Protein AF-0000000070956670 (afdb_homodimer)

Sequence (1284 aa):
MATAFGNGSVWAVKMFDSSTKIPDGLLYGNLVHMGNFDECLSVRKGDSGGPEDFDGQHCLVALEIPSRVELAPDPSDELSSAAHAVEGSRIFVGKGRQAASAFSGLSLQVAWCTPSTCSAEEVGKIANAAASLVGLKASVAPSECHARKQLRALDVFAICLLVFFIACAAASTAYDVLTQHRVQRRMIFLAFSVYSNWPKLISITSGRDQLASLNGIRTISMGWVVLGHVYLLNVISPTLNIAGYAPDFMKSFERLYITNATVSVDSFFMMSGVLLSFLFLKEVERTNHFNVVKFYVHRYVRLTPALAIVLLLTVSLLNFMGTGPLWNTVYDYQREACEQNWWTNLLYVNNFVHTDKMCLGHTWYLAVDMQLFWLSPLVLLPLWKLPRCIALSWSSLLLLVGWAVPFTIVYVKELTPLFAAGGLQTLFDTMKYYYWPVYTRYVPWLLGVLLGYILREARKEKPELSRWQILLGWTLSTVLMLAALYGAYPFQQPTYVYNGVEIAFWLSLFRVMWSLGLGWIIFACDQGYGGIVNTILSWSFFQPLSRLCYGVYLLHFPILEIYSGVIQSPIYLADINVIPQFFGMLLMSGLWTIPMVLLFESPIIFIEKSLIGAVSGRQREPEVEYRNLENHEVEDQDSAHGMATAFGNGSVWAVKMFDSSTKIPDGLLYGNLVHMGNFDECLSVRKGDSGGPEDFDGQHCLVALEIPSRVELAPDPSDELSSAAHAVEGSRIFVGKGRQAASAFSGLSLQVAWCTPSTCSAEEVGKIANAAASLVGLKASVAPSECHARKQLRALDVFAICLLVFFIACAAASTAYDVLTQHRVQRRMIFLAFSVYSNWPKLISITSGRDQLASLNGIRTISMGWVVLGHVYLLNVISPTLNIAGYAPDFMKSFERLYITNATVSVDSFFMMSGVLLSFLFLKEVERTNHFNVVKFYVHRYVRLTPALAIVLLLTVSLLNFMGTGPLWNTVYDYQREACEQNWWTNLLYVNNFVHTDKMCLGHTWYLAVDMQLFWLSPLVLLPLWKLPRCIALSWSSLLLLVGWAVPFTIVYVKELTPLFAAGGLQTLFDTMKYYYWPVYTRYVPWLLGVLLGYILREARKEKPELSRWQILLGWTLSTVLMLAALYGAYPFQQPTYVYNGVEIAFWLSLFRVMWSLGLGWIIFACDQGYGGIVNTILSWSFFQPLSRLCYGVYLLHFPILEIYSGVIQSPIYLADINVIPQFFGMLLMSGLWTIPMVLLFESPIIFIEKSLIGAVSGRQREPEVEYRNLENHEVEDQDSAHG

Solvent-accessible surface area (backbone atoms only — not comparable to full-atom values): 65916 Å² total; per-residue (Å²): 99,69,67,42,36,74,72,62,35,65,52,38,44,42,25,57,33,13,13,46,69,55,84,41,16,58,84,26,39,27,37,54,42,59,35,26,54,67,50,10,54,67,30,62,37,66,91,76,80,48,94,82,38,38,39,35,20,40,27,43,36,35,32,45,59,76,60,77,65,63,63,61,77,40,75,83,36,41,52,50,34,23,54,50,50,28,38,46,38,33,39,72,56,20,47,14,64,65,66,28,48,74,53,67,53,71,48,38,31,37,16,42,38,40,53,53,83,55,48,42,64,56,50,18,53,52,44,23,58,59,30,44,75,76,76,32,47,35,42,35,54,68,55,29,35,63,70,87,86,75,88,48,70,64,35,51,49,51,50,51,53,50,51,48,52,51,49,46,24,52,52,13,27,50,51,48,66,72,40,66,86,48,87,86,69,68,68,78,55,42,33,34,11,54,76,68,47,47,58,64,53,65,39,53,79,74,51,91,86,50,70,48,44,53,26,24,53,50,41,53,31,51,51,50,49,52,42,41,50,48,55,40,50,55,56,58,38,53,25,47,38,38,14,66,41,41,58,56,50,54,58,34,74,84,42,25,73,52,69,46,38,66,58,39,58,42,53,51,37,17,48,50,18,22,42,48,35,36,50,49,50,55,46,31,70,72,64,73,59,86,60,66,66,62,53,54,49,49,54,48,63,64,52,45,54,51,52,50,50,53,54,50,35,51,59,29,59,58,66,72,73,60,60,46,73,38,21,46,56,54,50,45,52,50,25,52,20,28,68,74,34,45,66,33,59,78,68,40,42,32,38,76,47,59,53,58,46,29,41,60,35,78,50,27,58,57,16,33,53,51,50,49,57,71,50,38,60,76,56,50,46,36,63,72,74,40,57,68,69,57,28,52,49,52,51,49,50,53,47,50,48,36,34,47,46,36,24,49,51,28,44,75,67,59,44,49,64,76,85,26,77,66,58,68,66,41,51,48,49,28,40,60,71,42,64,36,30,52,73,48,51,46,46,30,20,50,53,12,27,52,46,13,47,49,51,55,50,37,71,72,68,58,78,82,77,50,72,64,54,50,52,48,48,54,52,50,21,52,51,29,34,49,44,38,39,54,61,52,53,63,56,30,31,90,83,50,72,92,44,53,68,60,46,13,50,46,74,34,39,34,58,50,31,33,40,51,17,50,48,45,54,54,49,29,39,73,73,69,67,26,63,70,58,30,56,59,23,38,34,48,78,27,44,30,50,34,66,39,43,52,43,25,64,68,41,35,56,61,52,52,48,51,56,61,13,42,41,64,51,46,39,70,86,44,69,87,54,50,53,38,46,35,48,6,48,52,50,51,22,48,59,60,22,52,62,47,41,52,66,44,40,49,20,51,55,44,49,51,49,52,55,50,46,62,66,63,52,72,77,75,72,87,73,75,76,65,62,78,58,50,66,50,57,58,52,51,61,56,62,59,77,94,101,68,66,41,35,75,72,61,35,65,52,38,44,40,26,58,32,13,13,47,70,57,85,41,16,58,85,26,38,28,37,54,42,58,35,24,55,68,50,10,55,67,31,61,38,67,90,76,79,48,93,81,40,38,39,34,19,40,28,43,36,34,33,46,59,76,60,77,64,61,63,61,76,39,76,83,37,41,53,50,34,23,53,50,50,28,38,46,38,34,38,72,55,21,48,15,64,65,65,31,51,75,51,67,54,73,46,38,30,36,17,44,38,40,54,54,83,56,49,40,64,55,49,18,52,53,43,22,57,59,30,46,76,76,75,33,46,36,44,35,53,69,54,29,35,63,70,88,84,75,89,47,71,64,33,52,48,51,50,51,51,52,50,49,52,52,49,46,24,53,51,11,26,51,50,49,69,73,39,67,85,49,86,87,69,67,68,78,54,42,32,34,12,53,76,69,46,46,58,63,52,65,39,55,78,74,52,93,85,52,68,48,44,52,27,25,53,48,41,54,30,50,51,49,48,51,43,42,50,47,56,40,51,54,54,58,37,54,25,46,38,38,14,66,43,42,58,54,52,54,58,34,75,85,41,24,70,53,69,45,38,66,58,38,57,42,52,51,37,18,49,50,17,21,41,50,35,34,51,49,50,56,47,31,71,72,64,72,59,86,59,64,65,62,53,54,50,51,54,49,62,65,52,43,54,52,51,50,52,53,53,50,35,52,59,30,58,57,66,72,73,61,60,47,73,40,21,46,56,54,49,46,51,51,25,52,21,28,69,73,33,46,65,33,58,79,67,40,41,32,38,77,45,59,53,59,45,28,42,63,36,77,50,26,60,55,16,33,53,52,50,48,56,73,49,36,61,76,56,49,47,36,63,70,75,39,59,67,71,57,28,51,50,53,52,48,50,51,48,50,47,33,35,46,46,35,24,50,52,28,44,75,67,61,44,51,64,77,83,26,77,67,57,67,64,40,50,48,48,29,39,61,70,42,63,38,30,51,74,48,53,45,48,29,21,51,52,13,28,52,46,13,48,50,52,55,50,37,69,71,68,58,77,83,78,52,72,66,54,50,51,49,48,54,50,53,22,50,50,30,35,50,42,39,39,55,62,53,53,63,55,31,32,90,84,51,71,94,45,54,66,60,48,14,51,45,76,34,40,34,58,50,31,33,40,53,18,50,48,46,53,56,51,28,37,73,73,69,68,26,64,70,60,30,56,60,22,39,34,47,78,27,44,31,50,33,67,40,43,51,43,23,64,67,41,35,58,62,52,52,50,51,56,63,13,42,43,65,53,45,39,67,84,45,67,86,55,49,53,37,47,36,46,5,50,52,52,51,22,49,59,62,21,51,60,47,39,50,66,44,40,50,20,51,56,44,50,51,49,53,55,50,47,60,65,62,49,74,75,68,74,86,73,76,78,66,61,78,62,51,65,50,58,58,51,52,61,57,63,56,76,93

Secondary structure (DSSP, 8-state):
-HHHHHTT-HHHHHHHHHS--S---GGGT--EE---HHHHHH-EE-SS-STT-EEEEEEEEEEE--TTS-----TTSHHHHHHHHHHHHHHHTT-HHHHHHTTSS-EEEEEEEEETTS-HHHHHHHHHHHHHTTT-EEE--GGGB-------HHHHHHHHHHHHHHHHHHHHHHHHHHTTT-S---GGGGTT-HHHHHHHHH--PPPTTS-THHHHHHHHHHHHHHHHHHHHHHHHS-BSSHHHHHHHHHH-STTHHHHTTTHHHHHHHHHHHHHHHHHHHHHHHHH----HHHHHHHHHHHHHHHHHHHHHHHHTGGGGS---TTHHHHHHHHHHHHHHHHHHHHTT-TTTSSGGG-SSGGGHHHHHHHHHHHHTHHHHHHHHHS-HHHHHHHHHHHHHHHHHHHHHHHHHHT---TTSS--HHHHHHHIIIIISSGGGTHHHHHHHHHHHHHHHHHHHH-----HHHHHHHHHHHHHHHHHHHHTTGGGGSTTPPP-HHHHHHHHHHHHHHHHHHHHHHHHHHHHT--HHHHHHHT-TTHHHHHHHHHHHHHHHHHHHHHHHHS--S-B---HHHHHHHHHHHHHHHHHHHHHHIIIIIHHHHHHHHHHHHHHHTTSS---SSTTTTHHHHHHHHHSS--/-HHHHHTT-HHHHHHHHHS--S---GGGT--EE---HHHHHH-EE-SS-STT-EEEEEEEEEEE--TTS-----TTSHHHHHHHHHHHHHHHTT-HHHHHHTTSS-EEEEEEEEETTS-HHHHHHHHHHHHHTTT-EEE--GGGB-------HHHHHHHHHHHHHHHHHHHHHHHHHHTTT-S---GGGGTT-HHHHHHHHH--PPPTTS-THHHHHHHHHHHHHHHHHHHHHHHHS-BSSHHHHHHHHHH-STTHHHHTTTHHHHHHHHHHHHHHHHHHHHHHHHH----HHHHHHHHHHHHHHHHHHHHHHHHTGGGGS---TTHHHHHHHHHHHHHHHHHHHHTT-TTTSSGGG-SSGGGHHHHHHHHHHHHTHHHHHHHHHS-HHHHHHHHHHHHHHHHHHHHHHHHHHT---TTSS--HHHHHHHIIIIISSGGGTHHHHHHHHHHHHHHHHHHHH-----HHHHHHHHHHHHHHHHHHHHTTGGGGSTTPPP-HHHHHHHHHHHHHHHHHHHHHHHHHHHHT--HHHHHHHT-TTHHHHHHHHHHHHHHHHHHHHHHHHS--S-B---HHHHHHHHHHHHHHHHHHHHHHIIIIIHHHHHHHHHHHHHHHTTSS---SSTTTTHHHHHHHHHSS--

Structure (mmCIF, N/CA/C/O backbone):
data_AF-0000000070956670-model_v1
#
loop_
_entity.id
_entity.type
_entity.pdbx_description
1 polymer 'Nose resistant-to-fluoxetine protein N-terminal domain-containing protein'
#
loop_
_atom_site.group_PDB
_atom_site.id
_atom_site.type_symbol
_atom_site.label_atom_id
_atom_site.label_alt_id
_atom_site.label_comp_id
_atom_site.label_asym_id
_atom_site.label_entity_id
_atom_site.label_seq_id
_atom_site.pdbx_PDB_ins_code
_atom_site.Cartn_x
_atom_site.Cartn_y
_atom_site.Cartn_z
_atom_site.occupancy
_atom_site.B_iso_or_equiv
_atom_site.auth_seq_id
_atom_site.auth_comp_id
_atom_site.auth_asym_id
_atom_site.auth_atom_id
_atom_site.pdbx_PDB_model_num
ATOM 1 N N . MET A 1 1 ? 6.973 28.562 34.344 1 80.81 1 MET A N 1
ATOM 2 C CA . MET A 1 1 ? 7.426 28.094 33.031 1 80.81 1 MET A CA 1
ATOM 3 C C . MET A 1 1 ? 8.18 29.188 32.281 1 80.81 1 MET A C 1
ATOM 5 O O . MET A 1 1 ? 9.234 28.938 31.703 1 80.81 1 MET A O 1
ATOM 9 N N . ALA A 1 2 ? 7.66 30.344 32.344 1 80.62 2 ALA A N 1
ATOM 10 C CA . ALA A 1 2 ? 8.312 31.469 31.672 1 80.62 2 ALA A CA 1
ATOM 11 C C . ALA A 1 2 ? 9.68 31.75 32.281 1 80.62 2 ALA A C 1
ATOM 13 O O . ALA A 1 2 ? 10.656 32 31.562 1 80.62 2 ALA A O 1
ATOM 14 N N . THR A 1 3 ? 9.703 31.703 33.594 1 83.12 3 THR A N 1
ATOM 15 C CA . THR A 1 3 ? 10.961 31.938 34.312 1 83.12 3 THR A CA 1
ATOM 16 C C . THR A 1 3 ? 11.969 30.828 33.969 1 83.12 3 THR A C 1
ATOM 18 O O . THR A 1 3 ? 13.148 31.109 33.75 1 83.12 3 THR A O 1
ATOM 21 N N . ALA A 1 4 ? 11.5 29.656 33.938 1 84.25 4 ALA A N 1
ATOM 22 C CA . ALA A 1 4 ? 12.367 28.516 33.625 1 84.25 4 ALA A CA 1
ATOM 23 C C . ALA A 1 4 ? 12.883 28.594 32.188 1 84.25 4 ALA A C 1
ATOM 25 O O . ALA A 1 4 ? 14.023 28.234 31.922 1 84.25 4 ALA A O 1
ATOM 26 N N . PHE A 1 5 ? 12.055 29.062 31.328 1 84.5 5 PHE A N 1
ATOM 27 C CA . PHE A 1 5 ? 12.453 29.234 29.938 1 84.5 5 PHE A CA 1
ATOM 28 C C . PHE A 1 5 ? 13.539 30.297 29.812 1 84.5 5 PHE A C 1
ATOM 30 O O . PHE A 1 5 ? 14.531 30.109 29.109 1 84.5 5 PHE A O 1
ATOM 37 N N . GLY A 1 6 ? 13.375 31.359 30.484 1 81 6 GLY A N 1
ATOM 38 C CA . GLY A 1 6 ? 14.359 32.438 30.484 1 81 6 GLY A CA 1
ATOM 39 C C . GLY A 1 6 ? 15.711 32 31.031 1 81 6 GLY A C 1
ATOM 40 O O . GLY A 1 6 ? 16.75 32.5 30.578 1 81 6 GLY A O 1
ATOM 41 N N . ASN A 1 7 ? 15.648 31.031 31.984 1 82.12 7 ASN A N 1
ATOM 42 C CA . ASN A 1 7 ? 16.875 30.531 32.625 1 82.12 7 ASN A CA 1
ATOM 43 C C . ASN A 1 7 ? 17.516 29.422 31.797 1 82.12 7 ASN A C 1
ATOM 45 O O . ASN A 1 7 ? 18.594 28.922 32.156 1 82.12 7 ASN A O 1
ATOM 49 N N . GLY A 1 8 ? 16.812 29.016 30.75 1 81.56 8 GLY A N 1
ATOM 50 C CA . GLY A 1 8 ? 17.391 28.031 29.844 1 81.56 8 GLY A CA 1
ATOM 51 C C . GLY A 1 8 ? 17.203 26.609 30.312 1 81.56 8 GLY A C 1
ATOM 52 O O . GLY A 1 8 ? 18 25.719 29.969 1 81.56 8 GLY A O 1
ATOM 53 N N . SER A 1 9 ? 16.266 26.453 31.172 1 83.44 9 SER A N 1
ATOM 54 C CA . SER A 1 9 ? 15.984 25.078 31.594 1 83.44 9 SER A CA 1
ATOM 55 C C . SER A 1 9 ? 15.562 24.203 30.406 1 83.44 9 SER A C 1
ATOM 57 O O . SER A 1 9 ? 14.711 24.594 29.609 1 83.44 9 SER A O 1
ATOM 59 N N . VAL A 1 10 ? 16.094 23.031 30.344 1 84.31 10 VAL A N 1
ATOM 60 C CA . VAL A 1 10 ? 15.938 22.172 29.188 1 84.31 10 VAL A CA 1
ATOM 61 C C . VAL A 1 10 ? 14.469 21.781 29.016 1 84.31 10 VAL A C 1
ATOM 63 O O . VAL A 1 10 ? 13.945 21.797 27.891 1 84.31 10 VAL A O 1
ATOM 66 N N . TRP A 1 11 ? 13.812 21.422 30.141 1 87.75 11 TRP A N 1
ATOM 67 C CA . TRP A 1 11 ? 12.414 21 30.031 1 87.75 11 TRP A CA 1
ATOM 68 C C . TRP A 1 11 ? 11.547 22.141 29.531 1 87.75 11 TRP A C 1
ATOM 70 O O . TRP A 1 11 ? 10.625 21.922 28.734 1 87.75 11 TRP A O 1
ATOM 80 N N . ALA A 1 12 ? 11.773 23.422 29.969 1 89.19 12 ALA A N 1
ATOM 81 C CA . ALA A 1 12 ? 10.984 24.562 29.531 1 89.19 12 ALA A CA 1
ATOM 82 C C . ALA A 1 12 ? 11.25 24.891 28.062 1 89.19 12 ALA A C 1
ATOM 84 O O . ALA A 1 12 ? 10.336 25.266 27.328 1 89.19 12 ALA A O 1
ATOM 85 N N . VAL A 1 13 ? 12.484 24.734 27.641 1 89.81 13 VAL A N 1
ATOM 86 C CA . VAL A 1 13 ? 12.852 25 26.266 1 89.81 13 VAL A CA 1
ATOM 87 C C . VAL A 1 13 ? 12.188 23.969 25.344 1 89.81 13 VAL A C 1
ATOM 89 O O . VAL A 1 13 ? 11.68 24.312 24.281 1 89.81 13 VAL A O 1
ATOM 92 N N . LYS A 1 14 ? 12.188 22.75 25.766 1 90.75 14 LYS A N 1
ATOM 93 C CA . LYS A 1 14 ? 11.555 21.688 24.984 1 90.75 14 LYS A CA 1
ATOM 94 C C . LYS A 1 14 ? 10.047 21.906 24.891 1 90.75 14 LYS A C 1
ATOM 96 O O . LYS A 1 14 ? 9.453 21.641 23.844 1 90.75 14 LYS A O 1
ATOM 101 N N . MET A 1 15 ? 9.453 22.328 25.984 1 93.25 15 MET A N 1
ATOM 102 C CA . MET A 1 15 ? 8.023 22.594 25.953 1 93.25 15 MET A CA 1
ATOM 103 C C . MET A 1 15 ? 7.695 23.719 24.969 1 93.25 15 MET A C 1
ATOM 105 O O . MET A 1 15 ? 6.727 23.625 24.219 1 93.25 15 MET A O 1
ATOM 109 N N . PHE A 1 16 ? 8.531 24.734 25 1 91.69 16 PHE A N 1
ATOM 110 C CA . PHE A 1 16 ? 8.344 25.828 24.062 1 91.69 16 PHE A CA 1
ATOM 111 C C . PHE A 1 16 ? 8.609 25.375 22.625 1 91.69 16 PHE A C 1
ATOM 113 O O . PHE A 1 16 ? 7.852 25.703 21.719 1 91.69 16 PHE A O 1
ATOM 120 N N . ASP A 1 17 ? 9.656 24.594 22.453 1 92.5 17 ASP A N 1
ATOM 121 C CA . ASP A 1 17 ? 10.055 24.109 21.141 1 92.5 17 ASP A CA 1
ATOM 122 C C . ASP A 1 17 ? 8.992 23.203 20.531 1 92.5 17 ASP A C 1
ATOM 124 O O . ASP A 1 17 ? 8.781 23.203 19.328 1 92.5 17 ASP A O 1
ATOM 128 N N . SER A 1 18 ? 8.344 22.438 21.344 1 95.38 18 SER A N 1
ATOM 129 C CA . SER A 1 18 ? 7.371 21.469 20.859 1 95.38 18 SER A CA 1
ATOM 130 C C . SER A 1 18 ? 6.035 22.141 20.547 1 95.38 18 SER A C 1
ATOM 132 O O . SER A 1 18 ? 5.191 21.562 19.859 1 95.38 18 SER A O 1
ATOM 134 N N . SER A 1 19 ? 5.801 23.344 21.125 1 95.56 19 SER A N 1
ATOM 135 C CA . SER A 1 19 ? 4.539 24.047 20.922 1 95.56 19 SER A CA 1
ATOM 136 C C . SER A 1 19 ? 4.531 24.812 19.609 1 95.56 19 SER A C 1
ATOM 138 O O . SER A 1 19 ? 5.59 25.188 19.094 1 95.56 19 SER A O 1
ATOM 140 N N . THR A 1 20 ? 3.32 24.984 19.094 1 94.88 20 THR A N 1
ATOM 141 C CA . THR A 1 20 ? 3.158 25.766 17.875 1 94.88 20 THR A CA 1
ATOM 142 C C . THR A 1 20 ? 3.449 27.25 18.141 1 94.88 20 THR A C 1
ATOM 144 O O . THR A 1 20 ? 3.053 27.797 19.172 1 94.88 20 THR A O 1
ATOM 147 N N . LYS A 1 21 ? 4.145 27.875 17.266 1 92.75 21 LYS A N 1
ATOM 148 C CA . LYS A 1 21 ? 4.398 29.312 17.328 1 92.75 21 LYS A CA 1
ATOM 149 C C . LYS A 1 21 ? 3.512 30.078 16.344 1 92.75 21 LYS A C 1
ATOM 151 O O . LYS A 1 21 ? 2.287 29.953 16.391 1 92.75 21 LYS A O 1
ATOM 156 N N . ILE A 1 22 ? 4.047 30.594 15.234 1 88.81 22 ILE A N 1
ATOM 157 C CA . ILE A 1 22 ? 3.236 31.281 14.234 1 88.81 22 ILE A CA 1
ATOM 158 C C . ILE A 1 22 ? 2.949 30.344 13.062 1 88.81 22 ILE A C 1
ATOM 160 O O . ILE A 1 22 ? 3.865 29.953 12.344 1 88.81 22 ILE A O 1
ATOM 164 N N . PRO A 1 23 ? 1.718 30.062 12.883 1 89.44 23 PRO A N 1
ATOM 165 C CA . PRO A 1 23 ? 1.348 29.109 11.836 1 89.44 23 PRO A CA 1
ATOM 166 C C . PRO A 1 23 ? 1.571 29.656 10.43 1 89.44 23 PRO A C 1
ATOM 168 O O . PRO A 1 23 ? 1.624 30.859 10.234 1 89.44 23 PRO A O 1
ATOM 171 N N . ASP A 1 24 ? 1.77 28.781 9.461 1 91.75 24 ASP A N 1
ATOM 172 C CA . ASP A 1 24 ? 1.876 29.141 8.055 1 91.75 24 ASP A CA 1
ATOM 173 C C . ASP A 1 24 ? 0.778 28.469 7.23 1 91.75 24 ASP A C 1
ATOM 175 O O . ASP A 1 24 ? 0.232 27.438 7.633 1 91.75 24 ASP A O 1
ATOM 179 N N . GLY A 1 25 ? 0.425 29.047 6.133 1 90.5 25 GLY A N 1
ATOM 180 C CA . GLY A 1 25 ? -0.479 28.469 5.148 1 90.5 25 GLY A CA 1
ATOM 181 C C . GLY A 1 25 ? -1.934 28.516 5.578 1 90.5 25 GLY A C 1
ATOM 182 O O . GLY A 1 25 ? -2.725 27.656 5.199 1 90.5 25 GLY A O 1
ATOM 183 N N . LEU A 1 26 ? -2.25 29.469 6.43 1 86.31 26 LEU A N 1
ATOM 184 C CA . LEU A 1 26 ? -3.605 29.562 6.957 1 86.31 26 LEU A CA 1
ATOM 185 C C . LEU A 1 26 ? -4.609 29.844 5.84 1 86.31 26 LEU A C 1
ATOM 187 O O . LEU A 1 26 ? -5.688 29.25 5.812 1 86.31 26 LEU A O 1
ATOM 191 N N . LEU A 1 27 ? -4.23 30.578 4.879 1 84.75 27 LEU A N 1
ATOM 192 C CA . LEU A 1 27 ? -5.125 31 3.805 1 84.75 27 LEU A CA 1
ATOM 193 C C . LEU A 1 27 ? -5.328 29.859 2.803 1 84.75 27 LEU A C 1
ATOM 195 O O . LEU A 1 27 ? -6.234 29.922 1.966 1 84.75 27 LEU A O 1
ATOM 199 N N . TYR A 1 28 ? -4.523 28.906 2.99 1 88.31 28 TYR A N 1
ATOM 200 C CA . TYR A 1 28 ? -4.617 27.812 2.039 1 88.31 28 TYR A CA 1
ATOM 201 C C . TYR A 1 28 ? -5.133 26.547 2.719 1 88.31 28 TYR A C 1
ATOM 203 O O . TYR A 1 28 ? -4.98 25.438 2.186 1 88.31 28 TYR A O 1
ATOM 211 N N . GLY A 1 29 ? -5.594 26.656 3.92 1 85.56 29 GLY A N 1
ATOM 212 C CA . GLY A 1 29 ? -6.348 25.578 4.551 1 85.56 29 GLY A CA 1
ATOM 213 C C . GLY A 1 29 ? -5.551 24.828 5.602 1 85.56 29 GLY A C 1
ATOM 214 O O . GLY A 1 29 ? -6.008 23.812 6.125 1 85.56 29 GLY A O 1
ATOM 215 N N . ASN A 1 30 ? -4.312 25.234 5.863 1 90 30 ASN A N 1
ATOM 216 C CA . ASN A 1 30 ? -3.539 24.641 6.949 1 90 30 ASN A CA 1
ATOM 217 C C . ASN A 1 30 ? -3.98 25.172 8.312 1 90 30 ASN A C 1
ATOM 219 O O . ASN A 1 30 ? -3.365 26.109 8.852 1 90 30 ASN A O 1
ATOM 223 N N . LEU A 1 31 ? -4.926 24.516 8.891 1 88.56 31 LEU A N 1
ATOM 224 C CA . LEU A 1 31 ? -5.598 25.109 10.047 1 88.56 31 LEU A CA 1
ATOM 225 C C . LEU A 1 31 ? -5.316 24.297 11.312 1 88.56 31 LEU A C 1
ATOM 227 O O . LEU A 1 31 ? -5.762 24.672 12.398 1 88.56 31 LEU A O 1
ATOM 231 N N . VAL A 1 32 ? -4.676 23.25 11.203 1 90.69 32 VAL A N 1
ATOM 232 C CA . VAL A 1 32 ? -4.344 22.438 12.367 1 90.69 32 VAL A CA 1
ATOM 233 C C . VAL A 1 32 ? -2.83 22.281 12.477 1 90.69 32 VAL A C 1
ATOM 235 O O . VAL A 1 32 ? -2.211 21.594 11.656 1 90.69 32 VAL A O 1
ATOM 238 N N . HIS A 1 33 ? -2.258 22.906 13.383 1 93.69 33 HIS A N 1
ATOM 239 C CA . HIS A 1 33 ? -0.827 22.844 13.656 1 93.69 33 HIS A CA 1
ATOM 240 C C . HIS A 1 33 ? -0.545 22.016 14.906 1 93.69 33 HIS A C 1
ATOM 242 O O . HIS A 1 33 ? -0.797 22.469 16.016 1 93.69 33 HIS A O 1
ATOM 248 N N . MET A 1 34 ? 0.031 20.906 14.773 1 95.06 34 MET A N 1
ATOM 249 C CA . MET A 1 34 ? 0.102 19.906 15.828 1 95.06 34 MET A CA 1
ATOM 250 C C . MET A 1 34 ? 1.425 19.984 16.578 1 95.06 34 MET A C 1
ATOM 252 O O . MET A 1 34 ? 1.693 19.188 17.469 1 95.06 34 MET A O 1
ATOM 256 N N . GLY A 1 35 ? 2.266 21 16.25 1 95.44 35 GLY A N 1
ATOM 257 C CA . GLY A 1 35 ? 3.553 21.047 16.922 1 95.44 35 GLY A CA 1
ATOM 258 C C . GLY A 1 35 ? 4.312 19.734 16.859 1 95.44 35 GLY A C 1
ATOM 259 O O . GLY A 1 35 ? 4.219 19.016 15.867 1 95.44 35 GLY A O 1
ATOM 260 N N . ASN A 1 36 ? 5.172 19.547 17.812 1 96.12 36 ASN A N 1
ATOM 261 C CA . ASN A 1 36 ? 5.883 18.266 17.906 1 96.12 36 ASN A CA 1
ATOM 262 C C . ASN A 1 36 ? 5.395 17.438 19.078 1 96.12 36 ASN A C 1
ATOM 264 O O . ASN A 1 36 ? 5.875 17.594 20.203 1 96.12 36 ASN A O 1
ATOM 268 N N . PHE A 1 37 ? 4.559 16.516 18.859 1 95.62 37 PHE A N 1
ATOM 269 C CA . PHE A 1 37 ? 3.859 15.711 19.844 1 95.62 37 PHE A CA 1
ATOM 270 C C . PHE A 1 37 ? 4.848 14.867 20.656 1 95.62 37 PHE A C 1
ATOM 272 O O . PHE A 1 37 ? 4.789 14.844 21.875 1 95.62 37 PHE A O 1
ATOM 279 N N . ASP A 1 38 ? 5.766 14.211 20.031 1 93.19 38 ASP A N 1
ATOM 280 C CA . ASP A 1 38 ? 6.715 13.312 20.672 1 93.19 38 ASP A CA 1
ATOM 281 C C . ASP A 1 38 ? 7.672 14.078 21.578 1 93.19 38 ASP A C 1
ATOM 283 O O . ASP A 1 38 ? 8.008 13.609 22.672 1 93.19 38 ASP A O 1
ATOM 287 N N . GLU A 1 39 ? 8.117 15.242 21.109 1 93.44 39 GLU A N 1
ATOM 288 C CA . GLU A 1 39 ? 8.992 16.078 21.922 1 93.44 39 GLU A CA 1
ATOM 289 C C . GLU A 1 39 ? 8.297 16.5 23.219 1 93.44 39 GLU A C 1
ATOM 291 O O . GLU A 1 39 ? 8.891 16.469 24.297 1 93.44 39 GLU A O 1
ATOM 296 N N . CYS A 1 40 ? 7.078 16.875 23.078 1 95.19 40 CYS A N 1
ATOM 297 C CA . CYS A 1 40 ? 6.305 17.281 24.234 1 95.19 40 CYS A CA 1
ATOM 298 C C . CYS A 1 40 ? 6.191 16.125 25.234 1 95.19 40 CYS A C 1
ATOM 300 O O . CYS A 1 40 ? 6.395 16.328 26.438 1 95.19 40 CYS A O 1
ATOM 302 N N . LEU A 1 41 ? 5.902 14.969 24.766 1 93.5 41 LEU A N 1
ATOM 303 C CA . LEU A 1 41 ? 5.695 13.828 25.641 1 93.5 41 LEU A CA 1
ATOM 304 C C . LEU A 1 41 ? 7.016 13.375 26.266 1 93.5 41 LEU A C 1
ATOM 306 O O . LEU A 1 41 ? 7.02 12.688 27.281 1 93.5 41 LEU A O 1
ATOM 310 N N . SER A 1 42 ? 8.133 13.688 25.688 1 90.25 42 SER A N 1
ATOM 311 C CA . SER A 1 42 ? 9.445 13.281 26.188 1 90.25 42 SER A CA 1
ATOM 312 C C . SER A 1 42 ? 9.898 14.172 27.328 1 90.25 42 SER A C 1
ATOM 314 O O . SER A 1 42 ? 10.867 13.852 28.031 1 90.25 42 SER A O 1
ATOM 316 N N . VAL A 1 43 ? 9.227 15.312 27.578 1 91.31 43 VAL A N 1
ATOM 317 C CA . VAL A 1 43 ? 9.594 16.266 28.625 1 91.31 43 VAL A CA 1
ATOM 318 C C . VAL A 1 43 ? 9.32 15.656 30 1 91.31 43 VAL A C 1
ATOM 320 O O . VAL A 1 43 ? 8.242 15.117 30.25 1 91.31 43 VAL A O 1
ATOM 323 N N . ARG A 1 44 ? 10.32 15.641 30.812 1 89.75 44 ARG A N 1
ATOM 324 C CA . ARG A 1 44 ? 10.227 15.195 32.219 1 89.75 44 ARG A CA 1
ATOM 325 C C . ARG A 1 44 ? 10.938 16.156 33.156 1 89.75 44 ARG A C 1
ATOM 327 O O . ARG A 1 44 ? 12.078 16.562 32.875 1 89.75 44 ARG A O 1
ATOM 334 N N . LYS A 1 45 ? 10.117 16.641 34 1 85.56 45 LYS A N 1
ATOM 335 C CA . LYS A 1 45 ? 10.734 17.453 35.062 1 85.56 45 LYS A CA 1
ATOM 336 C C . LYS A 1 45 ? 10.75 16.703 36.406 1 85.56 45 LYS A C 1
ATOM 338 O O . LYS A 1 45 ? 9.695 16.312 36.906 1 85.56 45 LYS A O 1
ATOM 343 N N . GLY A 1 46 ? 11.859 16.656 36.969 1 75.56 46 GLY A N 1
ATOM 344 C CA . GLY A 1 46 ? 12.016 16.062 38.281 1 75.56 46 GLY A CA 1
ATOM 345 C C . GLY A 1 46 ? 11.945 14.555 38.281 1 75.56 46 GLY A C 1
ATOM 346 O O . GLY A 1 46 ? 11.273 13.961 37.438 1 75.56 46 GLY A O 1
ATOM 347 N N . ASP A 1 47 ? 13.016 13.781 38.562 1 63.62 47 ASP A N 1
ATOM 348 C CA . ASP A 1 47 ? 13 12.328 38.688 1 63.62 47 ASP A CA 1
ATOM 349 C C . ASP A 1 47 ? 12.719 11.914 40.125 1 63.62 47 ASP A C 1
ATOM 351 O O . ASP A 1 47 ? 12.953 10.766 40.5 1 63.62 47 ASP A O 1
ATOM 355 N N . SER A 1 48 ? 12.43 12.859 41.031 1 60.12 48 SER A N 1
ATOM 356 C CA . SER A 1 48 ? 12.43 12.523 42.438 1 60.12 48 SER A CA 1
ATOM 357 C C . SER A 1 48 ? 11.047 12.07 42.906 1 60.12 48 SER A C 1
ATOM 359 O O . SER A 1 48 ? 10.898 11.555 44 1 60.12 48 SER A O 1
ATOM 361 N N . GLY A 1 49 ? 10.117 11.945 42.094 1 60.72 49 GLY A N 1
ATOM 362 C CA . GLY A 1 49 ? 8.789 11.523 42.531 1 60.72 49 GLY A CA 1
ATOM 363 C C . GLY A 1 49 ? 8.078 12.562 43.375 1 60.72 49 GLY A C 1
ATOM 364 O O . GLY A 1 49 ? 7.094 12.258 44.062 1 60.72 49 GLY A O 1
ATOM 365 N N . GLY A 1 50 ? 8.602 13.734 43.469 1 62.59 50 GLY A N 1
ATOM 366 C CA . GLY A 1 50 ? 8.023 14.75 44.344 1 62.59 50 GLY A CA 1
ATOM 367 C C . GLY A 1 50 ? 6.898 15.523 43.688 1 62.59 50 GLY A C 1
ATOM 368 O O . GLY A 1 50 ? 6.582 15.289 42.5 1 62.59 50 GLY A O 1
ATOM 369 N N . PRO A 1 51 ? 6.133 16.281 44.469 1 65.56 51 PRO A N 1
ATOM 370 C CA . PRO A 1 51 ? 4.961 17.016 44 1 65.56 51 PRO A CA 1
ATOM 371 C C . PRO A 1 51 ? 5.297 18 42.875 1 65.56 51 PRO A C 1
ATOM 373 O O . PRO A 1 51 ? 4.41 18.406 42.094 1 65.56 51 PRO A O 1
ATOM 376 N N . GLU A 1 52 ? 6.562 18.281 42.656 1 72.69 52 GLU A N 1
ATOM 377 C CA . GLU A 1 52 ? 6.957 19.234 41.625 1 72.69 52 GLU A CA 1
ATOM 378 C C . GLU A 1 52 ? 7.324 18.531 40.312 1 72.69 52 GLU A C 1
ATOM 380 O O . GLU A 1 52 ? 7.598 19.188 39.312 1 72.69 52 GLU A O 1
ATOM 385 N N . ASP A 1 53 ? 7.102 17.188 40.344 1 85.88 53 ASP A N 1
ATOM 386 C CA . ASP A 1 53 ? 7.441 16.422 39.125 1 85.88 53 ASP A CA 1
ATOM 387 C C . ASP A 1 53 ? 6.273 16.391 38.156 1 85.88 53 ASP A C 1
ATOM 389 O O . ASP A 1 53 ? 5.113 16.297 38.562 1 85.88 53 ASP A O 1
ATOM 393 N N . PHE A 1 54 ? 6.512 16.75 36.938 1 87.94 54 PHE A N 1
ATOM 394 C CA . PHE A 1 54 ? 5.449 16.609 35.938 1 87.94 54 PHE A CA 1
ATOM 395 C C . PHE A 1 54 ? 6.012 16.125 34.594 1 87.94 54 PHE A C 1
ATOM 397 O O . PHE A 1 54 ? 7.227 16.156 34.406 1 87.94 54 PHE A O 1
ATOM 404 N N . ASP A 1 55 ? 5.137 15.57 33.812 1 91.56 55 ASP A N 1
ATOM 405 C CA . ASP A 1 55 ? 5.434 15.195 32.438 1 91.56 55 ASP A CA 1
ATOM 406 C C . ASP A 1 55 ? 4.824 16.188 31.469 1 91.56 55 ASP A C 1
ATOM 408 O O . ASP A 1 55 ? 3.979 17.016 31.844 1 91.56 55 ASP A O 1
ATOM 412 N N . GLY A 1 56 ? 5.363 16.219 30.281 1 93.06 56 GLY A N 1
ATOM 413 C CA . GLY A 1 56 ? 4.766 17.031 29.234 1 93.06 56 GLY A CA 1
ATOM 414 C C . GLY A 1 56 ? 3.42 16.516 28.766 1 93.06 56 GLY A C 1
ATOM 415 O O . GLY A 1 56 ? 3.227 15.297 28.641 1 93.06 56 GLY A O 1
ATOM 416 N N . GLN A 1 57 ? 2.504 17.438 28.594 1 94.06 57 GLN A N 1
ATOM 417 C CA . GLN A 1 57 ? 1.166 17.141 28.094 1 94.06 57 GLN A CA 1
ATOM 418 C C . GLN A 1 57 ? 0.868 17.938 26.828 1 94.06 57 GLN A C 1
ATOM 420 O O . GLN A 1 57 ? 0.941 19.172 26.828 1 94.06 57 GLN A O 1
ATOM 425 N N . HIS A 1 58 ? 0.583 17.188 25.828 1 95.88 58 HIS A N 1
ATOM 426 C CA . HIS A 1 58 ? 0.271 17.828 24.562 1 95.88 58 HIS A CA 1
ATOM 427 C C . HIS A 1 58 ? -1.211 18.172 24.469 1 95.88 58 HIS A C 1
ATOM 429 O O . HIS A 1 58 ? -2.07 17.312 24.641 1 95.88 58 HIS A O 1
ATOM 435 N N . CYS A 1 59 ? -1.56 19.422 24.188 1 95.38 59 CYS A N 1
ATOM 436 C CA . CYS A 1 59 ? -2.938 19.875 24.031 1 95.38 59 CYS A CA 1
ATOM 437 C C . CYS A 1 59 ? -3.113 20.641 22.719 1 95.38 59 CYS A C 1
ATOM 439 O O . CYS A 1 59 ? -2.215 21.359 22.297 1 95.38 59 CYS A O 1
ATOM 441 N N . LEU A 1 60 ? -4.195 20.453 22.094 1 93.31 60 LEU A N 1
ATOM 442 C CA . LEU A 1 60 ? -4.578 21.25 20.938 1 93.31 60 LEU A CA 1
ATOM 443 C C . LEU A 1 60 ? -5.59 22.312 21.328 1 93.31 60 LEU A C 1
ATOM 445 O O . LEU A 1 60 ? -6.715 22 21.734 1 93.31 60 LEU A O 1
ATOM 449 N N . VAL A 1 61 ? -5.18 23.547 21.156 1 92.88 61 VAL A N 1
ATOM 450 C CA . VAL A 1 61 ? -6 24.688 21.516 1 92.88 61 VAL A CA 1
ATOM 451 C C . VAL A 1 61 ? -6.727 25.219 20.281 1 92.88 61 VAL A C 1
ATOM 453 O O . VAL A 1 61 ? -6.102 25.5 19.266 1 92.88 61 VAL A O 1
ATOM 456 N N . ALA A 1 62 ? -7.98 25.359 20.406 1 89.81 62 ALA A N 1
ATOM 457 C CA . ALA A 1 62 ? -8.781 25.906 19.312 1 89.81 62 ALA A CA 1
ATOM 458 C C . ALA A 1 62 ? -8.914 27.422 19.422 1 89.81 62 ALA A C 1
ATOM 460 O O . ALA A 1 62 ? -9.359 27.938 20.453 1 89.81 62 ALA A O 1
ATOM 461 N N . LEU A 1 63 ? -8.445 28.109 18.438 1 88.5 63 LEU A N 1
ATOM 462 C CA . LEU A 1 63 ? -8.586 29.562 18.344 1 88.5 63 LEU A CA 1
ATOM 463 C C . LEU A 1 63 ? -9.719 29.938 17.406 1 88.5 63 LEU A C 1
ATOM 465 O O . LEU A 1 63 ? -9.719 29.547 16.234 1 88.5 63 LEU A O 1
ATOM 469 N N . GLU A 1 64 ? -10.664 30.609 17.906 1 81.06 64 GLU A N 1
ATOM 470 C CA . GLU A 1 64 ? -11.789 31.031 17.078 1 81.06 64 GLU A CA 1
ATOM 471 C C . GLU A 1 64 ? -11.453 32.312 16.328 1 81.06 64 GLU A C 1
ATOM 473 O O . GLU A 1 64 ? -11.055 33.312 16.922 1 81.06 64 GLU A O 1
ATOM 478 N N . ILE A 1 65 ? -11.383 32.219 15.055 1 68.19 65 ILE A N 1
ATOM 479 C CA . ILE A 1 65 ? -11.148 33.406 14.227 1 68.19 65 ILE A CA 1
ATOM 480 C C . ILE A 1 65 ? -12.469 34.156 13.992 1 68.19 65 ILE A C 1
ATOM 482 O O . ILE A 1 65 ? -13.453 33.531 13.555 1 68.19 65 ILE A O 1
ATOM 486 N N . PRO A 1 66 ? -12.625 35.406 14.648 1 57.78 66 PRO A N 1
ATOM 487 C CA . PRO A 1 66 ? -13.875 36.156 14.5 1 57.78 66 PRO A CA 1
ATOM 488 C C . PRO A 1 66 ? -14.375 36.188 13.055 1 57.78 66 PRO A C 1
ATOM 490 O O . PRO A 1 66 ? -13.562 36.188 12.117 1 57.78 66 PRO A O 1
ATOM 493 N N . SER A 1 67 ? -15.477 35.625 12.789 1 50.19 67 SER A N 1
ATOM 494 C CA . SER A 1 67 ? -16.172 35.562 11.5 1 50.19 67 SER A CA 1
ATOM 495 C C . SER A 1 67 ? -16.172 36.938 10.828 1 50.19 67 SER A C 1
ATOM 497 O O . SER A 1 67 ? -16.797 37.125 9.773 1 50.19 67 SER A O 1
ATOM 499 N N . ARG A 1 68 ? -15.891 38.031 11.523 1 44.84 68 ARG A N 1
ATOM 500 C CA . ARG A 1 68 ? -16.156 39.25 10.758 1 44.84 68 ARG A CA 1
ATOM 501 C C . ARG A 1 68 ? -15.547 39.188 9.359 1 44.84 68 ARG A C 1
ATOM 503 O O . ARG A 1 68 ? -15.75 40.062 8.539 1 44.84 68 ARG A O 1
ATOM 510 N N . VAL A 1 69 ? -14.594 38.625 9.32 1 37.91 69 VAL A N 1
ATOM 511 C CA . VAL A 1 69 ? -14.32 38.5 7.891 1 37.91 69 VAL A CA 1
ATOM 512 C C . VAL A 1 69 ? -15.461 37.75 7.207 1 37.91 69 VAL A C 1
ATOM 514 O O . VAL A 1 69 ? -15.617 36.531 7.391 1 37.91 69 VAL A O 1
ATOM 517 N N . GLU A 1 70 ? -16.531 38.25 7.438 1 36.38 70 GLU A N 1
ATOM 518 C CA . GLU A 1 70 ? -17.641 37.781 6.605 1 36.38 70 GLU A CA 1
ATOM 519 C C . GLU A 1 70 ? -17.141 37.156 5.309 1 36.38 70 GLU A C 1
ATOM 521 O O . GLU A 1 70 ? -16.938 37.875 4.316 1 36.38 70 GLU A O 1
ATOM 526 N N . LEU A 1 71 ? -16.234 36.375 5.441 1 35.16 71 LEU A N 1
ATOM 527 C CA . LEU A 1 71 ? -16.031 35.719 4.156 1 35.16 71 LEU A CA 1
ATOM 528 C C . LEU A 1 71 ? -17.359 35.281 3.539 1 35.16 71 LEU A C 1
ATOM 530 O O . LEU A 1 71 ? -18.078 34.469 4.105 1 35.16 71 LEU A O 1
ATOM 534 N N . ALA A 1 72 ? -18.141 36.156 3.256 1 33.22 72 ALA A N 1
ATOM 535 C CA . ALA A 1 72 ? -19.344 35.75 2.514 1 33.22 72 ALA A CA 1
ATOM 536 C C . ALA A 1 72 ? -19.156 34.375 1.861 1 33.22 72 ALA A C 1
ATOM 538 O O . ALA A 1 72 ? -18.141 34.125 1.21 1 33.22 72 ALA A O 1
ATOM 539 N N . PRO A 1 73 ? -19.797 33.344 2.428 1 41.81 73 PRO A N 1
ATOM 540 C CA . PRO A 1 73 ? -19.734 32.062 1.713 1 41.81 73 PRO A CA 1
ATOM 541 C C . PRO A 1 73 ? -19.719 32.219 0.196 1 41.81 73 PRO A C 1
ATOM 543 O O . PRO A 1 73 ? -20.781 32.281 -0.437 1 41.81 73 PRO A O 1
ATOM 546 N N . ASP A 1 74 ? -19.203 33.156 -0.268 1 42.59 74 ASP A N 1
ATOM 547 C CA . ASP A 1 74 ? -19.094 33 -1.716 1 42.59 74 ASP A CA 1
ATOM 548 C C . ASP A 1 74 ? -18.422 31.688 -2.088 1 42.59 74 ASP A C 1
ATOM 550 O O . ASP A 1 74 ? -17.25 31.469 -1.751 1 42.59 74 ASP A O 1
ATOM 554 N N . PRO A 1 75 ? -19.328 30.703 -2.23 1 46 75 PRO A N 1
ATOM 555 C CA . PRO A 1 75 ? -18.812 29.406 -2.713 1 46 75 PRO A CA 1
ATOM 556 C C . PRO A 1 75 ? -17.578 29.562 -3.586 1 46 75 PRO A C 1
ATOM 558 O O . PRO A 1 75 ? -16.875 28.578 -3.832 1 46 75 PRO A O 1
ATOM 561 N N . SER A 1 76 ? -17.375 30.797 -4.043 1 49.31 76 SER A N 1
ATOM 562 C CA . SER A 1 76 ? -16.219 31 -4.906 1 49.31 76 SER A CA 1
ATOM 563 C C . SER A 1 76 ? -14.93 31.156 -4.086 1 49.31 76 SER A C 1
ATOM 565 O O . SER A 1 76 ? -13.828 31.078 -4.633 1 49.31 76 SER A O 1
ATOM 567 N N . ASP A 1 77 ? -15.148 31.266 -2.668 1 62.09 77 ASP A N 1
ATOM 568 C CA . ASP A 1 77 ? -13.977 31.422 -1.804 1 62.09 77 ASP A CA 1
ATOM 569 C C . ASP A 1 77 ? -13.336 30.062 -1.507 1 62.09 77 ASP A C 1
ATOM 571 O O . ASP A 1 77 ? -14.031 29.109 -1.148 1 62.09 77 ASP A O 1
ATOM 575 N N . GLU A 1 78 ? -12.125 29.938 -1.681 1 70.94 78 GLU A N 1
ATOM 576 C CA . GLU A 1 78 ? -11.352 28.703 -1.575 1 70.94 78 GLU A CA 1
ATOM 577 C C . GLU A 1 78 ? -11.469 28.109 -0.179 1 70.94 78 GLU A C 1
ATOM 579 O O . GLU A 1 78 ? -11.641 26.891 -0.035 1 70.94 78 GLU A O 1
ATOM 584 N N . LEU A 1 79 ? -11.531 28.938 0.833 1 70.5 79 LEU A N 1
ATOM 585 C CA . LEU A 1 79 ? -11.578 28.422 2.199 1 70.5 79 LEU A CA 1
ATOM 586 C C . LEU A 1 79 ? -12.969 27.922 2.549 1 70.5 79 LEU A C 1
ATOM 588 O O . LEU A 1 79 ? -13.117 26.906 3.24 1 70.5 79 LEU A O 1
ATOM 592 N N . SER A 1 80 ? -14.016 28.625 2.111 1 70.12 80 SER A N 1
ATOM 593 C CA . SER A 1 80 ? -15.383 28.172 2.334 1 70.12 80 SER A CA 1
ATOM 594 C C . SER A 1 80 ? -15.641 26.828 1.652 1 70.12 80 SER A C 1
ATOM 596 O O . SER A 1 80 ? -16.266 25.938 2.236 1 70.12 80 SER A O 1
ATOM 598 N N . SER A 1 81 ? -15.102 26.734 0.485 1 70.69 81 SER A N 1
ATOM 599 C CA . SER A 1 81 ? -15.227 25.469 -0.236 1 70.69 81 SER A CA 1
ATOM 600 C C . SER A 1 81 ? -14.531 24.344 0.512 1 70.69 81 SER A C 1
ATOM 602 O O . SER A 1 81 ? -15.039 23.219 0.567 1 70.69 81 SER A O 1
ATOM 604 N N . ALA A 1 82 ? -13.445 24.703 1.07 1 72.81 82 ALA A N 1
ATOM 605 C CA . ALA A 1 82 ? -12.695 23.719 1.849 1 72.81 82 ALA A CA 1
ATOM 606 C C . ALA A 1 82 ? -13.492 23.266 3.068 1 72.81 82 ALA A C 1
ATOM 608 O O . ALA A 1 82 ? -13.586 22.062 3.336 1 72.81 82 ALA A O 1
ATOM 609 N N . ALA A 1 83 ? -14.039 24.219 3.791 1 71.19 83 ALA A N 1
ATOM 610 C CA . ALA A 1 83 ? -14.828 23.906 4.98 1 71.19 83 ALA A CA 1
ATOM 611 C C . ALA A 1 83 ? -16.031 23.031 4.629 1 71.19 83 ALA A C 1
ATOM 613 O O . ALA A 1 83 ? -16.344 22.078 5.344 1 71.19 83 ALA A O 1
ATOM 614 N N . HIS A 1 84 ? -16.625 23.328 3.543 1 71.56 84 HIS A N 1
ATOM 615 C CA . HIS A 1 84 ? -17.75 22.531 3.066 1 71.56 84 HIS A CA 1
ATOM 616 C C . HIS A 1 84 ? -17.328 21.109 2.717 1 71.56 84 HIS A C 1
ATOM 618 O O . HIS A 1 84 ? -18.047 20.156 3.023 1 71.56 84 HIS A O 1
ATOM 624 N N . ALA A 1 85 ? -16.219 21 2.152 1 72.06 85 ALA A N 1
ATOM 625 C CA . ALA A 1 85 ? -15.711 19.688 1.768 1 72.06 85 ALA A CA 1
ATOM 626 C C . ALA A 1 85 ? -15.414 18.828 2.996 1 72.06 85 ALA A C 1
ATOM 628 O O . ALA A 1 85 ? -15.758 17.641 3.029 1 72.06 85 ALA A O 1
ATOM 629 N N . VAL A 1 86 ? -14.82 19.375 3.953 1 73.81 86 VAL A N 1
ATOM 630 C CA . VAL A 1 86 ? -14.461 18.672 5.176 1 73.81 86 VAL A CA 1
ATOM 631 C C . VAL A 1 86 ? -15.727 18.234 5.91 1 73.81 86 VAL A C 1
ATOM 633 O O . VAL A 1 86 ? -15.898 17.062 6.238 1 73.81 86 VAL A O 1
ATOM 636 N N . GLU A 1 87 ? -16.609 19.172 6.129 1 74.12 87 GLU A N 1
ATOM 637 C CA . GLU A 1 87 ? -17.844 18.891 6.855 1 74.12 87 GLU A CA 1
ATOM 638 C C . GLU A 1 87 ? -18.719 17.891 6.086 1 74.12 87 GLU A C 1
ATOM 640 O O . GLU A 1 87 ? -19.297 16.984 6.676 1 74.12 87 GLU A O 1
ATOM 645 N N . GLY A 1 88 ? -18.781 18.109 4.773 1 67.94 88 GLY A N 1
ATOM 646 C CA . GLY A 1 88 ? -19.516 17.156 3.941 1 67.94 88 GLY A CA 1
ATOM 647 C C . GLY A 1 88 ? -18.969 15.742 4.043 1 67.94 88 GLY A C 1
ATOM 648 O O . GLY A 1 88 ? -19.734 14.781 4.121 1 67.94 88 GLY A O 1
ATOM 649 N N . SER A 1 89 ? -17.703 15.602 4.082 1 72.25 89 SER A N 1
ATOM 650 C CA . SER A 1 89 ? -17.078 14.289 4.184 1 72.25 89 SER A CA 1
ATOM 651 C C . SER A 1 89 ? -17.359 13.641 5.535 1 72.25 89 SER A C 1
ATOM 653 O O . SER A 1 89 ? -17.562 12.43 5.621 1 72.25 89 SER A O 1
ATOM 655 N N . ARG A 1 90 ? -17.406 14.414 6.551 1 72.75 90 ARG A N 1
ATOM 656 C CA . ARG A 1 90 ? -17.734 13.906 7.883 1 72.75 90 ARG A CA 1
ATOM 657 C C . ARG A 1 90 ? -19.141 13.336 7.926 1 72.75 90 ARG A C 1
ATOM 659 O O . ARG A 1 90 ? -19.359 12.258 8.492 1 72.75 90 ARG A O 1
ATOM 666 N N . ILE A 1 91 ? -20.031 14.031 7.34 1 69.06 91 ILE A N 1
ATOM 667 C CA . ILE A 1 91 ? -21.422 13.586 7.266 1 69.06 91 ILE A CA 1
ATOM 668 C C . ILE A 1 91 ? -21.5 12.281 6.469 1 69.06 91 ILE A C 1
ATOM 670 O O . ILE A 1 91 ? -22.188 11.344 6.867 1 69.06 91 ILE A O 1
ATOM 674 N N . PHE A 1 92 ? -20.75 12.266 5.484 1 68 92 PHE A N 1
ATOM 675 C CA . PHE A 1 92 ? -20.797 11.117 4.582 1 68 92 PHE A CA 1
ATOM 676 C C . PHE A 1 92 ? -20.328 9.852 5.293 1 68 92 PHE A C 1
ATOM 678 O O . PHE A 1 92 ? -20.875 8.766 5.059 1 68 92 PHE A O 1
ATOM 685 N N . VAL A 1 93 ? -19.359 10.047 6.168 1 67.44 93 VAL A N 1
ATOM 686 C CA . VAL A 1 93 ? -18.844 8.852 6.832 1 67.44 93 VAL A CA 1
ATOM 687 C C . VAL A 1 93 ? -19.625 8.602 8.125 1 67.44 93 VAL A C 1
ATOM 689 O O . VAL A 1 93 ? -19.188 7.82 8.977 1 67.44 93 VAL A O 1
ATOM 692 N N . GLY A 1 94 ? -20.672 9.312 8.336 1 59.59 94 GLY A N 1
ATOM 693 C CA . GLY A 1 94 ? -21.594 9.023 9.43 1 59.59 94 GLY A CA 1
ATOM 694 C C . GLY A 1 94 ? -21.234 9.75 10.711 1 59.59 94 GLY A C 1
ATOM 695 O O . GLY A 1 94 ? -21.672 9.367 11.797 1 59.59 94 GLY A O 1
ATOM 696 N N . LYS A 1 95 ? -20.328 10.68 10.703 1 61.59 95 LYS A N 1
ATOM 697 C CA . LYS A 1 95 ? -19.922 11.367 11.93 1 61.59 95 LYS A CA 1
ATOM 698 C C . LYS A 1 95 ? -20.828 12.562 12.211 1 61.59 95 LYS A C 1
ATOM 700 O O . LYS A 1 95 ? -20.562 13.352 13.117 1 61.59 95 LYS A O 1
ATOM 705 N N . GLY A 1 96 ? -22.016 12.5 11.719 1 58.12 96 GLY A N 1
ATOM 706 C CA . GLY A 1 96 ? -23.125 13.383 12.008 1 58.12 96 GLY A CA 1
ATOM 707 C C . GLY A 1 96 ? -22.75 14.852 11.922 1 58.12 96 GLY A C 1
ATOM 708 O O . GLY A 1 96 ? -21.609 15.195 11.586 1 58.12 96 GLY A O 1
ATOM 709 N N . ARG A 1 97 ? -23.734 15.766 12.039 1 49.03 97 ARG A N 1
ATOM 710 C CA . ARG A 1 97 ? -23.672 17.219 11.969 1 49.03 97 ARG A CA 1
ATOM 711 C C . ARG A 1 97 ? -22.906 17.797 13.148 1 49.03 97 ARG A C 1
ATOM 713 O O . ARG A 1 97 ? -22.156 18.766 13 1 49.03 97 ARG A O 1
ATOM 720 N N . GLN A 1 98 ? -23.125 17.172 14.266 1 47.72 98 GLN A N 1
ATOM 721 C CA . GLN A 1 98 ? -22.547 17.719 15.484 1 47.72 98 GLN A CA 1
ATOM 722 C C . GLN A 1 98 ? -21.031 17.625 15.453 1 47.72 98 GLN A C 1
ATOM 724 O O . GLN A 1 98 ? -20.344 18.562 15.859 1 47.72 98 GLN A O 1
ATOM 729 N N . ALA A 1 99 ? -20.656 16.484 15.086 1 46.62 99 ALA A N 1
ATOM 730 C CA . ALA A 1 99 ? -19.203 16.375 14.961 1 46.62 99 ALA A CA 1
ATOM 731 C C . ALA A 1 99 ? -18.672 17.375 13.945 1 46.62 99 ALA A C 1
ATOM 733 O O . ALA A 1 99 ? -17.578 17.922 14.109 1 46.62 99 ALA A O 1
ATOM 734 N N . ALA A 1 100 ? -19.5 17.703 12.914 1 44.03 100 ALA A N 1
ATOM 735 C CA . ALA A 1 100 ? -19.219 18.641 11.82 1 44.03 100 ALA A CA 1
ATOM 736 C C . ALA A 1 100 ? -19.219 20.078 12.328 1 44.03 100 ALA A C 1
ATOM 738 O O . ALA A 1 100 ? -18.438 20.906 11.852 1 44.03 100 ALA A O 1
ATOM 739 N N . SER A 1 101 ? -20.219 20.406 13.172 1 40.38 101 SER A N 1
ATOM 740 C CA . SER A 1 101 ? -20.344 21.766 13.703 1 40.38 101 SER A CA 1
ATOM 741 C C . SER A 1 101 ? -19.141 22.125 14.562 1 40.38 101 SER A C 1
ATOM 743 O O . SER A 1 101 ? -18.812 23.312 14.727 1 40.38 101 SER A O 1
ATOM 745 N N . ALA A 1 102 ? -18.688 21.219 15.188 1 36.97 102 ALA A N 1
ATOM 746 C CA . ALA A 1 102 ? -17.516 21.609 15.953 1 36.97 102 ALA A CA 1
ATOM 747 C C . ALA A 1 102 ? -16.484 22.297 15.062 1 36.97 102 ALA A C 1
ATOM 749 O O . ALA A 1 102 ? -15.578 22.984 15.562 1 36.97 102 ALA A O 1
ATOM 750 N N . PHE A 1 103 ? -16.609 21.969 13.742 1 37.34 103 PHE A N 1
ATOM 751 C CA . PHE A 1 103 ? -15.727 22.656 12.805 1 37.34 103 PHE A CA 1
ATOM 752 C C . PHE A 1 103 ? -16.453 23.828 12.133 1 37.34 103 PHE A C 1
ATOM 754 O O . PHE A 1 103 ? -16.016 24.312 11.086 1 37.34 103 PHE A O 1
ATOM 761 N N . SER A 1 104 ? -17.719 24.141 12.352 1 41.5 104 SER A N 1
ATOM 762 C CA . SER A 1 104 ? -18.438 25.188 11.641 1 41.5 104 SER A CA 1
ATOM 763 C C . SER A 1 104 ? -17.594 26.453 11.508 1 41.5 104 SER A C 1
ATOM 765 O O . SER A 1 104 ? -17.734 27.203 10.539 1 41.5 104 SER A O 1
ATOM 767 N N . GLY A 1 105 ? -16.938 26.922 12.617 1 48.06 105 GLY A N 1
ATOM 768 C CA . GLY A 1 105 ? -16.047 28.047 12.398 1 48.06 105 GLY A CA 1
ATOM 769 C C . GLY A 1 105 ? -14.609 27.625 12.141 1 48.06 105 GLY A C 1
ATOM 770 O O . GLY A 1 105 ? -14.211 26.5 12.484 1 48.06 105 GLY A O 1
ATOM 771 N N . LEU A 1 106 ? -14.125 28.172 10.938 1 58.5 106 LEU A N 1
ATOM 772 C CA . LEU A 1 106 ? -12.703 27.922 10.719 1 58.5 106 LEU A CA 1
ATOM 773 C C . LEU A 1 106 ? -11.914 28.078 12.016 1 58.5 106 LEU A C 1
ATOM 775 O O . LEU A 1 106 ? -11.969 29.125 12.656 1 58.5 106 LEU A O 1
ATOM 779 N N . SER A 1 107 ? -11.883 27.047 12.734 1 75.56 107 SER A N 1
ATOM 780 C CA . SER A 1 107 ? -11.047 27.141 13.922 1 75.56 107 SER A CA 1
ATOM 781 C C . SER A 1 107 ? -9.617 26.688 13.633 1 75.56 107 SER A C 1
ATOM 783 O O . SER A 1 107 ? -9.398 25.719 12.906 1 75.56 107 SER A O 1
ATOM 785 N N . LEU A 1 108 ? -8.805 27.656 13.984 1 87.38 108 LEU A N 1
ATOM 786 C CA . LEU A 1 108 ? -7.379 27.344 13.945 1 87.38 108 LEU A CA 1
ATOM 787 C C . LEU A 1 108 ? -6.953 26.578 15.195 1 87.38 108 LEU A C 1
ATOM 789 O O . LEU A 1 108 ? -7.289 26.969 16.312 1 87.38 108 LEU A O 1
ATOM 793 N N . GLN A 1 109 ? -6.449 25.453 15 1 91.25 109 GLN A N 1
ATOM 794 C CA . GLN A 1 109 ? -5.949 24.688 16.141 1 91.25 109 GLN A CA 1
ATOM 795 C C . GLN A 1 109 ? -4.426 24.766 16.219 1 91.25 109 GLN A C 1
ATOM 797 O O . GLN A 1 109 ? -3.734 24.594 15.211 1 91.25 109 GLN A O 1
ATOM 802 N N . VAL A 1 110 ? -3.938 25.062 17.391 1 93.56 110 VAL A N 1
ATOM 803 C CA . VAL A 1 110 ? -2.5 25.141 17.625 1 93.56 110 VAL A CA 1
ATOM 804 C C . VAL A 1 110 ? -2.109 24.25 18.797 1 93.56 110 VAL A C 1
ATOM 806 O O . VAL A 1 110 ? -2.904 24.047 19.719 1 93.56 110 VAL A O 1
ATOM 809 N N . ALA A 1 111 ? -0.944 23.703 18.781 1 96.19 111 ALA A N 1
ATOM 810 C CA . ALA A 1 111 ? -0.478 22.781 19.812 1 96.19 111 ALA A CA 1
ATOM 811 C C . ALA A 1 111 ? 0.236 23.531 20.938 1 96.19 111 ALA A C 1
ATOM 813 O O . ALA A 1 111 ? 1.018 24.438 20.688 1 96.19 111 ALA A O 1
ATOM 814 N N . TRP A 1 112 ? -0.061 23.188 22.172 1 95.88 112 TRP A N 1
ATOM 815 C CA . TRP A 1 112 ? 0.608 23.688 23.359 1 95.88 112 TRP A CA 1
ATOM 816 C C . TRP A 1 112 ? 1.066 22.547 24.266 1 95.88 112 TRP A C 1
ATOM 818 O O . TRP A 1 112 ? 0.271 21.672 24.625 1 95.88 112 TRP A O 1
ATOM 828 N N . CYS A 1 113 ? 2.322 22.531 24.5 1 96.06 113 CYS A N 1
ATOM 829 C CA . CYS A 1 113 ? 2.852 21.578 25.469 1 96.06 113 CYS A CA 1
ATOM 830 C C . CYS A 1 113 ? 2.787 22.125 26.891 1 96.06 113 CYS A C 1
ATOM 832 O O . CYS A 1 113 ? 3.438 23.125 27.188 1 96.06 113 CYS A O 1
ATOM 834 N N . THR A 1 114 ? 1.997 21.516 27.766 1 94.44 114 THR A N 1
ATOM 835 C CA . THR A 1 114 ? 1.773 21.969 29.141 1 94.44 114 THR A CA 1
ATOM 836 C C . THR A 1 114 ? 2.127 20.875 30.141 1 94.44 114 THR A C 1
ATOM 838 O O . THR A 1 114 ? 2.295 19.719 29.75 1 94.44 114 THR A O 1
ATOM 841 N N . PRO A 1 115 ? 2.332 21.281 31.344 1 91.75 115 PRO A N 1
ATOM 842 C CA . PRO A 1 115 ? 2.578 20.25 32.344 1 91.75 115 PRO A CA 1
ATOM 843 C C . PRO A 1 115 ? 1.376 19.344 32.562 1 91.75 115 PRO A C 1
ATOM 845 O O . PRO A 1 115 ? 0.232 19.797 32.531 1 91.75 115 PRO A O 1
ATOM 848 N N . SER A 1 116 ? 1.656 18.141 32.812 1 91.38 116 SER A N 1
ATOM 849 C CA . SER A 1 116 ? 0.615 17.141 33 1 91.38 116 SER A CA 1
ATOM 850 C C . SER A 1 116 ? -0.246 17.438 34.219 1 91.38 116 SER A C 1
ATOM 852 O O . SER A 1 116 ? -1.342 16.891 34.344 1 91.38 116 SER A O 1
ATOM 854 N N . THR A 1 117 ? 0.183 18.297 35.062 1 88.94 117 THR A N 1
ATOM 855 C CA . THR A 1 117 ? -0.548 18.656 36.281 1 88.94 117 THR A CA 1
ATOM 856 C C . THR A 1 117 ? -1.698 19.609 35.938 1 88.94 117 THR A C 1
ATOM 858 O O . THR A 1 117 ? -2.602 19.797 36.75 1 88.94 117 THR A O 1
ATOM 861 N N . CYS A 1 118 ? -1.606 20.219 34.781 1 90.38 118 CYS A N 1
ATOM 862 C CA . CYS A 1 118 ? -2.67 21.125 34.375 1 90.38 118 CYS A CA 1
ATOM 863 C C . CYS A 1 118 ? -3.822 20.359 33.719 1 90.38 118 CYS A C 1
ATOM 865 O O . CYS A 1 118 ? -3.605 19.516 32.844 1 90.38 118 CYS A O 1
ATOM 867 N N . SER A 1 119 ? -4.98 20.641 34.156 1 91.62 119 SER A N 1
ATOM 868 C CA . SER A 1 119 ? -6.152 20.062 33.5 1 91.62 119 SER A CA 1
ATOM 869 C C . SER A 1 119 ? -6.461 20.781 32.188 1 91.62 119 SER A C 1
ATOM 871 O O . SER A 1 119 ? -6.004 21.891 31.969 1 91.62 119 SER A O 1
ATOM 873 N N . ALA A 1 120 ? -7.227 20.141 31.375 1 92.25 120 ALA A N 1
ATOM 874 C CA . ALA A 1 120 ? -7.605 20.719 30.094 1 92.25 120 ALA A CA 1
ATOM 875 C C . ALA A 1 120 ? -8.352 22.031 30.297 1 92.25 120 ALA A C 1
ATOM 877 O O . ALA A 1 120 ? -8.188 22.969 29.5 1 92.25 120 ALA A O 1
ATOM 878 N N . GLU A 1 121 ? -9.156 22.094 31.297 1 93.06 121 GLU A N 1
ATOM 879 C CA . GLU A 1 121 ? -9.914 23.312 31.578 1 93.06 121 GLU A CA 1
ATOM 880 C C . GLU A 1 121 ? -8.984 24.469 31.969 1 93.06 121 GLU A C 1
ATOM 882 O O . GLU A 1 121 ? -9.188 25.609 31.547 1 93.06 121 GLU A O 1
ATOM 887 N N . GLU A 1 122 ? -8.023 24.141 32.688 1 94.06 122 GLU A N 1
ATOM 888 C CA . GLU A 1 122 ? -7.051 25.156 33.125 1 94.06 122 GLU A CA 1
ATOM 889 C C . GLU A 1 122 ? -6.254 25.672 31.922 1 94.06 122 GLU A C 1
ATOM 891 O O . GLU A 1 122 ? -6.016 26.875 31.797 1 94.06 122 GLU A O 1
ATOM 896 N N . VAL A 1 123 ? -5.883 24.734 31.141 1 94.5 123 VAL A N 1
ATOM 897 C CA . VAL A 1 123 ? -5.152 25.125 29.938 1 94.5 123 VAL A CA 1
ATOM 898 C C . VAL A 1 123 ? -6.023 26.016 29.078 1 94.5 123 VAL A C 1
ATOM 900 O O . VAL A 1 123 ? -5.539 27 28.516 1 94.5 123 VAL A O 1
ATOM 903 N N . GLY A 1 124 ? -7.27 25.672 28.938 1 94.06 124 GLY A N 1
ATOM 904 C CA . GLY A 1 124 ? -8.203 26.484 28.172 1 94.06 124 GLY A CA 1
ATOM 905 C C . GLY A 1 124 ? -8.336 27.906 28.719 1 94.06 124 GLY A C 1
ATOM 906 O O . GLY A 1 124 ? -8.398 28.859 27.953 1 94.06 124 GLY A O 1
ATOM 907 N N . LYS A 1 125 ? -8.352 28.047 29.984 1 93.88 125 LYS A N 1
ATOM 908 C CA . LYS A 1 125 ? -8.469 29.344 30.625 1 93.88 125 LYS A CA 1
ATOM 909 C C . LYS A 1 125 ? -7.227 30.203 30.359 1 93.88 125 LYS A C 1
ATOM 911 O O . LYS A 1 125 ? -7.34 31.391 30.047 1 93.88 125 LYS A O 1
ATOM 916 N N . ILE A 1 126 ? -6.145 29.547 30.469 1 93.75 126 ILE A N 1
ATOM 917 C CA . ILE A 1 126 ? -4.891 30.25 30.234 1 93.75 126 ILE A CA 1
ATOM 918 C C . ILE A 1 126 ? -4.793 30.656 28.766 1 93.75 126 ILE A C 1
ATOM 920 O O . ILE A 1 126 ? -4.398 31.781 28.453 1 93.75 126 ILE A O 1
ATOM 924 N N . ALA A 1 127 ? -5.145 29.75 27.969 1 93.56 127 ALA A N 1
ATOM 925 C CA . ALA A 1 127 ? -5.102 30.016 26.531 1 93.56 127 ALA A CA 1
ATOM 926 C C . ALA A 1 127 ? -6.066 31.141 26.156 1 93.56 127 ALA A C 1
ATOM 928 O O . ALA A 1 127 ? -5.746 31.984 25.328 1 93.56 127 ALA A O 1
ATOM 929 N N . ASN A 1 128 ? -7.184 31.109 26.688 1 93.12 128 ASN A N 1
ATOM 930 C CA . ASN A 1 128 ? -8.164 32.156 26.406 1 93.12 128 ASN A CA 1
ATOM 931 C C . ASN A 1 128 ? -7.691 33.5 26.906 1 93.12 128 ASN A C 1
ATOM 933 O O . ASN A 1 128 ? -7.953 34.531 26.266 1 93.12 128 ASN A O 1
ATOM 937 N N . ALA A 1 129 ? -7.07 33.531 28.016 1 92.75 129 ALA A N 1
ATOM 938 C CA . ALA A 1 129 ? -6.512 34.781 28.547 1 92.75 129 ALA A CA 1
ATOM 939 C C . ALA A 1 129 ? -5.453 35.344 27.609 1 92.75 129 ALA A C 1
ATOM 941 O O . ALA A 1 129 ? -5.414 36.562 27.359 1 92.75 129 ALA A O 1
ATOM 942 N N . ALA A 1 130 ? -4.648 34.469 27.141 1 90 130 ALA A N 1
ATOM 943 C CA . ALA A 1 130 ? -3.607 34.906 26.203 1 90 130 ALA A CA 1
ATOM 944 C C . ALA A 1 130 ? -4.211 35.344 24.875 1 90 130 ALA A C 1
ATOM 946 O O . ALA A 1 130 ? -3.785 36.344 24.297 1 90 130 ALA A O 1
ATOM 947 N N . ALA A 1 131 ? -5.16 34.625 24.391 1 89.81 131 ALA A N 1
ATOM 948 C CA . ALA A 1 131 ? -5.797 34.906 23.109 1 89.81 131 ALA A CA 1
ATOM 949 C C . ALA A 1 131 ? -6.586 36.219 23.188 1 89.81 131 ALA A C 1
ATOM 951 O O . ALA A 1 131 ? -6.66 36.969 22.219 1 89.81 131 ALA A O 1
ATOM 952 N N . SER A 1 132 ? -7.145 36.5 24.266 1 87.75 132 SER A N 1
ATOM 953 C CA . SER A 1 132 ? -7.949 37.688 24.453 1 87.75 132 SER A CA 1
ATOM 954 C C . SER A 1 132 ? -7.105 38.969 24.328 1 87.75 132 SER A C 1
ATOM 956 O O . SER A 1 132 ? -7.613 40.031 23.969 1 87.75 132 SER A O 1
ATOM 958 N N . LEU A 1 133 ? -5.844 38.812 24.531 1 86.25 133 LEU A N 1
ATOM 959 C CA . LEU A 1 133 ? -4.93 39.938 24.406 1 86.25 133 LEU A CA 1
ATOM 960 C C . LEU A 1 133 ? -4.855 40.406 22.953 1 86.25 133 LEU A C 1
ATOM 962 O O . LEU A 1 133 ? -4.551 41.562 22.688 1 86.25 133 LEU A O 1
ATOM 966 N N . VAL A 1 134 ? -5.176 39.531 22.078 1 81 134 VAL A N 1
ATOM 967 C CA . VAL A 1 134 ? -5.113 39.875 20.656 1 81 134 VAL A CA 1
ATOM 968 C C . VAL A 1 134 ? -6.516 39.844 20.062 1 81 134 VAL A C 1
ATOM 970 O O . VAL A 1 134 ? -6.672 39.75 18.844 1 81 134 VAL A O 1
ATOM 973 N N . GLY A 1 135 ? -7.566 39.719 20.859 1 79.69 135 GLY A N 1
ATOM 974 C CA . GLY A 1 135 ? -8.945 39.812 20.406 1 79.69 135 GLY A CA 1
ATOM 975 C C . GLY A 1 135 ? -9.492 38.469 19.906 1 79.69 135 GLY A C 1
ATOM 976 O O . GLY A 1 135 ? -10.422 38.438 19.094 1 79.69 135 GLY A O 1
ATOM 977 N N . LEU A 1 136 ? -8.852 37.406 20.297 1 85.62 136 LEU A N 1
ATOM 978 C CA . LEU A 1 136 ? -9.312 36.094 19.891 1 85.62 136 LEU A CA 1
ATOM 979 C C . LEU A 1 136 ? -9.867 35.312 21.078 1 85.62 136 LEU A C 1
ATOM 981 O O . LEU A 1 136 ? -9.727 35.75 22.234 1 85.62 136 LEU A O 1
ATOM 985 N N . LYS A 1 137 ? -10.633 34.312 20.781 1 87.25 137 LYS A N 1
ATOM 986 C CA . LYS A 1 137 ? -11.117 33.375 21.797 1 87.25 137 LYS A CA 1
ATOM 987 C C . LYS A 1 137 ? -10.484 32 21.609 1 87.25 137 LYS A C 1
ATOM 989 O O . LYS A 1 137 ? -10.242 31.562 20.484 1 87.25 137 LYS A O 1
ATOM 994 N N . ALA A 1 138 ? -10.156 31.438 22.734 1 91.12 138 ALA A N 1
ATOM 995 C CA . ALA A 1 138 ? -9.531 30.109 22.703 1 91.12 138 ALA A CA 1
ATOM 996 C C . ALA A 1 138 ? -10.273 29.125 23.594 1 91.12 138 ALA A C 1
ATOM 998 O O . ALA A 1 138 ? -10.867 29.516 24.609 1 91.12 138 ALA A O 1
ATOM 999 N N . SER A 1 139 ? -10.328 27.906 23.203 1 89.31 139 SER A N 1
ATOM 1000 C CA . SER A 1 139 ? -10.922 26.828 24 1 89.31 139 SER A CA 1
ATOM 1001 C C . SER A 1 139 ? -10.164 25.516 23.812 1 89.31 139 SER A C 1
ATOM 1003 O O . SER A 1 139 ? -9.453 25.344 22.828 1 89.31 139 SER A O 1
ATOM 1005 N N . VAL A 1 140 ? -10.211 24.703 24.844 1 91.19 140 VAL A N 1
ATOM 1006 C CA . VAL A 1 140 ? -9.594 23.375 24.781 1 91.19 140 VAL A CA 1
ATOM 1007 C C . VAL A 1 140 ? -10.586 22.328 25.281 1 91.19 140 VAL A C 1
ATOM 1009 O O . VAL A 1 140 ? -11.062 22.391 26.406 1 91.19 140 VAL A O 1
ATOM 1012 N N . ALA A 1 141 ? -10.93 21.422 24.406 1 85.88 141 ALA A N 1
ATOM 1013 C CA . ALA A 1 141 ? -11.766 20.297 24.828 1 85.88 141 ALA A CA 1
ATOM 1014 C C . ALA A 1 141 ? -10.953 19.266 25.594 1 85.88 141 ALA A C 1
ATOM 1016 O O . ALA A 1 141 ? -9.75 19.109 25.359 1 85.88 141 ALA A O 1
ATOM 1017 N N . PRO A 1 142 ? -11.57 18.594 26.516 1 84.44 142 PRO A N 1
ATOM 1018 C CA . PRO A 1 142 ? -10.844 17.594 27.297 1 84.44 142 PRO A CA 1
ATOM 1019 C C . PRO A 1 142 ? -10.164 16.531 26.438 1 84.44 142 PRO A C 1
ATOM 1021 O O . PRO A 1 142 ? -9.078 16.062 26.781 1 84.44 142 PRO A O 1
ATOM 1024 N N . SER A 1 143 ? -10.68 16.219 25.281 1 83.81 143 SER A N 1
ATOM 1025 C CA . SER A 1 143 ? -10.125 15.188 24.406 1 83.81 143 SER A CA 1
ATOM 1026 C C . SER A 1 143 ? -8.922 15.703 23.625 1 83.81 143 SER A C 1
ATOM 1028 O O . SER A 1 143 ? -8.172 14.914 23.047 1 83.81 143 SER A O 1
ATOM 1030 N N . GLU A 1 144 ? -8.742 16.984 23.734 1 89 144 GLU A N 1
ATOM 1031 C CA . GLU A 1 144 ? -7.68 17.578 22.922 1 89 144 GLU A CA 1
ATOM 1032 C C . GLU A 1 144 ? -6.363 17.609 23.688 1 89 144 GLU A C 1
ATOM 1034 O O . GLU A 1 144 ? -5.324 17.984 23.141 1 89 144 GLU A O 1
ATOM 1039 N N . CYS A 1 145 ? -6.387 17.25 24.938 1 91.38 145 CYS A N 1
ATOM 1040 C CA . CYS A 1 145 ? -5.152 17.062 25.688 1 91.38 145 CYS A CA 1
ATOM 1041 C C . CYS A 1 145 ? -4.832 15.586 25.875 1 91.38 145 CYS A C 1
ATOM 1043 O O . CYS A 1 145 ? -5.691 14.812 26.297 1 91.38 145 CYS A O 1
ATOM 1045 N N . HIS A 1 146 ? -3.664 15.25 25.531 1 88.81 146 HIS A N 1
ATOM 1046 C CA . HIS A 1 146 ? -3.248 13.852 25.547 1 88.81 146 HIS A CA 1
ATOM 1047 C C . HIS A 1 146 ? -3.178 13.312 26.969 1 88.81 146 HIS A C 1
ATOM 1049 O O . HIS A 1 146 ? -2.637 13.961 27.859 1 88.81 146 HIS A O 1
ATOM 1055 N N . ALA A 1 147 ? -3.791 12.227 27.203 1 79.12 147 ALA A N 1
ATOM 1056 C CA . ALA A 1 147 ? -3.744 11.539 28.484 1 79.12 147 ALA A CA 1
ATOM 1057 C C . ALA A 1 147 ? -3.369 10.07 28.312 1 79.12 147 ALA A C 1
ATOM 1059 O O . ALA A 1 147 ? -3.643 9.477 27.266 1 79.12 147 ALA A O 1
ATOM 1060 N N . ARG A 1 148 ? -2.688 9.562 29.25 1 79.88 148 ARG A N 1
ATOM 1061 C CA . ARG A 1 148 ? -2.312 8.156 29.219 1 79.88 148 ARG A CA 1
ATOM 1062 C C . ARG A 1 148 ? -3.541 7.258 29.297 1 79.88 148 ARG A C 1
ATOM 1064 O O . ARG A 1 148 ? -4.48 7.543 30.031 1 79.88 148 ARG A O 1
ATOM 1071 N N . LYS A 1 149 ? -3.508 6.195 28.547 1 83.5 149 LYS A N 1
ATOM 1072 C CA . LYS A 1 149 ? -4.629 5.258 28.484 1 83.5 149 LYS A CA 1
ATOM 1073 C C . LYS A 1 149 ? -4.484 4.16 29.531 1 83.5 149 LYS A C 1
ATOM 1075 O O . LYS A 1 149 ? -3.377 3.686 29.797 1 83.5 149 LYS A O 1
ATOM 1080 N N . GLN A 1 150 ? -5.633 3.91 30.141 1 86.5 150 GLN A N 1
ATOM 1081 C CA . GLN A 1 150 ? -5.656 2.803 31.078 1 86.5 150 GLN A CA 1
ATOM 1082 C C . GLN A 1 150 ? -6.535 1.662 30.578 1 86.5 150 GLN A C 1
ATOM 1084 O O . GLN A 1 150 ? -7.5 1.893 29.844 1 86.5 150 GLN A O 1
ATOM 1089 N N . LEU A 1 151 ? -6.164 0.537 30.906 1 92.06 151 LEU A N 1
ATOM 1090 C CA . LEU A 1 151 ? -6.938 -0.639 30.516 1 92.06 151 LEU A CA 1
ATOM 1091 C C . LEU A 1 151 ? -8.242 -0.718 31.312 1 92.06 151 LEU A C 1
ATOM 1093 O O . LEU A 1 151 ? -8.234 -0.622 32.531 1 92.06 151 LEU A O 1
ATOM 1097 N N . ARG A 1 152 ? -9.359 -0.911 30.719 1 93.06 152 ARG A N 1
ATOM 1098 C CA . ARG A 1 152 ? -10.68 -1.085 31.328 1 93.06 152 ARG A CA 1
ATOM 1099 C C . ARG A 1 152 ? -11.062 -2.559 31.391 1 93.06 152 ARG A C 1
ATOM 1101 O O . ARG A 1 152 ? -10.391 -3.406 30.797 1 93.06 152 ARG A O 1
ATOM 1108 N N . ALA A 1 153 ? -12.102 -2.756 32.031 1 94.81 153 ALA A N 1
ATOM 1109 C CA . ALA A 1 153 ? -12.602 -4.121 32.156 1 94.81 153 ALA A CA 1
ATOM 1110 C C . ALA A 1 153 ? -12.984 -4.688 30.781 1 94.81 153 ALA A C 1
ATOM 1112 O O . ALA A 1 153 ? -12.719 -5.855 30.484 1 94.81 153 ALA A O 1
ATOM 1113 N N . LEU A 1 154 ? -13.547 -3.877 30 1 94.81 154 LEU A N 1
ATOM 1114 C CA . LEU A 1 154 ? -13.961 -4.309 28.672 1 94.81 154 LEU A CA 1
ATOM 1115 C C . LEU A 1 154 ? -12.75 -4.672 27.812 1 94.81 154 LEU A C 1
ATOM 1117 O O . LEU A 1 154 ? -12.82 -5.574 26.984 1 94.81 154 LEU A O 1
ATOM 1121 N N . ASP A 1 155 ? -11.664 -3.951 27.984 1 95.81 155 ASP A N 1
ATOM 1122 C CA . ASP A 1 155 ? -10.438 -4.227 27.234 1 95.81 155 ASP A CA 1
ATOM 1123 C C . ASP A 1 155 ? -9.844 -5.574 27.641 1 95.81 155 ASP A C 1
ATOM 1125 O O . ASP A 1 155 ? -9.414 -6.348 26.781 1 95.81 155 ASP A O 1
ATOM 1129 N N . VAL A 1 156 ? -9.883 -5.875 28.922 1 96.44 156 VAL A N 1
ATOM 1130 C CA . VAL A 1 156 ? -9.383 -7.156 29.406 1 96.44 156 VAL A CA 1
ATOM 1131 C C . VAL A 1 156 ? -10.266 -8.289 28.891 1 96.44 156 VAL A C 1
ATOM 1133 O O . VAL A 1 156 ? -9.758 -9.344 28.5 1 96.44 156 VAL A O 1
ATOM 1136 N N . PHE A 1 157 ? -11.547 -8.008 28.938 1 96.69 157 PHE A N 1
ATOM 1137 C CA . PHE A 1 157 ? -12.477 -8.992 28.406 1 96.69 157 PHE A CA 1
ATOM 1138 C C . PHE A 1 157 ? -12.172 -9.289 26.938 1 96.69 157 PHE A C 1
ATOM 1140 O O . PHE A 1 157 ? -12.141 -10.445 26.531 1 96.69 157 PHE A O 1
ATOM 1147 N N . ALA A 1 158 ? -12 -8.234 26.188 1 96.69 158 ALA A N 1
ATOM 1148 C CA . ALA A 1 158 ? -11.703 -8.398 24.766 1 96.69 158 ALA A CA 1
ATOM 1149 C C . ALA A 1 158 ? -10.414 -9.203 24.562 1 96.69 158 ALA A C 1
ATOM 1151 O O . ALA A 1 158 ? -10.344 -10.062 23.688 1 96.69 158 ALA A O 1
ATOM 1152 N N . ILE A 1 159 ? -9.383 -8.953 25.359 1 96.75 159 ILE A N 1
ATOM 1153 C CA . ILE A 1 159 ? -8.117 -9.672 25.281 1 96.75 159 ILE A CA 1
ATOM 1154 C C . ILE A 1 159 ? -8.336 -11.148 25.594 1 96.75 159 ILE A C 1
ATOM 1156 O O . ILE A 1 159 ? -7.883 -12.031 24.859 1 96.75 159 ILE A O 1
ATOM 1160 N N . CYS A 1 160 ? -9.07 -11.398 26.641 1 97 160 CYS A N 1
ATOM 1161 C CA . CYS A 1 160 ? -9.352 -12.773 27.062 1 97 160 CYS A CA 1
ATOM 1162 C C . CYS A 1 160 ? -10.133 -13.516 25.984 1 97 160 CYS A C 1
ATOM 1164 O O . CYS A 1 160 ? -9.859 -14.688 25.703 1 97 160 CYS A O 1
ATOM 1166 N N . LEU A 1 161 ? -11.078 -12.828 25.469 1 96.44 161 LEU A N 1
ATOM 1167 C CA . LEU A 1 161 ? -11.891 -13.438 24.422 1 96.44 161 LEU A CA 1
ATOM 1168 C C . LEU A 1 161 ? -11.039 -13.789 23.203 1 96.44 161 LEU A C 1
ATOM 1170 O O . LEU A 1 161 ? -11.18 -14.875 22.625 1 96.44 161 LEU A O 1
ATOM 1174 N N . LEU A 1 162 ? -10.172 -12.906 22.781 1 96.06 162 LEU A N 1
ATOM 1175 C CA . LEU A 1 162 ? -9.305 -13.156 21.641 1 96.06 162 LEU A CA 1
ATOM 1176 C C . LEU A 1 162 ? -8.344 -14.297 21.938 1 96.06 162 LEU A C 1
ATOM 1178 O O . LEU A 1 162 ? -8.109 -15.156 21.078 1 96.06 162 LEU A O 1
ATOM 1182 N N . VAL A 1 163 ? -7.797 -14.305 23.109 1 96.62 163 VAL A N 1
ATOM 1183 C CA . VAL A 1 163 ? -6.875 -15.367 23.5 1 96.62 163 VAL A CA 1
ATOM 1184 C C . VAL A 1 163 ? -7.605 -16.703 23.5 1 96.62 163 VAL A C 1
ATOM 1186 O O . VAL A 1 163 ? -7.043 -17.734 23.109 1 96.62 163 VAL A O 1
ATOM 1189 N N . PHE A 1 164 ? -8.836 -16.625 23.938 1 96.06 164 PHE A N 1
ATOM 1190 C CA . PHE A 1 164 ? -9.656 -17.828 23.953 1 96.06 164 PHE A CA 1
ATOM 1191 C C . PHE A 1 164 ? -9.828 -18.391 22.547 1 96.06 164 PHE A C 1
ATOM 1193 O O . PHE A 1 164 ? -9.609 -19.594 22.328 1 96.06 164 PHE A O 1
ATOM 1200 N N . PHE A 1 165 ? -10.172 -17.578 21.609 1 95.62 165 PHE A N 1
ATOM 1201 C CA . PHE A 1 165 ? -10.406 -18.047 20.234 1 95.62 165 PHE A CA 1
ATOM 1202 C C . PHE A 1 165 ? -9.094 -18.484 19.594 1 95.62 165 PHE A C 1
ATOM 1204 O O . PHE A 1 165 ? -9.078 -19.422 18.797 1 95.62 165 PHE A O 1
ATOM 1211 N N . ILE A 1 166 ? -7.969 -17.812 19.906 1 96.19 166 ILE A N 1
ATOM 1212 C CA . ILE A 1 166 ? -6.664 -18.203 19.391 1 96.19 166 ILE A CA 1
ATOM 1213 C C . ILE A 1 166 ? -6.27 -19.578 19.953 1 96.19 166 ILE A C 1
ATOM 1215 O O . ILE A 1 166 ? -5.75 -20.422 19.234 1 96.19 166 ILE A O 1
ATOM 1219 N N . ALA A 1 167 ? -6.559 -19.766 21.25 1 96.44 167 ALA A N 1
ATOM 1220 C CA . ALA A 1 167 ? -6.293 -21.047 21.875 1 96.44 167 ALA A CA 1
ATOM 1221 C C . ALA A 1 167 ? -7.148 -22.156 21.266 1 96.44 167 ALA A C 1
ATOM 1223 O O . ALA A 1 167 ? -6.676 -23.281 21.062 1 96.44 167 ALA A O 1
ATOM 1224 N N . CYS A 1 168 ? -8.422 -21.828 20.984 1 95.06 168 CYS A N 1
ATOM 1225 C CA . CYS A 1 168 ? -9.297 -22.781 20.312 1 95.06 168 CYS A CA 1
ATOM 1226 C C . CYS A 1 168 ? -8.742 -23.172 18.938 1 95.06 168 CYS A C 1
ATOM 1228 O O . CYS A 1 168 ? -8.75 -24.344 18.578 1 95.06 168 CYS A O 1
ATOM 1230 N N . ALA A 1 169 ? -8.297 -22.203 18.219 1 95.69 169 ALA A N 1
ATOM 1231 C CA . ALA A 1 169 ? -7.734 -22.469 16.906 1 95.69 169 ALA A CA 1
ATOM 1232 C C . ALA A 1 169 ? -6.48 -23.328 17 1 95.69 169 ALA A C 1
ATOM 1234 O O . ALA A 1 169 ? -6.289 -24.25 16.203 1 95.69 169 ALA A O 1
ATOM 1235 N N . ALA A 1 170 ? -5.602 -23.047 18 1 95.69 170 ALA A N 1
ATOM 1236 C CA . ALA A 1 170 ? -4.379 -23.828 18.203 1 95.69 170 ALA A CA 1
ATOM 1237 C C . ALA A 1 170 ? -4.699 -25.266 18.594 1 95.69 170 ALA A C 1
ATOM 1239 O O . ALA A 1 170 ? -4.105 -26.203 18.062 1 95.69 170 ALA A O 1
ATOM 1240 N N . ALA A 1 171 ? -5.672 -25.422 19.5 1 95.69 171 ALA A N 1
ATOM 1241 C CA . ALA A 1 171 ? -6.07 -26.75 19.969 1 95.69 171 ALA A CA 1
ATOM 1242 C C . ALA A 1 171 ? -6.715 -27.562 18.828 1 95.69 171 ALA A C 1
ATOM 1244 O O . ALA A 1 171 ? -6.422 -28.75 18.656 1 95.69 171 ALA A O 1
ATOM 1245 N N . SER A 1 172 ? -7.617 -26.859 18.141 1 94.81 172 SER A N 1
ATOM 1246 C CA . SER A 1 172 ? -8.281 -27.5 17.016 1 94.81 172 SER A CA 1
ATOM 1247 C C . SER A 1 172 ? -7.281 -27.906 15.938 1 94.81 172 SER A C 1
ATOM 1249 O O . SER A 1 172 ? -7.41 -28.969 15.32 1 94.81 172 SER A O 1
ATOM 1251 N N . THR A 1 173 ? -6.309 -27.094 15.68 1 93.75 173 THR A N 1
ATOM 1252 C CA . THR A 1 173 ? -5.281 -27.375 14.68 1 93.75 173 THR A CA 1
ATOM 1253 C C . THR A 1 173 ? -4.418 -28.547 15.125 1 93.75 173 THR A C 1
ATOM 1255 O O . THR A 1 173 ? -4.098 -29.438 14.32 1 93.75 173 THR A O 1
ATOM 1258 N N . ALA A 1 174 ? -4.043 -28.578 16.422 1 93.31 174 ALA A N 1
ATOM 1259 C CA . ALA A 1 174 ? -3.277 -29.703 16.969 1 93.31 174 ALA A CA 1
ATOM 1260 C C . ALA A 1 174 ? -4.059 -31 16.859 1 93.31 174 ALA A C 1
ATOM 1262 O O . ALA A 1 174 ? -3.506 -32.031 16.453 1 93.31 174 ALA A O 1
ATOM 1263 N N . TYR A 1 175 ? -5.32 -30.938 17.203 1 92.75 175 TYR A N 1
ATOM 1264 C CA . TYR A 1 175 ? -6.188 -32.125 17.094 1 92.75 175 TYR A CA 1
ATOM 1265 C C . TYR A 1 175 ? -6.262 -32.594 15.648 1 92.75 175 TYR A C 1
ATOM 1267 O O . TYR A 1 175 ? -6.199 -33.812 15.391 1 92.75 175 TYR A O 1
ATOM 1275 N N . ASP A 1 176 ? -6.445 -31.641 14.711 1 91.19 176 ASP A N 1
ATOM 1276 C CA . ASP A 1 176 ? -6.543 -31.938 13.289 1 91.19 176 ASP A CA 1
ATOM 1277 C C . ASP A 1 176 ? -5.281 -32.656 12.789 1 91.19 176 ASP A C 1
ATOM 1279 O O . ASP A 1 176 ? -5.367 -33.688 12.133 1 91.19 176 ASP A O 1
ATOM 1283 N N . VAL A 1 177 ? -4.09 -32.188 13.156 1 87.56 177 VAL A N 1
ATOM 1284 C CA . VAL A 1 177 ? -2.814 -32.719 12.68 1 87.56 177 VAL A CA 1
ATOM 1285 C C . VAL A 1 177 ? -2.525 -34.062 13.336 1 87.56 177 VAL A C 1
ATOM 1287 O O . VAL A 1 177 ? -2.023 -34.969 12.688 1 87.56 177 VAL A O 1
ATOM 1290 N N . LEU A 1 178 ? -2.893 -34.219 14.586 1 88.44 178 LEU A N 1
ATOM 1291 C CA . LEU A 1 178 ? -2.58 -35.438 15.352 1 88.44 178 LEU A CA 1
ATOM 1292 C C . LEU A 1 178 ? -3.537 -36.562 14.992 1 88.44 178 LEU A C 1
ATOM 1294 O O . LEU A 1 178 ? -3.18 -37.719 15.094 1 88.44 178 LEU A O 1
ATOM 1298 N N . THR A 1 179 ? -4.738 -36.219 14.516 1 87.44 179 THR A N 1
ATOM 1299 C CA . THR A 1 179 ? -5.738 -37.25 14.289 1 87.44 179 THR A CA 1
ATOM 1300 C C . THR A 1 179 ? -5.934 -37.5 12.797 1 87.44 179 THR A C 1
ATOM 1302 O O . THR A 1 179 ? -6.922 -38.125 12.391 1 87.44 179 THR A O 1
ATOM 1305 N N . GLN A 1 180 ? -5.051 -37 11.992 1 82 180 GLN A N 1
ATOM 1306 C CA . GLN A 1 180 ? -5.191 -37.156 10.547 1 82 180 GLN A CA 1
ATOM 1307 C C . GLN A 1 180 ? -5.297 -38.625 10.164 1 82 180 GLN A C 1
ATOM 1309 O O . GLN A 1 180 ? -6 -38.969 9.211 1 82 180 GLN A O 1
ATOM 1314 N N . HIS A 1 181 ? -4.586 -39.531 10.938 1 79.75 181 HIS A N 1
ATOM 1315 C CA . HIS A 1 181 ? -4.52 -40.938 10.609 1 79.75 181 HIS A CA 1
ATOM 1316 C C . HIS A 1 181 ? -5.586 -41.719 11.352 1 79.75 181 HIS A C 1
ATOM 1318 O O . HIS A 1 181 ? -5.773 -42.906 11.102 1 79.75 181 HIS A O 1
ATOM 1324 N N . ARG A 1 182 ? -6.332 -41.031 12.234 1 74.94 182 ARG A N 1
ATOM 1325 C CA . ARG A 1 182 ? -7.332 -41.75 13.023 1 74.94 182 ARG A CA 1
ATOM 1326 C C . ARG A 1 182 ? -8.656 -41.844 12.266 1 74.94 182 ARG A C 1
ATOM 1328 O O . ARG A 1 182 ? -9.016 -40.938 11.516 1 74.94 182 ARG A O 1
ATOM 1335 N N . VAL A 1 183 ? -9.336 -42.906 12.359 1 69.31 183 VAL A N 1
ATOM 1336 C CA . VAL A 1 183 ? -10.578 -43.188 11.656 1 69.31 183 VAL A CA 1
ATOM 1337 C C . VAL A 1 183 ? -11.727 -42.406 12.266 1 69.31 183 VAL A C 1
ATOM 1339 O O . VAL A 1 183 ? -12.555 -41.844 11.531 1 69.31 183 VAL A O 1
ATOM 1342 N N . GLN A 1 184 ? -11.766 -42.344 13.672 1 77.06 184 GLN A N 1
ATOM 1343 C CA . GLN A 1 184 ? -12.906 -41.688 14.289 1 77.06 184 GLN A CA 1
ATOM 1344 C C . GLN A 1 184 ? -12.547 -40.25 14.719 1 77.06 184 GLN A C 1
ATOM 1346 O O . GLN A 1 184 ? -11.836 -40.062 15.711 1 77.06 184 GLN A O 1
ATOM 1351 N N . ARG A 1 185 ? -12.805 -39.219 13.938 1 83.69 185 ARG A N 1
ATOM 1352 C CA . ARG A 1 185 ? -12.547 -37.844 14.289 1 83.69 185 ARG A CA 1
ATOM 1353 C C . ARG A 1 185 ? -13.844 -37.094 14.602 1 83.69 185 ARG A C 1
ATOM 1355 O O . ARG A 1 185 ? -14.859 -37.281 13.922 1 83.69 185 ARG A O 1
ATOM 1362 N N . ARG A 1 186 ? -13.891 -36.469 15.758 1 83.06 186 ARG A N 1
ATOM 1363 C CA . ARG A 1 186 ? -15.023 -35.594 16.062 1 83.06 186 ARG A CA 1
ATOM 1364 C C . ARG A 1 186 ? -14.953 -34.312 15.242 1 83.06 186 ARG A C 1
ATOM 1366 O O . ARG A 1 186 ? -14.07 -33.469 15.469 1 83.06 186 ARG A O 1
ATOM 1373 N N . MET A 1 187 ? -15.93 -34.156 14.398 1 82.06 187 MET A N 1
ATOM 1374 C CA . MET A 1 187 ? -15.906 -33.094 13.391 1 82.06 187 MET A CA 1
ATOM 1375 C C . MET A 1 187 ? -15.992 -31.703 14.039 1 82.06 187 MET A C 1
ATOM 1377 O O . MET A 1 187 ? -15.414 -30.75 13.539 1 82.06 187 MET A O 1
ATOM 1381 N N . ILE A 1 188 ? -16.609 -31.641 15.219 1 85.44 188 ILE A N 1
ATOM 1382 C CA . ILE A 1 188 ? -16.828 -30.344 15.867 1 85.44 188 ILE A CA 1
ATOM 1383 C C . ILE A 1 188 ? -15.5 -29.766 16.328 1 85.44 188 ILE A C 1
ATOM 1385 O O . ILE A 1 188 ? -15.328 -28.547 16.375 1 85.44 188 ILE A O 1
ATOM 1389 N N . PHE A 1 189 ? -14.531 -30.641 16.609 1 88 189 PHE A N 1
ATOM 1390 C CA . PHE A 1 189 ? -13.242 -30.188 17.109 1 88 189 PHE A CA 1
ATOM 1391 C C . PHE A 1 189 ? -12.359 -29.688 15.969 1 88 189 PHE A C 1
ATOM 1393 O O . PHE A 1 189 ? -11.289 -29.125 16.203 1 88 189 PHE A O 1
ATOM 1400 N N . LEU A 1 190 ? -12.891 -29.781 14.734 1 90 190 LEU A N 1
ATOM 1401 C CA . LEU A 1 190 ? -12.109 -29.375 13.57 1 90 190 LEU A CA 1
ATOM 1402 C C . LEU A 1 190 ? -12.547 -28 13.086 1 90 190 LEU A C 1
ATOM 1404 O O . LEU A 1 190 ? -11.922 -27.422 12.195 1 90 190 LEU A O 1
ATOM 1408 N N . ALA A 1 191 ? -13.539 -27.484 13.734 1 90.75 191 ALA A N 1
ATOM 1409 C CA . ALA A 1 191 ? -14.18 -26.266 13.234 1 90.75 191 ALA A CA 1
ATOM 1410 C C . ALA A 1 191 ? -13.195 -25.109 13.195 1 90.75 191 ALA A C 1
ATOM 1412 O O . ALA A 1 191 ? -13.188 -24.328 12.242 1 90.75 191 ALA A O 1
ATOM 1413 N N . PHE A 1 192 ? -12.234 -25.031 14.195 1 94 192 PHE A N 1
ATOM 1414 C CA . PHE A 1 192 ? -11.336 -23.906 14.32 1 94 192 PHE A CA 1
ATOM 1415 C C . PHE A 1 192 ? -9.961 -24.234 13.758 1 94 192 PHE A C 1
ATOM 1417 O O . PHE A 1 192 ? -9.008 -23.484 13.938 1 94 192 PHE A O 1
ATOM 1424 N N . SER A 1 193 ? -9.852 -25.375 13.039 1 93.62 193 SER A N 1
ATOM 1425 C CA . SER A 1 193 ? -8.539 -25.812 12.57 1 93.62 193 SER A CA 1
ATOM 1426 C C . SER A 1 193 ? -8.055 -24.953 11.406 1 93.62 193 SER A C 1
ATOM 1428 O O . SER A 1 193 ? -8.703 -24.906 10.359 1 93.62 193 SER A O 1
ATOM 1430 N N . VAL A 1 194 ? -6.91 -24.328 11.609 1 91.69 194 VAL A N 1
ATOM 1431 C CA . VAL A 1 194 ? -6.316 -23.5 10.57 1 91.69 194 VAL A CA 1
ATOM 1432 C C . VAL A 1 194 ? -5.785 -24.375 9.445 1 91.69 194 VAL A C 1
ATOM 1434 O O . VAL A 1 194 ? -5.801 -23.984 8.273 1 91.69 194 VAL A O 1
ATOM 1437 N N . TYR A 1 195 ? -5.434 -25.547 9.75 1 88.31 195 TYR A N 1
ATOM 1438 C CA . TYR A 1 195 ? -4.902 -26.5 8.781 1 88.31 195 TYR A CA 1
ATOM 1439 C C . TYR A 1 195 ? -5.953 -26.859 7.738 1 88.31 195 TYR A C 1
ATOM 1441 O O . TYR A 1 195 ? -5.648 -26.953 6.547 1 88.31 195 TYR A O 1
ATOM 1449 N N . SER A 1 196 ? -7.133 -26.984 8.141 1 87.94 196 SER A N 1
ATOM 1450 C CA . SER A 1 196 ? -8.203 -27.391 7.238 1 87.94 196 SER A CA 1
ATOM 1451 C C . SER A 1 196 ? -8.867 -26.172 6.594 1 87.94 196 SER A C 1
ATOM 1453 O O . SER A 1 196 ? -9.328 -26.25 5.453 1 87.94 196 SER A O 1
ATOM 1455 N N . ASN A 1 197 ? -8.883 -25.062 7.348 1 91.06 197 ASN A N 1
ATOM 1456 C CA . ASN A 1 197 ? -9.625 -23.906 6.875 1 91.06 197 ASN A CA 1
ATOM 1457 C C . ASN A 1 197 ? -8.781 -23.031 5.941 1 91.06 197 ASN A C 1
ATOM 1459 O O . ASN A 1 197 ? -9.32 -22.359 5.066 1 91.06 197 ASN A O 1
ATOM 1463 N N . TRP A 1 198 ? -7.512 -23.031 6.062 1 88.56 198 TRP A N 1
ATOM 1464 C CA . TRP A 1 198 ? -6.625 -22.172 5.277 1 88.56 198 TRP A CA 1
ATOM 1465 C C . TRP A 1 198 ? -6.699 -22.531 3.797 1 88.56 198 TRP A C 1
ATOM 1467 O O . TRP A 1 198 ? -6.895 -21.656 2.949 1 88.56 198 TRP A O 1
ATOM 1477 N N . PRO A 1 199 ? -6.59 -23.859 3.434 1 84.31 199 PRO A N 1
ATOM 1478 C CA . PRO A 1 199 ? -6.664 -24.203 2.014 1 84.31 199 PRO A CA 1
ATOM 1479 C C . PRO A 1 199 ? -8.008 -23.859 1.386 1 84.31 199 PRO A C 1
ATOM 1481 O O . PRO A 1 199 ? -8.07 -23.531 0.197 1 84.31 199 PRO A O 1
ATOM 1484 N N . LYS A 1 200 ? -9 -23.891 2.191 1 86.88 200 LYS A N 1
ATOM 1485 C CA . LYS A 1 200 ? -10.312 -23.516 1.686 1 86.88 200 LYS A CA 1
ATOM 1486 C C . LYS A 1 200 ? -10.383 -22.016 1.379 1 86.88 200 LYS A C 1
ATOM 1488 O O . LYS A 1 200 ? -10.992 -21.609 0.39 1 86.88 200 LYS A O 1
ATOM 1493 N N . LEU A 1 201 ? -9.789 -21.297 2.211 1 89.25 201 LEU A N 1
ATOM 1494 C CA . LEU A 1 201 ? -9.797 -19.844 2.066 1 89.25 201 LEU A CA 1
ATOM 1495 C C . LEU A 1 201 ? -9 -19.422 0.836 1 89.25 201 LEU A C 1
ATOM 1497 O O . LEU A 1 201 ? -9.422 -18.516 0.108 1 89.25 201 LEU A O 1
ATOM 1501 N N . ILE A 1 202 ? -7.887 -20.141 0.526 1 86.25 202 ILE A N 1
ATOM 1502 C CA . ILE A 1 202 ? -6.988 -19.672 -0.53 1 86.25 202 ILE A CA 1
ATOM 1503 C C . ILE A 1 202 ? -7.234 -20.484 -1.803 1 86.25 202 ILE A C 1
ATOM 1505 O O . ILE A 1 202 ? -6.539 -20.297 -2.805 1 86.25 202 ILE A O 1
ATOM 1509 N N . SER A 1 203 ? -8.242 -21.328 -1.842 1 83.94 203 SER A N 1
ATOM 1510 C CA . SER A 1 203 ? -8.523 -22.188 -2.984 1 83.94 203 SER A CA 1
ATOM 1511 C C . SER A 1 203 ? -8.93 -21.375 -4.207 1 83.94 203 SER A C 1
ATOM 1513 O O . SER A 1 203 ? -9.672 -20.406 -4.09 1 83.94 203 SER A O 1
ATOM 1515 N N . ILE A 1 204 ? -8.422 -21.734 -5.359 1 80 204 ILE A N 1
ATOM 1516 C CA . ILE A 1 204 ? -8.727 -21.031 -6.602 1 80 204 ILE A CA 1
ATOM 1517 C C . ILE A 1 204 ? -9.617 -21.906 -7.484 1 80 204 ILE A C 1
ATOM 1519 O O . ILE A 1 204 ? -9.898 -21.547 -8.633 1 80 204 ILE A O 1
ATOM 1523 N N . THR A 1 205 ? -10.07 -22.969 -6.996 1 76.56 205 THR A N 1
ATOM 1524 C CA . THR A 1 205 ? -10.914 -23.859 -7.773 1 76.56 205 THR A CA 1
ATOM 1525 C C . THR A 1 205 ? -12.383 -23.453 -7.648 1 76.56 205 THR A C 1
ATOM 1527 O O . THR A 1 205 ? -12.828 -23.031 -6.578 1 76.56 205 THR A O 1
ATOM 1530 N N . SER A 1 206 ? -12.938 -23.156 -8.82 1 71.19 206 SER A N 1
ATOM 1531 C CA . SER A 1 206 ? -14.344 -22.766 -8.836 1 71.19 206 SER A CA 1
ATOM 1532 C C . SER A 1 206 ? -15.234 -23.938 -9.219 1 71.19 206 SER A C 1
ATOM 1534 O O . SER A 1 206 ? -14.828 -24.812 -10 1 71.19 206 SER A O 1
ATOM 1536 N N . GLY A 1 207 ? -16.281 -24.047 -8.445 1 67.06 207 GLY A N 1
ATOM 1537 C CA . GLY A 1 207 ? -17.25 -25.047 -8.859 1 67.06 207 GLY A CA 1
ATOM 1538 C C . GLY A 1 207 ? -17.938 -24.719 -10.172 1 67.06 207 GLY A C 1
ATOM 1539 O O . GLY A 1 207 ? -17.953 -23.547 -10.586 1 67.06 207 GLY A O 1
ATOM 1540 N N . ARG A 1 208 ? -18.391 -25.672 -11.016 1 61.75 208 ARG A N 1
ATOM 1541 C CA . ARG A 1 208 ? -19.031 -25.531 -12.32 1 61.75 208 ARG A CA 1
ATOM 1542 C C . ARG A 1 208 ? -20.25 -24.625 -12.242 1 61.75 208 ARG A C 1
ATOM 1544 O O . ARG A 1 208 ? -20.578 -23.922 -13.203 1 61.75 208 ARG A O 1
ATOM 1551 N N . ASP A 1 209 ? -20.875 -24.5 -11.141 1 73.06 209 ASP A N 1
ATOM 1552 C CA . ASP A 1 209 ? -22.141 -23.781 -11.055 1 73.06 209 ASP A CA 1
ATOM 1553 C C . ASP A 1 209 ? -21.953 -22.391 -10.445 1 73.06 209 ASP A C 1
ATOM 1555 O O . ASP A 1 209 ? -22.922 -21.688 -10.172 1 73.06 209 ASP A O 1
ATOM 1559 N N . GLN A 1 210 ? -20.797 -21.953 -10.414 1 82.19 210 GLN A N 1
ATOM 1560 C CA . GLN A 1 210 ? -20.578 -20.672 -9.773 1 82.19 210 GLN A CA 1
ATOM 1561 C C . GLN A 1 210 ? -20.469 -19.547 -10.812 1 82.19 210 GLN A C 1
ATOM 1563 O O . GLN A 1 210 ? -20.047 -19.781 -11.945 1 82.19 210 GLN A O 1
ATOM 1568 N N . LEU A 1 211 ? -21.156 -18.516 -10.5 1 92.06 211 LEU A N 1
ATOM 1569 C CA . LEU A 1 211 ? -21 -17.297 -11.289 1 92.06 211 LEU A CA 1
ATOM 1570 C C . LEU A 1 211 ? -19.641 -16.656 -11.055 1 92.06 211 LEU A C 1
ATOM 1572 O O . LEU A 1 211 ? -19.531 -15.695 -10.289 1 92.06 211 LEU A O 1
ATOM 1576 N N . ALA A 1 212 ? -18.719 -17.125 -11.758 1 91.56 212 ALA A N 1
ATOM 1577 C CA . ALA A 1 212 ? -17.312 -16.797 -11.516 1 91.56 212 ALA A CA 1
ATOM 1578 C C . ALA A 1 212 ? -17.062 -15.305 -11.742 1 91.56 212 ALA A C 1
ATOM 1580 O O . ALA A 1 212 ? -16.188 -14.711 -11.086 1 91.56 212 ALA A O 1
ATOM 1581 N N . SER A 1 213 ? -17.828 -14.703 -12.664 1 95.38 213 SER A N 1
ATOM 1582 C CA . SER A 1 213 ? -17.625 -13.297 -12.984 1 95.38 213 SER A CA 1
ATOM 1583 C C . SER A 1 213 ? -17.938 -12.406 -11.781 1 95.38 213 SER A C 1
ATOM 1585 O O . SER A 1 213 ? -17.422 -11.297 -11.672 1 95.38 213 SER A O 1
ATOM 1587 N N . LEU A 1 214 ? -18.734 -12.875 -10.891 1 96.81 214 LEU A N 1
ATOM 1588 C CA . LEU A 1 214 ? -19.125 -12.102 -9.719 1 96.81 214 LEU A CA 1
ATOM 1589 C C . LEU A 1 214 ? -17.922 -11.891 -8.789 1 96.81 214 LEU A C 1
ATOM 1591 O O . LEU A 1 214 ? -17.859 -10.898 -8.07 1 96.81 214 LEU A O 1
ATOM 1595 N N . ASN A 1 215 ? -16.984 -12.852 -8.828 1 95.75 215 ASN A N 1
ATOM 1596 C CA . ASN A 1 215 ? -15.805 -12.711 -7.984 1 95.75 215 ASN A CA 1
ATOM 1597 C C . ASN A 1 215 ? -14.977 -11.492 -8.383 1 95.75 215 ASN A C 1
ATOM 1599 O O . ASN A 1 215 ? -14.516 -10.742 -7.52 1 95.75 215 ASN A O 1
ATOM 1603 N N . GLY A 1 216 ? -14.852 -11.336 -9.633 1 96.5 216 GLY A N 1
ATOM 1604 C CA . GLY A 1 216 ? -14.133 -10.164 -10.109 1 96.5 216 GLY A CA 1
ATOM 1605 C C . GLY A 1 216 ? -14.852 -8.867 -9.812 1 96.5 216 GLY A C 1
ATOM 1606 O O . GLY A 1 216 ? -14.227 -7.898 -9.367 1 96.5 216 GLY A O 1
ATOM 1607 N N . ILE A 1 217 ? -16.141 -8.828 -10.023 1 97.88 217 ILE A N 1
ATOM 1608 C CA . ILE A 1 217 ? -16.938 -7.625 -9.789 1 97.88 217 ILE A CA 1
ATOM 1609 C C . ILE A 1 217 ? -16.875 -7.246 -8.312 1 97.88 217 ILE A C 1
ATOM 1611 O O . ILE A 1 217 ? -16.703 -6.074 -7.973 1 97.88 217 ILE A O 1
ATOM 1615 N N . ARG A 1 218 ? -16.969 -8.234 -7.492 1 97.56 218 ARG A N 1
ATOM 1616 C CA . ARG A 1 218 ? -16.953 -8.016 -6.051 1 97.56 218 ARG A CA 1
ATOM 1617 C C . ARG A 1 218 ? -15.625 -7.41 -5.602 1 97.56 218 ARG A C 1
ATOM 1619 O O . ARG A 1 218 ? -15.602 -6.445 -4.836 1 97.56 218 ARG A O 1
ATOM 1626 N N . THR A 1 219 ? -14.562 -7.996 -6.062 1 97.44 219 THR A N 1
ATOM 1627 C CA . THR A 1 219 ? -13.227 -7.57 -5.648 1 97.44 219 THR A CA 1
ATOM 1628 C C . THR A 1 219 ? -12.93 -6.156 -6.137 1 97.44 219 THR A C 1
ATOM 1630 O O . THR A 1 219 ? -12.438 -5.324 -5.375 1 97.44 219 THR A O 1
ATOM 1633 N N . ILE A 1 220 ? -13.289 -5.844 -7.336 1 97.31 220 ILE A N 1
ATOM 1634 C CA . ILE A 1 220 ? -13.031 -4.531 -7.922 1 97.31 220 ILE A CA 1
ATOM 1635 C C . ILE A 1 220 ? -13.906 -3.484 -7.238 1 97.31 220 ILE A C 1
ATOM 1637 O O . ILE A 1 220 ? -13.438 -2.385 -6.926 1 97.31 220 ILE A O 1
ATOM 1641 N N . SER A 1 221 ? -15.141 -3.828 -6.977 1 98.12 221 SER A N 1
ATOM 1642 C CA . SER A 1 221 ? -16.047 -2.912 -6.293 1 98.12 221 SER A CA 1
ATOM 1643 C C . SER A 1 221 ? -15.578 -2.637 -4.867 1 98.12 221 SER A C 1
ATOM 1645 O O . SER A 1 221 ? -15.68 -1.508 -4.383 1 98.12 221 SER A O 1
ATOM 1647 N N . MET A 1 222 ? -15.062 -3.668 -4.219 1 98.06 222 MET A N 1
ATOM 1648 C CA . MET A 1 222 ? -14.547 -3.473 -2.869 1 98.06 222 MET A CA 1
ATOM 1649 C C . MET A 1 222 ? -13.344 -2.529 -2.877 1 98.06 222 MET A C 1
ATOM 1651 O O . MET A 1 222 ? -13.242 -1.642 -2.027 1 98.06 222 MET A O 1
ATOM 1655 N N . GLY A 1 223 ? -12.469 -2.738 -3.824 1 97.88 223 GLY A N 1
ATOM 1656 C CA . GLY A 1 223 ? -11.359 -1.811 -3.986 1 97.88 223 GLY A CA 1
ATOM 1657 C C . GLY A 1 223 ? -11.805 -0.377 -4.207 1 97.88 223 GLY A C 1
ATOM 1658 O O . GLY A 1 223 ? -11.211 0.554 -3.658 1 97.88 223 GLY A O 1
ATOM 1659 N N . TRP A 1 224 ? -12.844 -0.247 -4.965 1 98 224 TRP A N 1
ATOM 1660 C CA . TRP A 1 224 ? -13.391 1.069 -5.273 1 98 224 TRP A CA 1
ATOM 1661 C C . TRP A 1 224 ? -13.961 1.729 -4.023 1 98 224 TRP A C 1
ATOM 1663 O O . TRP A 1 224 ? -13.75 2.922 -3.789 1 98 224 TRP A O 1
ATOM 1673 N N . VAL A 1 225 ? -14.617 0.977 -3.205 1 97.56 225 VAL A N 1
ATOM 1674 C CA . VAL A 1 225 ? -15.172 1.477 -1.949 1 97.56 225 VAL A CA 1
ATOM 1675 C C . VAL A 1 225 ? -14.039 1.929 -1.031 1 97.56 225 VAL A C 1
ATOM 1677 O O . VAL A 1 225 ? -14.078 3.029 -0.476 1 97.56 225 VAL A O 1
ATOM 1680 N N . VAL A 1 226 ? -13.023 1.136 -0.892 1 97.81 226 VAL A N 1
ATOM 1681 C CA . VAL A 1 226 ? -11.898 1.473 -0.033 1 97.81 226 VAL A CA 1
ATOM 1682 C C . VAL A 1 226 ? -11.203 2.725 -0.562 1 97.81 226 VAL A C 1
ATOM 1684 O O . VAL A 1 226 ? -10.836 3.613 0.212 1 97.81 226 VAL A O 1
ATOM 1687 N N . LEU A 1 227 ? -11.086 2.809 -1.891 1 97.44 227 LEU A N 1
ATOM 1688 C CA . LEU A 1 227 ? -10.477 3.977 -2.514 1 97.44 227 LEU A CA 1
ATOM 1689 C C . LEU A 1 227 ? -11.242 5.246 -2.158 1 97.44 227 LEU A C 1
ATOM 1691 O O . LEU A 1 227 ? -10.641 6.254 -1.775 1 97.44 227 LEU A O 1
ATOM 1695 N N . GLY A 1 228 ? -12.531 5.176 -2.301 1 95.69 228 GLY A N 1
ATOM 1696 C CA . GLY A 1 228 ? -13.359 6.316 -1.939 1 95.69 228 GLY A CA 1
ATOM 1697 C C . GLY A 1 228 ? -13.203 6.734 -0.49 1 95.69 228 GLY A C 1
ATOM 1698 O O . GLY A 1 228 ? -13.109 7.926 -0.189 1 95.69 228 GLY A O 1
ATOM 1699 N N . HIS A 1 229 ? -13.094 5.793 0.393 1 96.31 229 HIS A N 1
ATOM 1700 C CA . HIS A 1 229 ? -12.992 6.098 1.815 1 96.31 229 HIS A CA 1
ATOM 1701 C C . HIS A 1 229 ? -11.609 6.629 2.17 1 96.31 229 HIS A C 1
ATOM 1703 O O . HIS A 1 229 ? -11.461 7.426 3.098 1 96.31 229 HIS A O 1
ATOM 1709 N N . VAL A 1 230 ? -10.586 6.223 1.455 1 96.5 230 VAL A N 1
ATOM 1710 C CA . VAL A 1 230 ? -9.258 6.785 1.673 1 96.5 230 VAL A CA 1
ATOM 1711 C C . VAL A 1 230 ? -9.258 8.266 1.311 1 96.5 230 VAL A C 1
ATOM 1713 O O . VAL A 1 230 ? -8.734 9.102 2.059 1 96.5 230 VAL A O 1
ATOM 1716 N N . TYR A 1 231 ? -9.875 8.594 0.182 1 94.25 231 TYR A N 1
ATOM 1717 C CA . TYR A 1 231 ? -9.992 10 -0.203 1 94.25 231 TYR A CA 1
ATOM 1718 C C . TYR A 1 231 ? -10.789 10.781 0.836 1 94.25 231 TYR A C 1
ATOM 1720 O O . TYR A 1 231 ? -10.375 11.875 1.241 1 94.25 231 TYR A O 1
ATOM 1728 N N . LEU A 1 232 ? -11.859 10.234 1.308 1 91.75 232 LEU A N 1
ATOM 1729 C CA . LEU A 1 232 ? -12.734 10.914 2.256 1 91.75 232 LEU A CA 1
ATOM 1730 C C . LEU A 1 232 ? -12.016 11.172 3.574 1 91.75 232 LEU A C 1
ATOM 1732 O O . LEU A 1 232 ? -12.094 12.273 4.125 1 91.75 232 LEU A O 1
ATOM 1736 N N . LEU A 1 233 ? -11.336 10.211 4.031 1 92.25 233 LEU A N 1
ATOM 1737 C CA . LEU A 1 233 ? -10.672 10.359 5.32 1 92.25 233 LEU A CA 1
ATOM 1738 C C . LEU A 1 233 ? -9.484 11.312 5.219 1 92.25 233 LEU A C 1
ATOM 1740 O O . LEU A 1 233 ? -9.172 12.023 6.172 1 92.25 233 LEU A O 1
ATOM 1744 N N . ASN A 1 234 ? -8.844 11.336 4.094 1 92.94 234 ASN A N 1
ATOM 1745 C CA . ASN A 1 234 ? -7.773 12.305 3.895 1 92.94 234 ASN A CA 1
ATOM 1746 C C . ASN A 1 234 ? -8.305 13.734 3.885 1 92.94 234 ASN A C 1
ATOM 1748 O O . ASN A 1 234 ? -7.645 14.648 4.375 1 92.94 234 ASN A O 1
ATOM 1752 N N . VAL A 1 235 ? -9.469 13.938 3.406 1 89 235 VAL A N 1
ATOM 1753 C CA . VAL A 1 235 ? -10.086 15.266 3.344 1 89 235 VAL A CA 1
ATOM 1754 C C . VAL A 1 235 ? -10.492 15.711 4.746 1 89 235 VAL A C 1
ATOM 1756 O O . VAL A 1 235 ? -10.398 16.891 5.078 1 89 235 VAL A O 1
ATOM 1759 N N . ILE A 1 236 ? -10.898 14.719 5.566 1 86.81 236 ILE A N 1
ATOM 1760 C CA . ILE A 1 236 ? -11.367 15.031 6.91 1 86.81 236 ILE A CA 1
ATOM 1761 C C . ILE A 1 236 ? -10.172 15.258 7.836 1 86.81 236 ILE A C 1
ATOM 1763 O O . ILE A 1 236 ? -10.289 15.93 8.859 1 86.81 236 ILE A O 1
ATOM 1767 N N . SER A 1 237 ? -9.031 14.773 7.461 1 90.31 237 SER A N 1
ATOM 1768 C CA . SER A 1 237 ? -7.812 14.938 8.25 1 90.31 237 SER A CA 1
ATOM 1769 C C . SER A 1 237 ? -7.188 16.312 8.023 1 90.31 237 SER A C 1
ATOM 1771 O O . SER A 1 237 ? -7.551 17.016 7.078 1 90.31 237 SER A O 1
ATOM 1773 N N . PRO A 1 238 ? -6.348 16.781 8.969 1 91 238 PRO A N 1
ATOM 1774 C CA . PRO A 1 238 ? -5.641 18.031 8.727 1 91 238 PRO A CA 1
ATOM 1775 C C . PRO A 1 238 ? -4.844 18.031 7.426 1 91 238 PRO A C 1
ATOM 1777 O O . PRO A 1 238 ? -4.078 17.094 7.172 1 91 238 PRO A O 1
ATOM 1780 N N . THR A 1 239 ? -5.086 19.078 6.629 1 92.44 239 THR A N 1
ATOM 1781 C CA . THR A 1 239 ? -4.461 19.125 5.309 1 92.44 239 THR A CA 1
ATOM 1782 C C . THR A 1 239 ? -3.715 20.438 5.113 1 92.44 239 THR A C 1
ATOM 1784 O O . THR A 1 239 ? -3.992 21.422 5.797 1 92.44 239 THR A O 1
ATOM 1787 N N . LEU A 1 240 ? -2.809 20.453 4.148 1 93.38 240 LEU A N 1
ATOM 1788 C CA . LEU A 1 240 ? -2.01 21.625 3.816 1 93.38 240 LEU A CA 1
ATOM 1789 C C . LEU A 1 240 ? -2.705 22.484 2.756 1 93.38 240 LEU A C 1
ATOM 1791 O O . LEU A 1 240 ? -2.504 23.688 2.695 1 93.38 240 LEU A O 1
ATOM 1795 N N . ASN A 1 241 ? -3.543 21.844 1.934 1 92.44 241 ASN A N 1
ATOM 1796 C CA . ASN A 1 241 ? -3.902 22.531 0.691 1 92.44 241 ASN A CA 1
ATOM 1797 C C . ASN A 1 241 ? -5.371 22.312 0.344 1 92.44 241 ASN A C 1
ATOM 1799 O O . ASN A 1 241 ? -5.746 22.328 -0.831 1 92.44 241 ASN A O 1
ATOM 1803 N N . ILE A 1 242 ? -6.172 22.094 1.303 1 88.5 242 ILE A N 1
ATOM 1804 C CA . ILE A 1 242 ? -7.566 21.766 1.038 1 88.5 242 ILE A CA 1
ATOM 1805 C C . ILE A 1 242 ? -8.25 22.922 0.313 1 88.5 242 ILE A C 1
ATOM 1807 O O . ILE A 1 242 ? -9.133 22.703 -0.522 1 88.5 242 ILE A O 1
ATOM 1811 N N . ALA A 1 243 ? -7.832 24.172 0.602 1 86.19 243 ALA A N 1
ATOM 1812 C CA . ALA A 1 243 ? -8.461 25.344 0.007 1 86.19 243 ALA A CA 1
ATOM 1813 C C . ALA A 1 243 ? -8.258 25.375 -1.506 1 86.19 243 ALA A C 1
ATOM 1815 O O . ALA A 1 243 ? -9.148 25.797 -2.25 1 86.19 243 ALA A O 1
ATOM 1816 N N . GLY A 1 244 ? -7.105 24.938 -1.987 1 85.94 244 GLY A N 1
ATOM 1817 C CA . GLY A 1 244 ? -6.844 24.875 -3.416 1 85.94 244 GLY A CA 1
ATOM 1818 C C . GLY A 1 244 ? -7.27 23.562 -4.043 1 85.94 244 GLY A C 1
ATOM 1819 O O . GLY A 1 244 ? -7.66 23.516 -5.211 1 85.94 244 GLY A O 1
ATOM 1820 N N . TYR A 1 245 ? -7.309 22.531 -3.271 1 88.06 245 TYR A N 1
ATOM 1821 C CA . TYR A 1 245 ? -7.539 21.172 -3.766 1 88.06 245 TYR A CA 1
ATOM 1822 C C . TYR A 1 245 ? -9.031 20.906 -3.914 1 88.06 245 TYR A C 1
ATOM 1824 O O . TYR A 1 245 ? -9.469 20.359 -4.934 1 88.06 245 TYR A O 1
ATOM 1832 N N . ALA A 1 246 ? -9.859 21.281 -2.949 1 84.44 246 ALA A N 1
ATOM 1833 C CA . ALA A 1 246 ? -11.266 20.891 -2.85 1 84.44 246 ALA A CA 1
ATOM 1834 C C . ALA A 1 246 ? -12.07 21.438 -4.027 1 84.44 246 ALA A C 1
ATOM 1836 O O . ALA A 1 246 ? -12.781 20.688 -4.699 1 84.44 246 ALA A O 1
ATOM 1837 N N . PRO A 1 247 ? -11.906 22.75 -4.363 1 82.75 247 PRO A N 1
ATOM 1838 C CA . PRO A 1 247 ? -12.695 23.25 -5.484 1 82.75 247 PRO A CA 1
ATOM 1839 C C . PRO A 1 247 ? -12.344 22.594 -6.809 1 82.75 247 PRO A C 1
ATOM 1841 O O . PRO A 1 247 ? -13.234 22.266 -7.602 1 82.75 247 PRO A O 1
ATOM 1844 N N . ASP A 1 248 ? -11.102 22.344 -7.031 1 85.88 248 ASP A N 1
ATOM 1845 C CA . ASP A 1 248 ? -10.656 21.703 -8.273 1 85.88 248 ASP A CA 1
ATOM 1846 C C . ASP A 1 248 ? -11.086 20.25 -8.32 1 85.88 248 ASP A C 1
ATOM 1848 O O . ASP A 1 248 ? -11.453 19.734 -9.383 1 85.88 248 ASP A O 1
ATOM 1852 N N . PHE A 1 249 ? -11.039 19.672 -7.215 1 86.81 249 PHE A N 1
ATOM 1853 C CA . PHE A 1 249 ? -11.391 18.266 -7.129 1 86.81 249 PHE A CA 1
ATOM 1854 C C . PHE A 1 249 ? -12.875 18.047 -7.414 1 86.81 249 PHE A C 1
ATOM 1856 O O . PHE A 1 249 ? -13.25 17.141 -8.141 1 86.81 249 PHE A O 1
ATOM 1863 N N . MET A 1 250 ? -13.703 18.891 -6.945 1 83.75 250 MET A N 1
ATOM 1864 C CA . MET A 1 250 ? -15.156 18.734 -7.039 1 83.75 250 MET A CA 1
ATOM 1865 C C . MET A 1 250 ? -15.648 19.047 -8.445 1 83.75 250 MET A C 1
ATOM 1867 O O . MET A 1 250 ? -16.609 18.453 -8.922 1 83.75 250 MET A O 1
ATOM 1871 N N . LYS A 1 251 ? -14.969 19.938 -9.172 1 86.38 251 LYS A N 1
ATOM 1872 C CA . LYS A 1 251 ? -15.438 20.359 -10.484 1 86.38 251 LYS A CA 1
ATOM 1873 C C . LYS A 1 251 ? -14.836 19.5 -11.594 1 86.38 251 LYS A C 1
ATOM 1875 O O . LYS A 1 251 ? -15.188 19.656 -12.766 1 86.38 251 LYS A O 1
ATOM 1880 N N . SER A 1 252 ? -14.016 18.625 -11.219 1 90.38 252 SER A N 1
ATOM 1881 C CA . SER A 1 252 ? -13.25 17.891 -12.219 1 90.38 252 SER A CA 1
ATOM 1882 C C . SER A 1 252 ? -14.062 16.75 -12.812 1 90.38 252 SER A C 1
ATOM 1884 O O . SER A 1 252 ? -14.664 15.953 -12.086 1 90.38 252 SER A O 1
ATOM 1886 N N . PHE A 1 253 ? -14.039 16.594 -14.102 1 92.44 253 PHE A N 1
ATOM 1887 C CA . PHE A 1 253 ? -14.719 15.523 -14.828 1 92.44 253 PHE A CA 1
ATOM 1888 C C . PHE A 1 253 ? -14.047 14.18 -14.562 1 92.44 253 PHE A C 1
ATOM 1890 O O . PHE A 1 253 ? -14.734 13.164 -14.383 1 92.44 253 PHE A O 1
ATOM 1897 N N . GLU A 1 254 ? -12.766 14.219 -14.469 1 90.88 254 GLU A N 1
ATOM 1898 C CA . GLU A 1 254 ? -11.984 13 -14.328 1 90.88 254 GLU A CA 1
ATOM 1899 C C . GLU A 1 254 ? -12.141 12.398 -12.938 1 90.88 254 GLU A C 1
ATOM 1901 O O . GLU A 1 254 ? -11.938 11.195 -12.75 1 90.88 254 GLU A O 1
ATOM 1906 N N . ARG A 1 255 ? -12.562 13.172 -11.969 1 91.25 255 ARG A N 1
ATOM 1907 C CA . ARG A 1 255 ? -12.57 12.695 -10.586 1 91.25 255 ARG A CA 1
ATOM 1908 C C . ARG A 1 255 ? -13.969 12.25 -10.172 1 91.25 255 ARG A C 1
ATOM 1910 O O . ARG A 1 255 ? -14.203 11.938 -9 1 91.25 255 ARG A O 1
ATOM 1917 N N . LEU A 1 256 ? -14.828 12.156 -11.141 1 92.75 256 LEU A N 1
ATOM 1918 C CA . LEU A 1 256 ? -16.188 11.695 -10.859 1 92.75 256 LEU A CA 1
ATOM 1919 C C . LEU A 1 256 ? -16.188 10.242 -10.398 1 92.75 256 LEU A C 1
ATOM 1921 O O . LEU A 1 256 ? -17.125 9.797 -9.734 1 92.75 256 LEU A O 1
ATOM 1925 N N . TYR A 1 257 ? -15.141 9.539 -10.703 1 92.88 257 TYR A N 1
ATOM 1926 C CA . TYR A 1 257 ? -15.031 8.164 -10.234 1 92.88 257 TYR A CA 1
ATOM 1927 C C . TYR A 1 257 ? -14.844 8.117 -8.727 1 92.88 257 TYR A C 1
ATOM 1929 O O . TYR A 1 257 ? -15.055 7.074 -8.102 1 92.88 257 TYR A O 1
ATOM 1937 N N . ILE A 1 258 ? -14.586 9.266 -8.125 1 93.31 258 ILE A N 1
ATOM 1938 C CA . ILE A 1 258 ? -14.469 9.328 -6.668 1 93.31 258 ILE A CA 1
ATOM 1939 C C . ILE A 1 258 ? -15.688 10.039 -6.086 1 93.31 258 ILE A C 1
ATOM 1941 O O . ILE A 1 258 ? -16.312 9.555 -5.141 1 93.31 258 ILE A O 1
ATOM 1945 N N . THR A 1 259 ? -16.047 11.203 -6.66 1 90.88 259 THR A N 1
ATOM 1946 C CA . THR A 1 259 ? -17.109 12.008 -6.094 1 90.88 259 THR A CA 1
ATOM 1947 C C . THR A 1 259 ? -18.469 11.367 -6.355 1 90.88 259 THR A C 1
ATOM 1949 O O . THR A 1 259 ? -19.453 11.688 -5.688 1 90.88 259 THR A O 1
ATOM 1952 N N . ASN A 1 260 ? -18.578 10.484 -7.309 1 92.88 260 ASN A N 1
ATOM 1953 C CA . ASN A 1 260 ? -19.797 9.734 -7.578 1 92.88 260 ASN A CA 1
ATOM 1954 C C . ASN A 1 260 ? -19.562 8.227 -7.48 1 92.88 260 ASN A C 1
ATOM 1956 O O . ASN A 1 260 ? -20.109 7.453 -8.266 1 92.88 260 ASN A O 1
ATOM 1960 N N . ALA A 1 261 ? -18.781 7.871 -6.578 1 92.62 261 ALA A N 1
ATOM 1961 C CA . ALA A 1 261 ? -18.375 6.48 -6.426 1 92.62 261 ALA A CA 1
ATOM 1962 C C . ALA A 1 261 ? -19.438 5.668 -5.688 1 92.62 261 ALA A C 1
ATOM 1964 O O . ALA A 1 261 ? -19.25 4.473 -5.445 1 92.62 261 ALA A O 1
ATOM 1965 N N . THR A 1 262 ? -20.547 6.191 -5.328 1 93.25 262 THR A N 1
ATOM 1966 C CA . THR A 1 262 ? -21.578 5.508 -4.539 1 93.25 262 THR A CA 1
ATOM 1967 C C . THR A 1 262 ? -22.172 4.336 -5.312 1 93.25 262 THR A C 1
ATOM 1969 O O . THR A 1 262 ? -22.719 3.412 -4.719 1 93.25 262 THR A O 1
ATOM 1972 N N . VAL A 1 263 ? -22 4.359 -6.609 1 96.31 263 VAL A N 1
ATOM 1973 C CA . VAL A 1 263 ? -22.531 3.283 -7.438 1 96.31 263 VAL A CA 1
ATOM 1974 C C . VAL A 1 263 ? -21.766 1.988 -7.152 1 96.31 263 VAL A C 1
ATOM 1976 O O . VAL A 1 263 ? -22.25 0.899 -7.48 1 96.31 263 VAL A O 1
ATOM 1979 N N . SER A 1 264 ? -20.562 2.107 -6.555 1 96.62 264 SER A N 1
ATOM 1980 C CA . SER A 1 264 ? -19.828 0.91 -6.164 1 96.62 264 SER A CA 1
ATOM 1981 C C . SER A 1 264 ? -20.609 0.08 -5.156 1 96.62 264 SER A C 1
ATOM 1983 O O . SER A 1 264 ? -20.562 -1.151 -5.188 1 96.62 264 SER A O 1
ATOM 1985 N N . VAL A 1 265 ? -21.359 0.746 -4.312 1 96.81 265 VAL A N 1
ATOM 1986 C CA . VAL A 1 265 ? -22.172 0.065 -3.311 1 96.81 265 VAL A CA 1
ATOM 1987 C C . VAL A 1 265 ? -23.391 -0.59 -3.98 1 96.81 265 VAL A C 1
ATOM 1989 O O . VAL A 1 265 ? -23.812 -1.676 -3.58 1 96.81 265 VAL A O 1
ATOM 1992 N N . ASP A 1 266 ? -23.891 0.048 -5.004 1 98 266 ASP A N 1
ATOM 1993 C CA . ASP A 1 266 ? -25.031 -0.504 -5.738 1 98 266 ASP A CA 1
ATOM 1994 C C . ASP A 1 266 ? -24.641 -1.808 -6.434 1 98 266 ASP A C 1
ATOM 1996 O O . ASP A 1 266 ? -25.484 -2.688 -6.617 1 98 266 ASP A O 1
ATOM 2000 N N . SER A 1 267 ? -23.375 -1.914 -6.805 1 98.31 267 SER A N 1
ATOM 2001 C CA . SER A 1 267 ? -22.891 -3.18 -7.352 1 98.31 267 SER A CA 1
ATOM 2002 C C . SER A 1 267 ? -23.078 -4.32 -6.355 1 98.31 267 SER A C 1
ATOM 2004 O O . SER A 1 267 ? -23.438 -5.434 -6.742 1 98.31 267 SER A O 1
ATOM 2006 N N . PHE A 1 268 ? -22.891 -4.016 -5.121 1 98 268 PHE A N 1
ATOM 2007 C CA . PHE A 1 268 ? -23.016 -5.039 -4.09 1 98 268 PHE A CA 1
ATOM 2008 C C . PHE A 1 268 ? -24.484 -5.402 -3.873 1 98 268 PHE A C 1
ATOM 2010 O O . PHE A 1 268 ? -24.812 -6.574 -3.682 1 98 268 PHE A O 1
ATOM 2017 N N . PHE A 1 269 ? -25.344 -4.398 -3.877 1 98.31 269 PHE A N 1
ATOM 2018 C CA . PHE A 1 269 ? -26.766 -4.684 -3.75 1 98.31 269 PHE A CA 1
ATOM 2019 C C . PHE A 1 269 ? -27.25 -5.578 -4.887 1 98.31 269 PHE A C 1
ATOM 2021 O O . PHE A 1 269 ? -27.984 -6.543 -4.66 1 98.31 269 PHE A O 1
ATOM 2028 N N . MET A 1 270 ? -26.797 -5.227 -6.02 1 97.94 270 MET A N 1
ATOM 2029 C CA . MET A 1 270 ? -27.203 -6.008 -7.184 1 97.94 270 MET A CA 1
ATOM 2030 C C . MET A 1 270 ? -26.703 -7.445 -7.078 1 97.94 270 MET A C 1
ATOM 2032 O O . MET A 1 270 ? -27.469 -8.391 -7.312 1 97.94 270 MET A O 1
ATOM 2036 N N . MET A 1 271 ? -25.484 -7.609 -6.746 1 97.44 271 MET A N 1
ATOM 2037 C CA . MET A 1 271 ? -24.906 -8.945 -6.629 1 97.44 271 MET A CA 1
ATOM 2038 C C . MET A 1 271 ? -25.609 -9.75 -5.539 1 97.44 271 MET A C 1
ATOM 2040 O O . MET A 1 271 ? -25.828 -10.953 -5.691 1 97.44 271 MET A O 1
ATOM 2044 N N . SER A 1 272 ? -25.922 -9.078 -4.469 1 97.44 272 SER A N 1
ATOM 2045 C CA . SER A 1 272 ? -26.672 -9.734 -3.395 1 97.44 272 SER A CA 1
ATOM 2046 C C . SER A 1 272 ? -28 -10.266 -3.893 1 97.44 272 SER A C 1
ATOM 2048 O O . SER A 1 272 ? -28.391 -11.391 -3.566 1 97.44 272 SER A O 1
ATOM 2050 N N . GLY A 1 273 ? -28.688 -9.477 -4.695 1 98.12 273 GLY A N 1
ATOM 2051 C CA . GLY A 1 273 ? -29.953 -9.914 -5.277 1 98.12 273 GLY A CA 1
ATOM 2052 C C . GLY A 1 273 ? -29.797 -11.078 -6.238 1 98.12 273 GLY A C 1
ATOM 2053 O O . GLY A 1 273 ? -30.562 -12.039 -6.188 1 98.12 273 GLY A O 1
ATOM 2054 N N . VAL A 1 274 ? -28.797 -11.023 -7.066 1 97.88 274 VAL A N 1
ATOM 2055 C CA . VAL A 1 274 ? -28.547 -12.055 -8.07 1 97.88 274 VAL A CA 1
ATOM 2056 C C . VAL A 1 274 ? -28.297 -13.391 -7.379 1 97.88 274 VAL A C 1
ATOM 2058 O O . VAL A 1 274 ? -28.922 -14.398 -7.711 1 97.88 274 VAL A O 1
ATOM 2061 N N . LEU A 1 275 ? -27.422 -13.352 -6.434 1 95.69 275 LEU A N 1
ATOM 2062 C CA . LEU A 1 275 ? -27.016 -14.586 -5.77 1 95.69 275 LEU A CA 1
ATOM 2063 C C . LEU A 1 275 ? -28.172 -15.164 -4.945 1 95.69 275 LEU A C 1
ATOM 2065 O O . LEU A 1 275 ? -28.391 -16.375 -4.938 1 95.69 275 LEU A O 1
ATOM 2069 N N . LEU A 1 276 ? -28.844 -14.281 -4.312 1 96.69 276 LEU A N 1
ATOM 2070 C CA . LEU A 1 276 ? -29.969 -14.711 -3.488 1 96.69 276 LEU A CA 1
ATOM 2071 C C . LEU A 1 276 ? -31.016 -15.43 -4.328 1 96.69 276 LEU A C 1
ATOM 2073 O O . LEU A 1 276 ? -31.422 -16.547 -4 1 96.69 276 LEU A O 1
ATOM 2077 N N . SER A 1 277 ? -31.422 -14.781 -5.383 1 96.88 277 SER A N 1
ATOM 2078 C CA . SER A 1 277 ? -32.438 -15.352 -6.238 1 96.88 277 SER A CA 1
ATOM 2079 C C . SER A 1 277 ? -31.938 -16.594 -6.965 1 96.88 277 SER A C 1
ATOM 2081 O O . SER A 1 277 ? -32.625 -17.609 -7.031 1 96.88 277 SER A O 1
ATOM 2083 N N . PHE A 1 278 ? -30.797 -16.578 -7.477 1 94.94 278 PHE A N 1
ATOM 2084 C CA . PHE A 1 278 ? -30.203 -17.672 -8.227 1 94.94 278 PHE A CA 1
ATOM 2085 C C . PHE A 1 278 ? -30.094 -18.922 -7.367 1 94.94 278 PHE A C 1
ATOM 2087 O O . PHE A 1 278 ? -30.516 -20.016 -7.773 1 94.94 278 PHE A O 1
ATOM 2094 N N . LEU A 1 279 ? -29.625 -18.781 -6.152 1 91.31 279 LEU A N 1
ATOM 2095 C CA . LEU A 1 279 ? -29.406 -19.922 -5.254 1 91.31 279 LEU A CA 1
ATOM 2096 C C . LEU A 1 279 ? -30.719 -20.406 -4.652 1 91.31 279 LEU A C 1
ATOM 2098 O O . LEU A 1 279 ? -30.906 -21.594 -4.445 1 91.31 279 LEU A O 1
ATOM 2102 N N . PHE A 1 280 ? -31.547 -19.484 -4.336 1 94.44 280 PHE A N 1
ATOM 2103 C CA . PHE A 1 280 ? -32.875 -19.828 -3.793 1 94.44 280 PHE A CA 1
ATOM 2104 C C . PHE A 1 280 ? -33.625 -20.703 -4.773 1 94.44 280 PHE A C 1
ATOM 2106 O O . PHE A 1 280 ? -34.156 -21.75 -4.398 1 94.44 280 PHE A O 1
ATOM 2113 N N . LEU A 1 281 ? -33.656 -20.297 -6.004 1 94.12 281 LEU A N 1
ATOM 2114 C CA . LEU A 1 281 ? -34.406 -21.031 -7.016 1 94.12 281 LEU A CA 1
ATOM 2115 C C . LEU A 1 281 ? -33.781 -22.391 -7.293 1 94.12 281 LEU A C 1
ATOM 2117 O O . LEU A 1 281 ? -34.469 -23.375 -7.527 1 94.12 281 LEU A O 1
ATOM 2121 N N . LYS A 1 282 ? -32.5 -22.391 -7.289 1 91.12 282 LYS A N 1
ATOM 2122 C CA . LYS A 1 282 ? -31.812 -23.656 -7.449 1 91.12 282 LYS A CA 1
ATOM 2123 C C . LYS A 1 282 ? -32.188 -24.641 -6.348 1 91.12 282 LYS A C 1
ATOM 2125 O O . LYS A 1 282 ? -32.438 -25.828 -6.617 1 91.12 282 LYS A O 1
ATOM 2130 N N . GLU A 1 283 ? -32.281 -24.141 -5.16 1 90.94 283 GLU A N 1
ATOM 2131 C CA . GLU A 1 283 ? -32.594 -24.969 -4 1 90.94 283 GLU A CA 1
ATOM 2132 C C . GLU A 1 283 ? -34.031 -25.422 -3.988 1 90.94 283 GLU A C 1
ATOM 2134 O O . GLU A 1 283 ? -34.344 -26.594 -3.754 1 90.94 283 GLU A O 1
ATOM 2139 N N . VAL A 1 284 ? -34.938 -24.562 -4.219 1 92.88 284 VAL A N 1
ATOM 2140 C CA . VAL A 1 284 ? -36.344 -24.891 -4.113 1 92.88 284 VAL A CA 1
ATOM 2141 C C . VAL A 1 284 ? -36.75 -25.781 -5.281 1 92.88 284 VAL A C 1
ATOM 2143 O O . VAL A 1 284 ? -37.656 -26.609 -5.148 1 92.88 284 VAL A O 1
ATOM 2146 N N . GLU A 1 285 ? -36.125 -25.594 -6.371 1 90.62 285 GLU A N 1
ATOM 2147 C CA . GLU A 1 285 ? -36.406 -26.484 -7.5 1 90.62 285 GLU A CA 1
ATOM 2148 C C . GLU A 1 285 ? -35.969 -27.906 -7.195 1 90.62 285 GLU A C 1
ATOM 2150 O O . GLU A 1 285 ? -36.594 -28.875 -7.656 1 90.62 285 GLU A O 1
ATOM 2155 N N . ARG A 1 286 ? -34.938 -27.984 -6.504 1 89.5 286 ARG A N 1
ATOM 2156 C CA . ARG A 1 286 ? -34.406 -29.297 -6.152 1 89.5 286 ARG A CA 1
ATOM 2157 C C . ARG A 1 286 ? -35.188 -29.922 -5.008 1 89.5 286 ARG A C 1
ATOM 2159 O O . ARG A 1 286 ? -35.531 -31.109 -5.055 1 89.5 286 ARG A O 1
ATOM 2166 N N . THR A 1 287 ? -35.594 -29.172 -3.957 1 90.94 287 THR A N 1
ATOM 2167 C CA . THR A 1 287 ? -36.188 -29.719 -2.732 1 90.94 287 THR A CA 1
ATOM 2168 C C . THR A 1 287 ? -37.688 -29.453 -2.689 1 90.94 287 THR A C 1
ATOM 2170 O O . THR A 1 287 ? -38.406 -30.094 -1.917 1 90.94 287 THR A O 1
ATOM 2173 N N . ASN A 1 288 ? -38.125 -28.547 -3.354 1 91.69 288 ASN A N 1
ATOM 2174 C CA . ASN A 1 288 ? -39.5 -28.094 -3.346 1 91.69 288 ASN A CA 1
ATOM 2175 C C . ASN A 1 288 ? -39.969 -27.703 -1.942 1 91.69 288 ASN A C 1
ATOM 2177 O O . ASN A 1 288 ? -41.125 -27.969 -1.562 1 91.69 288 ASN A O 1
ATOM 2181 N N . HIS A 1 289 ? -39.031 -27.25 -1.12 1 92.06 289 HIS A N 1
ATOM 2182 C CA . HIS A 1 289 ? -39.312 -26.844 0.252 1 92.06 289 HIS A CA 1
ATOM 2183 C C . HIS A 1 289 ? -38.562 -25.547 0.594 1 92.06 289 HIS A C 1
ATOM 2185 O O . HIS A 1 289 ? -37.469 -25.312 0.116 1 92.06 289 HIS A O 1
ATOM 2191 N N . PHE A 1 290 ? -39.312 -24.672 1.343 1 93.12 290 PHE A N 1
ATOM 2192 C CA . PHE A 1 290 ? -38.719 -23.422 1.799 1 93.12 290 PHE A CA 1
ATOM 2193 C C . PHE A 1 290 ? -39.031 -23.172 3.271 1 93.12 290 PHE A C 1
ATOM 2195 O O . PHE A 1 290 ? -40.188 -23.031 3.652 1 93.12 290 PHE A O 1
ATOM 2202 N N . ASN A 1 291 ? -37.969 -23.234 4.176 1 92.56 291 ASN A N 1
ATOM 2203 C CA . ASN A 1 291 ? -38.062 -22.906 5.594 1 92.56 291 ASN A CA 1
ATOM 2204 C C . ASN A 1 291 ? -37.594 -21.484 5.879 1 92.56 291 ASN A C 1
ATOM 2206 O O . ASN A 1 291 ? -36.375 -21.219 5.934 1 92.56 291 ASN A O 1
ATOM 2210 N N . VAL A 1 292 ? -38.469 -20.625 6.184 1 92.94 292 VAL A N 1
ATOM 2211 C CA . VAL A 1 292 ? -38.188 -19.203 6.324 1 92.94 292 VAL A CA 1
ATOM 2212 C C . VAL A 1 292 ? -37.344 -18.969 7.574 1 92.94 292 VAL A C 1
ATOM 2214 O O . VAL A 1 292 ? -36.469 -18.094 7.578 1 92.94 292 VAL A O 1
ATOM 2217 N N . VAL A 1 293 ? -37.594 -19.672 8.625 1 92.94 293 VAL A N 1
ATOM 2218 C CA . VAL A 1 293 ? -36.844 -19.484 9.875 1 92.94 293 VAL A CA 1
ATOM 2219 C C . VAL A 1 293 ? -35.406 -19.859 9.688 1 92.94 293 VAL A C 1
ATOM 2221 O O . VAL A 1 293 ? -34.5 -19.109 10.078 1 92.94 293 VAL A O 1
ATOM 2224 N N . LYS A 1 294 ? -35.188 -20.984 9.07 1 89.62 294 LYS A N 1
ATOM 2225 C CA . LYS A 1 294 ? -33.812 -21.406 8.781 1 89.62 294 LYS A CA 1
ATOM 2226 C C . LYS A 1 294 ? -33.125 -20.422 7.852 1 89.62 294 LYS A C 1
ATOM 2228 O O . LYS A 1 294 ? -31.922 -20.172 8 1 89.62 294 LYS A O 1
ATOM 2233 N N . PHE A 1 295 ? -34 -19.953 7.035 1 91.94 295 PHE A N 1
ATOM 2234 C CA . PHE A 1 295 ? -33.5 -19 6.059 1 91.94 295 PHE A CA 1
ATOM 2235 C C . PHE A 1 295 ? -32.969 -17.734 6.746 1 91.94 295 PHE A C 1
ATOM 2237 O O . PHE A 1 295 ? -31.859 -17.297 6.484 1 91.94 295 PHE A O 1
ATOM 2244 N N . TYR A 1 296 ? -33.688 -17.172 7.684 1 94.94 296 TYR A N 1
ATOM 2245 C CA . TYR A 1 296 ? -33.312 -15.945 8.391 1 94.94 296 TYR A CA 1
ATOM 2246 C C . TYR A 1 296 ? -32.188 -16.188 9.375 1 94.94 296 TYR A C 1
ATOM 2248 O O . TYR A 1 296 ? -31.266 -15.383 9.484 1 94.94 296 TYR A O 1
ATOM 2256 N N . VAL A 1 297 ? -32.156 -17.297 10.023 1 92.19 297 VAL A N 1
ATOM 2257 C CA . VAL A 1 297 ? -31.141 -17.609 11.031 1 92.19 297 VAL A CA 1
ATOM 2258 C C . VAL A 1 297 ? -29.797 -17.844 10.359 1 92.19 297 VAL A C 1
ATOM 2260 O O . VAL A 1 297 ? -28.766 -17.391 10.875 1 92.19 297 VAL A O 1
ATOM 2263 N N . HIS A 1 298 ? -29.844 -18.453 9.25 1 90.62 298 HIS A N 1
ATOM 2264 C CA . HIS A 1 298 ? -28.609 -18.734 8.508 1 90.62 298 HIS A CA 1
ATOM 2265 C C . HIS A 1 298 ? -27.891 -17.438 8.164 1 90.62 298 HIS A C 1
ATOM 2267 O O . HIS A 1 298 ? -26.688 -17.312 8.422 1 90.62 298 HIS A O 1
ATOM 2273 N N . ARG A 1 299 ? -28.562 -16.547 7.648 1 92.62 299 ARG A N 1
ATOM 2274 C CA . ARG A 1 299 ? -27.953 -15.281 7.238 1 92.62 299 ARG A CA 1
ATOM 2275 C C . ARG A 1 299 ? -27.438 -14.5 8.445 1 92.62 299 ARG A C 1
ATOM 2277 O O . ARG A 1 299 ? -26.344 -13.93 8.398 1 92.62 299 ARG A O 1
ATOM 2284 N N . TYR A 1 300 ? -28.234 -14.461 9.492 1 95 300 TYR A N 1
ATOM 2285 C CA . TYR A 1 300 ? -27.844 -13.727 10.695 1 95 300 TYR A CA 1
ATOM 2286 C C . TYR A 1 300 ? -26.578 -14.297 11.312 1 95 300 TYR A C 1
ATOM 2288 O O . TYR A 1 300 ? -25.672 -13.555 11.68 1 95 300 TYR A O 1
ATOM 2296 N N . VAL A 1 301 ? -26.5 -15.609 11.375 1 93.12 301 VAL A N 1
ATOM 2297 C CA . VAL A 1 301 ? -25.375 -16.281 12.016 1 93.12 301 VAL A CA 1
ATOM 2298 C C . VAL A 1 301 ? -24.125 -16.172 11.133 1 93.12 301 VAL A C 1
ATOM 2300 O O . VAL A 1 301 ? -23 -16.109 11.633 1 93.12 301 VAL A O 1
ATOM 2303 N N . ARG A 1 302 ? -24.344 -16.031 9.898 1 91.44 302 ARG A N 1
ATOM 2304 C CA . ARG A 1 302 ? -23.234 -15.945 8.945 1 91.44 302 ARG A CA 1
ATOM 2305 C C . ARG A 1 302 ? -22.562 -14.586 9 1 91.44 302 ARG A C 1
ATOM 2307 O O . ARG A 1 302 ? -21.344 -14.484 8.883 1 91.44 302 ARG A O 1
ATOM 2314 N N . LEU A 1 303 ? -23.281 -13.555 9.289 1 94.69 303 LEU A N 1
ATOM 2315 C CA . LEU A 1 303 ? -22.75 -12.203 9.148 1 94.69 303 LEU A CA 1
ATOM 2316 C C . LEU A 1 303 ? -22.422 -11.609 10.516 1 94.69 303 LEU A C 1
ATOM 2318 O O . LEU A 1 303 ? -21.438 -10.883 10.664 1 94.69 303 LEU A O 1
ATOM 2322 N N . THR A 1 304 ? -23.094 -11.938 11.539 1 96.56 304 THR A N 1
ATOM 2323 C CA . THR A 1 304 ? -23.156 -11.172 12.773 1 96.56 304 THR A CA 1
ATOM 2324 C C . THR A 1 304 ? -21.906 -11.422 13.625 1 96.56 304 THR A C 1
ATOM 2326 O O . THR A 1 304 ? -21.391 -10.5 14.258 1 96.56 304 THR A O 1
ATOM 2329 N N . PRO A 1 305 ? -21.375 -12.648 13.695 1 95.12 305 PRO A N 1
ATOM 2330 C CA . PRO A 1 305 ? -20.219 -12.867 14.555 1 95.12 305 PRO A CA 1
ATOM 2331 C C . PRO A 1 305 ? -19.016 -12 14.164 1 95.12 305 PRO A C 1
ATOM 2333 O O . PRO A 1 305 ? -18.391 -11.383 15.031 1 95.12 305 PRO A O 1
ATOM 2336 N N . ALA A 1 306 ? -18.719 -11.938 12.914 1 96 306 ALA A N 1
ATOM 2337 C CA . ALA A 1 306 ? -17.625 -11.094 12.453 1 96 306 ALA A CA 1
ATOM 2338 C C . ALA A 1 306 ? -17.891 -9.625 12.758 1 96 306 ALA A C 1
ATOM 2340 O O . ALA A 1 306 ? -17 -8.898 13.188 1 96 306 ALA A O 1
ATOM 2341 N N . LEU A 1 307 ? -19.109 -9.195 12.586 1 97.5 307 LEU A N 1
ATOM 2342 C CA . LEU A 1 307 ? -19.5 -7.828 12.891 1 97.5 307 LEU A CA 1
ATOM 2343 C C . LEU A 1 307 ? -19.359 -7.543 14.383 1 97.5 307 LEU A C 1
ATOM 2345 O O . LEU A 1 307 ? -18.844 -6.492 14.773 1 97.5 307 LEU A O 1
ATOM 2349 N N . ALA A 1 308 ? -19.734 -8.484 15.164 1 97.06 308 ALA A N 1
ATOM 2350 C CA . ALA A 1 308 ? -19.703 -8.32 16.609 1 97.06 308 ALA A CA 1
ATOM 2351 C C . ALA A 1 308 ? -18.266 -8.156 17.109 1 97.06 308 ALA A C 1
ATOM 2353 O O . ALA A 1 308 ? -17.984 -7.336 17.984 1 97.06 308 ALA A O 1
ATOM 2354 N N . ILE A 1 309 ? -17.391 -8.898 16.578 1 96.38 309 ILE A N 1
ATOM 2355 C CA . ILE A 1 309 ? -16 -8.828 17 1 96.38 309 ILE A CA 1
ATOM 2356 C C . ILE A 1 309 ? -15.406 -7.477 16.609 1 96.38 309 ILE A C 1
ATOM 2358 O O . ILE A 1 309 ? -14.625 -6.887 17.359 1 96.38 309 ILE A O 1
ATOM 2362 N N . VAL A 1 310 ? -15.719 -6.996 15.406 1 96.62 310 VAL A N 1
ATOM 2363 C CA . VAL A 1 310 ? -15.203 -5.703 14.961 1 96.62 310 VAL A CA 1
ATOM 2364 C C . VAL A 1 310 ? -15.758 -4.594 15.852 1 96.62 310 VAL A C 1
ATOM 2366 O O . VAL A 1 310 ? -15.039 -3.654 16.203 1 96.62 310 VAL A O 1
ATOM 2369 N N . LEU A 1 311 ? -17.031 -4.723 16.25 1 96.94 311 LEU A N 1
ATOM 2370 C CA . LEU A 1 311 ? -17.641 -3.76 17.172 1 96.94 311 LEU A CA 1
ATOM 2371 C C . LEU A 1 311 ? -16.922 -3.773 18.516 1 96.94 311 LEU A C 1
ATOM 2373 O O . LEU A 1 311 ? -16.594 -2.717 19.062 1 96.94 311 LEU A O 1
ATOM 2377 N N . LEU A 1 312 ? -16.609 -4.957 18.984 1 96.38 312 LEU A N 1
ATOM 2378 C CA . LEU A 1 312 ? -15.906 -5.105 20.25 1 96.38 312 LEU A CA 1
ATOM 2379 C C . LEU A 1 312 ? -14.508 -4.512 20.172 1 96.38 312 LEU A C 1
ATOM 2381 O O . LEU A 1 312 ? -14.086 -3.777 21.078 1 96.38 312 LEU A O 1
ATOM 2385 N N . LEU A 1 313 ? -13.805 -4.816 19.109 1 95.19 313 LEU A N 1
ATOM 2386 C CA . LEU A 1 313 ? -12.453 -4.309 18.953 1 95.19 313 LEU A CA 1
ATOM 2387 C C . LEU A 1 313 ? -12.453 -2.787 18.828 1 95.19 313 LEU A C 1
ATOM 2389 O O . LEU A 1 313 ? -11.531 -2.123 19.312 1 95.19 313 LEU A O 1
ATOM 2393 N N . THR A 1 314 ? -13.484 -2.236 18.25 1 94 314 THR A N 1
ATOM 2394 C CA . THR A 1 314 ? -13.586 -0.793 18.078 1 94 314 THR A CA 1
ATOM 2395 C C . THR A 1 314 ? -13.773 -0.086 19.406 1 94 314 THR A C 1
ATOM 2397 O O . THR A 1 314 ? -13.18 0.969 19.656 1 94 314 THR A O 1
ATOM 2400 N N . VAL A 1 315 ? -14.469 -0.65 20.297 1 94.12 315 VAL A N 1
ATOM 2401 C CA . VAL A 1 315 ? -14.758 -0.019 21.578 1 94.12 315 VAL A CA 1
ATOM 2402 C C . VAL A 1 315 ? -13.641 -0.323 22.562 1 94.12 315 VAL A C 1
ATOM 2404 O O . VAL A 1 315 ? -13.469 0.389 23.562 1 94.12 315 VAL A O 1
ATOM 2407 N N . SER A 1 316 ? -12.758 -1.305 22.234 1 94.5 316 SER A N 1
ATOM 2408 C CA . SER A 1 316 ? -11.797 -1.755 23.234 1 94.5 316 SER A CA 1
ATOM 2409 C C . SER A 1 316 ? -10.367 -1.655 22.719 1 94.5 316 SER A C 1
ATOM 2411 O O . SER A 1 316 ? -9.766 -0.58 22.75 1 94.5 316 SER A O 1
ATOM 2413 N N . LEU A 1 317 ? -9.875 -2.613 21.969 1 93.38 317 LEU A N 1
ATOM 2414 C CA . LEU A 1 317 ? -8.453 -2.846 21.75 1 93.38 317 LEU A CA 1
ATOM 2415 C C . LEU A 1 317 ? -7.898 -1.881 20.703 1 93.38 317 LEU A C 1
ATOM 2417 O O . LEU A 1 317 ? -6.715 -1.534 20.734 1 93.38 317 LEU A O 1
ATOM 2421 N N . LEU A 1 318 ? -8.703 -1.479 19.812 1 91.5 318 LEU A N 1
ATOM 2422 C CA . LEU A 1 318 ? -8.203 -0.603 18.766 1 91.5 318 LEU A CA 1
ATOM 2423 C C . LEU A 1 318 ? -7.781 0.746 19.328 1 91.5 318 LEU A C 1
ATOM 2425 O O . LEU A 1 318 ? -7 1.469 18.703 1 91.5 318 LEU A O 1
ATOM 2429 N N . ASN A 1 319 ? -8.25 1.101 20.516 1 89.31 319 ASN A N 1
ATOM 2430 C CA . ASN A 1 319 ? -7.863 2.336 21.188 1 89.31 319 ASN A CA 1
ATOM 2431 C C . ASN A 1 319 ? -6.383 2.334 21.562 1 89.31 319 ASN A C 1
ATOM 2433 O O . ASN A 1 319 ? -5.789 3.395 21.75 1 89.31 319 ASN A O 1
ATOM 2437 N N . PHE A 1 320 ? -5.781 1.163 21.609 1 91.06 320 PHE A N 1
ATOM 2438 C CA . PHE A 1 320 ? -4.398 1.047 22.062 1 91.06 320 PHE A CA 1
ATOM 2439 C C . PHE A 1 320 ? -3.459 0.861 20.875 1 91.06 320 PHE A C 1
ATOM 2441 O O . PHE A 1 320 ? -2.258 0.653 21.047 1 91.06 320 PHE A O 1
ATOM 2448 N N . MET A 1 321 ? -3.926 0.93 19.703 1 89.38 321 MET A N 1
ATOM 2449 C CA . MET A 1 321 ? -3.127 0.607 18.531 1 89.38 321 MET A CA 1
ATOM 2450 C C . MET A 1 321 ? -2.352 1.828 18.047 1 89.38 321 MET A C 1
ATOM 2452 O O . MET A 1 321 ? -1.474 1.713 17.188 1 89.38 321 MET A O 1
ATOM 2456 N N . GLY A 1 322 ? -2.635 2.939 18.609 1 88.19 322 GLY A N 1
ATOM 2457 C CA . GLY A 1 322 ? -1.938 4.129 18.156 1 88.19 322 GLY A CA 1
ATOM 2458 C C . GLY A 1 322 ? -1.912 5.242 19.188 1 88.19 322 GLY A C 1
ATOM 2459 O O . GLY A 1 322 ? -2.414 5.078 20.297 1 88.19 322 GLY A O 1
ATOM 2460 N N . THR A 1 323 ? -1.158 6.266 18.859 1 90.31 323 THR A N 1
ATOM 2461 C CA . THR A 1 323 ? -1.055 7.508 19.625 1 90.31 323 THR A CA 1
ATOM 2462 C C . THR A 1 323 ? -0.786 8.688 18.688 1 90.31 323 THR A C 1
ATOM 2464 O O . THR A 1 323 ? -0.41 8.5 17.531 1 90.31 323 THR A O 1
ATOM 2467 N N . GLY A 1 324 ? -1.154 9.836 19.172 1 91.88 324 GLY A N 1
ATOM 2468 C CA . GLY A 1 324 ? -0.964 11.039 18.391 1 91.88 324 GLY A CA 1
ATOM 2469 C C . GLY A 1 324 ? -1.793 12.211 18.875 1 91.88 324 GLY A C 1
ATOM 2470 O O . GLY A 1 324 ? -2.637 12.055 19.766 1 91.88 324 GLY A O 1
ATOM 2471 N N . PRO A 1 325 ? -1.496 13.352 18.312 1 92.5 325 PRO A N 1
ATOM 2472 C CA . PRO A 1 325 ? -2.199 14.562 18.75 1 92.5 325 PRO A CA 1
ATOM 2473 C C . PRO A 1 325 ? -3.705 14.484 18.5 1 92.5 325 PRO A C 1
ATOM 2475 O O . PRO A 1 325 ? -4.484 15.062 19.266 1 92.5 325 PRO A O 1
ATOM 2478 N N . LEU A 1 326 ? -4.113 13.75 17.438 1 90.19 326 LEU A N 1
ATOM 2479 C CA . LEU A 1 326 ? -5.523 13.711 17.078 1 90.19 326 LEU A CA 1
ATOM 2480 C C . LEU A 1 326 ? -6.152 12.375 17.469 1 90.19 326 LEU A C 1
ATOM 2482 O O . LEU A 1 326 ? -7.309 12.109 17.125 1 90.19 326 LEU A O 1
ATOM 2486 N N . TRP A 1 327 ? -5.434 11.547 18.109 1 88.88 327 TRP A N 1
ATOM 2487 C CA . TRP A 1 327 ? -5.895 10.195 18.375 1 88.88 327 TRP A CA 1
ATOM 2488 C C . TRP A 1 327 ? -7.199 10.211 19.172 1 88.88 327 TRP A C 1
ATOM 2490 O O . TRP A 1 327 ? -8.18 9.578 18.766 1 88.88 327 TRP A O 1
ATOM 2500 N N . ASN A 1 328 ? -7.199 11 20.234 1 83.5 328 ASN A N 1
ATOM 2501 C CA . ASN A 1 328 ? -8.375 11.023 21.094 1 83.5 328 ASN A CA 1
ATOM 2502 C C . ASN A 1 328 ? -9.578 11.641 20.391 1 83.5 328 ASN A C 1
ATOM 2504 O O . ASN A 1 328 ? -10.703 11.141 20.516 1 83.5 328 ASN A O 1
ATOM 2508 N N . THR A 1 329 ? -9.297 12.609 19.625 1 79.25 329 THR A N 1
ATOM 2509 C CA . THR A 1 329 ? -10.383 13.273 18.922 1 79.25 329 THR A CA 1
ATOM 2510 C C . THR A 1 329 ? -10.984 12.344 17.859 1 79.25 329 THR A C 1
ATOM 2512 O O . THR A 1 329 ? -12.203 12.281 17.703 1 79.25 329 THR A O 1
ATOM 2515 N N . VAL A 1 330 ? -10.156 11.664 17.156 1 79.56 330 VAL A N 1
ATOM 2516 C CA . VAL A 1 330 ? -10.609 10.82 16.062 1 79.56 330 VAL A CA 1
ATOM 2517 C C . VAL A 1 330 ? -11.203 9.523 16.625 1 79.56 330 VAL A C 1
ATOM 2519 O O . VAL A 1 330 ? -12.32 9.148 16.266 1 79.56 330 VAL A O 1
ATOM 2522 N N . TYR A 1 331 ? -10.5 8.938 17.484 1 78.81 331 TYR A N 1
ATOM 2523 C CA . TYR A 1 331 ? -10.891 7.598 17.922 1 78.81 331 TYR A CA 1
ATOM 2524 C C . TYR A 1 331 ? -11.938 7.672 19.016 1 78.81 331 TYR A C 1
ATOM 2526 O O . TYR A 1 331 ? -12.789 6.785 19.141 1 78.81 331 TYR A O 1
ATOM 2534 N N . ASP A 1 332 ? -11.945 8.734 19.859 1 77.31 332 ASP A N 1
ATOM 2535 C CA . ASP A 1 332 ? -12.922 8.836 20.938 1 77.31 332 ASP A CA 1
ATOM 2536 C C . ASP A 1 332 ? -14.328 9.055 20.391 1 77.31 332 ASP A C 1
ATOM 2538 O O . ASP A 1 332 ? -15.305 8.547 20.953 1 77.31 332 ASP A O 1
ATOM 2542 N N . TYR A 1 333 ? -14.344 9.742 19.328 1 77.38 333 TYR A N 1
ATOM 2543 C CA . TYR A 1 333 ? -15.648 9.953 18.703 1 77.38 333 TYR A CA 1
ATOM 2544 C C . TYR A 1 333 ? -16.281 8.633 18.281 1 77.38 333 TYR A C 1
ATOM 2546 O O . TYR A 1 333 ? -17.438 8.359 18.594 1 77.38 333 TYR A O 1
ATOM 2554 N N . GLN A 1 334 ? -15.578 7.871 17.641 1 83.81 334 GLN A N 1
ATOM 2555 C CA . GLN A 1 334 ? -16.062 6.578 17.172 1 83.81 334 GLN A CA 1
ATOM 2556 C C . GLN A 1 334 ? -16.312 5.629 18.344 1 83.81 334 GLN A C 1
ATOM 2558 O O . GLN A 1 334 ? -17.297 4.898 18.359 1 83.81 334 GLN A O 1
ATOM 2563 N N . ARG A 1 335 ? -15.422 5.656 19.25 1 86.69 335 ARG A N 1
ATOM 2564 C CA . ARG A 1 335 ? -15.562 4.789 20.422 1 86.69 335 ARG A CA 1
ATOM 2565 C C . ARG A 1 335 ? -16.828 5.125 21.203 1 86.69 335 ARG A C 1
ATOM 2567 O O . ARG A 1 335 ? -17.578 4.23 21.594 1 86.69 335 ARG A O 1
ATOM 2574 N N . GLU A 1 336 ? -17.078 6.398 21.406 1 87.31 336 GLU A N 1
ATOM 2575 C CA . GLU A 1 336 ? -18.25 6.828 22.141 1 87.31 336 GLU A CA 1
ATOM 2576 C C . GLU A 1 336 ? -19.531 6.465 21.406 1 87.31 336 GLU A C 1
ATOM 2578 O O . GLU A 1 336 ? -20.5 6.016 22.016 1 87.31 336 GLU A O 1
ATOM 2583 N N . ALA A 1 337 ? -19.516 6.672 20.109 1 89.88 337 ALA A N 1
ATOM 2584 C CA . ALA A 1 337 ? -20.672 6.301 19.297 1 89.88 337 ALA A CA 1
ATOM 2585 C C . ALA A 1 337 ? -20.953 4.805 19.391 1 89.88 337 ALA A C 1
ATOM 2587 O O . ALA A 1 337 ? -22.109 4.395 19.531 1 89.88 337 ALA A O 1
ATOM 2588 N N . CYS A 1 338 ? -19.953 4.031 19.391 1 93.06 338 CYS A N 1
ATOM 2589 C CA . CYS A 1 338 ? -20.109 2.582 19.406 1 93.06 338 CYS A CA 1
ATOM 2590 C C . CYS A 1 338 ? -20.453 2.088 20.797 1 93.06 338 CYS A C 1
ATOM 2592 O O . CYS A 1 338 ? -21.172 1.102 20.953 1 93.06 338 CYS A O 1
ATOM 2594 N N . GLU A 1 339 ? -19.969 2.773 21.812 1 93.44 339 GLU A N 1
ATOM 2595 C CA . GLU A 1 339 ? -20.312 2.395 23.172 1 93.44 339 GLU A CA 1
ATOM 2596 C C . GLU A 1 339 ? -21.797 2.625 23.453 1 93.44 339 GLU A C 1
ATOM 2598 O O . GLU A 1 339 ? -22.438 1.822 24.125 1 93.44 339 GLU A O 1
ATOM 2603 N N . GLN A 1 340 ? -22.297 3.605 22.844 1 93.5 340 GLN A N 1
ATOM 2604 C CA . GLN A 1 340 ? -23.672 3.979 23.094 1 93.5 340 GLN A CA 1
ATOM 2605 C C . GLN A 1 340 ? -24.625 3.217 22.172 1 93.5 340 GLN A C 1
ATOM 2607 O O . GLN A 1 340 ? -25.75 2.873 22.578 1 93.5 340 GLN A O 1
ATOM 2612 N N . ASN A 1 341 ? -24.172 2.93 20.922 1 95 341 ASN A N 1
ATOM 2613 C CA . ASN A 1 341 ? -25.156 2.51 19.922 1 95 341 ASN A CA 1
ATOM 2614 C C . ASN A 1 341 ? -24.75 1.2 19.25 1 95 341 ASN A C 1
ATOM 2616 O O . ASN A 1 341 ? -25.25 0.861 18.188 1 95 341 ASN A O 1
ATOM 2620 N N . TRP A 1 342 ? -23.859 0.398 19.844 1 94.94 342 TRP A N 1
ATOM 2621 C CA . TRP A 1 342 ? -23.406 -0.853 19.25 1 94.94 342 TRP A CA 1
ATOM 2622 C C . TRP A 1 342 ? -24.578 -1.792 18.984 1 94.94 342 TRP A C 1
ATOM 2624 O O . TRP A 1 342 ? -24.531 -2.592 18.047 1 94.94 342 TRP A O 1
ATOM 2634 N N . TRP A 1 343 ? -25.625 -1.754 19.75 1 96.38 343 TRP A N 1
ATOM 2635 C CA . TRP A 1 343 ? -26.766 -2.666 19.656 1 96.38 343 TRP A CA 1
ATOM 2636 C C . TRP A 1 343 ? -27.547 -2.438 18.375 1 96.38 343 TRP A C 1
ATOM 2638 O O . TRP A 1 343 ? -28.188 -3.359 17.859 1 96.38 343 TRP A O 1
ATOM 2648 N N . THR A 1 344 ? -27.547 -1.236 17.859 1 97.44 344 THR A N 1
ATOM 2649 C CA . THR A 1 344 ? -28.25 -0.951 16.609 1 97.44 344 THR A CA 1
ATOM 2650 C C . THR A 1 344 ? -27.625 -1.709 15.445 1 97.44 344 THR A C 1
ATOM 2652 O O . THR A 1 344 ? -28.312 -2.09 14.492 1 97.44 344 THR A O 1
ATOM 2655 N N . ASN A 1 345 ? -26.297 -1.903 15.523 1 97.44 345 ASN A N 1
ATOM 2656 C CA . ASN A 1 345 ? -25.609 -2.65 14.484 1 97.44 345 ASN A CA 1
ATOM 2657 C C . ASN A 1 345 ? -25.953 -4.137 14.531 1 97.44 345 ASN A C 1
ATOM 2659 O O . ASN A 1 345 ? -26.125 -4.77 13.492 1 97.44 345 ASN A O 1
ATOM 2663 N N . LEU A 1 346 ? -26.062 -4.676 15.719 1 97.38 346 LEU A N 1
ATOM 2664 C CA . LEU A 1 346 ? -26.344 -6.102 15.867 1 97.38 346 LEU A CA 1
ATOM 2665 C C . LEU A 1 346 ? -27.781 -6.414 15.469 1 97.38 346 LEU A C 1
ATOM 2667 O O . LEU A 1 346 ? -28.078 -7.527 15.023 1 97.38 346 LEU A O 1
ATOM 2671 N N . LEU A 1 347 ? -28.609 -5.41 15.562 1 97.62 347 LEU A N 1
ATOM 2672 C CA . LEU A 1 347 ? -30 -5.578 15.164 1 97.62 347 LEU A CA 1
ATOM 2673 C C . LEU A 1 347 ? -30.219 -5.133 13.719 1 97.62 347 LEU A C 1
ATOM 2675 O O . LEU A 1 347 ? -31.312 -5.273 13.18 1 97.62 347 LEU A O 1
ATOM 2679 N N . TYR A 1 348 ? -29.234 -4.637 13.109 1 97.88 348 TYR A N 1
ATOM 2680 C CA . TYR A 1 348 ? -29.25 -4.188 11.719 1 97.88 348 TYR A CA 1
ATOM 2681 C C . TYR A 1 348 ? -30.297 -3.105 11.516 1 97.88 348 TYR A C 1
ATOM 2683 O O . TYR A 1 348 ? -31.078 -3.168 10.555 1 97.88 348 TYR A O 1
ATOM 2691 N N . VAL A 1 349 ? -30.328 -2.055 12.453 1 97.75 349 VAL A N 1
ATOM 2692 C CA . VAL A 1 349 ? -31.281 -0.948 12.336 1 97.75 349 VAL A CA 1
ATOM 2693 C C . VAL A 1 349 ? -30.531 0.38 12.445 1 97.75 349 VAL A C 1
ATOM 2695 O O . VAL A 1 349 ? -31.156 1.433 12.625 1 97.75 349 VAL A O 1
ATOM 2698 N N . ASN A 1 350 ? -29.188 0.364 12.367 1 95.44 350 ASN A N 1
ATOM 2699 C CA . ASN A 1 350 ? -28.375 1.556 12.555 1 95.44 350 ASN A CA 1
ATOM 2700 C C . ASN A 1 350 ? -28.594 2.57 11.438 1 95.44 350 ASN A C 1
ATOM 2702 O O . ASN A 1 350 ? -28.25 3.742 11.578 1 95.44 350 ASN A O 1
ATOM 2706 N N . ASN A 1 351 ? -29.219 2.178 10.281 1 95.38 351 ASN A N 1
ATOM 2707 C CA . ASN A 1 351 ? -29.5 3.107 9.195 1 95.38 351 ASN A CA 1
ATOM 2708 C C . ASN A 1 351 ? -30.75 3.939 9.469 1 95.38 351 ASN A C 1
ATOM 2710 O O . ASN A 1 351 ? -31 4.926 8.781 1 95.38 351 ASN A O 1
ATOM 2714 N N . PHE A 1 352 ? -31.5 3.561 10.555 1 95.25 352 PHE A N 1
ATOM 2715 C CA . PHE A 1 352 ? -32.719 4.273 10.906 1 95.25 352 PHE A CA 1
ATOM 2716 C C . PHE A 1 352 ? -32.625 4.871 12.305 1 95.25 352 PHE A C 1
ATOM 2718 O O . PHE A 1 352 ? -33.25 5.898 12.594 1 95.25 352 PHE A O 1
ATOM 2725 N N . VAL A 1 353 ? -31.828 4.203 13.125 1 94.94 353 VAL A N 1
ATOM 2726 C CA . VAL A 1 353 ? -31.797 4.562 14.539 1 94.94 353 VAL A CA 1
ATOM 2727 C C . VAL A 1 353 ? -30.469 5.246 14.867 1 94.94 353 VAL A C 1
ATOM 2729 O O . VAL A 1 353 ? -29.406 4.684 14.633 1 94.94 353 VAL A O 1
ATOM 2732 N N . HIS A 1 354 ? -30.547 6.426 15.492 1 91.25 354 HIS A N 1
ATOM 2733 C CA . HIS A 1 354 ? -29.391 7.203 15.914 1 91.25 354 HIS A CA 1
ATOM 2734 C C . HIS A 1 354 ? -28.406 7.422 14.766 1 91.25 354 HIS A C 1
ATOM 2736 O O . HIS A 1 354 ? -27.219 7.145 14.898 1 91.25 354 HIS A O 1
ATOM 2742 N N . THR A 1 355 ? -28.922 7.941 13.703 1 90 355 THR A N 1
ATOM 2743 C CA . THR A 1 355 ? -28.125 8.102 12.484 1 90 355 THR A CA 1
ATOM 2744 C C . THR A 1 355 ? -27.141 9.258 12.641 1 90 355 THR A C 1
ATOM 2746 O O . THR A 1 355 ? -26.188 9.375 11.859 1 90 355 THR A O 1
ATOM 2749 N N . ASP A 1 356 ? -27.312 10.062 13.672 1 84.38 356 ASP A N 1
ATOM 2750 C CA . ASP A 1 356 ? -26.406 11.18 13.945 1 84.38 356 ASP A CA 1
ATOM 2751 C C . ASP A 1 356 ? -25.141 10.695 14.664 1 84.38 356 ASP A C 1
ATOM 2753 O O . ASP A 1 356 ? -24.125 11.383 14.656 1 84.38 356 ASP A O 1
ATOM 2757 N N . LYS A 1 357 ? -25.281 9.516 15.312 1 87.62 357 LYS A N 1
ATOM 2758 C CA . LYS A 1 357 ? -24.156 8.922 16.031 1 87.62 357 LYS A CA 1
ATOM 2759 C C . LYS A 1 357 ? -24.047 7.426 15.734 1 87.62 357 LYS A C 1
ATOM 2761 O O . LYS A 1 357 ? -24.016 6.613 16.656 1 87.62 357 LYS A O 1
ATOM 2766 N N . MET A 1 358 ? -23.859 7.156 14.484 1 90.38 358 MET A N 1
ATOM 2767 C CA . MET A 1 358 ? -23.797 5.758 14.07 1 90.38 358 MET A CA 1
ATOM 2768 C C . MET A 1 358 ? -22.484 5.125 14.492 1 90.38 358 MET A C 1
ATOM 2770 O O . MET A 1 358 ? -21.422 5.738 14.352 1 90.38 358 MET A O 1
ATOM 2774 N N . CYS A 1 359 ? -22.625 3.951 15.055 1 91.94 359 CYS A N 1
ATOM 2775 C CA . CYS A 1 359 ? -21.422 3.156 15.266 1 91.94 359 CYS A CA 1
ATOM 2776 C C . CYS A 1 359 ? -20.922 2.578 13.953 1 91.94 359 CYS A C 1
ATOM 2778 O O . CYS A 1 359 ? -21.594 1.778 13.312 1 91.94 359 CYS A O 1
ATOM 2780 N N . LEU A 1 360 ? -19.688 2.943 13.578 1 92.5 360 LEU A N 1
ATOM 2781 C CA . LEU A 1 360 ? -19.141 2.492 12.305 1 92.5 360 LEU A CA 1
ATOM 2782 C C . LEU A 1 360 ? -20.078 2.859 11.156 1 92.5 360 LEU A C 1
ATOM 2784 O O . LEU A 1 360 ? -20.75 1.992 10.594 1 92.5 360 LEU A O 1
ATOM 2788 N N . GLY A 1 361 ? -20.047 4.098 10.766 1 91.31 361 GLY A N 1
ATOM 2789 C CA . GLY A 1 361 ? -20.969 4.691 9.82 1 91.31 361 GLY A CA 1
ATOM 2790 C C . GLY A 1 361 ? -21.078 3.914 8.523 1 91.31 361 GLY A C 1
ATOM 2791 O O . GLY A 1 361 ? -22.141 3.881 7.898 1 91.31 361 GLY A O 1
ATOM 2792 N N . HIS A 1 362 ? -20.062 3.154 8.109 1 93.06 362 HIS A N 1
ATOM 2793 C CA . HIS A 1 362 ? -20.078 2.463 6.828 1 93.06 362 HIS A CA 1
ATOM 2794 C C . HIS A 1 362 ? -20.953 1.215 6.883 1 93.06 362 HIS A C 1
ATOM 2796 O O . HIS A 1 362 ? -21.297 0.654 5.844 1 93.06 362 HIS A O 1
ATOM 2802 N N . THR A 1 363 ? -21.375 0.815 8.07 1 95.94 363 THR A N 1
ATOM 2803 C CA . THR A 1 363 ? -22.125 -0.421 8.211 1 95.94 363 THR A CA 1
ATOM 2804 C C . THR A 1 363 ? -23.609 -0.181 7.914 1 95.94 363 THR A C 1
ATOM 2806 O O . THR A 1 363 ? -24.438 -1.093 8.039 1 95.94 363 THR A O 1
ATOM 2809 N N . TRP A 1 364 ? -24.016 1.051 7.535 1 95.88 364 TRP A N 1
ATOM 2810 C CA . TRP A 1 364 ? -25.375 1.277 7.07 1 95.88 364 TRP A CA 1
ATOM 2811 C C . TRP A 1 364 ? -25.75 0.301 5.957 1 95.88 364 TRP A C 1
ATOM 2813 O O . TRP A 1 364 ? -26.891 -0.169 5.887 1 95.88 364 TRP A O 1
ATOM 2823 N N . TYR A 1 365 ? -24.828 0.057 5.074 1 96.81 365 TYR A N 1
ATOM 2824 C CA . TYR A 1 365 ? -25.031 -0.863 3.963 1 96.81 365 TYR A CA 1
ATOM 2825 C C . TYR A 1 365 ? -25.469 -2.234 4.465 1 96.81 365 TYR A C 1
ATOM 2827 O O . TYR A 1 365 ? -26.375 -2.857 3.891 1 96.81 365 TYR A O 1
ATOM 2835 N N . LEU A 1 366 ? -24.781 -2.742 5.496 1 97.06 366 LEU A N 1
ATOM 2836 C CA . LEU A 1 366 ? -25.109 -4.059 6.043 1 97.06 366 LEU A CA 1
ATOM 2837 C C . LEU A 1 366 ? -26.531 -4.094 6.586 1 97.06 366 LEU A C 1
ATOM 2839 O O . LEU A 1 366 ? -27.203 -5.117 6.488 1 97.06 366 LEU A O 1
ATOM 2843 N N . ALA A 1 367 ? -26.922 -3.004 7.207 1 97.88 367 ALA A N 1
ATOM 2844 C CA . ALA A 1 367 ? -28.297 -2.91 7.691 1 97.88 367 ALA A CA 1
ATOM 2845 C C . ALA A 1 367 ? -29.297 -3.018 6.543 1 97.88 367 ALA A C 1
ATOM 2847 O O . ALA A 1 367 ? -30.25 -3.787 6.613 1 97.88 367 ALA A O 1
ATOM 2848 N N . VAL A 1 368 ? -29.031 -2.371 5.484 1 98.12 368 VAL A N 1
ATOM 2849 C CA . VAL A 1 368 ? -29.922 -2.389 4.32 1 98.12 368 VAL A CA 1
ATOM 2850 C C . VAL A 1 368 ? -29.922 -3.783 3.695 1 98.12 368 VAL A C 1
ATOM 2852 O O . VAL A 1 368 ? -30.984 -4.312 3.352 1 98.12 368 VAL A O 1
ATOM 2855 N N . ASP A 1 369 ? -28.766 -4.332 3.557 1 97.69 369 ASP A N 1
ATOM 2856 C CA . ASP A 1 369 ? -28.641 -5.656 2.955 1 97.69 369 ASP A CA 1
ATOM 2857 C C . ASP A 1 369 ? -29.406 -6.699 3.756 1 97.69 369 ASP A C 1
ATOM 2859 O O . ASP A 1 369 ? -30.109 -7.535 3.18 1 97.69 369 ASP A O 1
ATOM 2863 N N . MET A 1 370 ? -29.281 -6.645 5.074 1 97.88 370 MET A N 1
ATOM 2864 C CA . MET A 1 370 ? -30 -7.57 5.941 1 97.88 370 MET A CA 1
ATOM 2865 C C . MET A 1 370 ? -31.5 -7.332 5.852 1 97.88 370 MET A C 1
ATOM 2867 O O . MET A 1 370 ? -32.281 -8.289 5.793 1 97.88 370 MET A O 1
ATOM 2871 N N . GLN A 1 371 ? -31.906 -6.141 5.828 1 98.12 371 GLN A N 1
ATOM 2872 C CA . GLN A 1 371 ? -33.312 -5.805 5.73 1 98.12 371 GLN A CA 1
ATOM 2873 C C . GLN A 1 371 ? -33.906 -6.281 4.406 1 98.12 371 GLN A C 1
ATOM 2875 O O . GLN A 1 371 ? -35.031 -6.82 4.367 1 98.12 371 GLN A O 1
ATOM 2880 N N . LEU A 1 372 ? -33.156 -6.098 3.361 1 98.12 372 LEU A N 1
ATOM 2881 C CA . LEU A 1 372 ? -33.625 -6.59 2.062 1 98.12 372 LEU A CA 1
ATOM 2882 C C . LEU A 1 372 ? -33.688 -8.109 2.051 1 98.12 372 LEU A C 1
ATOM 2884 O O . LEU A 1 372 ? -34.594 -8.695 1.437 1 98.12 372 LEU A O 1
ATOM 2888 N N . PHE A 1 373 ? -32.781 -8.711 2.719 1 97.38 373 PHE A N 1
ATOM 2889 C CA . PHE A 1 373 ? -32.812 -10.164 2.848 1 97.38 373 PHE A CA 1
ATOM 2890 C C . PHE A 1 373 ? -34.062 -10.625 3.59 1 97.38 373 PHE A C 1
ATOM 2892 O O . PHE A 1 373 ? -34.719 -11.578 3.17 1 97.38 373 PHE A O 1
ATOM 2899 N N . TRP A 1 374 ? -34.375 -9.922 4.641 1 97.12 374 TRP A N 1
ATOM 2900 C CA . TRP A 1 374 ? -35.562 -10.25 5.422 1 97.12 374 TRP A CA 1
ATOM 2901 C C . TRP A 1 374 ? -36.844 -10.055 4.598 1 97.12 374 TRP A C 1
ATOM 2903 O O . TRP A 1 374 ? -37.812 -10.797 4.758 1 97.12 374 TRP A O 1
ATOM 2913 N N . LEU A 1 375 ? -36.781 -9.18 3.701 1 97.19 375 LEU A N 1
ATOM 2914 C CA . LEU A 1 375 ? -37.938 -8.867 2.885 1 97.19 375 LEU A CA 1
ATOM 2915 C C . LEU A 1 375 ? -37.938 -9.695 1.604 1 97.19 375 LEU A C 1
ATOM 2917 O O . LEU A 1 375 ? -38.938 -9.68 0.857 1 97.19 375 LEU A O 1
ATOM 2921 N N . SER A 1 376 ? -37 -10.445 1.371 1 97.62 376 SER A N 1
ATOM 2922 C CA . SER A 1 376 ? -36.781 -11.094 0.086 1 97.62 376 SER A CA 1
ATOM 2923 C C . SER A 1 376 ? -37.875 -12.102 -0.229 1 97.62 376 SER A C 1
ATOM 2925 O O . SER A 1 376 ? -38.188 -12.328 -1.396 1 97.62 376 SER A O 1
ATOM 2927 N N . PRO A 1 377 ? -38.531 -12.797 0.824 1 96.56 377 PRO A N 1
ATOM 2928 C CA . PRO A 1 377 ? -39.594 -13.734 0.495 1 96.56 377 PRO A CA 1
ATOM 2929 C C . PRO A 1 377 ? -40.75 -13.07 -0.229 1 96.56 377 PRO A C 1
ATOM 2931 O O . PRO A 1 377 ? -41.469 -13.727 -0.986 1 96.56 377 PRO A O 1
ATOM 2934 N N . LEU A 1 378 ? -40.844 -11.797 -0.077 1 96.44 378 LEU A N 1
ATOM 2935 C CA . LEU A 1 378 ? -41.906 -11.047 -0.745 1 96.44 378 LEU A CA 1
ATOM 2936 C C . LEU A 1 378 ? -41.75 -11.078 -2.258 1 96.44 378 LEU A C 1
ATOM 2938 O O . LEU A 1 378 ? -42.719 -10.945 -3.008 1 96.44 378 LEU A O 1
ATOM 2942 N N . VAL A 1 379 ? -40.562 -11.258 -2.73 1 97.62 379 VAL A N 1
ATOM 2943 C CA . VAL A 1 379 ? -40.281 -11.266 -4.16 1 97.62 379 VAL A CA 1
ATOM 2944 C C . VAL A 1 379 ? -39.938 -12.695 -4.609 1 97.62 379 VAL A C 1
ATOM 2946 O O . VAL A 1 379 ? -40.375 -13.125 -5.684 1 97.62 379 VAL A O 1
ATOM 2949 N N . LEU A 1 380 ? -39.281 -13.5 -3.799 1 97.38 380 LEU A N 1
ATOM 2950 C CA . LEU A 1 380 ? -38.812 -14.828 -4.152 1 97.38 380 LEU A CA 1
ATOM 2951 C C . LEU A 1 380 ? -39.969 -15.82 -4.254 1 97.38 380 LEU A C 1
ATOM 2953 O O . LEU A 1 380 ? -40 -16.641 -5.164 1 97.38 380 LEU A O 1
ATOM 2957 N N . LEU A 1 381 ? -40.906 -15.719 -3.303 1 96.19 381 LEU A N 1
ATOM 2958 C CA . LEU A 1 381 ? -42.031 -16.672 -3.275 1 96.19 381 LEU A CA 1
ATOM 2959 C C . LEU A 1 381 ? -42.906 -16.531 -4.512 1 96.19 381 LEU A C 1
ATOM 2961 O O . LEU A 1 381 ? -43.25 -17.516 -5.145 1 96.19 381 LEU A O 1
ATOM 2965 N N . PRO A 1 382 ? -43.219 -15.297 -4.855 1 96.25 382 PRO A N 1
ATOM 2966 C CA . PRO A 1 382 ? -43.969 -15.141 -6.102 1 96.25 382 PRO A CA 1
ATOM 2967 C C . PRO A 1 382 ? -43.219 -15.672 -7.316 1 96.25 382 PRO A C 1
ATOM 2969 O O . PRO A 1 382 ? -43.812 -16.281 -8.211 1 96.25 382 PRO A O 1
ATOM 2972 N N . LEU A 1 383 ? -41.969 -15.492 -7.434 1 95.81 383 LEU A N 1
ATOM 2973 C CA . LEU A 1 383 ? -41.156 -15.969 -8.555 1 95.81 383 LEU A CA 1
ATOM 2974 C C . LEU A 1 383 ? -41.125 -17.484 -8.602 1 95.81 383 LEU A C 1
ATOM 2976 O O . LEU A 1 383 ? -40.969 -18.078 -9.672 1 95.81 383 LEU A O 1
ATOM 2980 N N . TRP A 1 384 ? -41.219 -18.094 -7.414 1 94.62 384 TRP A N 1
ATOM 2981 C CA . TRP A 1 384 ? -41.188 -19.531 -7.285 1 94.62 384 TRP A CA 1
ATOM 2982 C C . TRP A 1 384 ? -42.562 -20.156 -7.504 1 94.62 384 TRP A C 1
ATOM 2984 O O . TRP A 1 384 ? -42.688 -21.109 -8.281 1 94.62 384 TRP A O 1
ATOM 2994 N N . LYS A 1 385 ? -43.688 -19.562 -6.934 1 94.31 385 LYS A N 1
ATOM 2995 C CA . LYS A 1 385 ? -44.969 -20.266 -6.824 1 94.31 385 LYS A CA 1
ATOM 2996 C C . LYS A 1 385 ? -46 -19.703 -7.82 1 94.31 385 LYS A C 1
ATOM 2998 O O . LYS A 1 385 ? -46.938 -20.391 -8.203 1 94.31 385 LYS A O 1
ATOM 3003 N N . LEU A 1 386 ? -45.812 -18.5 -8.148 1 94.69 386 LEU A N 1
ATOM 3004 C CA . LEU A 1 386 ? -46.844 -17.875 -9 1 94.69 386 LEU A CA 1
ATOM 3005 C C . LEU A 1 386 ? -46.438 -17.969 -10.469 1 94.69 386 LEU A C 1
ATOM 3007 O O . LEU A 1 386 ? -45.281 -18.172 -10.789 1 94.69 386 LEU A O 1
ATOM 3011 N N . PRO A 1 387 ? -47.5 -17.844 -11.312 1 94.81 387 PRO A N 1
ATOM 3012 C CA . PRO A 1 387 ? -47.188 -17.797 -12.734 1 94.81 387 PRO A CA 1
ATOM 3013 C C . PRO A 1 387 ? -46.281 -16.641 -13.102 1 94.81 387 PRO A C 1
ATOM 3015 O O . PRO A 1 387 ? -46.344 -15.57 -12.492 1 94.81 387 PRO A O 1
ATOM 3018 N N . ARG A 1 388 ? -45.5 -16.859 -14.086 1 93.75 388 ARG A N 1
ATOM 3019 C CA . ARG A 1 388 ? -44.469 -15.906 -14.523 1 93.75 388 ARG A CA 1
ATOM 3020 C C . ARG A 1 388 ? -45.062 -14.523 -14.75 1 93.75 388 ARG A C 1
ATOM 3022 O O . ARG A 1 388 ? -44.469 -13.516 -14.352 1 93.75 388 ARG A O 1
ATOM 3029 N N . CYS A 1 389 ? -46.188 -14.406 -15.312 1 95 389 CYS A N 1
ATOM 3030 C CA . CYS A 1 389 ? -46.812 -13.125 -15.648 1 95 389 CYS A CA 1
ATOM 3031 C C . CYS A 1 389 ? -47.156 -12.336 -14.391 1 95 389 CYS A C 1
ATOM 3033 O O . CYS A 1 389 ? -46.969 -11.125 -14.344 1 95 389 CYS A O 1
ATOM 3035 N N . ILE A 1 390 ? -47.625 -13 -13.398 1 95.94 390 ILE A N 1
ATOM 3036 C CA . ILE A 1 390 ? -48.031 -12.352 -12.148 1 95.94 390 ILE A CA 1
ATOM 3037 C C . ILE A 1 390 ? -46.781 -11.953 -11.375 1 95.94 390 ILE A C 1
ATOM 3039 O O . ILE A 1 390 ? -46.688 -10.844 -10.828 1 95.94 390 ILE A O 1
ATOM 3043 N N . ALA A 1 391 ? -45.844 -12.859 -11.336 1 96.12 391 ALA A N 1
ATOM 3044 C CA . ALA A 1 391 ? -44.594 -12.602 -10.609 1 96.12 391 ALA A CA 1
ATOM 3045 C C . ALA A 1 391 ? -43.844 -11.414 -11.211 1 96.12 391 ALA A C 1
ATOM 3047 O O . ALA A 1 391 ? -43.344 -10.555 -10.484 1 96.12 391 ALA A O 1
ATOM 3048 N N . LEU A 1 392 ? -43.781 -11.328 -12.484 1 95.44 392 LEU A N 1
ATOM 3049 C CA . LEU A 1 392 ? -43.062 -10.25 -13.156 1 95.44 392 LEU A CA 1
ATOM 3050 C C . LEU A 1 392 ? -43.844 -8.938 -13.047 1 95.44 392 LEU A C 1
ATOM 3052 O O . LEU A 1 392 ? -43.25 -7.863 -12.961 1 95.44 392 LEU A O 1
ATOM 3056 N N . SER A 1 393 ? -45.188 -9 -13.078 1 96.81 393 SER A N 1
ATOM 3057 C CA . SER A 1 393 ? -46 -7.805 -12.867 1 96.81 393 SER A CA 1
ATOM 3058 C C . SER A 1 393 ? -45.812 -7.246 -11.461 1 96.81 393 SER A C 1
ATOM 3060 O O . SER A 1 393 ? -45.688 -6.031 -11.281 1 96.81 393 SER A O 1
ATOM 3062 N N . TRP A 1 394 ? -45.75 -8.156 -10.531 1 97 394 TRP A N 1
ATOM 3063 C CA . TRP A 1 394 ? -45.5 -7.758 -9.148 1 97 394 TRP A CA 1
ATOM 3064 C C . TRP A 1 394 ? -44.125 -7.094 -9.008 1 97 394 TRP A C 1
ATOM 3066 O O . TRP A 1 394 ? -44.031 -6.043 -8.375 1 97 394 TRP A O 1
ATOM 3076 N N . SER A 1 395 ? -43.156 -7.711 -9.57 1 97.31 395 SER A N 1
ATOM 3077 C CA . SER A 1 395 ? -41.812 -7.16 -9.523 1 97.31 395 SER A CA 1
ATOM 3078 C C . SER A 1 395 ? -41.719 -5.812 -10.234 1 97.31 395 SER A C 1
ATOM 3080 O O . SER A 1 395 ? -41.031 -4.91 -9.789 1 97.31 395 SER A O 1
ATOM 3082 N N . SER A 1 396 ? -42.406 -5.668 -11.336 1 96.75 396 SER A N 1
ATOM 3083 C CA . SER A 1 396 ? -42.438 -4.406 -12.07 1 96.75 396 SER A CA 1
ATOM 3084 C C . SER A 1 396 ? -43.094 -3.305 -11.234 1 96.75 396 SER A C 1
ATOM 3086 O O . SER A 1 396 ? -42.656 -2.15 -11.281 1 96.75 396 SER A O 1
ATOM 3088 N N . LEU A 1 397 ? -44.125 -3.656 -10.555 1 97.38 397 LEU A N 1
ATOM 3089 C CA . LEU A 1 397 ? -44.781 -2.701 -9.656 1 97.38 397 LEU A CA 1
ATOM 3090 C C . LEU A 1 397 ? -43.812 -2.24 -8.57 1 97.38 397 LEU A C 1
ATOM 3092 O O . LEU A 1 397 ? -43.75 -1.049 -8.25 1 97.38 397 LEU A O 1
ATOM 3096 N N . LEU A 1 398 ? -43.125 -3.174 -8.023 1 97.62 398 LEU A N 1
ATOM 3097 C CA . LEU A 1 398 ? -42.156 -2.834 -6.992 1 97.62 398 LEU A CA 1
ATOM 3098 C C . LEU A 1 398 ? -41.031 -1.948 -7.555 1 97.62 398 LEU A C 1
ATOM 3100 O O . LEU A 1 398 ? -40.531 -1.073 -6.855 1 97.62 398 LEU A O 1
ATOM 3104 N N . LEU A 1 399 ? -40.625 -2.189 -8.805 1 97.44 399 LEU A N 1
ATOM 3105 C CA . LEU A 1 399 ? -39.625 -1.347 -9.461 1 97.44 399 LEU A CA 1
ATOM 3106 C C . LEU A 1 399 ? -40.156 0.075 -9.641 1 97.44 399 LEU A C 1
ATOM 3108 O O . LEU A 1 399 ? -39.406 1.042 -9.43 1 97.44 399 LEU A O 1
ATOM 3112 N N . LEU A 1 400 ? -41.375 0.164 -10.031 1 96.88 400 LEU A N 1
ATOM 3113 C CA . LEU A 1 400 ? -42 1.474 -10.211 1 96.88 400 LEU A CA 1
ATOM 3114 C C . LEU A 1 400 ? -42.094 2.221 -8.883 1 96.88 400 LEU A C 1
ATOM 3116 O O . LEU A 1 400 ? -41.844 3.43 -8.836 1 96.88 400 LEU A O 1
ATOM 3120 N N . VAL A 1 401 ? -42.406 1.499 -7.863 1 97.12 401 VAL A N 1
ATOM 3121 C CA . VAL A 1 401 ? -42.438 2.094 -6.531 1 97.12 401 VAL A CA 1
ATOM 3122 C C . VAL A 1 401 ? -41.031 2.512 -6.117 1 97.12 401 VAL A C 1
ATOM 3124 O O . VAL A 1 401 ? -40.844 3.561 -5.496 1 97.12 401 VAL A O 1
ATOM 3127 N N . GLY A 1 402 ? -40.125 1.696 -6.445 1 96.38 402 GLY A N 1
ATOM 3128 C CA . GLY A 1 402 ? -38.719 1.984 -6.141 1 96.38 402 GLY A CA 1
ATOM 3129 C C . GLY A 1 402 ? -38.219 3.227 -6.844 1 96.38 402 GLY A C 1
ATOM 3130 O O . GLY A 1 402 ? -37.25 3.861 -6.371 1 96.38 402 GLY A O 1
ATOM 3131 N N . TRP A 1 403 ? -38.781 3.516 -7.945 1 95.38 403 TRP A N 1
ATOM 3132 C CA . TRP A 1 403 ? -38.438 4.73 -8.672 1 95.38 403 TRP A CA 1
ATOM 3133 C C . TRP A 1 403 ? -39.219 5.93 -8.141 1 95.38 403 TRP A C 1
ATOM 3135 O O . TRP A 1 403 ? -38.656 7.023 -7.988 1 95.38 403 TRP A O 1
ATOM 3145 N N . ALA A 1 404 ? -40.438 5.73 -7.785 1 96.75 404 ALA A N 1
ATOM 3146 C CA . ALA A 1 404 ? -41.312 6.805 -7.383 1 96.75 404 ALA A CA 1
ATOM 3147 C C . ALA A 1 404 ? -40.969 7.328 -5.992 1 96.75 404 ALA A C 1
ATOM 3149 O O . ALA A 1 404 ? -41.062 8.531 -5.727 1 96.75 404 ALA A O 1
ATOM 3150 N N . VAL A 1 405 ? -40.594 6.5 -5.141 1 96.81 405 VAL A N 1
ATOM 3151 C CA . VAL A 1 405 ? -40.344 6.879 -3.756 1 96.81 405 VAL A CA 1
ATOM 3152 C C . VAL A 1 405 ? -39.156 7.82 -3.689 1 96.81 405 VAL A C 1
ATOM 3154 O O . VAL A 1 405 ? -39.25 8.938 -3.184 1 96.81 405 VAL A O 1
ATOM 3157 N N . PRO A 1 406 ? -38.031 7.441 -4.215 1 96.88 406 PRO A N 1
ATOM 3158 C CA . PRO A 1 406 ? -36.906 8.383 -4.172 1 96.88 406 PRO A CA 1
ATOM 3159 C C . PRO A 1 406 ? -37.188 9.672 -4.949 1 96.88 406 PRO A C 1
ATOM 3161 O O . PRO A 1 406 ? -36.75 10.75 -4.539 1 96.88 406 PRO A O 1
ATOM 3164 N N . PHE A 1 407 ? -37.906 9.539 -6.082 1 97.19 407 PHE A N 1
ATOM 3165 C CA . PHE A 1 407 ? -38.25 10.734 -6.84 1 97.19 407 PHE A CA 1
ATOM 3166 C C . PHE A 1 407 ? -39.062 11.711 -5.969 1 97.19 407 PHE A C 1
ATOM 3168 O O . PHE A 1 407 ? -38.719 12.898 -5.918 1 97.19 407 PHE A O 1
ATOM 3175 N N . THR A 1 408 ? -40.031 11.195 -5.27 1 97.62 408 THR A N 1
ATOM 3176 C CA . THR A 1 408 ? -40.906 12.023 -4.453 1 97.62 408 THR A CA 1
ATOM 3177 C C . THR A 1 408 ? -40.156 12.609 -3.266 1 97.62 408 THR A C 1
ATOM 3179 O O . THR A 1 408 ? -40.312 13.797 -2.957 1 97.62 408 THR A O 1
ATOM 3182 N N . ILE A 1 409 ? -39.344 11.859 -2.582 1 97.31 409 ILE A N 1
ATOM 3183 C CA . ILE A 1 409 ? -38.594 12.312 -1.414 1 97.31 409 ILE A CA 1
ATOM 3184 C C . ILE A 1 409 ? -37.594 13.406 -1.821 1 97.31 409 ILE A C 1
ATOM 3186 O O . ILE A 1 409 ? -37.531 14.445 -1.162 1 97.31 409 ILE A O 1
ATOM 3190 N N . VAL A 1 410 ? -36.938 13.219 -2.945 1 95.94 410 VAL A N 1
ATOM 3191 C CA . VAL A 1 410 ? -35.938 14.18 -3.41 1 95.94 410 VAL A CA 1
ATOM 3192 C C . VAL A 1 410 ? -36.625 15.477 -3.814 1 95.94 410 VAL A C 1
ATOM 3194 O O . VAL A 1 410 ? -36.156 16.562 -3.498 1 95.94 410 VAL A O 1
ATOM 3197 N N . TYR A 1 411 ? -37.781 15.328 -4.461 1 96.19 411 TYR A N 1
ATOM 3198 C CA . TYR A 1 411 ? -38.5 16.5 -4.93 1 96.19 411 TYR A CA 1
ATOM 3199 C C . TYR A 1 411 ? -39.094 17.281 -3.764 1 96.19 411 TYR A C 1
ATOM 3201 O O . TYR A 1 411 ? -38.969 18.5 -3.699 1 96.19 411 TYR A O 1
ATOM 3209 N N . VAL A 1 412 ? -39.625 16.609 -2.816 1 96.56 412 VAL A N 1
ATOM 3210 C CA . VAL A 1 412 ? -40.375 17.25 -1.721 1 96.56 412 VAL A CA 1
ATOM 3211 C C . VAL A 1 412 ? -39.375 17.844 -0.719 1 96.56 412 VAL A C 1
ATOM 3213 O O . VAL A 1 412 ? -39.562 18.953 -0.214 1 96.56 412 VAL A O 1
ATOM 3216 N N . LYS A 1 413 ? -38.281 17.172 -0.474 1 94.62 413 LYS A N 1
ATOM 3217 C CA . LYS A 1 413 ? -37.312 17.625 0.526 1 94.62 413 LYS A CA 1
ATOM 3218 C C . LYS A 1 413 ? -36.219 18.484 -0.109 1 94.62 413 LYS A C 1
ATOM 3220 O O . LYS A 1 413 ? -35.312 18.953 0.582 1 94.62 413 LYS A O 1
ATOM 3225 N N . GLU A 1 414 ? -36.281 18.672 -1.412 1 92.62 414 GLU A N 1
ATOM 3226 C CA . GLU A 1 414 ? -35.344 19.5 -2.148 1 92.62 414 GLU A CA 1
ATOM 3227 C C . GLU A 1 414 ? -33.906 19.062 -1.89 1 92.62 414 GLU A C 1
ATOM 3229 O O . GLU A 1 414 ? -33.062 19.875 -1.536 1 92.62 414 GLU A O 1
ATOM 3234 N N . LEU A 1 415 ? -33.719 17.781 -2.051 1 92.81 415 LEU A N 1
ATOM 3235 C CA . LEU A 1 415 ? -32.406 17.219 -1.802 1 92.81 415 LEU A CA 1
ATOM 3236 C C . LEU A 1 415 ? -31.484 17.453 -2.99 1 92.81 415 LEU A C 1
ATOM 3238 O O . LEU A 1 415 ? -31.938 17.75 -4.094 1 92.81 415 LEU A O 1
ATOM 3242 N N . THR A 1 416 ? -30.219 17.453 -2.74 1 87.81 416 THR A N 1
ATOM 3243 C CA . THR A 1 416 ? -29.188 17.609 -3.76 1 87.81 416 THR A CA 1
ATOM 3244 C C . THR A 1 416 ? -28.266 16.391 -3.803 1 87.81 416 THR A C 1
ATOM 3246 O O . THR A 1 416 ? -28.203 15.625 -2.842 1 87.81 416 THR A O 1
ATOM 3249 N N . PRO A 1 417 ? -27.656 16.188 -5.008 1 85.62 417 PRO A N 1
ATOM 3250 C CA . PRO A 1 417 ? -26.672 15.102 -5.055 1 85.62 417 PRO A CA 1
ATOM 3251 C C . PRO A 1 417 ? -25.531 15.289 -4.059 1 85.62 417 PRO A C 1
ATOM 3253 O O . PRO A 1 417 ? -25.234 16.422 -3.666 1 85.62 417 PRO A O 1
ATOM 3256 N N . LEU A 1 418 ? -24.969 14.109 -3.824 1 76.94 418 LEU A N 1
ATOM 3257 C CA . LEU A 1 418 ? -23.859 14.133 -2.863 1 76.94 418 LEU A CA 1
ATOM 3258 C C . LEU A 1 418 ? -22.703 14.977 -3.389 1 76.94 418 LEU A C 1
ATOM 3260 O O . LEU A 1 418 ? -22.328 14.867 -4.559 1 76.94 418 LEU A O 1
ATOM 3264 N N . PHE A 1 419 ? -22.078 15.859 -2.758 1 69.06 419 PHE A N 1
ATOM 3265 C CA . PHE A 1 419 ? -20.922 16.688 -3.037 1 69.06 419 PHE A CA 1
ATOM 3266 C C . PHE A 1 419 ? -21.266 17.781 -4.043 1 69.06 419 PHE A C 1
ATOM 3268 O O . PHE A 1 419 ? -20.391 18.312 -4.727 1 69.06 419 PHE A O 1
ATOM 3275 N N . ALA A 1 420 ? -22.625 17.953 -4.348 1 66.38 420 ALA A N 1
ATOM 3276 C CA . ALA A 1 420 ? -23.078 19.062 -5.18 1 66.38 420 ALA A CA 1
ATOM 3277 C C . ALA A 1 420 ? -23.297 20.312 -4.348 1 66.38 420 ALA A C 1
ATOM 3279 O O . ALA A 1 420 ? -23.078 20.312 -3.133 1 66.38 420 ALA A O 1
ATOM 3280 N N . ALA A 1 421 ? -23.656 21.328 -5.207 1 60 421 ALA A N 1
ATOM 3281 C CA . ALA A 1 421 ? -23.891 22.641 -4.641 1 60 421 ALA A CA 1
ATOM 3282 C C . ALA A 1 421 ? -25.078 22.625 -3.688 1 60 421 ALA A C 1
ATOM 3284 O O . ALA A 1 421 ? -26.078 21.953 -3.945 1 60 421 ALA A O 1
ATOM 3285 N N . GLY A 1 422 ? -24.812 22.531 -2.297 1 61.72 422 GLY A N 1
ATOM 3286 C CA . GLY A 1 422 ? -25.797 22.594 -1.232 1 61.72 422 GLY A CA 1
ATOM 3287 C C . GLY A 1 422 ? -25.188 22.781 0.141 1 61.72 422 GLY A C 1
ATOM 3288 O O . GLY A 1 422 ? -23.969 22.719 0.294 1 61.72 422 GLY A O 1
ATOM 3289 N N . GLY A 1 423 ? -25.922 23.297 1.07 1 67.94 423 GLY A N 1
ATOM 3290 C CA . GLY A 1 423 ? -25.469 23.484 2.439 1 67.94 423 GLY A CA 1
ATOM 3291 C C . GLY A 1 423 ? -25.297 22.188 3.203 1 67.94 423 GLY A C 1
ATOM 3292 O O . GLY A 1 423 ? -25.625 21.109 2.689 1 67.94 423 GLY A O 1
ATOM 3293 N N . LEU A 1 424 ? -24.578 22.094 4.191 1 74.12 424 LEU A N 1
ATOM 3294 C CA . LEU A 1 424 ? -24.281 20.938 5.047 1 74.12 424 LEU A CA 1
ATOM 3295 C C . LEU A 1 424 ? -25.578 20.281 5.516 1 74.12 424 LEU A C 1
ATOM 3297 O O . LEU A 1 424 ? -25.656 19.047 5.605 1 74.12 424 LEU A O 1
ATOM 3301 N N . GLN A 1 425 ? -26.547 21.094 5.73 1 78.25 425 GLN A N 1
ATOM 3302 C CA . GLN A 1 425 ? -27.828 20.547 6.164 1 78.25 425 GLN A CA 1
ATOM 3303 C C . GLN A 1 425 ? -28.469 19.703 5.062 1 78.25 425 GLN A C 1
ATOM 3305 O O . GLN A 1 425 ? -29.016 18.625 5.328 1 78.25 425 GLN A O 1
ATOM 3310 N N . THR A 1 426 ? -28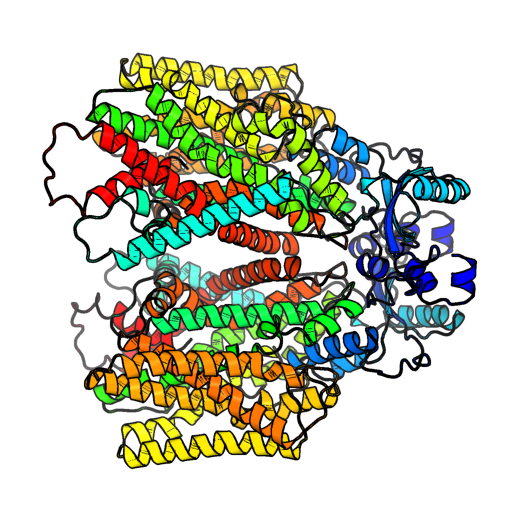.406 20.172 3.898 1 82 426 THR A N 1
ATOM 3311 C CA . THR A 1 426 ? -28.969 19.438 2.768 1 82 426 THR A CA 1
ATOM 3312 C C . THR A 1 426 ? -28.234 18.125 2.559 1 82 426 THR A C 1
ATOM 3314 O O . THR A 1 426 ? -28.844 17.109 2.209 1 82 426 THR A O 1
ATOM 3317 N N . LEU A 1 427 ? -27.016 18.141 2.779 1 82.44 427 LEU A N 1
ATOM 3318 C CA . LEU A 1 427 ? -26.234 16.922 2.656 1 82.44 427 LEU A CA 1
ATOM 3319 C C . LEU A 1 427 ? -26.672 15.891 3.697 1 82.44 427 LEU A C 1
ATOM 3321 O O . LEU A 1 427 ? -26.844 14.719 3.377 1 82.44 427 LEU A O 1
ATOM 3325 N N . PHE A 1 428 ? -26.797 16.344 4.895 1 84.44 428 PHE A N 1
ATOM 3326 C CA . PHE A 1 428 ? -27.234 15.445 5.949 1 84.44 428 PHE A CA 1
ATOM 3327 C C . PHE A 1 428 ? -28.609 14.867 5.629 1 84.44 428 PHE A C 1
ATOM 3329 O O . PHE A 1 428 ? -28.844 13.68 5.824 1 84.44 428 PHE A O 1
ATOM 3336 N N . ASP A 1 429 ? -29.453 15.703 5.184 1 88.81 429 ASP A N 1
ATOM 3337 C CA . ASP A 1 429 ? -30.797 15.266 4.824 1 88.81 429 ASP A CA 1
ATOM 3338 C C . ASP A 1 429 ? -30.75 14.25 3.684 1 88.81 429 ASP A C 1
ATOM 3340 O O . ASP A 1 429 ? -31.516 13.281 3.68 1 88.81 429 ASP A O 1
ATOM 3344 N N . THR A 1 430 ? -29.938 14.531 2.783 1 91.31 430 THR A N 1
ATOM 3345 C CA . THR A 1 430 ? -29.797 13.609 1.666 1 91.31 430 THR A CA 1
ATOM 3346 C C . THR A 1 430 ? -29.312 12.242 2.156 1 91.31 430 THR A C 1
ATOM 3348 O O . THR A 1 430 ? -29.812 11.203 1.694 1 91.31 430 THR A O 1
ATOM 3351 N N . MET A 1 431 ? -28.469 12.258 3.127 1 91.81 431 MET A N 1
ATOM 3352 C CA . MET A 1 431 ? -27.984 10.992 3.676 1 91.81 431 MET A CA 1
ATOM 3353 C C . MET A 1 431 ? -29.078 10.281 4.457 1 91.81 431 MET A C 1
ATOM 3355 O O . MET A 1 431 ? -29.359 9.102 4.211 1 91.81 431 MET A O 1
ATOM 3359 N N . LYS A 1 432 ? -29.75 10.969 5.23 1 91.88 432 LYS A N 1
ATOM 3360 C CA . LYS A 1 432 ? -30.719 10.43 6.184 1 91.88 432 LYS A CA 1
ATOM 3361 C C . LYS A 1 432 ? -31.969 9.93 5.469 1 91.88 432 LYS A C 1
ATOM 3363 O O . LYS A 1 432 ? -32.5 8.875 5.812 1 91.88 432 LYS A O 1
ATOM 3368 N N . TYR A 1 433 ? -32.375 10.625 4.398 1 94.38 433 TYR A N 1
ATOM 3369 C CA . TYR A 1 433 ? -33.688 10.336 3.828 1 94.38 433 TYR A CA 1
ATOM 3370 C C . TYR A 1 433 ? -33.562 9.617 2.488 1 94.38 433 TYR A C 1
ATOM 3372 O O . TYR A 1 433 ? -34.5 9.023 1.998 1 94.38 433 TYR A O 1
ATOM 3380 N N . TYR A 1 434 ? -32.406 9.672 1.967 1 94.88 434 TYR A N 1
ATOM 3381 C CA . TYR A 1 434 ? -32.281 9.125 0.62 1 94.88 434 TYR A CA 1
ATOM 3382 C C . TYR A 1 434 ? -31.203 8.047 0.573 1 94.88 434 TYR A C 1
ATOM 3384 O O . TYR A 1 434 ? -31.453 6.949 0.062 1 94.88 434 TYR A O 1
ATOM 3392 N N . TYR A 1 435 ? -30.094 8.273 1.148 1 94.12 435 TYR A N 1
ATOM 3393 C CA . TYR A 1 435 ? -28.953 7.414 0.914 1 94.12 435 TYR A CA 1
ATOM 3394 C C . TYR A 1 435 ? -28.969 6.207 1.847 1 94.12 435 TYR A C 1
ATOM 3396 O O . TYR A 1 435 ? -28.703 5.082 1.423 1 94.12 435 TYR A O 1
ATOM 3404 N N . TRP A 1 436 ? -29.344 6.324 3.119 1 95.25 436 TRP A N 1
ATOM 3405 C CA . TRP A 1 436 ? -29.188 5.266 4.109 1 95.25 436 TRP A CA 1
ATOM 3406 C C . TRP A 1 436 ? -30.422 4.359 4.133 1 95.25 436 TRP A C 1
ATOM 3408 O O . TRP A 1 436 ? -30.297 3.145 4.316 1 95.25 436 TRP A O 1
ATOM 3418 N N . PRO A 1 437 ? -31.578 4.855 3.83 1 96.56 437 PRO A N 1
ATOM 3419 C CA . PRO A 1 437 ? -32.75 4.02 4.039 1 96.56 437 PRO A CA 1
ATOM 3420 C C . PRO A 1 437 ? -32.938 2.953 2.959 1 96.56 437 PRO A C 1
ATOM 3422 O O . PRO A 1 437 ? -32.562 3.178 1.804 1 96.56 437 PRO A O 1
ATOM 3425 N N . VAL A 1 438 ? -33.594 1.873 3.334 1 97.38 438 VAL A N 1
ATOM 3426 C CA . VAL A 1 438 ? -33.781 0.705 2.482 1 97.38 438 VAL A CA 1
ATOM 3427 C C . VAL A 1 438 ? -34.781 1.033 1.389 1 97.38 438 VAL A C 1
ATOM 3429 O O . VAL A 1 438 ? -34.688 0.525 0.269 1 97.38 438 VAL A O 1
ATOM 3432 N N . TYR A 1 439 ? -35.75 1.936 1.641 1 96.5 439 TYR A N 1
ATOM 3433 C CA . TYR A 1 439 ? -36.844 2.193 0.715 1 96.5 439 TYR A CA 1
ATOM 3434 C C . TYR A 1 439 ? -36.375 2.988 -0.493 1 96.5 439 TYR A C 1
ATOM 3436 O O . TYR A 1 439 ? -37.062 3.049 -1.517 1 96.5 439 TYR A O 1
ATOM 3444 N N . THR A 1 440 ? -35.188 3.551 -0.455 1 95.81 440 THR A N 1
ATOM 3445 C CA . THR A 1 440 ? -34.656 4.273 -1.603 1 95.81 440 THR A CA 1
ATOM 3446 C C . THR A 1 440 ? -33.531 3.486 -2.256 1 95.81 440 THR A C 1
ATOM 3448 O O . THR A 1 440 ? -33 3.875 -3.311 1 95.81 440 THR A O 1
ATOM 3451 N N . ARG A 1 441 ? -33.125 2.359 -1.655 1 95.62 441 ARG A N 1
ATOM 3452 C CA . ARG A 1 441 ? -31.922 1.698 -2.111 1 95.62 441 ARG A CA 1
ATOM 3453 C C . ARG A 1 441 ? -32.219 0.311 -2.666 1 95.62 441 ARG A C 1
ATOM 3455 O O . ARG A 1 441 ? -31.328 -0.363 -3.191 1 95.62 441 ARG A O 1
ATOM 3462 N N . TYR A 1 442 ? -33.438 -0.157 -2.641 1 97.69 442 TYR A N 1
ATOM 3463 C CA . TYR A 1 442 ? -33.688 -1.571 -2.883 1 97.69 442 TYR A CA 1
ATOM 3464 C C . TYR A 1 442 ? -33.75 -1.867 -4.375 1 97.69 442 TYR A C 1
ATOM 3466 O O . TYR A 1 442 ? -33.719 -3.029 -4.789 1 97.69 442 TYR A O 1
ATOM 3474 N N . VAL A 1 443 ? -33.812 -0.865 -5.262 1 97.75 443 VAL A N 1
ATOM 3475 C CA . VAL A 1 443 ? -34.031 -1.082 -6.688 1 97.75 443 VAL A CA 1
ATOM 3476 C C . VAL A 1 443 ? -32.844 -1.862 -7.277 1 97.75 443 VAL A C 1
ATOM 3478 O O . VAL A 1 443 ? -33.062 -2.85 -7.992 1 97.75 443 VAL A O 1
ATOM 3481 N N . PRO A 1 444 ? -31.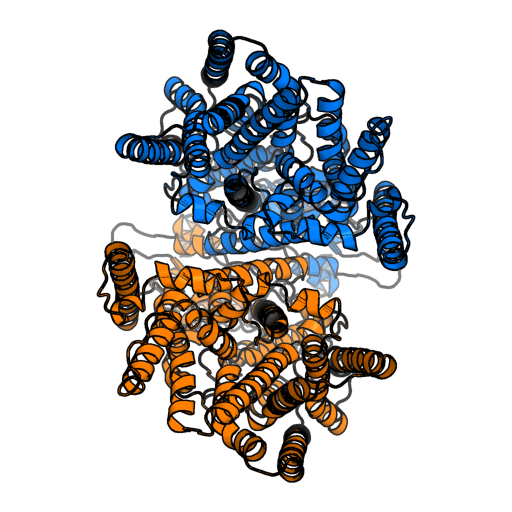578 -1.435 -7.02 1 98.31 444 PRO A N 1
ATOM 3482 C CA . PRO A 1 444 ? -30.484 -2.258 -7.527 1 98.31 444 PRO A CA 1
ATOM 3483 C C . PRO A 1 444 ? -30.562 -3.709 -7.062 1 98.31 444 PRO A C 1
ATOM 3485 O O . PRO A 1 444 ? -30.297 -4.629 -7.84 1 98.31 444 PRO A O 1
ATOM 3488 N N . TRP A 1 445 ? -30.938 -3.912 -5.867 1 98.44 445 TRP A N 1
ATOM 3489 C CA . TRP A 1 445 ? -31.094 -5.258 -5.324 1 98.44 445 TRP A CA 1
ATOM 3490 C C . TRP A 1 445 ? -32.188 -6.008 -6.051 1 98.44 445 TRP A C 1
ATOM 3492 O O . TRP A 1 445 ? -32.031 -7.176 -6.414 1 98.44 445 TRP A O 1
ATOM 3502 N N . LEU A 1 446 ? -33.344 -5.348 -6.262 1 98.56 446 LEU A N 1
ATOM 3503 C CA . LEU A 1 446 ? -34.469 -5.969 -6.949 1 98.56 446 LEU A CA 1
ATOM 3504 C C . LEU A 1 446 ? -34.094 -6.34 -8.383 1 98.56 446 LEU A C 1
ATOM 3506 O O . LEU A 1 446 ? -34.469 -7.41 -8.859 1 98.56 446 LEU A O 1
ATOM 3510 N N . LEU A 1 447 ? -33.406 -5.477 -9.023 1 98.44 447 LEU A N 1
ATOM 3511 C CA . LEU A 1 447 ? -32.906 -5.801 -10.352 1 98.44 447 LEU A CA 1
ATOM 3512 C C . LEU A 1 447 ? -31.984 -7.012 -10.312 1 98.44 447 LEU A C 1
ATOM 3514 O O . LEU A 1 447 ? -31.969 -7.82 -11.242 1 98.44 447 LEU A O 1
ATOM 3518 N N . GLY A 1 448 ? -31.219 -7.145 -9.281 1 98.62 448 GLY A N 1
ATOM 3519 C CA . GLY A 1 448 ? -30.391 -8.32 -9.086 1 98.62 448 GLY A CA 1
ATOM 3520 C C . GLY A 1 448 ? -31.188 -9.602 -8.914 1 98.62 448 GLY A C 1
ATOM 3521 O O . GLY A 1 448 ? -30.875 -10.625 -9.523 1 98.62 448 GLY A O 1
ATOM 3522 N N . VAL A 1 449 ? -32.25 -9.508 -8.141 1 98.38 449 VAL A N 1
ATOM 3523 C CA . VAL A 1 449 ? -33.125 -10.656 -7.93 1 98.38 449 VAL A CA 1
ATOM 3524 C C . VAL A 1 449 ? -33.719 -11.109 -9.266 1 98.38 449 VAL A C 1
ATOM 3526 O O . VAL A 1 449 ? -33.719 -12.305 -9.57 1 98.38 449 VAL A O 1
ATOM 3529 N N . LEU A 1 450 ? -34.156 -10.172 -10 1 98.06 450 LEU A N 1
ATOM 3530 C CA . LEU A 1 450 ? -34.75 -10.484 -11.297 1 98.06 450 LEU A CA 1
ATOM 3531 C C . LEU A 1 450 ? -33.688 -11.086 -12.234 1 98.06 450 LEU A C 1
ATOM 3533 O O . LEU A 1 450 ? -34 -12.008 -13 1 98.06 450 LEU A O 1
ATOM 3537 N N . LEU A 1 451 ? -32.531 -10.555 -12.18 1 98.12 451 LEU A N 1
ATOM 3538 C CA . LEU A 1 451 ? -31.469 -11.102 -13.008 1 98.12 451 LEU A CA 1
ATOM 3539 C C . LEU A 1 451 ? -31.156 -12.539 -12.617 1 98.12 451 LEU A C 1
ATOM 3541 O O . LEU A 1 451 ? -30.906 -13.383 -13.477 1 98.12 451 LEU A O 1
ATOM 3545 N N . GLY A 1 452 ? -31.094 -12.781 -11.297 1 97.62 452 GLY A N 1
ATOM 3546 C CA . GLY A 1 452 ? -30.891 -14.156 -10.852 1 97.62 452 GLY A CA 1
ATOM 3547 C C . GLY A 1 452 ? -31.906 -15.125 -11.414 1 97.62 452 GLY A C 1
ATOM 3548 O O . GLY A 1 452 ? -31.562 -16.234 -11.828 1 97.62 452 GLY A O 1
ATOM 3549 N N . TYR A 1 453 ? -33.125 -14.664 -11.477 1 96.88 453 TYR A N 1
ATOM 3550 C CA . TYR A 1 453 ? -34.188 -15.445 -12.062 1 96.88 453 TYR A CA 1
ATOM 3551 C C . TYR A 1 453 ? -33.969 -15.664 -13.555 1 96.88 453 TYR A C 1
ATOM 3553 O O . TYR A 1 453 ? -34.094 -16.781 -14.055 1 96.88 453 TYR A O 1
ATOM 3561 N N . ILE A 1 454 ? -33.594 -14.641 -14.211 1 96.19 454 ILE A N 1
ATOM 3562 C CA . ILE A 1 454 ? -33.375 -14.703 -15.648 1 96.19 454 ILE A CA 1
ATOM 3563 C C . ILE A 1 454 ? -32.188 -15.633 -15.953 1 96.19 454 ILE A C 1
ATOM 3565 O O . ILE A 1 454 ? -32.25 -16.406 -16.922 1 96.19 454 ILE A O 1
ATOM 3569 N N . LEU A 1 455 ? -31.188 -15.57 -15.188 1 96.19 455 LEU A N 1
ATOM 3570 C CA . LEU A 1 455 ? -30.016 -16.422 -15.383 1 96.19 455 LEU A CA 1
ATOM 3571 C C . LEU A 1 455 ? -30.375 -17.891 -15.227 1 96.19 455 LEU A C 1
ATOM 3573 O O . LEU A 1 455 ? -29.922 -18.734 -16 1 96.19 455 LEU A O 1
ATOM 3577 N N . ARG A 1 456 ? -31.188 -18.141 -14.266 1 93.38 456 ARG A N 1
ATOM 3578 C CA . ARG A 1 456 ? -31.625 -19.516 -14.039 1 93.38 456 ARG A CA 1
ATOM 3579 C C . ARG A 1 456 ? -32.438 -20.031 -15.219 1 93.38 456 ARG A C 1
ATOM 3581 O O . ARG A 1 456 ? -32.219 -21.172 -15.672 1 93.38 456 ARG A O 1
ATOM 3588 N N . GLU A 1 457 ? -33.281 -19.25 -15.695 1 92.81 457 GLU A N 1
ATOM 3589 C CA . GLU A 1 457 ? -34.125 -19.625 -16.844 1 92.81 457 GLU A CA 1
ATOM 3590 C C . GLU A 1 457 ? -33.281 -19.75 -18.109 1 92.81 457 GLU A C 1
ATOM 3592 O O . GLU A 1 457 ? -33.5 -20.641 -18.922 1 92.81 457 GLU A O 1
ATOM 3597 N N . ALA A 1 458 ? -32.375 -18.891 -18.25 1 93.94 458 ALA A N 1
ATOM 3598 C CA . ALA A 1 458 ? -31.516 -18.891 -19.422 1 93.94 458 ALA A CA 1
ATOM 3599 C C . ALA A 1 458 ? -30.641 -20.141 -19.453 1 93.94 458 ALA A C 1
ATOM 3601 O O . ALA A 1 458 ? -30.312 -20.641 -20.531 1 93.94 458 ALA A O 1
ATOM 3602 N N . ARG A 1 459 ? -30.203 -20.562 -18.359 1 90.44 459 ARG A N 1
ATOM 3603 C CA . ARG A 1 459 ? -29.375 -21.766 -18.297 1 90.44 459 ARG A CA 1
ATOM 3604 C C . ARG A 1 459 ? -30.172 -23 -18.703 1 90.44 459 ARG A C 1
ATOM 3606 O O . ARG A 1 459 ? -29.609 -23.969 -19.234 1 90.44 459 ARG A O 1
ATOM 3613 N N . LYS A 1 460 ? -31.453 -22.891 -18.469 1 88.94 460 LYS A N 1
ATOM 3614 C CA . LYS A 1 460 ? -32.312 -23.984 -18.859 1 88.94 460 LYS A CA 1
ATOM 3615 C C . LYS A 1 460 ? -32.625 -23.953 -20.344 1 88.94 460 LYS A C 1
ATOM 3617 O O . LYS A 1 460 ? -32.562 -24.969 -21.031 1 88.94 460 LYS A O 1
ATOM 3622 N N . GLU A 1 461 ? -32.906 -22.797 -20.797 1 90.25 461 GLU A N 1
ATOM 3623 C CA . GLU A 1 461 ? -33.375 -22.625 -22.172 1 90.25 461 GLU A CA 1
ATOM 3624 C C . GLU A 1 461 ? -32.188 -22.453 -23.125 1 90.25 461 GLU A C 1
ATOM 3626 O O . GLU A 1 461 ? -32.312 -22.734 -24.312 1 90.25 461 GLU A O 1
ATOM 3631 N N . LYS A 1 462 ? -31.062 -21.922 -22.734 1 87.94 462 LYS A N 1
ATOM 3632 C CA . LYS A 1 462 ? -29.859 -21.641 -23.531 1 87.94 462 LYS A CA 1
ATOM 3633 C C . LYS A 1 462 ? -30.188 -20.75 -24.719 1 87.94 462 LYS A C 1
ATOM 3635 O O . LYS A 1 462 ? -29.969 -21.141 -25.875 1 87.94 462 LYS A O 1
ATOM 3640 N N . PRO A 1 463 ? -30.609 -19.578 -24.422 1 87.94 463 PRO A N 1
ATOM 3641 C CA . PRO A 1 463 ? -30.953 -18.688 -25.531 1 87.94 463 PRO A CA 1
ATOM 3642 C C . PRO A 1 463 ? -29.75 -18.297 -26.375 1 87.94 463 PRO A C 1
ATOM 3644 O O . PRO A 1 463 ? -28.656 -18.109 -25.844 1 87.94 463 PRO A O 1
ATOM 3647 N N . GLU A 1 464 ? -29.969 -18.234 -27.734 1 93 464 GLU A N 1
ATOM 3648 C CA . GLU A 1 464 ? -28.938 -17.781 -28.656 1 93 464 GLU A CA 1
ATOM 3649 C C . GLU A 1 464 ? -29.188 -16.359 -29.125 1 93 464 GLU A C 1
ATOM 3651 O O . GLU A 1 464 ? -30.141 -16.125 -29.875 1 93 464 GLU A O 1
ATOM 3656 N N . LEU A 1 465 ? -28.391 -15.508 -28.672 1 95.31 465 LEU A N 1
ATOM 3657 C CA . LEU A 1 465 ? -28.531 -14.109 -29.062 1 95.31 465 LEU A CA 1
ATOM 3658 C C . LEU A 1 465 ? -27.781 -13.828 -30.359 1 95.31 465 LEU A C 1
ATOM 3660 O O . LEU A 1 465 ? -26.719 -14.406 -30.609 1 95.31 465 LEU A O 1
ATOM 3664 N N . SER A 1 466 ? -28.344 -12.945 -31.219 1 96.06 466 SER A N 1
ATOM 3665 C CA . SER A 1 466 ? -27.688 -12.539 -32.469 1 96.06 466 SER A CA 1
ATOM 3666 C C . SER A 1 466 ? -26.516 -11.602 -32.188 1 96.06 466 SER A C 1
ATOM 3668 O O . SER A 1 466 ? -26.406 -11.023 -31.109 1 96.06 466 SER A O 1
ATOM 3670 N N . ARG A 1 467 ? -25.672 -11.469 -33.156 1 93.94 467 ARG A N 1
ATOM 3671 C CA . ARG A 1 467 ? -24.5 -10.594 -33.031 1 93.94 467 ARG A CA 1
ATOM 3672 C C . ARG A 1 467 ? -24.922 -9.148 -32.781 1 93.94 467 ARG A C 1
ATOM 3674 O O . ARG A 1 467 ? -24.266 -8.43 -32.031 1 93.94 467 ARG A O 1
ATOM 3681 N N . TRP A 1 468 ? -26.016 -8.797 -33.406 1 96.25 468 TRP A N 1
ATOM 3682 C CA . TRP A 1 468 ? -26.5 -7.43 -33.25 1 96.25 468 TRP A CA 1
ATOM 3683 C C . TRP A 1 468 ? -27.047 -7.199 -31.859 1 96.25 468 TRP A C 1
ATOM 3685 O O . TRP A 1 468 ? -26.906 -6.105 -31.297 1 96.25 468 TRP A O 1
ATOM 3695 N N . GLN A 1 469 ? -27.703 -8.203 -31.328 1 96.62 469 GLN A N 1
ATOM 3696 C CA . GLN A 1 469 ? -28.234 -8.102 -29.969 1 96.62 469 GLN A CA 1
ATOM 3697 C C . GLN A 1 469 ? -27.094 -8 -28.953 1 96.62 469 GLN A C 1
ATOM 3699 O O . GLN A 1 469 ? -27.203 -7.262 -27.969 1 96.62 469 GLN A O 1
ATOM 3704 N N . ILE A 1 470 ? -26.109 -8.75 -29.203 1 97 470 ILE A N 1
ATOM 3705 C CA . ILE A 1 470 ? -24.938 -8.742 -28.328 1 97 470 ILE A CA 1
ATOM 3706 C C . ILE A 1 470 ? -24.266 -7.371 -28.375 1 97 470 ILE A C 1
ATOM 3708 O O . ILE A 1 470 ? -23.953 -6.785 -27.344 1 97 470 ILE A O 1
ATOM 3712 N N . LEU A 1 471 ? -24.062 -6.848 -29.562 1 96.81 471 LEU A N 1
ATOM 3713 C CA . LEU A 1 471 ? -23.438 -5.539 -29.734 1 96.81 471 LEU A CA 1
ATOM 3714 C C . LEU A 1 471 ? -24.281 -4.449 -29.078 1 96.81 471 LEU A C 1
ATOM 3716 O O . LEU A 1 471 ? -23.75 -3.535 -28.453 1 96.81 471 LEU A O 1
ATOM 3720 N N . LEU A 1 472 ? -25.562 -4.531 -29.297 1 97.62 472 LEU A N 1
ATOM 3721 C CA . LEU A 1 472 ? -26.469 -3.566 -28.688 1 97.62 472 LEU A CA 1
ATOM 3722 C C . LEU A 1 472 ? -26.406 -3.646 -27.172 1 97.62 472 LEU A C 1
ATOM 3724 O O . LEU A 1 472 ? -26.422 -2.619 -26.484 1 97.62 472 LEU A O 1
ATOM 3728 N N . GLY A 1 473 ? -26.375 -4.863 -26.625 1 97.94 473 GLY A N 1
ATOM 3729 C CA . GLY A 1 473 ? -26.266 -5.051 -25.188 1 97.94 473 GLY A CA 1
ATOM 3730 C C . GLY A 1 473 ? -25.016 -4.422 -24.594 1 97.94 473 GLY A C 1
ATOM 3731 O O . GLY A 1 473 ? -25.094 -3.688 -23.609 1 97.94 473 GLY A O 1
ATOM 3732 N N . TRP A 1 474 ? -23.906 -4.652 -25.188 1 98.06 474 TRP A N 1
ATOM 3733 C CA . TRP A 1 474 ? -22.641 -4.117 -24.688 1 98.06 474 TRP A CA 1
ATOM 3734 C C . TRP A 1 474 ? -22.609 -2.598 -24.828 1 98.06 474 TRP A C 1
ATOM 3736 O O . TRP A 1 474 ? -22.109 -1.901 -23.938 1 98.06 474 TRP A O 1
ATOM 3746 N N . THR A 1 475 ? -23.109 -2.043 -25.953 1 98.25 475 THR A N 1
ATOM 3747 C CA . THR A 1 475 ? -23.141 -0.6 -26.156 1 98.25 475 THR A CA 1
ATOM 3748 C C . THR A 1 475 ? -24.031 0.081 -25.141 1 98.25 475 THR A C 1
ATOM 3750 O O . THR A 1 475 ? -23.641 1.074 -24.516 1 98.25 475 THR A O 1
ATOM 3753 N N . LEU A 1 476 ? -25.234 -0.47 -24.953 1 98.25 476 LEU A N 1
ATOM 3754 C CA . LEU A 1 476 ? -26.172 0.093 -23.984 1 98.25 476 LEU A CA 1
ATOM 3755 C C . LEU A 1 476 ? -25.609 0.009 -22.578 1 98.25 476 LEU A C 1
ATOM 3757 O O . LEU A 1 476 ? -25.766 0.939 -21.781 1 98.25 476 LEU A O 1
ATOM 3761 N N . SER A 1 477 ? -25.031 -1.129 -22.25 1 98.44 477 SER A N 1
ATOM 3762 C CA . SER A 1 477 ? -24.406 -1.299 -20.953 1 98.44 477 SER A CA 1
ATOM 3763 C C . SER A 1 477 ? -23.344 -0.231 -20.703 1 98.44 477 SER A C 1
ATOM 3765 O O . SER A 1 477 ? -23.344 0.424 -19.656 1 98.44 477 SER A O 1
ATOM 3767 N N . THR A 1 478 ? -22.453 -0.001 -21.672 1 98.12 478 THR A N 1
ATOM 3768 C CA . THR A 1 478 ? -21.359 0.965 -21.547 1 98.12 478 THR A CA 1
ATOM 3769 C C . THR A 1 478 ? -21.906 2.383 -21.422 1 98.12 478 THR A C 1
ATOM 3771 O O . THR A 1 478 ? -21.469 3.15 -20.562 1 98.12 478 THR A O 1
ATOM 3774 N N . VAL A 1 479 ? -22.844 2.682 -22.219 1 98.25 479 VAL A N 1
ATOM 3775 C CA . VAL A 1 479 ? -23.422 4.023 -22.219 1 98.25 479 VAL A CA 1
ATOM 3776 C C . VAL A 1 479 ? -24.141 4.285 -20.906 1 98.25 479 VAL A C 1
ATOM 3778 O O . VAL A 1 479 ? -24.016 5.363 -20.328 1 98.25 479 VAL A O 1
ATOM 3781 N N . LEU A 1 480 ? -24.906 3.334 -20.438 1 98.44 480 LEU A N 1
ATOM 3782 C CA . LEU A 1 480 ? -25.656 3.492 -19.203 1 98.44 480 LEU A CA 1
ATOM 3783 C C . LEU A 1 480 ? -24.719 3.654 -18.016 1 98.44 480 LEU A C 1
ATOM 3785 O O . LEU A 1 480 ? -24.938 4.512 -17.156 1 98.44 480 LEU A O 1
ATOM 3789 N N . MET A 1 481 ? -23.703 2.889 -17.969 1 98.19 481 MET A N 1
ATOM 3790 C CA . MET A 1 481 ? -22.781 2.943 -16.828 1 98.19 481 MET A CA 1
ATOM 3791 C C . MET A 1 481 ? -21.969 4.238 -16.859 1 98.19 481 MET A C 1
ATOM 3793 O O . MET A 1 481 ? -21.766 4.855 -15.812 1 98.19 481 MET A O 1
ATOM 3797 N N . LEU A 1 482 ? -21.516 4.68 -18.062 1 97.81 482 LEU A N 1
ATOM 3798 C CA . LEU A 1 482 ? -20.797 5.945 -18.172 1 97.81 482 LEU A CA 1
ATOM 3799 C C . LEU A 1 482 ? -21.719 7.117 -17.844 1 97.81 482 LEU A C 1
ATOM 3801 O O . LEU A 1 482 ? -21.297 8.094 -17.219 1 97.81 482 LEU A O 1
ATOM 3805 N N . ALA A 1 483 ? -22.938 6.961 -18.266 1 97.62 483 ALA A N 1
ATOM 3806 C CA . ALA A 1 483 ? -23.906 8 -17.953 1 97.62 483 ALA A CA 1
ATOM 3807 C C . ALA A 1 483 ? -24.156 8.078 -16.453 1 97.62 483 ALA A C 1
ATOM 3809 O O . ALA A 1 483 ? -24.281 9.164 -15.883 1 97.62 483 ALA A O 1
ATOM 3810 N N . ALA A 1 484 ? -24.266 6.973 -15.82 1 97.62 484 ALA A N 1
ATOM 3811 C CA . ALA A 1 484 ? -24.484 6.93 -14.375 1 97.62 484 ALA A CA 1
ATOM 3812 C C . ALA A 1 484 ? -23.297 7.547 -13.625 1 97.62 484 ALA A C 1
ATOM 3814 O O . ALA A 1 484 ? -23.484 8.227 -12.617 1 97.62 484 ALA A O 1
ATOM 3815 N N . LEU A 1 485 ? -22.125 7.324 -14.125 1 96.19 485 LEU A N 1
ATOM 3816 C CA . LEU A 1 485 ? -20.922 7.781 -13.445 1 96.19 485 LEU A CA 1
ATOM 3817 C C . LEU A 1 485 ? -20.656 9.258 -13.742 1 96.19 485 LEU A C 1
ATOM 3819 O O . LEU A 1 485 ? -20.406 10.039 -12.82 1 96.19 485 LEU A O 1
ATOM 3823 N N . TYR A 1 486 ? -20.797 9.672 -15.023 1 95.44 486 TYR A N 1
ATOM 3824 C CA . TYR A 1 486 ? -20.359 11 -15.43 1 95.44 486 TYR A CA 1
ATOM 3825 C C . TYR A 1 486 ? -21.531 11.953 -15.562 1 95.44 486 TYR A C 1
ATOM 3827 O O . TYR A 1 486 ? -21.344 13.164 -15.703 1 95.44 486 TYR A O 1
ATOM 3835 N N . GLY A 1 487 ? -22.75 11.43 -15.477 1 94.56 487 GLY A N 1
ATOM 3836 C CA . GLY A 1 487 ? -23.922 12.266 -15.609 1 94.56 487 GLY A CA 1
ATOM 3837 C C . GLY A 1 487 ? -24.094 13.242 -14.469 1 94.56 487 GLY A C 1
ATOM 3838 O O . GLY A 1 487 ? -24.875 14.195 -14.57 1 94.56 487 GLY A O 1
ATOM 3839 N N . ALA A 1 488 ? -23.344 13.078 -13.43 1 93 488 ALA A N 1
ATOM 3840 C CA . ALA A 1 488 ? -23.438 13.953 -12.266 1 93 488 ALA A CA 1
ATOM 3841 C C . ALA A 1 488 ? -22.625 15.234 -12.469 1 93 488 ALA A C 1
ATOM 3843 O O . ALA A 1 488 ? -22.75 16.188 -11.688 1 93 488 ALA A O 1
ATOM 3844 N N . TYR A 1 489 ? -21.828 15.367 -13.531 1 92.94 489 TYR A N 1
ATOM 3845 C CA . TYR A 1 489 ? -20.875 16.438 -13.766 1 92.94 489 TYR A CA 1
ATOM 3846 C C . TYR A 1 489 ? -21.547 17.797 -13.719 1 92.94 489 TYR A C 1
ATOM 3848 O O . TYR A 1 489 ? -21.078 18.703 -13.016 1 92.94 489 TYR A O 1
ATOM 3856 N N . PRO A 1 490 ? -22.703 17.969 -14.32 1 91.62 490 PRO A N 1
ATOM 3857 C CA . PRO A 1 490 ? -23.328 19.297 -14.32 1 91.62 490 PRO A CA 1
ATOM 3858 C C . PRO A 1 490 ? -23.781 19.75 -12.938 1 91.62 490 PRO A C 1
ATOM 3860 O O . PRO A 1 490 ? -23.75 20.938 -12.617 1 91.62 490 PRO A O 1
ATOM 3863 N N . PHE A 1 491 ? -24.172 18.859 -12.094 1 89.75 491 PHE A N 1
ATOM 3864 C CA . PHE A 1 491 ? -24.719 19.172 -10.781 1 89.75 491 PHE A CA 1
ATOM 3865 C C . PHE A 1 491 ? -23.609 19.625 -9.836 1 89.75 491 PHE A C 1
ATOM 3867 O O . PHE A 1 491 ? -23.891 20.219 -8.789 1 89.75 491 PHE A O 1
ATOM 3874 N N . GLN A 1 492 ? -22.359 19.312 -10.156 1 87.31 492 GLN A N 1
ATOM 3875 C CA . GLN A 1 492 ? -21.234 19.594 -9.258 1 87.31 492 GLN A CA 1
ATOM 3876 C C . GLN A 1 492 ? -20.547 20.906 -9.656 1 87.31 492 GLN A C 1
ATOM 3878 O O . GLN A 1 492 ? -19.625 21.344 -8.969 1 87.31 492 GLN A O 1
ATOM 3883 N N . GLN A 1 493 ? -21.078 21.484 -10.719 1 87.88 493 GLN A N 1
ATOM 3884 C CA . GLN A 1 493 ? -20.484 22.734 -11.156 1 87.88 493 GLN A CA 1
ATOM 3885 C C . GLN A 1 493 ? -21.031 23.906 -10.344 1 87.88 493 GLN A C 1
ATOM 3887 O O . GLN A 1 493 ? -22.203 23.938 -9.977 1 87.88 493 GLN A O 1
ATOM 3892 N N . PRO A 1 494 ? -20.203 24.906 -10.07 1 80.44 494 PRO A N 1
ATOM 3893 C CA . PRO A 1 494 ? -20.641 26.062 -9.297 1 80.44 494 PRO A CA 1
ATOM 3894 C C . PRO A 1 494 ? -21.719 26.875 -10.008 1 80.44 494 PRO A C 1
ATOM 3896 O O . PRO A 1 494 ? -22.5 27.578 -9.352 1 80.44 494 PRO A O 1
ATOM 3899 N N . THR A 1 495 ? -21.797 26.75 -11.289 1 84.44 495 THR A N 1
ATOM 3900 C CA . THR A 1 495 ? -22.719 27.547 -12.078 1 84.44 495 THR A CA 1
ATOM 3901 C C . THR A 1 495 ? -24.078 26.859 -12.172 1 84.44 495 THR A C 1
ATOM 3903 O O . THR A 1 495 ? -25.031 27.422 -12.719 1 84.44 495 THR A O 1
ATOM 3906 N N . TYR A 1 496 ? -24.188 25.703 -11.539 1 87.88 496 TYR A N 1
ATOM 3907 C CA . TYR A 1 496 ? -25.438 24.969 -11.656 1 87.88 496 TYR A CA 1
ATOM 3908 C C . TYR A 1 496 ? -26.547 25.641 -10.859 1 87.88 496 TYR A C 1
ATOM 3910 O O . TYR A 1 496 ? -26.344 26.016 -9.703 1 87.88 496 TYR A O 1
ATOM 3918 N N . VAL A 1 497 ? -27.688 25.812 -11.5 1 87.25 497 VAL A N 1
ATOM 3919 C CA . VAL A 1 497 ? -28.875 26.328 -10.844 1 87.25 497 VAL A CA 1
ATOM 3920 C C . VAL A 1 497 ? -29.812 25.188 -10.477 1 87.25 497 VAL A C 1
ATOM 3922 O O . VAL A 1 497 ? -30.172 24.359 -11.328 1 87.25 497 VAL A O 1
ATOM 3925 N N . TYR A 1 498 ? -30.141 25.141 -9.195 1 88.44 498 TYR A N 1
ATOM 3926 C CA . TYR A 1 498 ? -30.953 24.047 -8.664 1 88.44 498 TYR A CA 1
ATOM 3927 C C . TYR A 1 498 ? -32.25 23.891 -9.445 1 88.44 498 TYR A C 1
ATOM 3929 O O . TYR A 1 498 ? -33 24.859 -9.609 1 88.44 498 TYR A O 1
ATOM 3937 N N . ASN A 1 499 ? -32.438 22.766 -9.953 1 92.94 499 ASN A N 1
ATOM 3938 C CA . ASN A 1 499 ? -33.688 22.312 -10.578 1 92.94 499 ASN A CA 1
ATOM 3939 C C . ASN A 1 499 ? -34.219 21.047 -9.93 1 92.94 499 ASN A C 1
ATOM 3941 O O . ASN A 1 499 ? -33.688 19.953 -10.188 1 92.94 499 ASN A O 1
ATOM 3945 N N . GLY A 1 500 ? -35.25 21.156 -9.172 1 92.88 500 GLY A N 1
ATOM 3946 C CA . GLY A 1 500 ? -35.781 20.062 -8.359 1 92.88 500 GLY A CA 1
ATOM 3947 C C . GLY A 1 500 ? -36.188 18.859 -9.18 1 92.88 500 GLY A C 1
ATOM 3948 O O . GLY A 1 500 ? -35.969 17.719 -8.773 1 92.88 500 GLY A O 1
ATOM 3949 N N . VAL A 1 501 ? -36.812 19.062 -10.289 1 95.62 501 VAL A N 1
ATOM 3950 C CA . VAL A 1 501 ? -37.312 17.969 -11.125 1 95.62 501 VAL A CA 1
ATOM 3951 C C . VAL A 1 501 ? -36.125 17.234 -11.758 1 95.62 501 VAL A C 1
ATOM 3953 O O . VAL A 1 501 ? -36.094 16 -11.773 1 95.62 501 VAL A O 1
ATOM 3956 N N . GLU A 1 502 ? -35.188 18 -12.211 1 95 502 GLU A N 1
ATOM 3957 C CA . GLU A 1 502 ? -34 17.391 -12.828 1 95 502 GLU A CA 1
ATOM 3958 C C . GLU A 1 502 ? -33.219 16.547 -11.82 1 95 502 GLU A C 1
ATOM 3960 O O . GLU A 1 502 ? -32.812 15.43 -12.133 1 95 502 GLU A O 1
ATOM 3965 N N . ILE A 1 503 ? -33.031 17.078 -10.695 1 94.44 503 ILE A N 1
ATOM 3966 C CA . ILE A 1 503 ? -32.281 16.391 -9.664 1 94.44 503 ILE A CA 1
ATOM 3967 C C . ILE A 1 503 ? -33.062 15.156 -9.195 1 94.44 503 ILE A C 1
ATOM 3969 O O . ILE A 1 503 ? -32.469 14.094 -8.969 1 94.44 503 ILE A O 1
ATOM 3973 N N . ALA A 1 504 ? -34.344 15.305 -9.062 1 96.44 504 ALA A N 1
ATOM 3974 C CA . ALA A 1 504 ? -35.188 14.172 -8.656 1 96.44 504 ALA A CA 1
ATOM 3975 C C . ALA A 1 504 ? -35.094 13.031 -9.672 1 96.44 504 ALA A C 1
ATOM 3977 O O . ALA A 1 504 ? -34.969 11.859 -9.289 1 96.44 504 ALA A O 1
ATOM 3978 N N . PHE A 1 505 ? -35.125 13.344 -10.906 1 96.19 505 PHE A N 1
ATOM 3979 C CA . PHE A 1 505 ? -34.969 12.336 -11.953 1 96.19 505 PHE A CA 1
ATOM 3980 C C . PHE A 1 505 ? -33.594 11.703 -11.898 1 96.19 505 P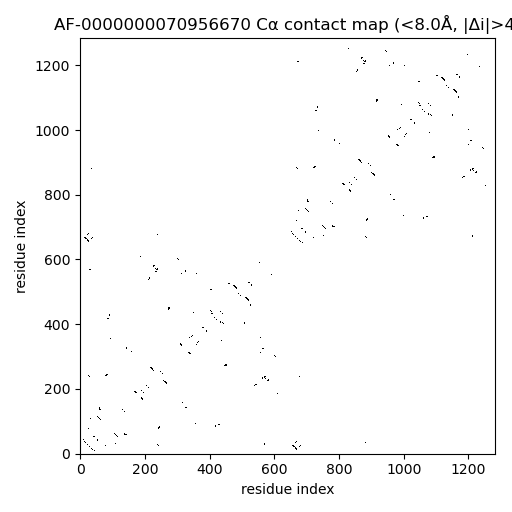HE A C 1
ATOM 3982 O O . PHE A 1 505 ? -33.469 10.484 -12.008 1 96.19 505 PHE A O 1
ATOM 3989 N N . TRP A 1 506 ? -32.625 12.523 -11.766 1 95.31 506 TRP A N 1
ATOM 3990 C CA . TRP A 1 506 ? -31.25 12.016 -11.727 1 95.31 506 TRP A CA 1
ATOM 3991 C C . TRP A 1 506 ? -31.047 11.055 -10.562 1 95.31 506 TRP A C 1
ATOM 3993 O O . TRP A 1 506 ? -30.594 9.922 -10.75 1 95.31 506 TRP A O 1
ATOM 4003 N N . LEU A 1 507 ? -31.438 11.461 -9.344 1 95.69 507 LEU A N 1
ATOM 4004 C CA . LEU A 1 507 ? -31.188 10.695 -8.125 1 95.69 507 LEU A CA 1
ATOM 4005 C C . LEU A 1 507 ? -32.031 9.438 -8.094 1 95.69 507 LEU A C 1
ATOM 4007 O O . LEU A 1 507 ? -31.719 8.477 -7.391 1 95.69 507 LEU A O 1
ATOM 4011 N N . SER A 1 508 ? -33.125 9.438 -8.867 1 96.38 508 SER A N 1
ATOM 4012 C CA . SER A 1 508 ? -33.969 8.258 -8.875 1 96.38 508 SER A CA 1
ATOM 4013 C C . SER A 1 508 ? -33.562 7.281 -9.977 1 96.38 508 SER A C 1
ATOM 4015 O O . SER A 1 508 ? -33.844 6.086 -9.891 1 96.38 508 SER A O 1
ATOM 4017 N N . LEU A 1 509 ? -32.75 7.711 -10.961 1 96.12 509 LEU A N 1
ATOM 4018 C CA . LEU A 1 509 ? -32.562 6.871 -12.141 1 96.12 509 LEU A CA 1
ATOM 4019 C C . LEU A 1 509 ? -31.109 6.418 -12.258 1 96.12 509 LEU A C 1
ATOM 4021 O O . LEU A 1 509 ? -30.812 5.398 -12.891 1 96.12 509 LEU A O 1
ATOM 4025 N N . PHE A 1 510 ? -30.141 7.164 -11.805 1 96.31 510 PHE A N 1
ATOM 4026 C CA . PHE A 1 510 ? -28.75 6.887 -12.133 1 96.31 510 PHE A CA 1
ATOM 4027 C C . PHE A 1 510 ? -28.312 5.543 -11.562 1 96.31 510 PHE A C 1
ATOM 4029 O O . PHE A 1 510 ? -27.5 4.84 -12.156 1 96.31 510 PHE A O 1
ATOM 4036 N N . ARG A 1 511 ? -28.859 5.133 -10.43 1 96.88 511 ARG A N 1
ATOM 4037 C CA . ARG A 1 511 ? -28.531 3.836 -9.844 1 96.88 511 ARG A CA 1
ATOM 4038 C C . ARG A 1 511 ? -29.125 2.697 -10.664 1 96.88 511 ARG A C 1
ATOM 4040 O O . ARG A 1 511 ? -28.531 1.615 -10.75 1 96.88 511 ARG A O 1
ATOM 4047 N N . VAL A 1 512 ? -30.281 2.982 -11.203 1 97.25 512 VAL A N 1
ATOM 4048 C CA . VAL A 1 512 ? -30.922 2.02 -12.086 1 97.25 512 VAL A CA 1
ATOM 4049 C C . VAL A 1 512 ? -30.078 1.812 -13.336 1 97.25 512 VAL A C 1
ATOM 4051 O O . VAL A 1 512 ? -29.859 0.678 -13.773 1 97.25 512 VAL A O 1
ATOM 4054 N N . MET A 1 513 ? -29.609 2.9 -13.844 1 98 513 MET A N 1
ATOM 4055 C CA . MET A 1 513 ? -28.766 2.84 -15.031 1 98 513 MET A CA 1
ATOM 4056 C C . MET A 1 513 ? -27.516 2.004 -14.781 1 98 513 MET A C 1
ATOM 4058 O O . MET A 1 513 ? -27.188 1.123 -15.57 1 98 513 MET A O 1
ATOM 4062 N N . TRP A 1 514 ? -26.859 2.238 -13.68 1 98.44 514 TRP A N 1
ATOM 4063 C CA . TRP A 1 514 ? -25.672 1.487 -13.32 1 98.44 514 TRP A CA 1
ATOM 4064 C C . TRP A 1 514 ? -25.984 0.001 -13.188 1 98.44 514 TRP A C 1
ATOM 4066 O O . TRP A 1 514 ? -25.266 -0.842 -13.727 1 98.44 514 TRP A O 1
ATOM 4076 N N . SER A 1 515 ? -27.047 -0.276 -12.5 1 98.44 515 SER A N 1
ATOM 4077 C CA . SER A 1 515 ? -27.406 -1.66 -12.219 1 98.44 515 SER A CA 1
ATOM 4078 C C . SER A 1 515 ? -27.781 -2.404 -13.492 1 98.44 515 SER A C 1
ATOM 4080 O O . SER A 1 515 ? -27.453 -3.586 -13.648 1 98.44 515 SER A O 1
ATOM 4082 N N . LEU A 1 516 ? -28.453 -1.732 -14.406 1 98.25 516 LEU A N 1
ATOM 4083 C CA . LEU A 1 516 ? -28.812 -2.348 -15.68 1 98.25 516 LEU A CA 1
ATOM 4084 C C . LEU A 1 516 ? -27.547 -2.65 -16.5 1 98.25 516 LEU A C 1
ATOM 4086 O O . LEU A 1 516 ? -27.453 -3.717 -17.109 1 98.25 516 LEU A O 1
ATOM 4090 N N . GLY A 1 517 ? -26.688 -1.69 -16.5 1 98.56 517 GLY A N 1
ATOM 4091 C CA . GLY A 1 517 ? -25.422 -1.932 -17.188 1 98.56 517 GLY A CA 1
ATOM 4092 C C . GLY A 1 517 ? -24.641 -3.096 -16.594 1 98.56 517 GLY A C 1
ATOM 4093 O O . GLY A 1 517 ? -24.156 -3.961 -17.328 1 98.56 517 GLY A O 1
ATOM 4094 N N . LEU A 1 518 ? -24.562 -3.156 -15.305 1 98.44 518 LEU A N 1
ATOM 4095 C CA . LEU A 1 518 ? -23.875 -4.246 -14.625 1 98.44 518 LEU A CA 1
ATOM 4096 C C . LEU A 1 518 ? -24.594 -5.57 -14.859 1 98.44 518 LEU A C 1
ATOM 4098 O O . LEU A 1 518 ? -23.953 -6.617 -14.969 1 98.44 518 LEU A O 1
ATOM 4102 N N . GLY A 1 519 ? -25.938 -5.508 -14.883 1 98.56 519 GLY A N 1
ATOM 4103 C CA . GLY A 1 519 ? -26.734 -6.695 -15.156 1 98.56 519 GLY A CA 1
ATOM 4104 C C . GLY A 1 519 ? -26.391 -7.348 -16.484 1 98.56 519 GLY A C 1
ATOM 4105 O O . GLY A 1 519 ? -26.297 -8.57 -16.578 1 98.56 519 GLY A O 1
ATOM 4106 N N . TRP A 1 520 ? -26.188 -6.535 -17.453 1 98.31 520 TRP A N 1
ATOM 4107 C CA . TRP A 1 520 ? -25.797 -7.074 -18.75 1 98.31 520 TRP A CA 1
ATOM 4108 C C . TRP A 1 520 ? -24.438 -7.75 -18.672 1 98.31 520 TRP A C 1
ATOM 4110 O O . TRP A 1 520 ? -24.219 -8.812 -19.266 1 98.31 520 TRP A O 1
ATOM 4120 N N . ILE A 1 521 ? -23.5 -7.152 -18 1 98.38 521 ILE A N 1
ATOM 4121 C CA . ILE A 1 521 ? -22.172 -7.719 -17.859 1 98.38 521 ILE A CA 1
ATOM 4122 C C . ILE A 1 521 ? -22.25 -9.109 -17.234 1 98.38 521 ILE A C 1
ATOM 4124 O O . ILE A 1 521 ? -21.672 -10.062 -17.75 1 98.38 521 ILE A O 1
ATOM 4128 N N . ILE A 1 522 ? -23.016 -9.234 -16.219 1 98.19 522 ILE A N 1
ATOM 4129 C CA . ILE A 1 522 ? -23.156 -10.508 -15.516 1 98.19 522 ILE A CA 1
ATOM 4130 C C . ILE A 1 522 ? -23.828 -11.523 -16.438 1 98.19 522 ILE A C 1
ATOM 4132 O O . ILE A 1 522 ? -23.375 -12.664 -16.547 1 98.19 522 ILE A O 1
ATOM 4136 N N . PHE A 1 523 ? -24.891 -11.07 -17.109 1 97.69 523 PHE A N 1
ATOM 4137 C CA . PHE A 1 523 ? -25.641 -11.945 -18.016 1 97.69 523 PHE A CA 1
ATOM 4138 C C . PHE A 1 523 ? -24.75 -12.422 -19.156 1 97.69 523 PHE A C 1
ATOM 4140 O O . PHE A 1 523 ? -24.703 -13.617 -19.453 1 97.69 523 PHE A O 1
ATOM 4147 N N . ALA A 1 524 ? -24.078 -11.484 -19.781 1 97.31 524 ALA A N 1
ATOM 4148 C CA . ALA A 1 524 ? -23.234 -11.805 -20.922 1 97.31 524 ALA A CA 1
ATOM 4149 C C . ALA A 1 524 ? -22.094 -12.75 -20.516 1 97.31 524 ALA A C 1
ATOM 4151 O O . ALA A 1 524 ? -21.75 -13.672 -21.25 1 97.31 524 ALA A O 1
ATOM 4152 N N . CYS A 1 525 ? -21.531 -12.586 -19.375 1 96 525 CYS A N 1
ATOM 4153 C CA . CYS A 1 525 ? -20.453 -13.445 -18.906 1 96 525 CYS A CA 1
ATOM 4154 C C . CYS A 1 525 ? -20.953 -14.852 -18.609 1 96 525 CYS A C 1
ATOM 4156 O O . CYS A 1 525 ? -20.266 -15.836 -18.891 1 96 525 CYS A O 1
ATOM 4158 N N . ASP A 1 526 ? -22.141 -14.898 -18.062 1 94.81 526 ASP A N 1
ATOM 4159 C CA . ASP A 1 526 ? -22.688 -16.203 -17.688 1 94.81 526 ASP A CA 1
ATOM 4160 C C . ASP A 1 526 ? -23.109 -16.984 -18.922 1 94.81 526 ASP A C 1
ATOM 4162 O O . ASP A 1 526 ? -22.969 -18.219 -18.969 1 94.81 526 ASP A O 1
ATOM 4166 N N . GLN A 1 527 ? -23.609 -16.266 -19.969 1 94.62 527 GLN A N 1
ATOM 4167 C CA . GLN A 1 527 ? -24.172 -16.938 -21.141 1 94.62 527 GLN A CA 1
ATOM 4168 C C . GLN A 1 527 ? -23.125 -17.125 -22.234 1 94.62 527 GLN A C 1
ATOM 4170 O O . GLN A 1 527 ? -23.438 -17.594 -23.328 1 94.62 527 GLN A O 1
ATOM 4175 N N . GLY A 1 528 ? -21.906 -16.734 -22 1 92.94 528 GLY A N 1
ATOM 4176 C CA . GLY A 1 528 ? -20.812 -16.984 -22.922 1 92.94 528 GLY A CA 1
ATOM 4177 C C . GLY A 1 528 ? -20.578 -15.844 -23.891 1 92.94 528 GLY A C 1
ATOM 4178 O O . GLY A 1 528 ? -19.844 -15.992 -24.875 1 92.94 528 GLY A O 1
ATOM 4179 N N . TYR A 1 529 ? -21.172 -14.742 -23.672 1 94.94 529 TYR A N 1
ATOM 4180 C CA . TYR A 1 529 ? -21.016 -13.586 -24.547 1 94.94 529 TYR A CA 1
ATOM 4181 C C . TYR A 1 529 ? -20.078 -12.555 -23.922 1 94.94 529 TYR A C 1
ATOM 4183 O O . TYR A 1 529 ? -20.016 -11.414 -24.391 1 94.94 529 TYR A O 1
ATOM 4191 N N . GLY A 1 530 ? -19.375 -12.883 -22.891 1 94.31 530 GLY A N 1
ATOM 4192 C CA . GLY A 1 530 ? -18.594 -11.922 -22.125 1 94.31 530 GLY A CA 1
ATOM 4193 C C . GLY A 1 530 ? -17.234 -11.656 -22.734 1 94.31 530 GLY A C 1
ATOM 4194 O O . GLY A 1 530 ? -16.625 -10.625 -22.453 1 94.31 530 GLY A O 1
ATOM 4195 N N . GLY A 1 531 ? -16.656 -12.531 -23.547 1 89.94 531 GLY A N 1
ATOM 4196 C CA . GLY A 1 531 ? -15.359 -12.344 -24.172 1 89.94 531 GLY A CA 1
ATOM 4197 C C . GLY A 1 531 ? -14.25 -12.031 -23.188 1 89.94 531 GLY A C 1
ATOM 4198 O O . GLY A 1 531 ? -14.062 -12.758 -22.203 1 89.94 531 GLY A O 1
ATOM 4199 N N . ILE A 1 532 ? -13.508 -10.922 -23.422 1 86.25 532 ILE A N 1
ATOM 4200 C CA . ILE A 1 532 ? -12.359 -10.523 -22.625 1 86.25 532 ILE A CA 1
ATOM 4201 C C . ILE A 1 532 ? -12.828 -10.07 -21.234 1 86.25 532 ILE A C 1
ATOM 4203 O O . ILE A 1 532 ? -12.125 -10.273 -20.25 1 86.25 532 ILE A O 1
ATOM 4207 N N . VAL A 1 533 ? -14 -9.555 -21.203 1 93.56 533 VAL A N 1
ATOM 4208 C CA . VAL A 1 533 ? -14.547 -9.086 -19.938 1 93.56 533 VAL A CA 1
ATOM 4209 C C . VAL A 1 533 ? -14.727 -10.273 -18.984 1 93.56 533 VAL A C 1
ATOM 4211 O O . VAL A 1 533 ? -14.359 -10.195 -17.812 1 93.56 533 VAL A O 1
ATOM 4214 N N . ASN A 1 534 ? -15.234 -11.328 -19.516 1 94 534 ASN A N 1
ATOM 4215 C CA . ASN A 1 534 ? -15.406 -12.523 -18.703 1 94 534 ASN A CA 1
ATOM 4216 C C . ASN A 1 534 ? -14.062 -13.117 -18.281 1 94 534 ASN A C 1
ATOM 4218 O O . ASN A 1 534 ? -13.914 -13.602 -17.156 1 94 534 ASN A O 1
ATOM 4222 N N . THR A 1 535 ? -13.148 -13.062 -19.281 1 87.94 535 THR A N 1
ATOM 4223 C CA . THR A 1 535 ? -11.828 -13.602 -18.984 1 87.94 535 THR A CA 1
ATOM 4224 C C . THR A 1 535 ? -11.188 -12.867 -17.812 1 87.94 535 THR A C 1
ATOM 4226 O O . THR A 1 535 ? -10.578 -13.492 -16.938 1 87.94 535 THR A O 1
ATOM 4229 N N . ILE A 1 536 ? -11.383 -11.672 -17.719 1 89 536 ILE A N 1
ATOM 4230 C CA . ILE A 1 536 ? -10.789 -10.859 -16.656 1 89 536 ILE A CA 1
ATOM 4231 C C . ILE A 1 536 ? -11.57 -11.039 -15.359 1 89 536 ILE A C 1
ATOM 4233 O O . ILE A 1 536 ? -10.992 -11.336 -14.312 1 89 536 ILE A O 1
ATOM 4237 N N . LEU A 1 537 ? -12.828 -10.93 -15.391 1 94.31 537 LEU A N 1
ATOM 4238 C CA . LEU A 1 537 ? -13.664 -10.945 -14.195 1 94.31 537 LEU A CA 1
ATOM 4239 C C . LEU A 1 537 ? -13.719 -12.336 -13.586 1 94.31 537 LEU A C 1
ATOM 4241 O O . LEU A 1 537 ? -13.953 -12.484 -12.383 1 94.31 537 LEU A O 1
ATOM 4245 N N . SER A 1 538 ? -13.523 -13.367 -14.398 1 92.5 538 SER A N 1
ATOM 4246 C CA . SER A 1 538 ? -13.617 -14.734 -13.914 1 92.5 538 SER A CA 1
ATOM 4247 C C . SER A 1 538 ? -12.242 -15.32 -13.625 1 92.5 538 SER A C 1
ATOM 4249 O O . SER A 1 538 ? -12.102 -16.531 -13.477 1 92.5 538 SER A O 1
ATOM 4251 N N . TRP A 1 539 ? -11.305 -14.43 -13.57 1 86.56 539 TRP A N 1
ATOM 4252 C CA . TRP A 1 539 ? -9.953 -14.883 -13.266 1 86.56 539 TRP A CA 1
ATOM 4253 C C . TRP A 1 539 ? -9.906 -15.562 -11.898 1 86.56 539 TRP A C 1
ATOM 4255 O O . TRP A 1 539 ? -10.445 -15.047 -10.922 1 86.56 539 TRP A O 1
ATOM 4265 N N . SER A 1 540 ? -9.25 -16.719 -11.781 1 85.94 540 SER A N 1
ATOM 4266 C CA . SER A 1 540 ? -9.242 -17.547 -10.586 1 85.94 540 SER A CA 1
ATOM 4267 C C . SER A 1 540 ? -8.594 -16.828 -9.414 1 85.94 540 SER A C 1
ATOM 4269 O O . SER A 1 540 ? -8.875 -17.125 -8.25 1 85.94 540 SER A O 1
ATOM 4271 N N . PHE A 1 541 ? -7.785 -15.914 -9.719 1 83.94 541 PHE A N 1
ATOM 4272 C CA . PHE A 1 541 ? -7.086 -15.156 -8.688 1 83.94 541 PHE A CA 1
ATOM 4273 C C . PHE A 1 541 ? -8.07 -14.352 -7.848 1 83.94 541 PHE A C 1
ATOM 4275 O O . PHE A 1 541 ? -7.785 -14.016 -6.695 1 83.94 541 PHE A O 1
ATOM 4282 N N . PHE A 1 542 ? -9.25 -14.055 -8.375 1 91.12 542 PHE A N 1
ATOM 4283 C CA . PHE A 1 542 ? -10.234 -13.234 -7.672 1 91.12 542 PHE A CA 1
ATOM 4284 C C . PHE A 1 542 ? -11.023 -14.07 -6.668 1 91.12 542 PHE A C 1
ATOM 4286 O O . PHE A 1 542 ? -11.711 -13.523 -5.805 1 91.12 542 PHE A O 1
ATOM 4293 N N . GLN A 1 543 ? -10.914 -15.367 -6.715 1 91.38 543 GLN A N 1
ATOM 4294 C CA . GLN A 1 543 ? -11.734 -16.234 -5.871 1 91.38 543 GLN A CA 1
ATOM 4295 C C . GLN A 1 543 ? -11.391 -16.047 -4.398 1 91.38 543 GLN A C 1
ATOM 4297 O O . GLN A 1 543 ? -12.25 -15.711 -3.584 1 91.38 543 GLN A O 1
ATOM 4302 N N . PRO A 1 544 ? -10.094 -16.219 -4.039 1 90.94 544 PRO A N 1
ATOM 4303 C CA . PRO A 1 544 ? -9.781 -15.984 -2.629 1 90.94 544 PRO A CA 1
ATOM 4304 C C . PRO A 1 544 ? -10.016 -14.531 -2.203 1 90.94 544 PRO A C 1
ATOM 4306 O O . PRO A 1 544 ? -10.422 -14.281 -1.066 1 90.94 544 PRO A O 1
ATOM 4309 N N . LEU A 1 545 ? -9.789 -13.602 -3.043 1 94.06 545 LEU A N 1
ATOM 4310 C CA . LEU A 1 545 ? -9.984 -12.188 -2.723 1 94.06 545 LEU A CA 1
ATOM 4311 C C . LEU A 1 545 ? -11.461 -11.891 -2.48 1 94.06 545 LEU A C 1
ATOM 4313 O O . LEU A 1 545 ? -11.805 -11.086 -1.606 1 94.06 545 LEU A O 1
ATOM 4317 N N . SER A 1 546 ? -12.242 -12.516 -3.285 1 95.12 546 SER A N 1
ATOM 4318 C CA . SER A 1 546 ? -13.68 -12.328 -3.125 1 95.12 546 SER A CA 1
ATOM 4319 C C . SER A 1 546 ? -14.156 -12.844 -1.771 1 95.12 546 SER A C 1
ATOM 4321 O O . SER A 1 546 ? -15.047 -12.242 -1.152 1 95.12 546 SER A O 1
ATOM 4323 N N . ARG A 1 547 ? -13.523 -13.867 -1.256 1 94 547 ARG A N 1
ATOM 4324 C CA . ARG A 1 547 ? -13.891 -14.453 0.031 1 94 547 ARG A CA 1
ATOM 4325 C C . ARG A 1 547 ? -13.477 -13.539 1.182 1 94 547 ARG A C 1
ATOM 4327 O O . ARG A 1 547 ? -14.023 -13.633 2.283 1 94 547 ARG A O 1
ATOM 4334 N N . LEU A 1 548 ? -12.586 -12.664 0.889 1 96.44 548 LEU A N 1
ATOM 4335 C CA . LEU A 1 548 ? -12.102 -11.758 1.924 1 96.44 548 LEU A CA 1
ATOM 4336 C C . LEU A 1 548 ? -12.867 -10.438 1.903 1 96.44 548 LEU A C 1
ATOM 4338 O O . LEU A 1 548 ? -12.719 -9.617 2.805 1 96.44 548 LEU A O 1
ATOM 4342 N N . CYS A 1 549 ? -13.742 -10.242 0.95 1 97 549 CYS A N 1
ATOM 4343 C CA . CYS A 1 549 ? -14.367 -8.945 0.72 1 97 549 CYS A CA 1
ATOM 4344 C C . CYS A 1 549 ? -15.211 -8.523 1.917 1 97 549 CYS A C 1
ATOM 4346 O O . CYS A 1 549 ? -15.203 -7.359 2.311 1 97 549 CYS A O 1
ATOM 4348 N N . TYR A 1 550 ? -15.953 -9.469 2.547 1 96.75 550 TYR A N 1
ATOM 4349 C CA . TYR A 1 550 ? -16.766 -9.117 3.701 1 96.75 550 TYR A CA 1
ATOM 4350 C C . TYR A 1 550 ? -15.906 -8.648 4.859 1 96.75 550 TYR A C 1
ATOM 4352 O O . TYR A 1 550 ? -16.188 -7.621 5.484 1 96.75 550 TYR A O 1
ATOM 4360 N N . GLY A 1 551 ? -14.828 -9.375 5.121 1 97.44 551 GLY A N 1
ATOM 4361 C CA . GLY A 1 551 ? -13.906 -8.969 6.168 1 97.44 551 GLY A CA 1
ATOM 4362 C C . GLY A 1 551 ? -13.242 -7.629 5.887 1 97.44 551 GLY A C 1
ATOM 4363 O O . GLY A 1 551 ? -13.109 -6.797 6.785 1 97.44 551 GLY A O 1
ATOM 4364 N N . VAL A 1 552 ? -12.828 -7.418 4.648 1 98.06 552 VAL A N 1
ATOM 4365 C CA . VAL A 1 552 ? -12.227 -6.148 4.25 1 98.06 552 VAL A CA 1
ATOM 4366 C C . VAL A 1 552 ? -13.234 -5.02 4.43 1 98.06 552 VAL A C 1
ATOM 4368 O O . VAL A 1 552 ? -12.891 -3.936 4.902 1 98.06 552 VAL A O 1
ATOM 4371 N N . TYR A 1 553 ? -14.453 -5.281 4.027 1 97.5 553 TYR A N 1
ATOM 4372 C CA . TYR A 1 553 ? -15.516 -4.297 4.207 1 97.5 553 TYR A CA 1
ATOM 4373 C C . TYR A 1 553 ? -15.641 -3.889 5.668 1 97.5 553 TYR A C 1
ATOM 4375 O O . TYR A 1 553 ? -15.711 -2.697 5.98 1 97.5 553 TYR A O 1
ATOM 4383 N N . LEU A 1 554 ? -15.586 -4.82 6.559 1 97.75 554 LEU A N 1
ATOM 4384 C CA . LEU A 1 554 ? -15.781 -4.555 7.98 1 97.75 554 LEU A CA 1
ATOM 4385 C C . LEU A 1 554 ? -14.578 -3.832 8.57 1 97.75 554 LEU A C 1
ATOM 4387 O O . LEU A 1 554 ? -14.734 -2.885 9.344 1 97.75 554 LEU A O 1
ATOM 4391 N N . LEU A 1 555 ? -13.398 -4.191 8.109 1 97.25 555 LEU A N 1
ATOM 4392 C CA . LEU A 1 555 ? -12.203 -3.773 8.828 1 97.25 555 LEU A CA 1
ATOM 4393 C C . LEU A 1 555 ? -11.578 -2.547 8.18 1 97.25 555 LEU A C 1
ATOM 4395 O O . LEU A 1 555 ? -10.75 -1.865 8.797 1 97.25 555 LEU A O 1
ATOM 4399 N N . HIS A 1 556 ? -11.883 -2.262 6.941 1 97.38 556 HIS A N 1
ATOM 4400 C CA . HIS A 1 556 ? -11.133 -1.221 6.242 1 97.38 556 HIS A CA 1
ATOM 4401 C C . HIS A 1 556 ? -11.328 0.138 6.906 1 97.38 556 HIS A C 1
ATOM 4403 O O . HIS A 1 556 ? -10.375 0.909 7.043 1 97.38 556 HIS A O 1
ATOM 4409 N N . PHE A 1 557 ? -12.5 0.399 7.379 1 94.75 557 PHE A N 1
ATOM 4410 C CA . PHE A 1 557 ? -12.781 1.732 7.898 1 94.75 557 PHE A CA 1
ATOM 4411 C C . PHE A 1 557 ? -12.109 1.94 9.25 1 94.75 557 PHE A C 1
ATOM 4413 O O . PHE A 1 557 ? -11.453 2.959 9.477 1 94.75 557 PHE A O 1
ATOM 4420 N N . PRO A 1 558 ? -12.227 0.975 10.203 1 94 558 PRO A N 1
ATOM 4421 C CA . PRO A 1 558 ? -11.469 1.113 11.445 1 94 558 PRO A CA 1
ATOM 4422 C C . PRO A 1 558 ? -9.969 1.254 11.211 1 94 558 PRO A C 1
ATOM 4424 O O . PRO A 1 558 ? -9.297 2.016 11.914 1 94 558 PRO A O 1
ATOM 4427 N N . ILE A 1 559 ? -9.453 0.59 10.289 1 94.25 559 ILE A N 1
ATOM 4428 C CA . ILE A 1 559 ? -8.031 0.662 9.977 1 94.25 559 ILE A CA 1
ATOM 4429 C C . ILE A 1 559 ? -7.688 2.049 9.438 1 94.25 559 ILE A C 1
ATOM 4431 O O . ILE A 1 559 ? -6.676 2.641 9.828 1 94.25 559 ILE A O 1
ATOM 4435 N N . LEU A 1 560 ? -8.531 2.561 8.578 1 94.38 560 LEU A N 1
ATOM 4436 C CA . LEU A 1 560 ? -8.32 3.904 8.047 1 94.38 560 LEU A CA 1
ATOM 4437 C C . LEU A 1 560 ? -8.391 4.945 9.164 1 94.38 560 LEU A C 1
ATOM 4439 O O . LEU A 1 560 ? -7.641 5.922 9.156 1 94.38 560 LEU A O 1
ATOM 4443 N N . GLU A 1 561 ? -9.242 4.746 10.109 1 92 561 GLU A N 1
ATOM 4444 C CA . GLU A 1 561 ? -9.367 5.672 11.234 1 92 561 GLU A CA 1
ATOM 4445 C C . GLU A 1 561 ? -8.125 5.648 12.117 1 92 561 GLU A C 1
ATOM 4447 O O . GLU A 1 561 ? -7.715 6.688 12.641 1 92 561 GLU A O 1
ATOM 4452 N N . ILE A 1 562 ? -7.59 4.48 12.312 1 92.31 562 ILE A N 1
ATOM 4453 C CA . ILE A 1 562 ? -6.348 4.363 13.07 1 92.31 562 ILE A CA 1
ATOM 4454 C C . ILE A 1 562 ? -5.25 5.18 12.391 1 92.31 562 ILE A C 1
ATOM 4456 O O . ILE A 1 562 ? -4.547 5.953 13.047 1 92.31 562 ILE A O 1
ATOM 4460 N N . TYR A 1 563 ? -5.199 5.078 11.141 1 91.38 563 TYR A N 1
ATOM 4461 C CA . TYR A 1 563 ? -4.176 5.793 10.391 1 91.38 563 TYR A CA 1
ATOM 4462 C C . TYR A 1 563 ? -4.395 7.301 10.469 1 91.38 563 TYR A C 1
ATOM 4464 O O . TYR A 1 563 ? -3.436 8.07 10.531 1 91.38 563 TYR A O 1
ATOM 4472 N N . SER A 1 564 ? -5.602 7.727 10.461 1 91.12 564 SER A N 1
ATOM 4473 C CA . SER A 1 564 ? -5.926 9.148 10.586 1 91.12 564 SER A CA 1
ATOM 4474 C C . SER A 1 564 ? -5.586 9.664 11.977 1 91.12 564 SER A C 1
ATOM 4476 O O . SER A 1 564 ? -5.242 10.836 12.141 1 91.12 564 SER A O 1
ATOM 4478 N N . GLY A 1 565 ? -5.707 8.789 12.945 1 90.56 565 GLY A N 1
ATOM 4479 C CA . GLY A 1 565 ? -5.457 9.195 14.32 1 90.56 565 GLY A CA 1
ATOM 4480 C C . GLY A 1 565 ? -3.98 9.312 14.641 1 90.56 565 GLY A C 1
ATOM 4481 O O . GLY A 1 565 ? -3.598 10.047 15.555 1 90.56 565 GLY A O 1
ATOM 4482 N N . VAL A 1 566 ? -3.137 8.695 13.844 1 93.25 566 VAL A N 1
ATOM 4483 C CA . VAL A 1 566 ? -1.717 8.656 14.18 1 93.25 566 VAL A CA 1
ATOM 4484 C C . VAL A 1 566 ? -0.979 9.758 13.422 1 93.25 566 VAL A C 1
ATOM 4486 O O . VAL A 1 566 ? 0.216 9.977 13.633 1 93.25 566 VAL A O 1
ATOM 4489 N N . ILE A 1 567 ? -1.673 10.508 12.648 1 92.81 567 ILE A N 1
ATOM 4490 C CA . ILE A 1 567 ? -1.06 11.57 11.859 1 92.81 567 ILE A CA 1
ATOM 4491 C C . ILE A 1 567 ? -0.438 12.609 12.789 1 92.81 567 ILE A C 1
ATOM 4493 O O . ILE A 1 567 ? -1.02 12.953 13.82 1 92.81 567 ILE A O 1
ATOM 4497 N N . GLN A 1 568 ? 0.788 13.078 12.445 1 95 568 GLN A N 1
ATOM 4498 C CA . GLN A 1 568 ? 1.466 14.07 13.266 1 95 568 GLN A CA 1
ATOM 4499 C C . GLN A 1 568 ? 1.842 15.297 12.445 1 95 568 GLN A C 1
ATOM 4501 O O . GLN A 1 568 ? 2.439 16.25 12.969 1 95 568 GLN A O 1
ATOM 4506 N N . SER A 1 569 ? 1.603 15.258 11.195 1 93.94 569 SER A N 1
ATOM 4507 C CA . SER A 1 569 ? 1.753 16.391 10.289 1 93.94 569 SER A CA 1
ATOM 4508 C C . SER A 1 569 ? 0.589 16.453 9.305 1 93.94 569 SER A C 1
ATOM 4510 O O . SER A 1 569 ? -0.039 15.445 9 1 93.94 569 SER A O 1
ATOM 4512 N N . PRO A 1 570 ? 0.267 17.688 8.898 1 93.88 570 PRO A N 1
ATOM 4513 C CA . PRO A 1 570 ? -0.836 17.797 7.938 1 93.88 570 PRO A CA 1
ATOM 4514 C C . PRO A 1 570 ? -0.551 17.047 6.633 1 93.88 570 PRO A C 1
ATOM 4516 O O . PRO A 1 570 ? 0.604 16.969 6.203 1 93.88 570 PRO A O 1
ATOM 4519 N N . ILE A 1 571 ? -1.581 16.609 6.078 1 93.5 571 ILE A N 1
ATOM 4520 C CA . ILE A 1 571 ? -1.475 15.812 4.859 1 93.5 571 ILE A CA 1
ATOM 4521 C C . ILE A 1 571 ? -1.485 16.734 3.643 1 93.5 571 ILE A C 1
ATOM 4523 O O . ILE A 1 571 ? -2.18 17.75 3.633 1 93.5 571 ILE A O 1
ATOM 4527 N N . TYR A 1 572 ? -0.653 16.391 2.648 1 94.62 572 TYR A N 1
ATOM 4528 C CA . TYR A 1 572 ? -0.726 17.031 1.335 1 94.62 572 TYR A CA 1
ATOM 4529 C C . TYR A 1 572 ? -1.655 16.25 0.408 1 94.62 572 TYR A C 1
ATOM 4531 O O . TYR A 1 572 ? -1.338 15.133 -0.01 1 94.62 572 TYR A O 1
ATOM 4539 N N . LEU A 1 573 ? -2.764 16.844 0.073 1 94.31 573 LEU A N 1
ATOM 4540 C CA . LEU A 1 573 ? -3.748 16.172 -0.773 1 94.31 573 LEU A CA 1
ATOM 4541 C C . LEU A 1 573 ? -3.312 16.188 -2.234 1 94.31 573 LEU A C 1
ATOM 4543 O O . LEU A 1 573 ? -3.195 17.266 -2.838 1 94.31 573 LEU A O 1
ATOM 4547 N N . ALA A 1 574 ? -3.008 15.086 -2.746 1 94 574 ALA A N 1
ATOM 4548 C CA . ALA A 1 574 ? -2.637 14.859 -4.141 1 94 574 ALA A CA 1
ATOM 4549 C C . ALA A 1 574 ? -2.814 13.398 -4.531 1 94 574 ALA A C 1
ATOM 4551 O O . ALA A 1 574 ? -2.566 12.5 -3.725 1 94 574 ALA A O 1
ATOM 4552 N N . ASP A 1 575 ? -3.264 13.133 -5.73 1 92.69 575 ASP A N 1
ATOM 4553 C CA . ASP A 1 575 ? -3.518 11.766 -6.18 1 92.69 575 ASP A CA 1
ATOM 4554 C C . ASP A 1 575 ? -2.254 10.914 -6.086 1 92.69 575 ASP A C 1
ATOM 4556 O O . ASP A 1 575 ? -2.322 9.719 -5.77 1 92.69 575 ASP A O 1
ATOM 4560 N N . ILE A 1 576 ? -1.11 11.492 -6.355 1 92.5 576 ILE A N 1
ATOM 4561 C CA . ILE A 1 576 ? 0.156 10.766 -6.359 1 92.5 576 ILE A CA 1
ATOM 4562 C C . ILE A 1 576 ? 0.443 10.219 -4.965 1 92.5 576 ILE A C 1
ATOM 4564 O O . ILE A 1 576 ? 1.161 9.227 -4.82 1 92.5 576 ILE A O 1
ATOM 4568 N N . ASN A 1 577 ? -0.103 10.875 -3.928 1 93.38 577 ASN A N 1
ATOM 4569 C CA . ASN A 1 577 ? 0.067 10.414 -2.555 1 93.38 577 ASN A CA 1
ATOM 4570 C C . ASN A 1 577 ? -1.05 9.461 -2.143 1 93.38 577 ASN A C 1
ATOM 4572 O O . ASN A 1 577 ? -0.799 8.453 -1.474 1 93.38 577 ASN A O 1
ATOM 4576 N N . VAL A 1 578 ? -2.273 9.727 -2.59 1 94.69 578 VAL A N 1
ATOM 4577 C CA . VAL A 1 578 ? -3.453 9.023 -2.096 1 94.69 578 VAL A CA 1
ATOM 4578 C C . VAL A 1 578 ? -3.514 7.625 -2.703 1 94.69 578 VAL A C 1
ATOM 4580 O O . VAL A 1 578 ? -3.883 6.664 -2.025 1 94.69 578 VAL A O 1
ATOM 4583 N N . ILE A 1 579 ? -3.121 7.438 -3.912 1 95.12 579 ILE A N 1
ATOM 4584 C CA . ILE A 1 579 ? -3.283 6.172 -4.613 1 95.12 579 ILE A CA 1
ATOM 4585 C C . ILE A 1 579 ? -2.389 5.109 -3.975 1 95.12 579 ILE A C 1
ATOM 4587 O O . ILE A 1 579 ? -2.855 4.023 -3.627 1 95.12 579 ILE A O 1
ATOM 4591 N N . PRO A 1 580 ? -1.101 5.363 -3.818 1 95.44 580 PRO A N 1
ATOM 4592 C CA . PRO A 1 580 ? -0.312 4.352 -3.111 1 95.44 580 PRO A CA 1
ATOM 4593 C C . PRO A 1 580 ? -0.819 4.09 -1.694 1 95.44 580 PRO A C 1
ATOM 4595 O O . PRO A 1 580 ? -0.727 2.965 -1.199 1 95.44 580 PRO A O 1
ATOM 4598 N N . GLN A 1 581 ? -1.28 5.141 -1.011 1 96.31 581 GLN A N 1
ATOM 4599 C CA . GLN A 1 581 ? -1.871 4.953 0.31 1 96.31 581 GLN A CA 1
ATOM 4600 C C . GLN A 1 581 ? -3.051 3.988 0.253 1 96.31 581 GLN A C 1
ATOM 4602 O O . GLN A 1 581 ? -3.209 3.141 1.134 1 96.31 581 GLN A O 1
ATOM 4607 N N . PHE A 1 582 ? -3.85 4.168 -0.778 1 96.94 582 PHE A N 1
ATOM 4608 C CA . PHE A 1 582 ? -4.98 3.277 -1.007 1 96.94 582 PHE A CA 1
ATOM 4609 C C . PHE A 1 582 ? -4.516 1.828 -1.109 1 96.94 582 PHE A C 1
ATOM 4611 O O . PHE A 1 582 ? -5.07 0.945 -0.453 1 96.94 582 PHE A O 1
ATOM 4618 N N . PHE A 1 583 ? -3.492 1.586 -1.861 1 97 583 PHE A N 1
ATOM 4619 C CA . PHE A 1 583 ? -2.998 0.223 -2.018 1 97 583 PHE A CA 1
ATOM 4620 C C . PHE A 1 583 ? -2.471 -0.317 -0.693 1 97 583 PHE A C 1
ATOM 4622 O O . PHE A 1 583 ? -2.674 -1.489 -0.37 1 97 583 PHE A O 1
ATOM 4629 N N . GLY A 1 584 ? -1.793 0.512 0.012 1 97.38 584 GLY A N 1
ATOM 4630 C CA . GLY A 1 584 ? -1.321 0.1 1.324 1 97.38 584 GLY A CA 1
ATOM 4631 C C . GLY A 1 584 ? -2.445 -0.272 2.273 1 97.38 584 GLY A C 1
ATOM 4632 O O . GLY A 1 584 ? -2.387 -1.31 2.938 1 97.38 584 GLY A O 1
ATOM 4633 N N . MET A 1 585 ? -3.496 0.528 2.279 1 97.38 585 MET A N 1
ATOM 4634 C CA . MET A 1 585 ? -4.621 0.306 3.184 1 97.38 585 MET A CA 1
ATOM 4635 C C . MET A 1 585 ? -5.43 -0.914 2.754 1 97.38 585 MET A C 1
ATOM 4637 O O . MET A 1 585 ? -5.945 -1.65 3.598 1 97.38 585 MET A O 1
ATOM 4641 N N . LEU A 1 586 ? -5.566 -1.053 1.457 1 97.06 586 LEU A N 1
ATOM 4642 C CA . LEU A 1 586 ? -6.277 -2.215 0.936 1 97.06 586 LEU A CA 1
ATOM 4643 C C . LEU A 1 586 ? -5.586 -3.508 1.35 1 97.06 586 LEU A C 1
ATOM 4645 O O . LEU A 1 586 ? -6.234 -4.438 1.831 1 97.06 586 LEU A O 1
ATOM 4649 N N . LEU A 1 587 ? -4.305 -3.562 1.235 1 95.56 587 LEU A N 1
ATOM 4650 C CA . LEU A 1 587 ? -3.553 -4.762 1.587 1 95.56 587 LEU A CA 1
ATOM 4651 C C . LEU A 1 587 ? -3.553 -4.98 3.096 1 95.56 587 LEU A C 1
ATOM 4653 O O . LEU A 1 587 ? -3.658 -6.117 3.562 1 95.56 587 LEU A O 1
ATOM 4657 N N . MET A 1 588 ? -3.42 -3.883 3.822 1 95.81 588 MET A N 1
ATOM 4658 C CA . MET A 1 588 ? -3.469 -4 5.277 1 95.81 588 MET A CA 1
ATOM 4659 C C . MET A 1 588 ? -4.812 -4.555 5.734 1 95.81 588 MET A C 1
ATOM 4661 O O . MET A 1 588 ? -4.867 -5.434 6.598 1 95.81 588 MET A O 1
ATOM 4665 N N . SER A 1 589 ? -5.855 -4.047 5.141 1 97.25 589 SER A N 1
ATOM 4666 C CA . SER A 1 589 ? -7.188 -4.547 5.473 1 97.25 589 SER A CA 1
ATOM 4667 C C . SER A 1 589 ? -7.332 -6.02 5.102 1 97.25 589 SER A C 1
ATOM 4669 O O . SER A 1 589 ? -7.918 -6.797 5.855 1 97.25 589 SER A O 1
ATOM 4671 N N . GLY A 1 590 ? -6.801 -6.387 3.938 1 96.44 590 GLY A N 1
ATOM 4672 C CA . GLY A 1 590 ? -6.828 -7.781 3.525 1 96.44 590 GLY A CA 1
ATOM 4673 C C . GLY A 1 590 ? -6.062 -8.695 4.461 1 96.44 590 GLY A C 1
ATOM 4674 O O . GLY A 1 590 ? -6.539 -9.773 4.809 1 96.44 590 GLY A O 1
ATOM 4675 N N . LEU A 1 591 ? -4.93 -8.266 4.918 1 94.75 591 LEU A N 1
ATOM 4676 C CA . LEU A 1 591 ? -4.078 -9.078 5.777 1 94.75 591 LEU A CA 1
ATOM 4677 C C . LEU A 1 591 ? -4.727 -9.281 7.145 1 94.75 591 LEU A C 1
ATOM 4679 O O . LEU A 1 591 ? -4.676 -10.383 7.695 1 94.75 591 LEU A O 1
ATOM 4683 N N . TRP A 1 592 ? -5.348 -8.273 7.637 1 95.19 592 TRP A N 1
ATOM 4684 C CA . TRP A 1 592 ? -5.988 -8.391 8.945 1 95.19 592 TRP A CA 1
ATOM 4685 C C . TRP A 1 592 ? -7.289 -9.18 8.844 1 95.19 592 TRP A C 1
ATOM 4687 O O . TRP A 1 592 ? -7.773 -9.719 9.844 1 95.19 592 TRP A O 1
ATOM 4697 N N . THR A 1 593 ? -7.855 -9.258 7.68 1 97.5 593 THR A N 1
ATOM 4698 C CA . THR A 1 593 ? -9.094 -10.008 7.461 1 97.5 593 THR A CA 1
ATOM 4699 C C . THR A 1 593 ? -8.836 -11.508 7.52 1 97.5 593 THR A C 1
ATOM 4701 O O . THR A 1 593 ? -9.719 -12.281 7.902 1 97.5 593 THR A O 1
ATOM 4704 N N . ILE A 1 594 ? -7.625 -11.984 7.227 1 95.56 594 ILE A N 1
ATOM 4705 C CA . ILE A 1 594 ? -7.301 -13.406 7.164 1 95.56 594 ILE A CA 1
ATOM 4706 C C . ILE A 1 594 ? -7.52 -14.047 8.531 1 95.56 594 ILE A C 1
ATOM 4708 O O . ILE A 1 594 ? -8.312 -14.984 8.664 1 95.56 594 ILE A O 1
ATOM 4712 N N . PRO A 1 595 ? -6.887 -13.547 9.594 1 95.19 595 PRO A N 1
ATOM 4713 C CA . PRO A 1 595 ? -7.16 -14.156 10.891 1 95.19 595 PRO A CA 1
ATOM 4714 C C . PRO A 1 595 ? -8.617 -14 11.32 1 95.19 595 PRO A C 1
ATOM 4716 O O . PRO A 1 595 ? -9.164 -14.875 12 1 95.19 595 PRO A O 1
ATOM 4719 N N . MET A 1 596 ? -9.258 -12.977 10.953 1 95.19 596 MET A N 1
ATOM 4720 C CA . MET A 1 596 ? -10.656 -12.773 11.312 1 95.19 596 MET A CA 1
ATOM 4721 C C . MET A 1 596 ? -11.547 -13.844 10.68 1 95.19 596 MET A C 1
ATOM 4723 O O . MET A 1 596 ? -12.43 -14.391 11.344 1 95.19 596 MET A O 1
ATOM 4727 N N . VAL A 1 597 ? -11.297 -14.148 9.398 1 95.31 597 VAL A N 1
ATOM 4728 C CA . VAL A 1 597 ? -12.078 -15.156 8.688 1 95.31 597 VAL A CA 1
ATOM 4729 C C . VAL A 1 597 ? -11.812 -16.531 9.289 1 95.31 597 VAL A C 1
ATOM 4731 O O . VAL A 1 597 ? -12.75 -17.312 9.508 1 95.31 597 VAL A O 1
ATOM 4734 N N . LEU A 1 598 ? -10.617 -16.828 9.641 1 94.5 598 LEU A N 1
ATOM 4735 C CA . LEU A 1 598 ? -10.234 -18.141 10.133 1 94.5 598 LEU A CA 1
ATOM 4736 C C . LEU A 1 598 ? -10.742 -18.375 11.555 1 94.5 598 LEU A C 1
ATOM 4738 O O . LEU A 1 598 ? -11.055 -19.5 11.938 1 94.5 598 LEU A O 1
ATOM 4742 N N . LEU A 1 599 ? -10.906 -17.312 12.305 1 94.81 599 LEU A N 1
ATOM 4743 C CA . LEU A 1 599 ? -11.266 -17.438 13.711 1 94.81 599 LEU A CA 1
ATOM 4744 C C . LEU A 1 599 ? -12.773 -17.266 13.898 1 94.81 599 LEU A C 1
ATOM 4746 O O . LEU A 1 599 ? -13.359 -17.875 14.797 1 94.81 599 LEU A O 1
ATOM 4750 N N . PHE A 1 600 ? -13.406 -16.438 13.039 1 94.44 600 PHE A N 1
ATOM 4751 C CA . PHE A 1 600 ? -14.75 -16.031 13.414 1 94.44 600 PHE A CA 1
ATOM 4752 C C . PHE A 1 600 ? -15.742 -16.359 12.297 1 94.44 600 PHE A C 1
ATOM 4754 O O . PHE A 1 600 ? -16.953 -16.391 12.531 1 94.44 600 PHE A O 1
ATOM 4761 N N . GLU A 1 601 ? -15.328 -16.562 11.148 1 92.88 601 GLU A N 1
ATOM 4762 C CA . GLU A 1 601 ? -16.266 -16.844 10.055 1 92.88 601 GLU A CA 1
ATOM 4763 C C . GLU A 1 601 ? -16.25 -18.328 9.703 1 92.88 601 GLU A C 1
ATOM 4765 O O . GLU A 1 601 ? -17.297 -18.984 9.734 1 92.88 601 GLU A O 1
ATOM 4770 N N . SER A 1 602 ? -15.078 -18.875 9.477 1 91.06 602 SER A N 1
ATOM 4771 C CA . SER A 1 602 ? -14.953 -20.25 9 1 91.06 602 SER A CA 1
ATOM 4772 C C . SER A 1 602 ? -15.492 -21.25 10.023 1 91.06 602 SER A C 1
ATOM 4774 O O . SER A 1 602 ? -16.234 -22.172 9.672 1 91.06 602 SER A O 1
ATOM 4776 N N . PRO A 1 603 ? -15.18 -21.094 11.305 1 90.88 603 PRO A N 1
ATOM 4777 C CA . PRO A 1 603 ? -15.688 -22.062 12.273 1 90.88 603 PRO A CA 1
ATOM 4778 C C . PRO A 1 603 ? -17.219 -22.047 12.375 1 90.88 603 PRO A C 1
ATOM 4780 O O . PRO A 1 603 ? -17.828 -23.109 12.562 1 90.88 603 PRO A O 1
ATOM 4783 N N . ILE A 1 604 ? -17.812 -20.906 12.266 1 87.81 604 ILE A N 1
ATOM 4784 C CA . ILE A 1 604 ? -19.266 -20.781 12.383 1 87.81 604 ILE A CA 1
ATOM 4785 C C . ILE A 1 604 ? -19.953 -21.484 11.211 1 87.81 604 ILE A C 1
ATOM 4787 O O . ILE A 1 604 ? -20.969 -22.156 11.398 1 87.81 604 ILE A O 1
ATOM 4791 N N . ILE A 1 605 ? -19.391 -21.328 10.086 1 82.94 605 ILE A N 1
ATOM 4792 C CA . ILE A 1 605 ? -19.922 -22.016 8.906 1 82.94 605 ILE A CA 1
ATOM 4793 C C . ILE A 1 605 ? -19.875 -23.516 9.117 1 82.94 605 ILE A C 1
ATOM 4795 O O . ILE A 1 605 ? -20.844 -24.219 8.828 1 82.94 605 ILE A O 1
ATOM 4799 N N . PHE A 1 606 ? -18.812 -23.953 9.719 1 83.81 606 PHE A N 1
ATOM 4800 C CA . PHE A 1 606 ? -18.609 -25.375 9.961 1 83.81 606 PHE A CA 1
ATOM 4801 C C . PHE A 1 606 ? -19.578 -25.875 11.031 1 83.81 606 PHE A C 1
ATOM 4803 O O . PHE A 1 606 ? -20.188 -26.922 10.867 1 83.81 606 PHE A O 1
ATOM 4810 N N . ILE A 1 607 ? -19.734 -25.172 12.055 1 85.5 607 ILE A N 1
ATOM 4811 C CA . ILE A 1 607 ? -20.594 -25.547 13.172 1 85.5 607 ILE A CA 1
ATOM 4812 C C . ILE A 1 607 ? -22.062 -25.578 12.711 1 85.5 607 ILE A C 1
ATOM 4814 O O . ILE A 1 607 ? -22.797 -26.5 13.047 1 85.5 607 ILE A O 1
ATOM 4818 N N . GLU A 1 608 ? -22.406 -24.609 11.945 1 84.25 608 GLU A N 1
ATOM 4819 C CA . GLU A 1 608 ? -23.766 -24.562 11.422 1 84.25 608 GLU A CA 1
ATOM 4820 C C . GLU A 1 608 ? -24.062 -25.781 10.555 1 84.25 608 GLU A C 1
ATOM 4822 O O . GLU A 1 608 ? -25.125 -26.406 10.672 1 84.25 608 GLU A O 1
ATOM 4827 N N . LYS A 1 609 ? -23.141 -26.078 9.703 1 79 609 LYS A N 1
ATOM 4828 C CA . LYS A 1 609 ? -23.297 -27.219 8.82 1 79 609 LYS A CA 1
ATOM 4829 C C . LYS A 1 609 ? -23.391 -28.516 9.617 1 79 609 LYS A C 1
ATOM 4831 O O . LYS A 1 609 ? -24.172 -29.406 9.281 1 79 609 LYS A O 1
ATOM 4836 N N . SER A 1 610 ? -22.609 -28.594 10.625 1 78.81 610 SER A N 1
ATOM 4837 C CA . SER A 1 610 ? -22.594 -29.781 11.469 1 78.81 610 SER A CA 1
ATOM 4838 C C . SER A 1 610 ? -23.891 -29.922 12.25 1 78.81 610 SER A C 1
ATOM 4840 O O . SER A 1 610 ? -24.391 -31.031 12.445 1 78.81 610 SER A O 1
ATOM 4842 N N . LEU A 1 611 ? -24.391 -28.812 12.625 1 77.5 611 LEU A N 1
ATOM 4843 C CA . LEU A 1 611 ? -25.625 -28.844 13.406 1 77.5 611 LEU A CA 1
ATOM 4844 C C . LEU A 1 611 ? -26.828 -29.125 12.516 1 77.5 611 LEU A C 1
ATOM 4846 O O . LEU A 1 611 ? -27.75 -29.859 12.914 1 77.5 611 LEU A O 1
ATOM 4850 N N . ILE A 1 612 ? -26.797 -28.656 11.336 1 70.12 612 ILE A N 1
ATOM 4851 C CA . ILE A 1 612 ? -27.891 -28.875 10.398 1 70.12 612 ILE A CA 1
ATOM 4852 C C . ILE A 1 612 ? -27.812 -30.297 9.836 1 70.12 612 ILE A C 1
ATOM 4854 O O . ILE A 1 612 ? -28.844 -30.953 9.68 1 70.12 612 ILE A O 1
ATOM 4858 N N . GLY A 1 613 ? -26.578 -30.703 9.367 1 59.91 613 GLY A N 1
ATOM 4859 C CA . GLY A 1 613 ? -26.406 -32.062 8.922 1 59.91 613 GLY A CA 1
ATOM 4860 C C . GLY A 1 613 ? -26.828 -33.094 9.969 1 59.91 613 GLY A C 1
ATOM 4861 O O . GLY A 1 613 ? -27.391 -34.125 9.641 1 59.91 613 GLY A O 1
ATOM 4862 N N . ALA A 1 614 ? -26.516 -32.875 11.164 1 53.78 614 ALA A N 1
ATOM 4863 C CA . ALA A 1 614 ? -26.891 -33.75 12.266 1 53.78 614 ALA A CA 1
ATOM 4864 C C . ALA A 1 614 ? -28.422 -33.844 12.406 1 53.78 614 ALA A C 1
ATOM 4866 O O . ALA A 1 614 ? -28.969 -34.906 12.727 1 53.78 614 ALA A O 1
ATOM 4867 N N . VAL A 1 615 ? -28.953 -32.75 12.07 1 50.59 615 VAL A N 1
ATOM 4868 C CA . VAL A 1 615 ? -30.406 -32.719 12.188 1 50.59 615 VAL A CA 1
ATOM 4869 C C . VAL A 1 615 ? -31.031 -33.469 11.016 1 50.59 615 VAL A C 1
ATOM 4871 O O . VAL A 1 615 ? -32.031 -34.156 11.172 1 50.59 615 VAL A O 1
ATOM 4874 N N . SER A 1 616 ? -30.312 -33.312 9.844 1 48.34 616 SER A N 1
ATOM 4875 C CA . SER A 1 616 ? -30.875 -34 8.672 1 48.34 616 SER A CA 1
ATOM 4876 C C . SER A 1 616 ? -30.469 -35.469 8.648 1 48.34 616 SER A C 1
ATOM 4878 O O . SER A 1 616 ? -31.031 -36.25 7.879 1 48.34 616 SER A O 1
ATOM 4880 N N . GLY A 1 617 ? -29.406 -35.969 9.125 1 43.16 617 GLY A N 1
ATOM 4881 C CA . GLY A 1 617 ? -28.938 -37.344 9.125 1 43.16 617 GLY A CA 1
ATOM 4882 C C . GLY A 1 617 ? -29.859 -38.281 9.852 1 43.16 617 GLY A C 1
ATOM 4883 O O . GLY A 1 617 ? -29.453 -39.375 10.273 1 43.16 617 GLY A O 1
ATOM 4884 N N . ARG A 1 618 ? -31.047 -38.281 10.07 1 37.69 618 ARG A N 1
ATOM 4885 C CA . ARG A 1 618 ? -31.625 -39.594 10.352 1 37.69 618 ARG A CA 1
ATOM 4886 C C . ARG A 1 618 ? -31.297 -40.594 9.234 1 37.69 618 ARG A C 1
ATOM 4888 O O . ARG A 1 618 ? -30.891 -41.719 9.508 1 37.69 618 A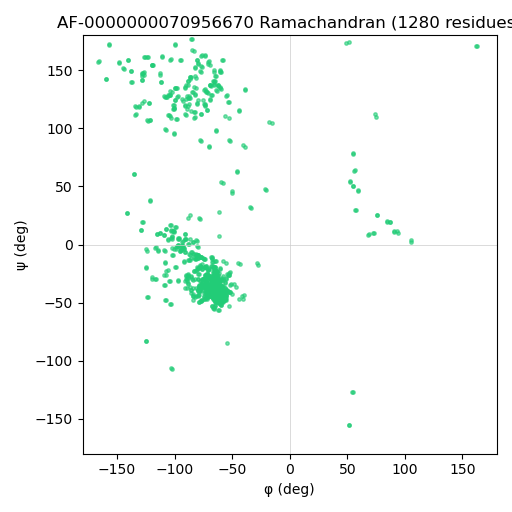RG A O 1
ATOM 4895 N N . GLN A 1 619 ? -32.062 -40.719 8.016 1 33.19 619 GLN A N 1
ATOM 4896 C CA . GLN A 1 619 ? -32.156 -42 7.301 1 33.19 619 GLN A CA 1
ATOM 4897 C C . GLN A 1 619 ? -30.906 -42.281 6.473 1 33.19 619 GLN A C 1
ATOM 4899 O O . GLN A 1 619 ? -30.781 -43.344 5.875 1 33.19 619 GLN A O 1
ATOM 4904 N N . ARG A 1 620 ? -30.234 -41.406 5.684 1 36.47 620 ARG A N 1
ATOM 4905 C CA . ARG A 1 620 ? -29.406 -42.031 4.66 1 36.47 620 ARG A CA 1
ATOM 4906 C C . ARG A 1 620 ? -28.125 -42.625 5.262 1 36.47 620 ARG A C 1
ATOM 4908 O O . ARG A 1 620 ? -27.578 -42.062 6.215 1 36.47 620 ARG A O 1
ATOM 4915 N N . GLU A 1 621 ? -27.875 -43.938 5.047 1 30.84 621 GLU A N 1
ATOM 4916 C CA . GLU A 1 621 ? -26.703 -44.781 5.223 1 30.84 621 GLU A CA 1
ATOM 4917 C C . GLU A 1 621 ? -25.422 -44.031 4.828 1 30.84 621 GLU A C 1
ATOM 4919 O O . GLU A 1 621 ? -25.438 -43.219 3.898 1 30.84 621 GLU A O 1
ATOM 4924 N N . PRO A 1 622 ? -24.312 -44.062 5.645 1 32.5 622 PRO A N 1
ATOM 4925 C CA . PRO A 1 622 ? -23 -43.469 5.422 1 32.5 622 PRO A CA 1
ATOM 4926 C C . PRO A 1 622 ? -22.422 -43.812 4.055 1 32.5 622 PRO A C 1
ATOM 4928 O O . PRO A 1 622 ? -21.953 -44.938 3.84 1 32.5 622 PRO A O 1
ATOM 4931 N N . GLU A 1 623 ? -23.125 -43.781 2.863 1 28.86 623 GLU A N 1
ATOM 4932 C CA . GLU A 1 623 ? -22.312 -44.188 1.727 1 28.86 623 GLU A CA 1
ATOM 4933 C C . GLU A 1 623 ? -21.031 -43.406 1.635 1 28.86 623 GLU A C 1
ATOM 4935 O O . GLU A 1 623 ? -21.047 -42.156 1.663 1 28.86 623 GLU A O 1
ATOM 4940 N N . VAL A 1 624 ? -19.781 -43.969 1.908 1 30.09 624 VAL A N 1
ATOM 4941 C CA . VAL A 1 624 ? -18.344 -43.719 1.942 1 30.09 624 VAL A CA 1
ATOM 4942 C C . VAL A 1 624 ? -17.953 -42.875 0.749 1 30.09 624 VAL A C 1
ATOM 4944 O O . VAL A 1 624 ? -16.922 -42.188 0.792 1 30.09 624 VAL A O 1
ATOM 4947 N N . GLU A 1 625 ? -18.469 -43.156 -0.474 1 27.25 625 GLU A N 1
ATOM 4948 C CA . GLU A 1 625 ? -17.734 -42.75 -1.661 1 27.25 625 GLU A CA 1
ATOM 4949 C C . GLU A 1 625 ? -17.734 -41.25 -1.829 1 27.25 625 GLU A C 1
ATOM 4951 O O . GLU A 1 625 ? -16.844 -40.688 -2.463 1 27.25 625 GLU A O 1
ATOM 4956 N N . TYR A 1 626 ? -18.891 -40.562 -1.633 1 26.41 626 TYR A N 1
ATOM 4957 C CA . TYR A 1 626 ? -19 -39.219 -2.193 1 26.41 626 TYR A CA 1
ATOM 4958 C C . TYR A 1 626 ? -18.266 -38.219 -1.327 1 26.41 626 TYR A C 1
ATOM 4960 O O . TYR A 1 626 ? -18.891 -37.375 -0.66 1 26.41 626 TYR A O 1
ATOM 4968 N N . ARG A 1 627 ? -17.281 -38.562 -0.493 1 29.66 627 ARG A N 1
ATOM 4969 C CA . ARG A 1 627 ? -16.516 -37.656 0.339 1 29.66 627 ARG A CA 1
ATOM 4970 C C . ARG A 1 627 ? -15.852 -36.562 -0.508 1 29.66 627 ARG A C 1
ATOM 4972 O O . ARG A 1 627 ? -15.602 -35.469 -0.025 1 29.66 627 ARG A O 1
ATOM 4979 N N . ASN A 1 628 ? -15.203 -36.938 -1.684 1 29.06 628 ASN A N 1
ATOM 4980 C CA . ASN A 1 628 ? -14.414 -35.969 -2.449 1 29.06 628 ASN A CA 1
ATOM 4981 C C . ASN A 1 628 ? -15.305 -34.906 -3.086 1 29.06 628 ASN A C 1
ATOM 4983 O O . ASN A 1 628 ? -14.828 -33.812 -3.424 1 29.06 628 ASN A O 1
ATOM 4987 N N . LEU A 1 629 ? -16.578 -35.281 -3.57 1 26.83 629 LEU A N 1
ATOM 4988 C CA . LEU A 1 629 ? -17.406 -34.375 -4.352 1 26.83 629 LEU A CA 1
ATOM 4989 C C . LEU A 1 629 ? -18.109 -33.375 -3.449 1 26.83 629 LEU A C 1
ATOM 4991 O O . LEU A 1 629 ? -18.484 -32.281 -3.895 1 26.83 629 LEU A O 1
ATOM 4995 N N . GLU A 1 630 ? -18.547 -33.688 -2.264 1 29.22 630 GLU A N 1
ATOM 4996 C CA . GLU A 1 630 ? -19.391 -32.844 -1.443 1 29.22 630 GLU A CA 1
ATOM 4997 C C . GLU A 1 630 ? -18.641 -31.609 -0.966 1 29.22 630 GLU A C 1
ATOM 4999 O O . GLU A 1 630 ? -19.25 -30.578 -0.688 1 29.22 630 GLU A O 1
ATOM 5004 N N . ASN A 1 631 ? -17.406 -31.781 -0.629 1 31.61 631 ASN A N 1
ATOM 5005 C CA . ASN A 1 631 ? -16.688 -30.594 -0.171 1 31.61 631 ASN A CA 1
ATOM 5006 C C . ASN A 1 631 ? -16.688 -29.484 -1.231 1 31.61 631 ASN A C 1
ATOM 5008 O O . ASN A 1 631 ? -16.438 -28.328 -0.922 1 31.61 631 ASN A O 1
ATOM 5012 N N . HIS A 1 632 ? -16.781 -29.875 -2.51 1 31.62 632 HIS A N 1
ATOM 5013 C CA . HIS A 1 632 ? -16.781 -28.875 -3.562 1 31.62 632 HIS A CA 1
ATOM 5014 C C . HIS A 1 632 ? -18.156 -28.219 -3.691 1 31.62 632 HIS A C 1
ATOM 5016 O O . HIS A 1 632 ? -18.266 -27.094 -4.203 1 31.62 632 HIS A O 1
ATOM 5022 N N . GLU A 1 633 ? -19.312 -28.938 -3.5 1 31.31 633 GLU A N 1
ATOM 5023 C CA . GLU A 1 633 ? -20.625 -28.359 -3.734 1 31.31 633 GLU A CA 1
ATOM 5024 C C . GLU A 1 633 ? -20.984 -27.328 -2.658 1 31.31 633 GLU A C 1
ATOM 5026 O O . GLU A 1 633 ? -21.688 -26.359 -2.928 1 31.31 633 GLU A O 1
ATOM 5031 N N . VAL A 1 634 ? -20.766 -27.594 -1.397 1 33.22 634 VAL A N 1
ATOM 5032 C CA . VAL A 1 634 ? -21.109 -26.672 -0.319 1 33.22 634 VAL A CA 1
ATOM 5033 C C . VAL A 1 634 ? -20.234 -25.422 -0.393 1 33.22 634 VAL A C 1
ATOM 5035 O O . VAL A 1 634 ? -20.594 -24.375 0.13 1 33.22 634 VAL A O 1
ATOM 5038 N N . GLU A 1 635 ? -19.078 -25.516 -0.884 1 34.56 635 GLU A N 1
ATOM 5039 C CA . GLU A 1 635 ? -18.203 -24.359 -0.975 1 34.56 635 GLU A CA 1
ATOM 5040 C C . GLU A 1 635 ? -18.781 -23.297 -1.916 1 34.56 635 GLU A C 1
ATOM 5042 O O . GLU A 1 635 ? -18.5 -22.109 -1.774 1 34.56 635 GLU A O 1
ATOM 5047 N N . ASP A 1 636 ? -19.484 -23.703 -2.934 1 35.03 636 ASP A N 1
ATOM 5048 C CA . ASP A 1 636 ? -20.109 -22.797 -3.881 1 35.03 636 ASP A CA 1
ATOM 5049 C C . ASP A 1 636 ? -21.219 -21.984 -3.205 1 35.03 636 ASP A C 1
ATOM 5051 O O . ASP A 1 636 ? -21.469 -20.828 -3.572 1 35.03 636 ASP A O 1
ATOM 5055 N N . GLN A 1 637 ? -22 -22.641 -2.371 1 31.92 637 GLN A N 1
ATOM 5056 C CA . GLN A 1 637 ? -23.047 -21.875 -1.7 1 31.92 637 GLN A CA 1
ATOM 5057 C C . GLN A 1 637 ? -22.453 -20.812 -0.775 1 31.92 637 GLN A C 1
ATOM 5059 O O . GLN A 1 637 ? -23.062 -19.781 -0.533 1 31.92 637 GLN A O 1
ATOM 5064 N N . ASP A 1 638 ? -21.281 -21.047 -0.178 1 34.06 638 ASP A N 1
ATOM 5065 C CA . ASP A 1 638 ? -20.719 -20.234 0.898 1 34.06 638 ASP A CA 1
ATOM 5066 C C . ASP A 1 638 ? -20.094 -18.953 0.352 1 34.06 638 ASP A C 1
ATOM 5068 O O . ASP A 1 638 ? -19.922 -17.969 1.084 1 34.06 638 ASP A O 1
ATOM 5072 N N . SER A 1 639 ? -19.422 -19.016 -0.769 1 35.03 639 SER A N 1
ATOM 5073 C CA . SER A 1 639 ? -18.859 -17.781 -1.314 1 35.03 639 SER A CA 1
ATOM 5074 C C . SER A 1 639 ? -19.953 -16.797 -1.703 1 35.03 639 SER A C 1
ATOM 5076 O O . SER A 1 639 ? -19.656 -15.648 -2.064 1 35.03 639 SER A O 1
ATOM 5078 N N . ALA A 1 640 ? -21.156 -17.188 -2.043 1 31.83 640 ALA A N 1
ATOM 5079 C CA . ALA A 1 640 ? -22.281 -16.359 -2.439 1 31.83 640 ALA A CA 1
ATOM 5080 C C . ALA A 1 640 ? -22.75 -15.477 -1.278 1 31.83 640 ALA A C 1
ATOM 5082 O O . ALA A 1 640 ? -23.531 -14.547 -1.473 1 31.83 640 ALA A O 1
ATOM 5083 N N . HIS A 1 641 ? -22.797 -15.992 -0.02 1 32.38 641 HIS A N 1
ATOM 5084 C CA . HIS A 1 641 ? -23.516 -15.258 1.018 1 32.38 641 HIS A CA 1
ATOM 5085 C C . HIS A 1 641 ? -22.609 -14.203 1.662 1 32.38 641 HIS A C 1
ATOM 5087 O O . HIS A 1 641 ? -23.016 -13.555 2.633 1 32.38 641 HIS A O 1
ATOM 5093 N N . GLY A 1 642 ? -21.219 -14.148 1.454 1 27.8 642 GLY A N 1
ATOM 5094 C CA . GLY A 1 642 ? -20.516 -12.992 1.976 1 27.8 642 GLY A CA 1
ATOM 5095 C C . GLY A 1 642 ? -20.484 -11.82 1.008 1 27.8 642 GLY A C 1
ATOM 5096 O O . GLY A 1 642 ? -20.547 -12.016 -0.208 1 27.8 642 GLY A O 1
ATOM 5097 N N . MET B 1 1 ? 7.844 44.688 -0.996 1 81.19 1 MET B N 1
ATOM 5098 C CA . MET B 1 1 ? 7.078 43.594 -0.42 1 81.19 1 MET B CA 1
ATOM 5099 C C . MET B 1 1 ? 6.613 43.938 0.992 1 81.19 1 MET B C 1
ATOM 5101 O O . MET B 1 1 ? 5.453 43.688 1.342 1 81.19 1 MET B O 1
ATOM 5105 N N . ALA B 1 2 ? 7.469 44.531 1.729 1 80.94 2 ALA B N 1
ATOM 5106 C CA . ALA B 1 2 ? 7.109 44.906 3.096 1 80.94 2 ALA B CA 1
ATOM 5107 C C . ALA B 1 2 ? 6.008 45.969 3.107 1 80.94 2 ALA B C 1
ATOM 5109 O O . ALA B 1 2 ? 5.07 45.875 3.902 1 80.94 2 ALA B O 1
ATOM 5110 N N . THR B 1 3 ? 6.16 46.875 2.217 1 83.75 3 THR B N 1
ATOM 5111 C CA . THR B 1 3 ? 5.148 47.938 2.111 1 83.75 3 THR B CA 1
ATOM 5112 C C . THR B 1 3 ? 3.812 47.344 1.665 1 83.75 3 THR B C 1
ATOM 5114 O O . THR B 1 3 ? 2.762 47.719 2.195 1 83.75 3 THR B O 1
ATOM 5117 N N . ALA B 1 4 ? 3.871 46.469 0.732 1 84.56 4 ALA B N 1
ATOM 5118 C CA . ALA B 1 4 ? 2.652 45.844 0.225 1 84.56 4 ALA B CA 1
ATOM 5119 C C . ALA B 1 4 ? 1.984 45 1.302 1 84.56 4 ALA B C 1
ATOM 5121 O O . ALA B 1 4 ? 0.754 44.938 1.38 1 84.56 4 ALA B O 1
ATOM 5122 N N . PHE B 1 5 ? 2.779 44.375 2.105 1 84.75 5 PHE B N 1
ATOM 5123 C CA . PHE B 1 5 ? 2.262 43.594 3.215 1 84.75 5 PHE B CA 1
ATOM 5124 C C . PHE B 1 5 ? 1.567 44.469 4.238 1 84.75 5 PHE B C 1
ATOM 5126 O O . PHE B 1 5 ? 0.475 44.156 4.711 1 84.75 5 PHE B O 1
ATOM 5133 N N . GLY B 1 6 ? 2.152 45.562 4.551 1 81.44 6 GLY B N 1
ATOM 5134 C CA . GLY B 1 6 ? 1.566 46.531 5.488 1 81.44 6 GLY B CA 1
ATOM 5135 C C . GLY B 1 6 ? 0.25 47.094 5.008 1 81.44 6 GLY B C 1
ATOM 5136 O O . GLY B 1 6 ? -0.641 47.375 5.812 1 81.44 6 GLY B O 1
ATOM 5137 N N . ASN B 1 7 ? 0.126 47.188 3.652 1 82.69 7 ASN B N 1
ATOM 5138 C CA . ASN B 1 7 ? -1.083 47.75 3.053 1 82.69 7 ASN B CA 1
ATOM 5139 C C . ASN B 1 7 ? -2.162 46.688 2.881 1 82.69 7 ASN B C 1
ATOM 5141 O O . ASN B 1 7 ? -3.271 47 2.436 1 82.69 7 ASN B O 1
ATOM 5145 N N . GLY B 1 8 ? -1.781 45.438 3.162 1 82.19 8 GLY B N 1
ATOM 5146 C CA . GLY B 1 8 ? -2.771 44.375 3.123 1 82.19 8 GLY B CA 1
ATOM 5147 C C . GLY B 1 8 ? -2.984 43.812 1.73 1 82.19 8 GLY B C 1
ATOM 5148 O O . GLY B 1 8 ? -4.055 43.281 1.428 1 82.19 8 GLY B O 1
ATOM 5149 N N . SER B 1 9 ? -2.021 44.031 0.909 1 83.69 9 SER B N 1
ATOM 5150 C CA . SER B 1 9 ? -2.137 43.469 -0.421 1 83.69 9 SER B CA 1
ATOM 5151 C C . SER B 1 9 ? -2.199 41.938 -0.35 1 83.69 9 SER B C 1
ATOM 5153 O O . SER B 1 9 ? -1.396 41.312 0.345 1 83.69 9 SER B O 1
ATOM 5155 N N . VAL B 1 10 ? -3.07 41.375 -1.093 1 84.5 10 VAL B N 1
ATOM 5156 C CA . VAL B 1 10 ? -3.377 39.938 -0.994 1 84.5 10 VAL B CA 1
ATOM 5157 C C . VAL B 1 10 ? -2.148 39.125 -1.378 1 84.5 10 VAL B C 1
ATOM 5159 O O . VAL B 1 10 ? -1.823 38.125 -0.717 1 84.5 10 VAL B O 1
ATOM 5162 N N . TRP B 1 11 ? -1.489 39.5 -2.492 1 87.94 11 TRP B N 1
ATOM 5163 C CA . TRP B 1 11 ? -0.33 38.75 -2.938 1 87.94 11 TRP B CA 1
ATOM 5164 C C . TRP B 1 11 ? 0.774 38.781 -1.885 1 87.94 11 TRP B C 1
ATOM 5166 O O . TRP B 1 11 ? 1.448 37.75 -1.662 1 87.94 11 TRP B O 1
ATOM 5176 N N . ALA B 1 12 ? 1.037 39.938 -1.212 1 89.31 12 ALA B N 1
ATOM 5177 C CA . ALA B 1 12 ? 2.072 40.062 -0.189 1 89.31 12 ALA B CA 1
ATOM 5178 C C . ALA B 1 12 ? 1.711 39.25 1.055 1 89.31 12 ALA B C 1
ATOM 5180 O O . ALA B 1 12 ? 2.58 38.625 1.682 1 89.31 12 ALA B O 1
ATOM 5181 N N . VAL B 1 13 ? 0.459 39.25 1.402 1 90 13 VAL B N 1
ATOM 5182 C CA . VAL B 1 13 ? -0.003 38.5 2.566 1 90 13 VAL B CA 1
ATOM 5183 C C . VAL B 1 13 ? 0.154 37 2.312 1 90 13 VAL B C 1
ATOM 5185 O O . VAL B 1 13 ? 0.575 36.25 3.201 1 90 13 VAL B O 1
ATOM 5188 N N . LYS B 1 14 ? -0.18 36.594 1.135 1 91 14 LYS B N 1
ATOM 5189 C CA . LYS B 1 14 ? -0.046 35.188 0.777 1 91 14 LYS B CA 1
ATOM 5190 C C . LYS B 1 14 ? 1.418 34.75 0.783 1 91 14 LYS B C 1
ATOM 5192 O O . LYS B 1 14 ? 1.739 33.625 1.194 1 91 14 LYS B O 1
ATOM 5197 N N . MET B 1 15 ? 2.266 35.594 0.286 1 93.38 15 MET B N 1
ATOM 5198 C CA . MET B 1 15 ? 3.691 35.281 0.291 1 93.38 15 MET B CA 1
ATOM 5199 C C . MET B 1 15 ? 4.207 35.125 1.717 1 93.38 15 MET B C 1
ATOM 5201 O O . MET B 1 15 ? 4.973 34.219 2.006 1 93.38 15 MET B O 1
ATOM 5205 N N . PHE B 1 16 ? 3.758 36.031 2.57 1 91.75 16 PHE B N 1
ATOM 5206 C CA . PHE B 1 16 ? 4.141 35.938 3.975 1 91.75 16 PHE B CA 1
ATOM 5207 C C . PHE B 1 16 ? 3.537 34.688 4.617 1 91.75 16 PHE B C 1
ATOM 5209 O O . PHE B 1 16 ? 4.219 33.969 5.352 1 91.75 16 PHE B O 1
ATOM 5216 N N . ASP B 1 17 ? 2.287 34.438 4.309 1 92.56 17 ASP B N 1
ATOM 5217 C CA . ASP B 1 17 ? 1.566 33.312 4.895 1 92.56 17 ASP B CA 1
ATOM 5218 C C . ASP B 1 17 ? 2.18 31.984 4.465 1 92.56 17 ASP B C 1
ATOM 5220 O O . ASP B 1 17 ? 2.205 31.016 5.238 1 92.56 17 ASP B O 1
ATOM 5224 N N . SER B 1 18 ? 2.66 31.906 3.273 1 95.5 18 SER B N 1
ATOM 5225 C CA . SER B 1 18 ? 3.191 30.656 2.738 1 95.5 18 SER B CA 1
ATOM 5226 C C . SER B 1 18 ? 4.609 30.406 3.234 1 95.5 18 SER B C 1
ATOM 5228 O O . SER B 1 18 ? 5.113 29.281 3.152 1 95.5 18 SER B O 1
ATOM 5230 N N . SER B 1 19 ? 5.293 31.469 3.703 1 95.56 19 SER B N 1
ATOM 5231 C CA . SER B 1 19 ? 6.672 31.344 4.164 1 95.56 19 SER B CA 1
ATOM 5232 C C . SER B 1 19 ? 6.734 30.844 5.598 1 95.56 19 SER B C 1
ATOM 5234 O O . SER B 1 19 ? 5.785 31.016 6.367 1 95.56 19 SER B O 1
ATOM 5236 N N . THR B 1 20 ? 7.848 30.172 5.887 1 94.88 20 THR B N 1
ATOM 5237 C CA . THR B 1 20 ? 8.07 29.688 7.242 1 94.88 20 THR B CA 1
ATOM 5238 C C . THR B 1 20 ? 8.312 30.859 8.203 1 94.88 20 THR B C 1
ATOM 5240 O O . THR B 1 20 ? 9.008 31.812 7.863 1 94.88 20 THR B O 1
ATOM 5243 N N . LYS B 1 21 ? 7.73 30.812 9.352 1 92.69 21 LYS B N 1
ATOM 5244 C CA . LYS B 1 21 ? 7.969 31.797 10.398 1 92.69 21 LYS B CA 1
ATOM 5245 C C . LYS B 1 21 ? 8.891 31.25 11.477 1 92.69 21 LYS B C 1
ATOM 5247 O O . LYS B 1 21 ? 10.008 30.797 11.18 1 92.69 21 LYS B O 1
ATOM 5252 N N . ILE B 1 22 ? 8.391 30.906 12.672 1 88.75 22 ILE B N 1
ATOM 5253 C CA . ILE B 1 22 ? 9.219 30.328 13.719 1 88.75 22 ILE B CA 1
ATOM 5254 C C . ILE B 1 22 ? 9.008 28.812 13.766 1 88.75 22 ILE B C 1
ATOM 5256 O O . ILE B 1 22 ? 7.914 28.344 14.086 1 88.75 22 ILE B O 1
ATOM 5260 N N . PRO B 1 23 ? 10.039 28.109 13.5 1 89.44 23 PRO B N 1
ATOM 5261 C CA . PRO B 1 23 ? 9.914 26.641 13.422 1 89.44 23 PRO B CA 1
ATOM 5262 C C . PRO B 1 23 ? 9.68 26 14.789 1 89.44 23 PRO B C 1
ATOM 5264 O O . PRO B 1 23 ? 9.992 26.609 15.82 1 89.44 23 PRO B O 1
ATOM 5267 N N . ASP B 1 24 ? 9.078 24.844 14.812 1 91.81 24 ASP B N 1
ATOM 5268 C CA . ASP B 1 24 ? 8.891 24.047 16.031 1 91.81 24 ASP B CA 1
ATOM 5269 C C . ASP B 1 24 ? 9.586 22.688 15.914 1 91.81 24 ASP B C 1
ATOM 5271 O O . ASP B 1 24 ? 9.836 22.203 14.812 1 91.81 24 ASP B O 1
ATOM 5275 N N . GLY B 1 25 ? 9.938 22.109 17.031 1 90.38 25 GLY B N 1
ATOM 5276 C CA . GLY B 1 25 ? 10.453 20.75 17.109 1 90.38 25 GLY B CA 1
ATOM 5277 C C . GLY B 1 25 ? 11.891 20.641 16.641 1 90.38 25 GLY B C 1
ATOM 5278 O O . GLY B 1 25 ? 12.305 19.594 16.141 1 90.38 25 GLY B O 1
ATOM 5279 N N . LEU B 1 26 ? 12.625 21.734 16.734 1 86.19 26 LEU B N 1
ATOM 5280 C CA . LEU B 1 26 ? 14 21.75 16.25 1 86.19 26 LEU B CA 1
ATOM 5281 C C . LEU B 1 26 ? 14.859 20.766 17.047 1 86.19 26 LEU B C 1
ATOM 5283 O O . LEU B 1 26 ? 15.68 20.047 16.469 1 86.19 26 LEU B O 1
ATOM 5287 N N . LEU B 1 27 ? 14.609 20.625 18.281 1 84.5 27 LEU B N 1
ATOM 5288 C CA . LEU B 1 27 ? 15.422 19.797 19.172 1 84.5 27 LEU B CA 1
ATOM 5289 C C . LEU B 1 27 ? 15.102 18.328 18.969 1 84.5 27 LEU B C 1
ATOM 5291 O O . LEU B 1 27 ? 15.852 17.453 19.438 1 84.5 27 LEU B O 1
ATOM 5295 N N . TYR B 1 28 ? 14.07 18.141 18.25 1 88.19 28 TYR B N 1
ATOM 5296 C CA . TYR B 1 28 ? 13.672 16.75 18.062 1 88.19 28 TYR B CA 1
ATOM 5297 C C . TYR B 1 28 ? 13.852 16.328 16.609 1 88.19 28 TYR B C 1
ATOM 5299 O O . TYR B 1 28 ? 13.273 15.336 16.172 1 88.19 28 TYR B O 1
ATOM 5307 N N . GLY B 1 29 ? 14.492 17.141 15.828 1 85.5 29 GLY B N 1
ATOM 5308 C CA . GLY B 1 29 ? 14.953 16.734 14.516 1 85.5 29 GLY B CA 1
ATOM 5309 C C . GLY B 1 29 ? 14.117 17.297 13.383 1 85.5 29 GLY B C 1
ATOM 5310 O O . GLY B 1 29 ? 14.297 16.922 12.227 1 85.5 29 GLY B O 1
ATOM 5311 N N . ASN B 1 30 ? 13.125 18.141 13.695 1 89.88 30 ASN B N 1
ATOM 5312 C CA . ASN B 1 30 ? 12.367 18.828 12.648 1 89.88 30 ASN B CA 1
ATOM 5313 C C . ASN B 1 30 ? 13.156 20 12.078 1 89.88 30 ASN B C 1
ATOM 5315 O O . ASN B 1 30 ? 12.953 21.156 12.492 1 89.88 30 ASN B O 1
ATOM 5319 N N . LEU B 1 31 ? 13.914 19.734 11.062 1 88.56 31 LEU B N 1
ATOM 5320 C CA . LEU B 1 31 ? 14.906 20.719 10.641 1 88.56 31 LEU B CA 1
ATOM 5321 C C . LEU B 1 31 ? 14.57 21.266 9.25 1 88.56 31 LEU B C 1
ATOM 5323 O O . LEU B 1 31 ? 15.266 22.141 8.742 1 88.56 31 LEU B O 1
ATOM 5327 N N . VAL B 1 32 ? 13.617 20.766 8.641 1 90.69 32 VAL B N 1
ATOM 5328 C CA . VAL B 1 32 ? 13.219 21.234 7.324 1 90.69 32 VAL B CA 1
ATOM 5329 C C . VAL B 1 32 ? 11.766 21.703 7.363 1 90.69 32 VAL B C 1
ATOM 5331 O O . VAL B 1 32 ? 10.844 20.891 7.488 1 90.69 32 VAL B O 1
ATOM 5334 N N . HIS B 1 33 ? 11.562 22.938 7.312 1 93.69 33 HIS B N 1
ATOM 5335 C CA . HIS B 1 33 ? 10.242 23.562 7.289 1 93.69 33 HIS B CA 1
ATOM 5336 C C . HIS B 1 33 ? 9.898 24.078 5.898 1 93.69 33 HIS B C 1
ATOM 5338 O O . HIS B 1 33 ? 10.445 25.094 5.465 1 93.69 33 HIS B O 1
ATOM 5344 N N . MET B 1 34 ? 8.984 23.5 5.258 1 95 34 MET B N 1
ATOM 5345 C CA . MET B 1 34 ? 8.75 23.703 3.83 1 95 34 MET B CA 1
ATOM 5346 C C . MET B 1 34 ? 7.652 24.734 3.594 1 95 34 MET B C 1
ATOM 5348 O O . MET B 1 34 ? 7.277 25 2.449 1 95 34 MET B O 1
ATOM 5352 N N . GLY B 1 35 ? 7.137 25.375 4.672 1 95.44 35 GLY B N 1
ATOM 5353 C CA . GLY B 1 35 ? 6.043 26.312 4.449 1 95.44 35 GLY B CA 1
ATOM 5354 C C . GLY B 1 35 ? 4.906 25.719 3.643 1 95.44 35 GLY B C 1
ATOM 5355 O O . GLY B 1 35 ? 4.617 24.516 3.752 1 95.44 35 GLY B O 1
ATOM 5356 N N . ASN B 1 36 ? 4.176 26.578 3 1 96.19 36 ASN B N 1
ATOM 5357 C CA . ASN B 1 36 ? 3.117 26.109 2.111 1 96.19 36 ASN B CA 1
ATOM 5358 C C . ASN B 1 36 ? 3.484 26.312 0.645 1 96.19 36 ASN B C 1
ATOM 5360 O O . ASN B 1 36 ? 3.256 27.391 0.09 1 96.19 36 ASN B O 1
ATOM 5364 N N . PHE B 1 37 ? 3.941 25.328 0.002 1 95.75 37 PHE B N 1
ATOM 5365 C CA . PHE B 1 37 ? 4.484 25.344 -1.351 1 95.75 37 PHE B CA 1
ATOM 5366 C C . PHE B 1 37 ? 3.414 25.75 -2.357 1 95.75 37 PHE B C 1
ATOM 5368 O O . PHE B 1 37 ? 3.645 26.625 -3.199 1 95.75 37 PHE B O 1
ATOM 5375 N N . ASP B 1 38 ? 2.254 25.203 -2.289 1 93.31 38 ASP B N 1
ATOM 5376 C CA . ASP B 1 38 ? 1.172 25.438 -3.24 1 93.31 38 ASP B CA 1
ATOM 5377 C C . ASP B 1 38 ? 0.662 26.875 -3.139 1 93.31 38 ASP B C 1
ATOM 5379 O O . ASP B 1 38 ? 0.361 27.5 -4.156 1 93.31 38 ASP B O 1
ATOM 5383 N N . GLU B 1 39 ? 0.542 27.375 -1.902 1 93.56 39 GLU B N 1
ATOM 5384 C CA . GLU B 1 39 ? 0.111 28.75 -1.704 1 93.56 39 GLU B CA 1
ATOM 5385 C C . GLU B 1 39 ? 1.092 29.734 -2.342 1 93.56 39 GLU B C 1
ATOM 5387 O O . GLU B 1 39 ? 0.68 30.688 -2.994 1 93.56 39 GLU B O 1
ATOM 5392 N N . CYS B 1 40 ? 2.322 29.453 -2.152 1 95.31 40 CYS B N 1
ATOM 5393 C CA . CYS B 1 40 ? 3.35 30.312 -2.74 1 95.31 40 CYS B CA 1
ATOM 5394 C C . CYS B 1 40 ? 3.24 30.328 -4.262 1 95.31 40 CYS B C 1
ATOM 5396 O O . CYS B 1 40 ? 3.291 31.391 -4.879 1 95.31 40 CYS B O 1
ATOM 5398 N N . LEU B 1 41 ? 3.07 29.188 -4.84 1 93.56 41 LEU B N 1
ATOM 5399 C CA . LEU B 1 41 ? 3.029 29.094 -6.293 1 93.56 41 LEU B CA 1
ATOM 5400 C C . LEU B 1 41 ? 1.744 29.703 -6.844 1 93.56 41 LEU B C 1
ATOM 5402 O O . LEU B 1 41 ? 1.671 30.047 -8.023 1 93.56 41 LEU B O 1
ATOM 5406 N N . SER B 1 42 ? 0.707 29.812 -6.066 1 90.31 42 SER B N 1
ATOM 5407 C CA . SER B 1 42 ? -0.575 30.359 -6.508 1 90.31 42 SER B CA 1
ATOM 5408 C C . SER B 1 42 ? -0.549 31.875 -6.543 1 90.31 42 SER B C 1
ATOM 5410 O O . SER B 1 42 ? -1.455 32.5 -7.094 1 90.31 42 SER B O 1
ATOM 5412 N N . VAL B 1 43 ? 0.482 32.531 -5.965 1 91.44 43 VAL B N 1
ATOM 5413 C CA . VAL B 1 43 ? 0.589 33.969 -5.898 1 91.44 43 VAL B CA 1
ATOM 5414 C C . VAL B 1 43 ? 0.851 34.562 -7.289 1 91.44 43 VAL B C 1
ATOM 5416 O O . VAL B 1 43 ? 1.727 34.062 -8.008 1 91.44 43 VAL B O 1
ATOM 5419 N N . ARG B 1 44 ? 0.02 35.469 -7.703 1 89.75 44 ARG B N 1
ATOM 5420 C CA . ARG B 1 44 ? 0.168 36.188 -8.961 1 89.75 44 ARG B CA 1
ATOM 5421 C C . ARG B 1 44 ? -0.045 37.688 -8.758 1 89.75 44 ARG B C 1
ATOM 5423 O O . ARG B 1 44 ? -1.022 38.094 -8.133 1 89.75 44 ARG B O 1
ATOM 5430 N N . LYS B 1 45 ? 1.013 38.344 -9.07 1 85.62 45 LYS B N 1
ATOM 5431 C CA . LYS B 1 45 ? 0.855 39.812 -9.078 1 85.62 45 LYS B CA 1
ATOM 5432 C C . LYS B 1 45 ? 0.788 40.344 -10.5 1 85.62 45 LYS B C 1
ATOM 5434 O O . LYS B 1 45 ? 1.714 40.156 -11.289 1 85.62 45 LYS B O 1
ATOM 5439 N N . GLY B 1 46 ? -0.186 41.094 -10.766 1 75.62 46 GLY B N 1
ATOM 5440 C CA . GLY B 1 46 ? -0.335 41.75 -12.039 1 75.62 46 GLY B CA 1
ATOM 5441 C C . GLY B 1 46 ? -0.769 40.844 -13.164 1 75.62 46 GLY B C 1
ATOM 5442 O O . GLY B 1 46 ? -0.461 39.656 -13.141 1 75.62 46 GLY B O 1
ATOM 5443 N N . ASP B 1 47 ? -1.98 40.906 -13.719 1 63.38 47 ASP B N 1
ATOM 5444 C CA . ASP B 1 47 ? -2.422 40.156 -14.883 1 63.38 47 ASP B CA 1
ATOM 5445 C C . ASP B 1 47 ? -2.092 40.875 -16.172 1 63.38 47 ASP B C 1
ATOM 5447 O O . ASP B 1 47 ? -2.623 40.531 -17.234 1 63.38 47 ASP B O 1
ATOM 5451 N N . SER B 1 48 ? -1.377 42 -16.109 1 60.12 48 SER B N 1
ATOM 5452 C CA . SER B 1 48 ? -1.278 42.844 -17.297 1 60.12 48 SER B CA 1
ATOM 5453 C C . SER B 1 48 ? -0.068 42.469 -18.141 1 60.12 48 SER B C 1
ATOM 5455 O O . SER B 1 48 ? 0.069 42.938 -19.281 1 60.12 48 SER B O 1
ATOM 5457 N N . GLY B 1 49 ? 0.647 41.5 -17.859 1 60.47 49 GLY B N 1
ATOM 5458 C CA . GLY B 1 49 ? 1.812 41.156 -18.656 1 60.47 49 GLY B CA 1
ATOM 5459 C C . GLY B 1 49 ? 2.936 42.156 -18.562 1 60.47 49 GLY B C 1
ATOM 5460 O O . GLY B 1 49 ? 3.857 42.156 -19.375 1 60.47 49 GLY B O 1
ATOM 5461 N N . GLY B 1 50 ? 2.834 43.094 -17.703 1 62.28 50 GLY B N 1
ATOM 5462 C CA . GLY B 1 50 ? 3.832 44.156 -17.609 1 62.28 50 GLY B CA 1
ATOM 5463 C C . GLY B 1 50 ? 5.039 43.75 -16.781 1 62.28 50 GLY B C 1
ATOM 5464 O O . GLY B 1 50 ? 5.09 42.656 -16.234 1 62.28 50 GLY B O 1
ATOM 5465 N N . PRO B 1 51 ? 6.121 44.531 -16.859 1 65.25 51 PRO B N 1
ATOM 5466 C CA . PRO B 1 51 ? 7.387 44.281 -16.172 1 65.25 51 PRO B CA 1
ATOM 5467 C C . PRO B 1 51 ? 7.227 44.125 -14.664 1 65.25 51 PRO B C 1
ATOM 5469 O O . PRO B 1 51 ? 8.078 43.531 -14 1 65.25 51 PRO B O 1
ATOM 5472 N N . GLU B 1 52 ? 6.105 44.531 -14.133 1 72.62 52 GLU B N 1
ATOM 5473 C CA . GLU B 1 52 ? 5.898 44.5 -12.688 1 72.62 52 GLU B CA 1
ATOM 5474 C C . GLU B 1 52 ? 5.137 43.219 -12.281 1 72.62 52 GLU B C 1
ATOM 5476 O O . GLU B 1 52 ? 4.949 42.969 -11.094 1 72.62 52 GLU B O 1
ATOM 5481 N N . ASP B 1 53 ? 4.922 42.344 -13.32 1 85.81 53 ASP B N 1
ATOM 5482 C CA . ASP B 1 53 ? 4.188 41.125 -13.031 1 85.81 53 ASP B CA 1
ATOM 5483 C C . ASP B 1 53 ? 5.129 40 -12.586 1 85.81 53 ASP B C 1
ATOM 5485 O O . ASP B 1 53 ? 6.242 39.875 -13.109 1 85.81 53 ASP B O 1
ATOM 5489 N N . PHE B 1 54 ? 4.852 39.406 -11.484 1 88.06 54 PHE B N 1
ATOM 5490 C CA . PHE B 1 54 ? 5.656 38.25 -11.086 1 88.06 54 PHE B CA 1
ATOM 5491 C C . PHE B 1 54 ? 4.781 37.188 -10.477 1 88.06 54 PHE B C 1
ATOM 5493 O O . PHE B 1 54 ? 3.627 37.438 -10.125 1 88.06 54 PHE B O 1
ATOM 5500 N N . ASP B 1 55 ? 5.305 35.969 -10.5 1 91.56 55 ASP B N 1
ATOM 5501 C CA . ASP B 1 55 ? 4.707 34.844 -9.82 1 91.56 55 ASP B CA 1
ATOM 5502 C C . ASP B 1 55 ? 5.449 34.5 -8.523 1 91.56 55 ASP B C 1
ATOM 5504 O O . ASP B 1 55 ? 6.551 35 -8.297 1 91.56 55 ASP B O 1
ATOM 5508 N N . GLY B 1 56 ? 4.777 33.812 -7.652 1 93.12 56 GLY B N 1
ATOM 5509 C CA . GLY B 1 56 ? 5.445 33.344 -6.453 1 93.12 56 GLY B CA 1
ATOM 5510 C C . GLY B 1 56 ? 6.469 32.25 -6.73 1 93.12 56 GLY B C 1
ATOM 5511 O O . GLY B 1 56 ? 6.246 31.391 -7.566 1 93.12 56 GLY B O 1
ATOM 5512 N N . GLN B 1 57 ? 7.602 32.375 -6.074 1 94.12 57 GLN B N 1
ATOM 5513 C CA . GLN B 1 57 ? 8.68 31.406 -6.152 1 94.12 57 GLN B CA 1
ATOM 5514 C C . GLN B 1 57 ? 9.031 30.859 -4.773 1 94.12 57 GLN B C 1
ATOM 5516 O O . GLN B 1 57 ? 9.352 31.625 -3.859 1 94.12 57 GLN B O 1
ATOM 5521 N N . HIS B 1 58 ? 8.914 29.594 -4.699 1 95.94 58 HIS B N 1
ATOM 5522 C CA . HIS B 1 58 ? 9.227 28.938 -3.434 1 95.94 58 HIS B CA 1
ATOM 5523 C C . HIS B 1 58 ? 10.711 28.609 -3.334 1 95.94 58 HIS B C 1
ATOM 5525 O O . HIS B 1 58 ? 11.258 27.953 -4.219 1 95.94 58 HIS B O 1
ATOM 5531 N N . CYS B 1 59 ? 11.398 29.031 -2.287 1 95.44 59 CYS B N 1
ATOM 5532 C CA . CYS B 1 59 ? 12.805 28.734 -2.053 1 95.44 59 CYS B CA 1
ATOM 5533 C C . CYS B 1 59 ? 13.023 28.172 -0.653 1 95.44 59 CYS B C 1
ATOM 5535 O O . CYS B 1 59 ? 12.359 28.594 0.297 1 95.44 59 CYS B O 1
ATOM 5537 N N . LEU B 1 60 ? 13.883 27.25 -0.549 1 93.19 60 LEU B N 1
ATOM 5538 C CA . LEU B 1 60 ? 14.328 26.766 0.748 1 93.19 60 LEU B CA 1
ATOM 5539 C C . LEU B 1 60 ? 15.672 27.359 1.132 1 93.19 60 LEU B C 1
ATOM 5541 O O . LEU B 1 60 ? 16.688 27.109 0.474 1 93.19 60 LEU B O 1
ATOM 5545 N N . VAL B 1 61 ? 15.648 28.094 2.213 1 92.81 61 VAL B N 1
ATOM 5546 C CA . VAL B 1 61 ? 16.828 28.797 2.695 1 92.81 61 VAL B CA 1
ATOM 5547 C C . VAL B 1 61 ? 17.5 27.984 3.795 1 92.81 61 VAL B C 1
ATOM 5549 O O . VAL B 1 61 ? 16.859 27.594 4.77 1 92.81 61 VAL B O 1
ATOM 5552 N N . ALA B 1 62 ? 18.734 27.75 3.641 1 89.88 62 ALA B N 1
ATOM 5553 C CA . ALA B 1 62 ? 19.5 27.016 4.645 1 89.88 62 ALA B CA 1
ATOM 5554 C C . ALA B 1 62 ? 20.125 27.953 5.664 1 89.88 62 ALA B C 1
ATOM 5556 O O . ALA B 1 62 ? 20.859 28.891 5.293 1 89.88 62 ALA B O 1
ATOM 5557 N N . LEU B 1 63 ? 19.766 27.781 6.895 1 88.44 63 LEU B N 1
ATOM 5558 C CA . LEU B 1 63 ? 20.344 28.547 7.996 1 88.44 63 LEU B CA 1
ATOM 5559 C C . LEU B 1 63 ? 21.391 27.703 8.734 1 88.44 63 LEU B C 1
ATOM 5561 O O . LEU B 1 63 ? 21.078 26.609 9.211 1 88.44 63 LEU B O 1
ATOM 5565 N N . GLU B 1 64 ? 22.562 28.172 8.75 1 81 64 GLU B N 1
ATOM 5566 C CA . GLU B 1 64 ? 23.625 27.469 9.445 1 81 64 GLU B CA 1
ATOM 5567 C C . GLU B 1 64 ? 23.609 27.781 10.945 1 81 64 GLU B C 1
ATOM 5569 O O . GLU B 1 64 ? 23.625 28.938 11.336 1 81 64 GLU B O 1
ATOM 5574 N N . ILE B 1 65 ? 23.328 26.812 11.734 1 67.88 65 ILE B N 1
ATOM 5575 C CA . ILE B 1 65 ? 23.359 26.984 13.18 1 67.88 65 ILE B CA 1
ATOM 5576 C C . ILE B 1 65 ? 24.797 26.828 13.688 1 67.88 65 ILE B C 1
ATOM 5578 O O . ILE B 1 65 ? 25.469 25.828 13.383 1 67.88 65 ILE B O 1
ATOM 5582 N N . PRO B 1 66 ? 25.453 28 14.148 1 57.62 66 PRO B N 1
ATOM 5583 C CA . PRO B 1 66 ? 26.844 27.938 14.617 1 57.62 66 PRO B CA 1
ATOM 5584 C C . PRO B 1 66 ? 27.094 26.734 15.531 1 57.62 66 PRO B C 1
ATOM 5586 O O . PRO B 1 66 ? 26.188 26.312 16.266 1 57.62 66 PRO B O 1
ATOM 5589 N N . SER B 1 67 ? 27.891 25.828 15.133 1 49.78 67 SER B N 1
ATOM 5590 C CA . SER B 1 67 ? 28.328 24.625 15.852 1 49.78 67 SER B CA 1
ATOM 5591 C C . SER B 1 67 ? 28.656 24.953 17.297 1 49.78 67 SER B C 1
ATOM 5593 O O . SER B 1 67 ? 29.141 24.078 18.031 1 49.78 67 SER B O 1
ATOM 5595 N N . ARG B 1 68 ? 28.859 26.203 17.703 1 43.97 68 ARG B N 1
ATOM 5596 C CA . ARG B 1 68 ? 29.375 26.281 19.062 1 43.97 68 ARG B CA 1
ATOM 5597 C C . ARG B 1 68 ? 28.578 25.375 20 1 43.97 68 ARG B C 1
ATOM 5599 O O . ARG B 1 68 ? 28.938 25.234 21.172 1 43.97 68 ARG B O 1
ATOM 5606 N N . VAL B 1 69 ? 27.5 25.344 19.75 1 37.59 69 VAL B N 1
ATOM 5607 C CA . VAL B 1 69 ? 26.984 24.312 20.641 1 37.59 69 VAL B CA 1
ATOM 5608 C C . VAL B 1 69 ? 27.719 22.984 20.391 1 37.59 69 VAL B C 1
ATOM 5610 O O . VAL B 1 69 ? 27.516 22.359 19.344 1 37.59 69 VAL B O 1
ATOM 5613 N N . GLU B 1 70 ? 28.938 23.109 20.453 1 36.16 70 GLU B N 1
ATOM 5614 C CA . GLU B 1 70 ? 29.688 21.875 20.5 1 36.16 70 GLU B CA 1
ATOM 5615 C C . GLU B 1 70 ? 28.828 20.703 20.984 1 36.16 70 GLU B C 1
ATOM 5617 O O . GLU B 1 70 ? 28.703 20.469 22.188 1 36.16 70 GLU B O 1
ATOM 5622 N N . LEU B 1 71 ? 27.75 20.609 20.438 1 34.81 71 LEU B N 1
ATOM 5623 C CA . LEU B 1 71 ? 27.156 19.344 20.844 1 34.81 71 LEU B CA 1
ATOM 5624 C C . LEU B 1 71 ? 28.172 18.219 20.766 1 34.81 71 LEU B C 1
ATOM 5626 O O . LEU B 1 71 ? 28.703 17.922 19.688 1 34.81 71 LEU B O 1
ATOM 5630 N N . ALA B 1 72 ? 29.172 18.266 21.469 1 32.69 72 ALA B N 1
ATOM 5631 C CA . ALA B 1 72 ? 30.031 17.094 21.516 1 32.69 72 ALA B CA 1
ATOM 5632 C C . ALA B 1 72 ? 29.328 15.867 20.969 1 32.69 72 ALA B C 1
ATOM 5634 O O . ALA B 1 72 ? 28.188 15.578 21.344 1 32.69 72 ALA B O 1
ATOM 5635 N N . PRO B 1 73 ? 29.688 15.445 19.719 1 41.59 73 PRO B N 1
ATOM 5636 C CA . PRO B 1 73 ? 29.109 14.18 19.25 1 41.59 73 PRO B CA 1
ATOM 5637 C C . PRO B 1 73 ? 28.906 13.18 20.391 1 41.59 73 PRO B C 1
ATOM 5639 O O . PRO B 1 73 ? 29.828 12.422 20.719 1 41.59 73 PRO B O 1
ATOM 5642 N N . ASP B 1 74 ? 28.672 13.539 21.453 1 42.22 74 ASP B N 1
ATOM 5643 C CA . ASP B 1 74 ? 28.297 12.422 22.312 1 42.22 74 ASP B CA 1
ATOM 5644 C C . ASP B 1 74 ? 27.188 11.586 21.688 1 42.22 74 ASP B C 1
ATOM 5646 O O . ASP B 1 74 ? 26.078 12.086 21.453 1 42.22 74 ASP B O 1
ATOM 5650 N N . PRO B 1 75 ? 27.688 10.617 20.922 1 45.66 75 PRO B N 1
ATOM 5651 C CA . PRO B 1 75 ? 26.734 9.664 20.344 1 45.66 75 PRO B CA 1
ATOM 5652 C C . PRO B 1 75 ? 25.484 9.516 21.203 1 45.66 75 PRO B C 1
ATOM 5654 O O . PRO B 1 75 ? 24.469 8.969 20.734 1 45.66 75 PRO B O 1
ATOM 5657 N N . SER B 1 76 ? 25.625 9.961 22.453 1 49.12 76 SER B N 1
ATOM 5658 C CA . SER B 1 76 ? 24.484 9.828 23.344 1 49.12 76 SER B CA 1
ATOM 5659 C C . SER B 1 76 ? 23.453 10.938 23.094 1 49.12 76 SER B C 1
ATOM 5661 O O . SER B 1 76 ? 22.328 10.859 23.562 1 49.12 76 SER B O 1
ATOM 5663 N N . ASP B 1 77 ? 23.922 11.977 22.203 1 61.69 77 ASP B N 1
ATOM 5664 C CA . ASP B 1 77 ? 23.016 13.078 21.906 1 61.69 77 ASP B CA 1
ATOM 5665 C C . ASP B 1 77 ? 22.031 12.703 20.812 1 61.69 77 ASP B C 1
ATOM 5667 O O . ASP B 1 77 ? 22.422 12.18 19.766 1 61.69 77 ASP B O 1
ATOM 5671 N N . GLU B 1 78 ? 20.828 12.883 21 1 70.75 78 GLU B N 1
ATOM 5672 C CA . GLU B 1 78 ? 19.734 12.477 20.141 1 70.75 78 GLU B CA 1
ATOM 5673 C C . GLU B 1 78 ? 19.844 13.102 18.75 1 70.75 78 GLU B C 1
ATOM 5675 O O . GLU B 1 78 ? 19.656 12.43 17.75 1 70.75 78 GLU B O 1
ATOM 5680 N N . LEU B 1 79 ? 20.328 14.328 18.688 1 69.75 79 LEU B N 1
ATOM 5681 C CA . LEU B 1 79 ? 20.406 15.016 17.391 1 69.75 79 LEU B CA 1
ATOM 5682 C C . LEU B 1 79 ? 21.594 14.523 16.594 1 69.75 79 LEU B C 1
ATOM 5684 O O . LEU B 1 79 ? 21.516 14.383 15.367 1 69.75 79 LEU B O 1
ATOM 5688 N N . SER B 1 80 ? 22.75 14.281 17.25 1 69.88 80 SER B N 1
ATOM 5689 C CA . SER B 1 80 ? 23.922 13.734 16.562 1 69.88 80 SER B CA 1
ATOM 5690 C C . SER B 1 80 ? 23.625 12.352 15.992 1 69.88 80 SER B C 1
ATOM 5692 O O . SER B 1 80 ? 24.016 12.047 14.859 1 69.88 80 SER B O 1
ATOM 5694 N N . SER B 1 81 ? 22.906 11.602 16.766 1 70.31 81 SER B N 1
ATOM 5695 C CA . SER B 1 81 ? 22.516 10.281 16.297 1 70.31 81 SER B CA 1
ATOM 5696 C C . SER B 1 81 ? 21.609 10.383 15.07 1 70.31 81 SER B C 1
ATOM 5698 O O . SER B 1 81 ? 21.734 9.594 14.133 1 70.31 81 SER B O 1
ATOM 5700 N N . ALA B 1 82 ? 20.797 11.352 15.125 1 72.69 82 ALA B N 1
ATOM 5701 C CA . ALA B 1 82 ? 19.906 11.586 14 1 72.69 82 ALA B CA 1
ATOM 5702 C C . ALA B 1 82 ? 20.672 11.953 12.742 1 72.69 82 ALA B C 1
ATOM 5704 O O . ALA B 1 82 ? 20.422 11.406 11.664 1 72.69 82 ALA B O 1
ATOM 5705 N N . ALA B 1 83 ? 21.594 12.891 12.883 1 70.81 83 ALA B N 1
ATOM 5706 C CA . ALA B 1 83 ? 22.406 13.328 11.758 1 70.81 83 ALA B CA 1
ATOM 5707 C C . ALA B 1 83 ? 23.203 12.164 11.164 1 70.81 83 ALA B C 1
ATOM 5709 O O . ALA B 1 83 ? 23.297 12.016 9.945 1 70.81 83 ALA B O 1
ATOM 5710 N N . HIS B 1 84 ? 23.688 11.336 12.008 1 71 84 HIS B N 1
ATOM 5711 C CA . HIS B 1 84 ? 24.422 10.156 11.578 1 71 84 HIS B CA 1
ATOM 5712 C C . HIS B 1 84 ? 23.531 9.188 10.82 1 71 84 HIS B C 1
ATOM 5714 O O . HIS B 1 84 ? 23.938 8.617 9.805 1 71 84 HIS B O 1
ATOM 5720 N N . ALA B 1 85 ? 22.359 9.062 11.266 1 71.62 85 ALA B N 1
ATOM 5721 C CA . ALA B 1 85 ? 21.406 8.156 10.617 1 71.62 85 ALA B CA 1
ATOM 5722 C C . ALA B 1 85 ? 21.047 8.648 9.219 1 71.62 85 ALA B C 1
ATOM 5724 O O . ALA B 1 85 ? 20.984 7.859 8.273 1 71.62 85 ALA B O 1
ATOM 5725 N N . VAL B 1 86 ? 20.812 9.867 9.094 1 73.62 86 VAL B N 1
ATOM 5726 C CA . VAL B 1 86 ? 20.438 10.461 7.82 1 73.62 86 VAL B CA 1
ATOM 5727 C C . VAL B 1 86 ? 21.594 10.336 6.828 1 73.62 86 VAL B C 1
ATOM 5729 O O . VAL B 1 86 ? 21.406 9.828 5.719 1 73.62 86 VAL B O 1
ATOM 5732 N N . GLU B 1 87 ? 22.75 10.781 7.246 1 73.56 87 GLU B N 1
ATOM 5733 C CA . GLU B 1 87 ? 23.922 10.742 6.363 1 73.56 87 GLU B CA 1
ATOM 5734 C C . GLU B 1 87 ? 24.312 9.305 6.016 1 73.56 87 GLU B C 1
ATOM 5736 O O . GLU B 1 87 ? 24.656 9.016 4.871 1 73.56 87 GLU B O 1
ATOM 5741 N N . GLY B 1 88 ? 24.25 8.438 7.016 1 67.81 88 GLY B N 1
ATOM 5742 C CA . GLY B 1 88 ? 24.5 7.027 6.758 1 67.81 88 GLY B CA 1
ATOM 5743 C C . GLY B 1 88 ? 23.547 6.434 5.727 1 67.81 88 GLY B C 1
ATOM 5744 O O . GLY B 1 88 ? 23.969 5.672 4.855 1 67.81 88 GLY B O 1
ATOM 5745 N N . SER B 1 89 ? 22.328 6.789 5.793 1 71.94 89 SER B N 1
ATOM 5746 C CA . SER B 1 89 ? 21.344 6.285 4.848 1 71.94 89 SER B CA 1
ATOM 5747 C C . SER B 1 89 ? 21.594 6.812 3.441 1 71.94 89 SER B C 1
ATOM 5749 O O . SER B 1 89 ? 21.406 6.09 2.459 1 71.94 89 SER B O 1
ATOM 5751 N N . ARG B 1 90 ? 22.031 8.008 3.336 1 72.56 90 ARG B N 1
ATOM 5752 C CA . ARG B 1 90 ? 22.375 8.586 2.039 1 72.56 90 ARG B CA 1
ATOM 5753 C C . ARG B 1 90 ? 23.516 7.828 1.377 1 72.56 90 ARG B C 1
ATOM 5755 O O . ARG B 1 90 ? 23.469 7.539 0.18 1 72.56 90 ARG B O 1
ATOM 5762 N N . ILE B 1 91 ? 24.484 7.516 2.154 1 68.69 91 ILE B N 1
ATOM 5763 C CA . ILE B 1 91 ? 25.641 6.754 1.664 1 68.69 91 ILE B CA 1
ATOM 5764 C C . ILE B 1 91 ? 25.172 5.367 1.218 1 68.69 91 ILE B C 1
ATOM 5766 O O . ILE B 1 91 ? 25.594 4.879 0.162 1 68.69 91 ILE B O 1
ATOM 5770 N N . PHE B 1 92 ? 24.328 4.863 1.969 1 67.31 92 PHE B N 1
ATOM 5771 C CA . PHE B 1 92 ? 23.859 3.504 1.712 1 67.31 92 PHE B CA 1
ATOM 5772 C C . PHE B 1 92 ? 23.141 3.42 0.372 1 67.31 92 PHE B C 1
ATOM 5774 O O . PHE B 1 92 ? 23.281 2.43 -0.352 1 67.31 92 PHE B O 1
ATOM 5781 N N . VAL B 1 93 ? 22.422 4.488 0.083 1 67 93 VAL B N 1
ATOM 5782 C CA . VAL B 1 93 ? 21.656 4.43 -1.157 1 67 93 VAL B CA 1
ATOM 5783 C C . VAL B 1 93 ? 22.5 4.984 -2.309 1 67 93 VAL B C 1
ATOM 5785 O O . VAL B 1 93 ? 21.969 5.277 -3.383 1 67 93 VAL B O 1
ATOM 5788 N N . GLY B 1 94 ? 23.75 5.238 -2.076 1 58.5 94 GLY B N 1
ATOM 5789 C CA . GLY B 1 94 ? 24.672 5.578 -3.148 1 58.5 94 GLY B CA 1
ATOM 5790 C C . GLY B 1 94 ? 24.75 7.07 -3.408 1 58.5 94 GLY B C 1
ATOM 5791 O O . GLY B 1 94 ? 25.203 7.492 -4.473 1 58.5 94 GLY B O 1
ATOM 5792 N N . LYS B 1 95 ? 24.219 7.918 -2.576 1 60.66 95 LYS B N 1
ATOM 5793 C CA . LYS B 1 95 ? 24.234 9.352 -2.826 1 60.66 95 LYS B CA 1
ATOM 5794 C C . LYS B 1 95 ? 25.516 9.984 -2.273 1 60.66 95 LYS B C 1
ATOM 5796 O O . LYS B 1 95 ? 25.656 11.211 -2.287 1 60.66 95 LYS B O 1
ATOM 5801 N N . GLY B 1 96 ? 26.484 9.18 -2.137 1 57.75 96 GLY B N 1
ATOM 5802 C CA . GLY B 1 96 ? 27.859 9.586 -1.832 1 57.75 96 GLY B CA 1
ATOM 5803 C C . GLY B 1 96 ? 27.953 10.5 -0.627 1 57.75 96 GLY B C 1
ATOM 5804 O O . GLY B 1 96 ? 26.938 10.797 0.016 1 57.75 96 GLY B O 1
ATOM 5805 N N . ARG B 1 97 ? 29.172 10.852 -0.182 1 48 97 ARG B N 1
ATOM 5806 C CA . ARG B 1 97 ? 29.562 11.672 0.959 1 48 97 ARG B CA 1
ATOM 5807 C C . ARG B 1 97 ? 29.188 13.133 0.725 1 48 97 ARG B C 1
ATOM 5809 O O . ARG B 1 97 ? 28.797 13.844 1.657 1 48 97 ARG B O 1
ATOM 5816 N N . GLN B 1 98 ? 29.359 13.5 -0.511 1 47.41 98 GLN B N 1
ATOM 5817 C CA . GLN B 1 98 ? 29.188 14.914 -0.829 1 47.41 98 GLN B CA 1
ATOM 5818 C C . GLN B 1 98 ? 27.734 15.344 -0.621 1 47.41 98 GLN B C 1
ATOM 5820 O O . GLN B 1 98 ? 27.469 16.438 -0.11 1 47.41 98 GLN B O 1
ATOM 5825 N N . ALA B 1 99 ? 26.938 14.492 -1.14 1 46 99 ALA B N 1
ATOM 5826 C CA . ALA B 1 99 ? 25.547 14.836 -0.884 1 46 99 ALA B CA 1
ATOM 5827 C C . ALA B 1 99 ? 25.266 14.883 0.614 1 46 99 ALA B C 1
ATOM 5829 O O . ALA B 1 99 ? 24.453 15.695 1.071 1 46 99 ALA B O 1
ATOM 5830 N N . ALA B 1 100 ? 26 14.078 1.421 1 43 100 ALA B N 1
ATOM 5831 C CA . ALA B 1 100 ? 25.938 13.953 2.875 1 43 100 ALA B CA 1
ATOM 5832 C C . ALA B 1 100 ? 26.5 15.203 3.557 1 43 100 ALA B C 1
ATOM 5834 O O . ALA B 1 100 ? 26 15.609 4.609 1 43 100 ALA B O 1
ATOM 5835 N N . SER B 1 101 ? 27.641 15.688 3.047 1 39.91 101 SER B N 1
ATOM 5836 C CA . SER B 1 101 ? 28.266 16.859 3.643 1 39.91 101 SER B CA 1
ATOM 5837 C C . SER B 1 101 ? 27.375 18.078 3.539 1 39.91 101 SER B C 1
ATOM 5839 O O . SER B 1 101 ? 27.5 19.016 4.332 1 39.91 101 SER B O 1
ATOM 5841 N N . ALA B 1 102 ? 26.734 18.125 2.525 1 36.72 102 ALA B N 1
ATOM 5842 C CA . ALA B 1 102 ? 25.844 19.281 2.498 1 36.72 102 ALA B CA 1
ATOM 5843 C C . ALA B 1 102 ? 24.984 19.344 3.752 1 36.72 102 ALA B C 1
ATOM 5845 O O . ALA B 1 102 ? 24.406 20.375 4.066 1 36.72 102 ALA B O 1
ATOM 5846 N N . PHE B 1 103 ? 24.812 18.125 4.348 1 37.31 103 PHE B N 1
ATOM 5847 C CA . PHE B 1 103 ? 24.078 18.109 5.609 1 37.31 103 PHE B CA 1
ATOM 5848 C C . PHE B 1 103 ? 25.031 18.062 6.793 1 37.31 103 PHE B C 1
ATOM 5850 O O . PHE B 1 103 ? 24.625 17.734 7.91 1 37.31 103 PHE B O 1
ATOM 5857 N N . SER B 1 104 ? 26.328 17.969 6.695 1 41.25 104 SER B N 1
ATOM 5858 C CA . SER B 1 104 ? 27.234 17.859 7.832 1 41.25 104 SER B CA 1
ATOM 5859 C C . SER B 1 104 ? 26.812 18.781 8.969 1 41.25 104 SER B C 1
ATOM 5861 O O . SER B 1 104 ? 27.031 18.469 10.141 1 41.25 104 SER B O 1
ATOM 5863 N N . GLY B 1 105 ? 26.5 20.078 8.664 1 47.75 105 GLY B N 1
ATOM 5864 C CA . GLY B 1 105 ? 25.969 20.891 9.75 1 47.75 105 GLY B CA 1
ATOM 5865 C C . GLY B 1 105 ? 24.453 20.891 9.805 1 47.75 105 GLY B C 1
ATOM 5866 O O . GLY B 1 105 ? 23.781 20.609 8.805 1 47.75 105 GLY B O 1
ATOM 5867 N N . LEU B 1 106 ? 23.969 20.453 11.055 1 58.38 106 LEU B N 1
ATOM 5868 C CA . LEU B 1 106 ? 22.531 20.594 11.227 1 58.38 106 LEU B CA 1
ATOM 5869 C C . LEU B 1 106 ? 22.031 21.891 10.602 1 58.38 106 LEU B C 1
ATOM 5871 O O . LEU B 1 106 ? 22.5 22.984 10.953 1 58.38 106 LEU B O 1
ATOM 5875 N N . SER B 1 107 ? 21.797 21.844 9.359 1 75.19 107 SER B N 1
ATOM 5876 C CA . SER B 1 107 ? 21.219 23.047 8.773 1 75.19 107 SER B CA 1
ATOM 5877 C C . SER B 1 107 ? 19.688 23.016 8.852 1 75.19 107 SER B C 1
ATOM 5879 O O . SER B 1 107 ? 19.078 21.969 8.633 1 75.19 107 SER B O 1
ATOM 5881 N N . LEU B 1 108 ? 19.297 24.109 9.445 1 87.25 108 LEU B N 1
ATOM 5882 C CA . LEU B 1 108 ? 17.859 24.359 9.453 1 87.25 108 LEU B CA 1
ATOM 5883 C C . LEU B 1 108 ? 17.406 24.953 8.125 1 87.25 108 LEU B C 1
ATOM 5885 O O . LEU B 1 108 ? 18.016 25.906 7.621 1 87.25 108 LEU B O 1
ATOM 5889 N N . GLN B 1 109 ? 16.531 24.312 7.496 1 91.19 109 GLN B N 1
ATOM 5890 C CA . GLN B 1 109 ? 15.992 24.859 6.258 1 91.19 109 GLN B CA 1
ATOM 5891 C C . GLN B 1 109 ? 14.602 25.438 6.477 1 91.19 109 GLN B C 1
ATOM 5893 O O . GLN B 1 109 ? 13.75 24.828 7.121 1 91.19 109 GLN B O 1
ATOM 5898 N N . VAL B 1 110 ? 14.406 26.625 5.988 1 93.5 110 VAL B N 1
ATOM 5899 C CA . VAL B 1 110 ? 13.117 27.312 6.113 1 93.5 110 VAL B CA 1
ATOM 5900 C C . VAL B 1 110 ? 12.648 27.781 4.734 1 93.5 110 VAL B C 1
ATOM 5902 O O . VAL B 1 110 ? 13.461 28.078 3.861 1 93.5 110 VAL B O 1
ATOM 5905 N N . ALA B 1 111 ? 11.383 27.812 4.52 1 96.12 111 ALA B N 1
ATOM 5906 C CA . ALA B 1 111 ? 10.805 28.172 3.225 1 96.12 111 ALA B CA 1
ATOM 5907 C C . ALA B 1 111 ? 10.539 29.672 3.133 1 96.12 111 ALA B C 1
ATOM 5909 O O . ALA B 1 111 ? 10.039 30.281 4.086 1 96.12 111 ALA B O 1
ATOM 5910 N N . TRP B 1 112 ? 10.906 30.281 2.033 1 95.88 112 TRP B N 1
ATOM 5911 C CA . TRP B 1 112 ? 10.602 31.672 1.707 1 95.88 112 TRP B CA 1
ATOM 5912 C C . TRP B 1 112 ? 9.93 31.781 0.344 1 95.88 112 TRP B C 1
ATOM 5914 O O . TRP B 1 112 ? 10.438 31.266 -0.65 1 95.88 112 TRP B O 1
ATOM 5924 N N . CYS B 1 113 ? 8.789 32.375 0.362 1 96.12 113 CYS B N 1
ATOM 5925 C CA . CYS B 1 113 ? 8.133 32.656 -0.902 1 96.12 113 CYS B CA 1
ATOM 5926 C C . CYS B 1 113 ? 8.578 34.031 -1.438 1 96.12 113 CYS B C 1
ATOM 5928 O O . CYS B 1 113 ? 8.344 35.062 -0.806 1 96.12 113 CYS B O 1
ATOM 5930 N N . THR B 1 114 ? 9.25 34.062 -2.59 1 94.5 114 THR B N 1
ATOM 5931 C CA . THR B 1 114 ? 9.805 35.281 -3.191 1 94.5 114 THR B CA 1
ATOM 5932 C C . THR B 1 114 ? 9.273 35.469 -4.605 1 94.5 114 THR B C 1
ATOM 5934 O O . THR B 1 114 ? 8.688 34.531 -5.188 1 94.5 114 THR B O 1
ATOM 5937 N N . PRO B 1 115 ? 9.391 36.656 -5.062 1 91.81 115 PRO B N 1
ATOM 5938 C CA . PRO B 1 115 ? 8.977 36.875 -6.453 1 91.81 115 PRO B CA 1
ATOM 5939 C C . PRO B 1 115 ? 9.844 36.094 -7.449 1 91.81 115 PRO B C 1
ATOM 5941 O O . PRO B 1 115 ? 11.055 35.969 -7.258 1 91.81 115 PRO B O 1
ATOM 5944 N N . SER B 1 116 ? 9.227 35.656 -8.461 1 91.38 116 SER B N 1
ATOM 5945 C CA . SER B 1 116 ? 9.906 34.844 -9.469 1 91.38 116 SER B CA 1
ATOM 5946 C C . SER B 1 116 ? 10.984 35.656 -10.188 1 91.38 116 SER B C 1
ATOM 5948 O O . SER B 1 116 ? 11.859 35.094 -10.844 1 91.38 116 SER B O 1
ATOM 5950 N N . THR B 1 117 ? 10.984 36.938 -10.047 1 89.06 117 THR B N 1
ATOM 5951 C CA . THR B 1 117 ? 11.953 37.812 -10.695 1 89.06 117 THR B CA 1
ATOM 5952 C C . THR B 1 117 ? 13.289 37.781 -9.953 1 89.06 117 THR B C 1
ATOM 5954 O O . THR B 1 117 ? 14.312 38.188 -10.484 1 89.06 117 THR B O 1
ATOM 5957 N N . CYS B 1 118 ? 13.227 37.312 -8.719 1 90.44 118 CYS B N 1
ATOM 5958 C CA . CYS B 1 118 ? 14.453 37.219 -7.938 1 90.44 118 CYS B CA 1
ATOM 5959 C C . CYS B 1 118 ? 15.188 35.906 -8.242 1 90.44 118 CYS B C 1
ATOM 5961 O O . CYS B 1 118 ? 14.586 34.844 -8.25 1 90.44 118 CYS B O 1
ATOM 5963 N N . SER B 1 119 ? 16.438 36 -8.492 1 91.75 119 SER B N 1
ATOM 5964 C CA . SER B 1 119 ? 17.25 34.812 -8.656 1 91.75 119 SER B CA 1
ATOM 5965 C C . SER B 1 119 ? 17.562 34.156 -7.309 1 91.75 119 SER B C 1
ATOM 5967 O O . SER B 1 119 ? 17.469 34.812 -6.266 1 91.75 119 SER B O 1
ATOM 5969 N N . ALA B 1 120 ? 17.969 32.938 -7.359 1 92.31 120 ALA B N 1
ATOM 5970 C CA . ALA B 1 120 ? 18.312 32.219 -6.137 1 92.31 120 ALA B CA 1
ATOM 5971 C C . ALA B 1 120 ? 19.469 32.906 -5.41 1 92.31 120 ALA B C 1
ATOM 5973 O O . ALA B 1 120 ? 19.5 32.969 -4.176 1 92.31 120 ALA B O 1
ATOM 5974 N N . GLU B 1 121 ? 20.375 33.438 -6.141 1 93.12 121 GLU B N 1
ATOM 5975 C CA . GLU B 1 121 ? 21.516 34.156 -5.555 1 93.12 121 GLU B CA 1
ATOM 5976 C C . GLU B 1 121 ? 21.078 35.406 -4.824 1 93.12 121 GLU B C 1
ATOM 5978 O O . GLU B 1 121 ? 21.578 35.719 -3.74 1 93.12 121 GLU B O 1
ATOM 5983 N N . GLU B 1 122 ? 20.172 36.062 -5.402 1 94.06 122 GLU B N 1
ATOM 5984 C CA . GLU B 1 122 ? 19.656 37.281 -4.785 1 94.06 122 GLU B CA 1
ATOM 5985 C C . GLU B 1 122 ? 18.906 36.938 -3.496 1 94.06 122 GLU B C 1
ATOM 5987 O O . GLU B 1 122 ? 19.047 37.656 -2.496 1 94.06 122 GLU B O 1
ATOM 5992 N N . VAL B 1 123 ? 18.156 35.938 -3.605 1 94.5 123 VAL B N 1
ATOM 5993 C CA . VAL B 1 123 ? 17.422 35.531 -2.418 1 94.5 123 VAL B CA 1
ATOM 5994 C C . VAL B 1 123 ? 18.391 35.156 -1.311 1 94.5 123 VAL B C 1
ATOM 5996 O O . VAL B 1 123 ? 18.172 35.469 -0.142 1 94.5 123 VAL B O 1
ATOM 5999 N N . GLY B 1 124 ? 19.422 34.438 -1.667 1 94.06 124 GLY B N 1
ATOM 6000 C CA . GLY B 1 124 ? 20.438 34.062 -0.702 1 94.06 124 GLY B CA 1
ATOM 6001 C C . GLY B 1 124 ? 21.109 35.25 -0.045 1 94.06 124 GLY B C 1
ATOM 6002 O O . GLY B 1 124 ? 21.359 35.25 1.161 1 94.06 124 GLY B O 1
ATOM 6003 N N . LYS B 1 125 ? 21.344 36.281 -0.785 1 93.94 125 LYS B N 1
ATOM 6004 C CA . LYS B 1 125 ? 21.969 37.5 -0.258 1 93.94 125 LYS B CA 1
ATOM 6005 C C . LYS B 1 125 ? 21.047 38.188 0.731 1 93.94 125 LYS B C 1
ATOM 6007 O O . LYS B 1 125 ? 21.484 38.656 1.79 1 93.94 125 LYS B O 1
ATOM 6012 N N . ILE B 1 126 ? 19.828 38.219 0.343 1 93.75 126 ILE B N 1
ATOM 6013 C CA . ILE B 1 126 ? 18.859 38.875 1.206 1 93.75 126 ILE B CA 1
ATOM 6014 C C . ILE B 1 126 ? 18.688 38.062 2.49 1 93.75 126 ILE B C 1
ATOM 6016 O O . ILE B 1 126 ? 18.625 38.656 3.584 1 93.75 126 ILE B O 1
ATOM 6020 N N . ALA B 1 127 ? 18.609 36.844 2.295 1 93.56 127 ALA B N 1
ATOM 6021 C CA . ALA B 1 127 ? 18.453 35.938 3.447 1 93.56 127 ALA B CA 1
ATOM 6022 C C . ALA B 1 127 ? 19.656 36.031 4.375 1 93.56 127 ALA B C 1
ATOM 6024 O O . ALA B 1 127 ? 19.5 36.031 5.602 1 93.56 127 ALA B O 1
ATOM 6025 N N . ASN B 1 128 ? 20.766 36.062 3.834 1 93.19 128 ASN B N 1
ATOM 6026 C CA . ASN B 1 128 ? 21.969 36.156 4.641 1 93.19 128 ASN B CA 1
ATOM 6027 C C . ASN B 1 128 ? 22.047 37.469 5.383 1 93.19 128 ASN B C 1
ATOM 6029 O O . ASN B 1 128 ? 22.516 37.531 6.52 1 93.19 128 ASN B O 1
ATOM 6033 N N . ALA B 1 129 ? 21.625 38.5 4.766 1 92.81 129 ALA B N 1
ATOM 6034 C CA . ALA B 1 129 ? 21.578 39.812 5.418 1 92.81 129 ALA B CA 1
ATOM 6035 C C . ALA B 1 129 ? 20.625 39.812 6.613 1 92.81 129 ALA B C 1
ATOM 6037 O O . ALA B 1 129 ? 20.938 40.344 7.672 1 92.81 129 ALA B O 1
ATOM 6038 N N . ALA B 1 130 ? 19.531 39.188 6.406 1 90.12 130 ALA B N 1
ATOM 6039 C CA . ALA B 1 130 ? 18.547 39.094 7.484 1 90.12 130 ALA B CA 1
ATOM 6040 C C . ALA B 1 130 ? 19.062 38.188 8.609 1 90.12 130 ALA B C 1
ATOM 6042 O O . ALA B 1 130 ? 18.906 38.5 9.789 1 90.12 130 ALA B O 1
ATOM 6043 N N . ALA B 1 131 ? 19.641 37.094 8.234 1 89.81 131 ALA B N 1
ATOM 6044 C CA . ALA B 1 131 ? 20.156 36.125 9.203 1 89.81 131 ALA B CA 1
ATOM 6045 C C . ALA B 1 131 ? 21.312 36.719 10 1 89.81 131 ALA B C 1
ATOM 6047 O O . ALA B 1 131 ? 21.484 36.406 11.188 1 89.81 131 ALA B O 1
ATOM 6048 N N . SER B 1 132 ? 22.078 37.469 9.398 1 87.81 132 SER B N 1
ATOM 6049 C CA . SER B 1 132 ? 23.25 38.094 10.047 1 87.81 132 SER B CA 1
ATOM 6050 C C . SER B 1 132 ? 22.844 39 11.188 1 87.81 132 SER B C 1
ATOM 6052 O O . SER B 1 132 ? 23.609 39.219 12.125 1 87.81 132 SER B O 1
ATOM 6054 N N . LEU B 1 133 ? 21.641 39.469 11.117 1 86.19 133 LEU B N 1
ATOM 6055 C CA . LEU B 1 133 ? 21.125 40.344 12.172 1 86.19 133 LEU B CA 1
ATOM 6056 C C . LEU B 1 133 ? 21 39.594 13.484 1 86.19 133 LEU B C 1
ATOM 6058 O O . LEU B 1 133 ? 21.047 40.188 14.562 1 86.19 133 LEU B O 1
ATOM 6062 N N . VAL B 1 134 ? 20.891 38.312 13.383 1 81 134 VAL B N 1
ATOM 6063 C CA . VAL B 1 134 ? 20.734 37.5 14.594 1 81 134 VAL B CA 1
ATOM 6064 C C . VAL B 1 134 ? 21.953 36.594 14.758 1 81 134 VAL B C 1
ATOM 6066 O O . VAL B 1 134 ? 21.891 35.594 15.477 1 81 134 VAL B O 1
ATOM 6069 N N . GLY B 1 135 ? 23.016 36.75 13.977 1 79.62 135 GLY B N 1
ATOM 6070 C CA . GLY B 1 135 ? 24.266 36.031 14.133 1 79.62 135 GLY B CA 1
ATOM 6071 C C . GLY B 1 135 ? 24.281 34.688 13.406 1 79.62 135 GLY B C 1
ATOM 6072 O O . GLY B 1 135 ? 25.016 33.781 13.789 1 79.62 135 GLY B O 1
ATOM 6073 N N . LEU B 1 136 ? 23.391 34.562 12.461 1 85.56 136 LEU B N 1
ATOM 6074 C CA . LEU B 1 136 ? 23.344 33.312 11.688 1 85.56 136 LEU B CA 1
ATOM 6075 C C . LEU B 1 136 ? 23.797 33.562 10.25 1 85.56 136 LEU B C 1
ATOM 6077 O O . LEU B 1 136 ? 23.969 34.719 9.828 1 85.56 136 LEU B O 1
ATOM 6081 N N . LYS B 1 137 ? 24.141 32.5 9.594 1 87.19 137 LYS B N 1
ATOM 6082 C CA . LYS B 1 137 ? 24.438 32.531 8.164 1 87.19 137 LYS B CA 1
ATOM 6083 C C . LYS B 1 137 ? 23.375 31.781 7.359 1 87.19 137 LYS B C 1
ATOM 6085 O O . LYS B 1 137 ? 22.844 30.766 7.812 1 87.19 137 LYS B O 1
ATOM 6090 N N . ALA B 1 138 ? 23.062 32.375 6.238 1 91.12 138 ALA B N 1
ATOM 6091 C CA . ALA B 1 138 ? 22.047 31.766 5.387 1 91.12 138 ALA B CA 1
ATOM 6092 C C . ALA B 1 138 ? 22.562 31.609 3.959 1 91.12 138 ALA B C 1
ATOM 6094 O O . ALA B 1 138 ? 23.391 32.375 3.496 1 91.12 138 ALA B O 1
ATOM 6095 N N . SER B 1 139 ? 22.172 30.562 3.305 1 89.31 139 SER B N 1
ATOM 6096 C CA . SER B 1 139 ? 22.5 30.312 1.905 1 89.31 139 SER B CA 1
ATOM 6097 C C . SER B 1 139 ? 21.344 29.641 1.174 1 89.31 139 SER B C 1
ATOM 6099 O O . SER B 1 139 ? 20.469 29.031 1.803 1 89.31 139 SER B O 1
ATOM 6101 N N . VAL B 1 140 ? 21.281 29.906 -0.11 1 91.12 140 VAL B N 1
ATOM 6102 C CA . VAL B 1 140 ? 20.266 29.266 -0.954 1 91.12 140 VAL B CA 1
ATOM 6103 C C . VAL B 1 140 ? 20.938 28.688 -2.201 1 91.12 140 VAL B C 1
ATOM 6105 O O . VAL B 1 140 ? 21.562 29.406 -2.971 1 91.12 140 VAL B O 1
ATOM 6108 N N . ALA B 1 141 ? 20.828 27.391 -2.352 1 85.88 141 ALA B N 1
ATOM 6109 C CA . ALA B 1 141 ? 21.328 26.766 -3.576 1 85.88 141 ALA B CA 1
ATOM 6110 C C . ALA B 1 141 ? 20.344 26.969 -4.727 1 85.88 141 ALA B C 1
ATOM 6112 O O . ALA B 1 141 ? 19.141 27.094 -4.504 1 85.88 141 ALA B O 1
ATOM 6113 N N . PRO B 1 142 ? 20.828 27.047 -5.922 1 84.44 142 PRO B N 1
ATOM 6114 C CA . PRO B 1 142 ? 19.953 27.266 -7.074 1 84.44 142 PRO B CA 1
ATOM 6115 C C . PRO B 1 142 ? 18.844 26.219 -7.18 1 84.44 142 PRO B C 1
ATOM 6117 O O . PRO B 1 142 ? 17.719 26.531 -7.594 1 84.44 142 PRO B O 1
ATOM 6120 N N . SER B 1 143 ? 19.078 25.016 -6.719 1 83.75 143 SER B N 1
ATOM 6121 C CA . SER B 1 143 ? 18.094 23.938 -6.832 1 83.75 143 SER B CA 1
ATOM 6122 C C . SER B 1 143 ? 17.016 24.047 -5.758 1 83.75 143 SER B C 1
ATOM 6124 O O . SER B 1 143 ? 15.977 23.391 -5.844 1 83.75 143 SER B O 1
ATOM 6126 N N . GLU B 1 144 ? 17.266 24.953 -4.84 1 89.06 144 GLU B N 1
ATOM 6127 C CA . GLU B 1 144 ? 16.344 25.047 -3.713 1 89.06 144 GLU B CA 1
ATOM 6128 C C . GLU B 1 144 ? 15.234 26.047 -4 1 89.06 144 GLU B C 1
ATOM 6130 O O . GLU B 1 144 ? 14.305 26.203 -3.203 1 89.06 144 GLU B O 1
ATOM 6135 N N . CYS B 1 145 ? 15.32 26.75 -5.094 1 91.44 145 CYS B N 1
ATOM 6136 C CA . CYS B 1 145 ? 14.219 27.578 -5.543 1 91.44 145 CYS B CA 1
ATOM 6137 C C . CYS B 1 145 ? 13.477 26.938 -6.707 1 91.44 145 CYS B C 1
ATOM 6139 O O . CYS B 1 145 ? 14.094 26.5 -7.68 1 91.44 145 CYS B O 1
ATOM 6141 N N . HIS B 1 146 ? 12.219 26.859 -6.555 1 88.75 146 HIS B N 1
ATOM 6142 C CA . HIS B 1 146 ? 11.391 26.156 -7.531 1 88.75 146 HIS B CA 1
ATOM 6143 C C . HIS B 1 146 ? 11.359 26.906 -8.859 1 88.75 146 HIS B C 1
ATOM 6145 O O . HIS B 1 146 ? 11.188 28.125 -8.891 1 88.75 146 HIS B O 1
ATOM 6151 N N . ALA B 1 147 ? 11.625 26.234 -9.891 1 79 147 ALA B N 1
ATOM 6152 C CA . ALA B 1 147 ? 11.547 26.781 -11.25 1 79 147 ALA B CA 1
ATOM 6153 C C . ALA B 1 147 ? 10.703 25.891 -12.148 1 79 147 ALA B C 1
ATOM 6155 O O . ALA B 1 147 ? 10.617 24.688 -11.938 1 79 147 ALA B O 1
ATOM 6156 N N . ARG B 1 148 ? 10.039 26.516 -13.078 1 79.62 148 ARG B N 1
ATOM 6157 C CA . ARG B 1 148 ? 9.234 25.766 -14.039 1 79.62 148 ARG B CA 1
ATOM 6158 C C . ARG B 1 148 ? 10.109 24.891 -14.93 1 79.62 148 ARG B C 1
ATOM 6160 O O . ARG B 1 148 ? 11.188 25.312 -15.352 1 79.62 148 ARG B O 1
ATOM 6167 N N . LYS B 1 149 ? 9.617 23.703 -15.18 1 83.5 149 LYS B N 1
ATOM 6168 C CA . LYS B 1 149 ? 10.359 22.75 -15.992 1 83.5 149 LYS B CA 1
ATOM 6169 C C . LYS B 1 149 ? 10.031 22.922 -17.469 1 83.5 149 LYS B C 1
ATOM 6171 O O . LYS B 1 149 ? 8.883 23.188 -17.844 1 83.5 149 LYS B O 1
ATOM 6176 N N . GLN B 1 150 ? 11.109 22.859 -18.219 1 86.56 150 GLN B N 1
ATOM 6177 C CA . GLN B 1 150 ? 10.922 22.891 -19.672 1 86.56 150 GLN B CA 1
ATOM 6178 C C . GLN B 1 150 ? 11.297 21.562 -20.312 1 86.56 150 GLN B C 1
ATOM 6180 O O . GLN B 1 150 ? 12.172 20.844 -19.797 1 86.56 150 GLN B O 1
ATOM 6185 N N . LEU B 1 151 ? 10.625 21.234 -21.297 1 92.12 151 LEU B N 1
ATOM 6186 C CA . LEU B 1 151 ? 10.906 20 -22.016 1 92.12 151 LEU B CA 1
ATOM 6187 C C . LEU B 1 151 ? 12.219 20.125 -22.797 1 92.12 151 LEU B C 1
ATOM 6189 O O . LEU B 1 151 ? 12.422 21.094 -23.531 1 92.12 151 LEU B O 1
ATOM 6193 N N . ARG B 1 152 ? 13.141 19.219 -22.719 1 93.12 152 ARG B N 1
ATOM 6194 C CA . ARG B 1 152 ? 14.406 19.141 -23.438 1 93.12 152 ARG B CA 1
ATOM 6195 C C . ARG B 1 152 ? 14.305 18.188 -24.609 1 93.12 152 ARG B C 1
ATOM 6197 O O . ARG B 1 152 ? 13.32 17.453 -24.75 1 93.12 152 ARG B O 1
ATOM 6204 N N . ALA B 1 153 ? 15.297 18.219 -25.344 1 94.88 153 ALA B N 1
ATOM 6205 C CA . ALA B 1 153 ? 15.352 17.328 -26.5 1 94.88 153 ALA B CA 1
ATOM 6206 C C . ALA B 1 153 ? 15.328 15.859 -26.062 1 94.88 153 ALA B C 1
ATOM 6208 O O . ALA B 1 153 ? 14.664 15.031 -26.688 1 94.88 153 ALA B O 1
ATOM 6209 N N . LEU B 1 154 ? 15.984 15.578 -25.031 1 94.81 154 LEU B N 1
ATOM 6210 C CA . LEU B 1 154 ? 16.047 14.211 -24.531 1 94.81 154 LEU B CA 1
ATOM 6211 C C . LEU B 1 154 ? 14.672 13.75 -24.062 1 94.81 154 LEU B C 1
ATOM 6213 O O . LEU B 1 154 ? 14.328 12.57 -24.188 1 94.81 154 LEU B O 1
ATOM 6217 N N . ASP B 1 155 ? 13.914 14.648 -23.484 1 95.75 155 ASP B N 1
ATOM 6218 C CA . ASP B 1 155 ? 12.57 14.32 -23.016 1 95.75 155 ASP B CA 1
ATOM 6219 C C . ASP B 1 155 ? 11.641 14 -24.172 1 95.75 155 ASP B C 1
ATOM 6221 O O . ASP B 1 155 ? 10.859 13.047 -24.109 1 95.75 155 ASP B O 1
ATOM 6225 N N . VAL B 1 156 ? 11.773 14.758 -25.25 1 96.44 156 VAL B N 1
ATOM 6226 C CA . VAL B 1 156 ? 10.969 14.516 -26.438 1 96.44 156 VAL B CA 1
ATOM 6227 C C . VAL B 1 156 ? 11.352 13.172 -27.062 1 96.44 156 VAL B C 1
ATOM 6229 O O . VAL B 1 156 ? 10.484 12.422 -27.516 1 96.44 156 VAL B O 1
ATOM 6232 N N . PHE B 1 157 ? 12.648 12.977 -27.078 1 96.69 157 PHE B N 1
ATOM 6233 C CA . PHE B 1 157 ? 13.125 11.695 -27.594 1 96.69 157 PHE B CA 1
ATOM 6234 C C . PHE B 1 157 ? 12.531 10.539 -26.797 1 96.69 157 PHE B C 1
ATOM 6236 O O . PHE B 1 157 ? 12.07 9.555 -27.375 1 96.69 157 PHE B O 1
ATOM 6243 N N . ALA B 1 158 ? 12.602 10.664 -25.484 1 96.62 158 ALA B N 1
ATOM 6244 C CA . ALA B 1 158 ? 12.055 9.617 -24.625 1 96.62 158 ALA B CA 1
ATOM 6245 C C . ALA B 1 158 ? 10.57 9.398 -24.906 1 96.62 158 ALA B C 1
ATOM 6247 O O . ALA B 1 158 ? 10.102 8.258 -24.938 1 96.62 158 ALA B O 1
ATOM 6248 N N . ILE B 1 159 ? 9.797 10.445 -25.078 1 96.75 159 ILE B N 1
ATOM 6249 C CA . ILE B 1 159 ? 8.367 10.359 -25.375 1 96.75 159 ILE B CA 1
ATOM 6250 C C . ILE B 1 159 ? 8.156 9.648 -26.703 1 96.75 159 ILE B C 1
ATOM 6252 O O . ILE B 1 159 ? 7.344 8.727 -26.797 1 96.75 159 ILE B O 1
ATOM 6256 N N . CYS B 1 160 ? 8.906 10.047 -27.688 1 97 160 CYS B N 1
ATOM 6257 C CA . CYS B 1 160 ? 8.789 9.445 -29.016 1 97 160 CYS B CA 1
ATOM 6258 C C . CYS B 1 160 ? 9.125 7.957 -28.969 1 97 160 CYS B C 1
ATOM 6260 O O . CYS B 1 160 ? 8.453 7.145 -29.609 1 97 160 CYS B O 1
ATOM 6262 N N . LEU B 1 161 ? 10.156 7.68 -28.266 1 96.44 161 LEU B N 1
ATOM 6263 C CA . LEU B 1 161 ? 10.57 6.285 -28.141 1 96.44 161 LEU B CA 1
ATOM 6264 C C . LEU B 1 161 ? 9.484 5.453 -27.469 1 96.44 161 LEU B C 1
ATOM 6266 O O . LEU B 1 161 ? 9.188 4.34 -27.906 1 96.44 161 LEU B O 1
ATOM 6270 N N . LEU B 1 162 ? 8.898 5.941 -26.406 1 96.12 162 LEU B N 1
ATOM 6271 C CA . LEU B 1 162 ? 7.836 5.227 -25.703 1 96.12 162 LEU B CA 1
ATOM 6272 C C . LEU B 1 162 ? 6.609 5.066 -26.594 1 96.12 162 LEU B C 1
ATOM 6274 O O . LEU B 1 162 ? 5.992 3.998 -26.625 1 96.12 162 LEU B O 1
ATOM 6278 N N . VAL B 1 163 ? 6.277 6.105 -27.297 1 96.69 163 VAL B N 1
ATOM 6279 C CA . VAL B 1 163 ? 5.133 6.055 -28.203 1 96.69 163 VAL B CA 1
ATOM 6280 C C . VAL B 1 163 ? 5.387 5.023 -29.312 1 96.69 163 VAL B C 1
ATOM 6282 O O . VAL B 1 163 ? 4.473 4.305 -29.719 1 96.69 163 VAL B O 1
ATOM 6285 N N . PHE B 1 164 ? 6.625 5.004 -29.734 1 96.06 164 PHE B N 1
ATOM 6286 C CA . PHE B 1 164 ? 7.008 4.035 -30.75 1 96.06 164 PHE B CA 1
ATOM 6287 C C . PHE B 1 164 ? 6.781 2.611 -30.25 1 96.06 164 PHE B C 1
ATOM 6289 O O . PHE B 1 164 ? 6.164 1.801 -30.953 1 96.06 164 PHE B O 1
ATOM 6296 N N . PHE B 1 165 ? 7.223 2.285 -29.078 1 95.62 165 PHE B N 1
ATOM 6297 C CA . PHE B 1 165 ? 7.09 0.93 -28.562 1 95.62 165 PHE B CA 1
ATOM 6298 C C . PHE B 1 165 ? 5.633 0.609 -28.25 1 95.62 165 PHE B C 1
ATOM 6300 O O . PHE B 1 165 ? 5.195 -0.531 -28.406 1 95.62 165 PHE B O 1
ATOM 6307 N N . ILE B 1 166 ? 4.848 1.604 -27.797 1 96.25 166 ILE B N 1
ATOM 6308 C CA . ILE B 1 166 ? 3.422 1.404 -27.547 1 96.25 166 ILE B CA 1
ATOM 6309 C C . ILE B 1 166 ? 2.703 1.134 -28.859 1 96.25 166 ILE B C 1
ATOM 6311 O O . ILE B 1 166 ? 1.837 0.259 -28.938 1 96.25 166 ILE B O 1
ATOM 6315 N N . ALA B 1 167 ? 3.092 1.866 -29.906 1 96.38 167 ALA B N 1
ATOM 6316 C CA . ALA B 1 167 ? 2.523 1.651 -31.234 1 96.38 167 ALA B CA 1
ATOM 6317 C C . ALA B 1 167 ? 2.879 0.266 -31.766 1 96.38 167 ALA B C 1
ATOM 6319 O O . ALA B 1 167 ? 2.049 -0.397 -32.375 1 96.38 167 ALA B O 1
ATOM 6320 N N . CYS B 1 168 ? 4.133 -0.152 -31.531 1 95.12 168 CYS B N 1
ATOM 6321 C CA . CYS B 1 168 ? 4.551 -1.494 -31.922 1 95.12 168 CYS B CA 1
ATOM 6322 C C . CYS B 1 168 ? 3.713 -2.553 -31.219 1 95.12 168 CYS B C 1
ATOM 6324 O O . CYS B 1 168 ? 3.287 -3.529 -31.844 1 95.12 168 CYS B O 1
ATOM 6326 N N . ALA B 1 169 ? 3.494 -2.361 -29.969 1 95.75 169 ALA B N 1
ATOM 6327 C CA . ALA B 1 169 ? 2.689 -3.311 -29.203 1 95.75 169 ALA B CA 1
ATOM 6328 C C . ALA B 1 169 ? 1.254 -3.352 -29.719 1 95.75 169 ALA B C 1
ATOM 6330 O O . ALA B 1 169 ? 0.662 -4.426 -29.844 1 95.75 169 ALA B O 1
ATOM 6331 N N . ALA B 1 170 ? 0.672 -2.174 -30.031 1 95.62 170 ALA B N 1
ATOM 6332 C CA . ALA B 1 170 ? -0.689 -2.096 -30.562 1 95.62 170 ALA B CA 1
ATOM 6333 C C . ALA B 1 170 ? -0.794 -2.771 -31.922 1 95.62 170 ALA B C 1
ATOM 6335 O O . ALA B 1 170 ? -1.73 -3.533 -32.188 1 95.62 170 ALA B O 1
ATOM 6336 N N . ALA B 1 171 ? 0.196 -2.496 -32.812 1 95.69 171 ALA B N 1
ATOM 6337 C CA . ALA B 1 171 ? 0.212 -3.078 -34.125 1 95.69 171 ALA B CA 1
ATOM 6338 C C . ALA B 1 171 ? 0.391 -4.594 -34.062 1 95.69 171 ALA B C 1
ATOM 6340 O O . ALA B 1 171 ? -0.284 -5.332 -34.781 1 95.69 171 ALA B O 1
ATOM 6341 N N . SER B 1 172 ? 1.358 -4.977 -33.25 1 94.81 172 SER B N 1
ATOM 6342 C CA . SER B 1 172 ? 1.604 -6.406 -33.062 1 94.81 172 SER B CA 1
ATOM 6343 C C . SER B 1 172 ? 0.38 -7.117 -32.5 1 94.81 172 SER B C 1
ATOM 6345 O O . SER B 1 172 ? 0.075 -8.242 -32.906 1 94.81 172 SER B O 1
ATOM 6347 N N . THR B 1 173 ? -0.296 -6.512 -31.578 1 93.81 173 THR B N 1
ATOM 6348 C CA . THR B 1 173 ? -1.497 -7.086 -30.984 1 93.81 173 THR B CA 1
ATOM 6349 C C . THR B 1 173 ? -2.617 -7.188 -32.031 1 93.81 173 THR B C 1
ATOM 6351 O O . THR B 1 173 ? -3.32 -8.195 -32.094 1 93.81 173 THR B O 1
ATOM 6354 N N . ALA B 1 174 ? -2.793 -6.129 -32.844 1 93.38 174 ALA B N 1
ATOM 6355 C CA . ALA B 1 174 ? -3.787 -6.148 -33.906 1 93.38 174 ALA B CA 1
ATOM 6356 C C . ALA B 1 174 ? -3.49 -7.262 -34.906 1 93.38 174 ALA B C 1
ATOM 6358 O O . ALA B 1 174 ? -4.395 -7.992 -35.312 1 93.38 174 ALA B O 1
ATOM 6359 N N . TYR B 1 175 ? -2.232 -7.375 -35.281 1 92.75 175 TYR B N 1
ATOM 6360 C CA . TYR B 1 175 ? -1.81 -8.43 -36.188 1 92.75 175 TYR B CA 1
ATOM 6361 C C . TYR B 1 175 ? -2.115 -9.812 -35.625 1 92.75 175 TYR B C 1
ATOM 6363 O O . TYR B 1 175 ? -2.594 -10.695 -36.312 1 92.75 175 TYR B O 1
ATOM 6371 N N . ASP B 1 176 ? -1.776 -9.969 -34.312 1 91.25 176 ASP B N 1
ATOM 6372 C CA . ASP B 1 176 ? -2 -11.234 -33.594 1 91.25 176 ASP B CA 1
ATOM 6373 C C . ASP B 1 176 ? -3.479 -11.609 -33.625 1 91.25 176 ASP B C 1
ATOM 6375 O O . ASP B 1 176 ? -3.834 -12.734 -33.969 1 91.25 176 ASP B O 1
ATOM 6379 N N . VAL B 1 177 ? -4.398 -10.688 -33.344 1 87.5 177 VAL B N 1
ATOM 6380 C CA . VAL B 1 177 ? -5.828 -10.945 -33.219 1 87.5 177 VAL B CA 1
ATOM 6381 C C . VAL B 1 177 ? -6.434 -11.172 -34.594 1 87.5 177 VAL B C 1
ATOM 6383 O O . VAL B 1 177 ? -7.301 -12.039 -34.781 1 87.5 177 VAL B O 1
ATOM 6386 N N . LEU B 1 178 ? -5.949 -10.469 -35.625 1 88.44 178 LEU B N 1
ATOM 6387 C CA . LEU B 1 178 ? -6.516 -10.531 -36.969 1 88.44 178 LEU B CA 1
ATOM 6388 C C . LEU B 1 178 ? -6.039 -11.781 -37.688 1 88.44 178 LEU B C 1
ATOM 6390 O O . LEU B 1 178 ? -6.734 -12.289 -38.562 1 88.44 178 LEU B O 1
ATOM 6394 N N . THR B 1 179 ? -4.898 -12.32 -37.312 1 87.56 179 THR B N 1
ATOM 6395 C CA . THR B 1 179 ? -4.328 -13.422 -38.062 1 87.56 179 THR B CA 1
ATOM 6396 C C . THR B 1 179 ? -4.449 -14.734 -37.281 1 87.56 179 THR B C 1
ATOM 6398 O O . THR B 1 179 ? -3.783 -15.719 -37.625 1 87.56 179 THR B O 1
ATOM 6401 N N . GLN B 1 180 ? -5.234 -14.734 -36.25 1 82.19 180 GLN B N 1
ATOM 6402 C CA . GLN B 1 180 ? -5.363 -15.93 -35.406 1 82.19 180 GLN B CA 1
ATOM 6403 C C . GLN B 1 180 ? -5.797 -17.125 -36.25 1 82.19 180 GLN B C 1
ATOM 6405 O O . GLN B 1 180 ? -5.391 -18.266 -36 1 82.19 180 GLN B O 1
ATOM 6410 N N . HIS B 1 181 ? -6.625 -16.859 -37.344 1 79.81 181 HIS B N 1
ATOM 6411 C CA . HIS B 1 181 ? -7.191 -17.922 -38.156 1 79.81 181 HIS B CA 1
ATOM 6412 C C . HIS B 1 181 ? -6.336 -18.188 -39.375 1 79.81 181 HIS B C 1
ATOM 6414 O O . HIS B 1 181 ? -6.582 -19.156 -40.125 1 79.81 181 HIS B O 1
ATOM 6420 N N . ARG B 1 182 ? -5.301 -17.359 -39.562 1 75.06 182 ARG B N 1
ATOM 6421 C CA . ARG B 1 182 ? -4.484 -17.531 -40.75 1 75.06 182 ARG B CA 1
ATOM 6422 C C . ARG B 1 182 ? -3.391 -18.578 -40.531 1 75.06 182 ARG B C 1
ATOM 6424 O O . ARG B 1 182 ? -2.871 -18.703 -39.406 1 75.06 182 ARG B O 1
ATOM 6431 N N . VAL B 1 183 ? -3.066 -19.328 -41.469 1 69.69 183 VAL B N 1
ATOM 6432 C CA . VAL B 1 183 ? -2.107 -20.438 -41.438 1 69.69 183 VAL B CA 1
ATOM 6433 C C . VAL B 1 183 ? -0.685 -19.875 -41.406 1 69.69 183 VAL B C 1
ATOM 6435 O O . VAL B 1 183 ? 0.164 -20.344 -40.656 1 69.69 183 VAL B O 1
ATOM 6438 N N . GLN B 1 184 ? -0.438 -18.812 -42.312 1 77.44 184 GLN B N 1
ATOM 6439 C CA . GLN B 1 184 ? 0.932 -18.328 -42.406 1 77.44 184 GLN B CA 1
ATOM 6440 C C . GLN B 1 184 ? 1.11 -17.047 -41.594 1 77.44 184 GLN B C 1
ATOM 6442 O O . GLN B 1 184 ? 0.622 -15.984 -41.969 1 77.44 184 GLN B O 1
ATOM 6447 N N . ARG B 1 185 ? 1.589 -17.109 -40.344 1 83.75 185 ARG B N 1
ATOM 6448 C CA . ARG B 1 185 ? 1.849 -15.93 -39.531 1 83.75 185 ARG B CA 1
ATOM 6449 C C . ARG B 1 185 ? 3.348 -15.688 -39.375 1 83.75 185 ARG B C 1
ATOM 6451 O O . ARG B 1 185 ? 4.125 -16.625 -39.219 1 83.75 185 ARG B O 1
ATOM 6458 N N . ARG B 1 186 ? 3.771 -14.484 -39.688 1 83.12 186 ARG B N 1
ATOM 6459 C CA . ARG B 1 186 ? 5.152 -14.102 -39.406 1 83.12 186 ARG B CA 1
ATOM 6460 C C . ARG B 1 186 ? 5.375 -13.914 -37.906 1 83.12 186 ARG B C 1
ATOM 6462 O O . ARG B 1 186 ? 4.859 -12.969 -37.312 1 83.12 186 ARG B O 1
ATOM 6469 N N . MET B 1 187 ? 6.215 -14.75 -37.344 1 82.31 187 MET B N 1
ATOM 6470 C CA . MET B 1 187 ? 6.383 -14.859 -35.906 1 82.31 187 MET B CA 1
ATOM 6471 C C . MET B 1 187 ? 7.004 -13.586 -35.344 1 82.31 187 MET B C 1
ATOM 6473 O O . MET B 1 187 ? 6.699 -13.195 -34.219 1 82.31 187 MET B O 1
ATOM 6477 N N . ILE B 1 188 ? 7.793 -12.891 -36.156 1 85.44 188 ILE B N 1
ATOM 6478 C CA . ILE B 1 188 ? 8.516 -11.719 -35.656 1 85.44 188 ILE B CA 1
ATOM 6479 C C . ILE B 1 188 ? 7.523 -10.594 -35.344 1 85.44 188 ILE B C 1
ATOM 6481 O O . ILE B 1 188 ? 7.758 -9.781 -34.438 1 85.44 188 ILE B O 1
ATOM 6485 N N . PHE B 1 189 ? 6.379 -10.578 -36.031 1 88.06 189 PHE B N 1
ATOM 6486 C CA . PHE B 1 189 ? 5.391 -9.523 -35.844 1 88.06 189 PHE B CA 1
ATOM 6487 C C . PHE B 1 189 ? 4.555 -9.781 -34.594 1 88.06 189 PHE B C 1
ATOM 6489 O O . PHE B 1 189 ? 3.77 -8.93 -34.188 1 88.06 189 PHE B O 1
ATOM 6496 N N . LEU B 1 190 ? 4.832 -10.922 -33.938 1 90 190 LEU B N 1
ATOM 6497 C CA . LEU B 1 190 ? 4.066 -11.281 -32.75 1 90 190 LEU B CA 1
ATOM 6498 C C . LEU B 1 190 ? 4.844 -10.953 -31.469 1 90 190 LEU B C 1
ATOM 6500 O O . LEU B 1 190 ? 4.309 -11.062 -30.359 1 90 190 LEU B O 1
ATOM 6504 N N . ALA B 1 191 ? 6.035 -10.5 -31.656 1 90.62 191 ALA B N 1
ATOM 6505 C CA . ALA B 1 191 ? 6.949 -10.344 -30.531 1 90.62 191 ALA B CA 1
ATOM 6506 C C . ALA B 1 191 ? 6.395 -9.359 -29.516 1 90.62 191 ALA B C 1
ATOM 6508 O O . ALA B 1 191 ? 6.496 -9.594 -28.297 1 90.62 191 ALA B O 1
ATOM 6509 N N . PHE B 1 192 ? 5.672 -8.281 -29.984 1 93.94 192 PHE B N 1
ATOM 6510 C CA . PHE B 1 192 ? 5.211 -7.219 -29.094 1 93.94 192 PHE B CA 1
ATOM 6511 C C . PHE B 1 192 ? 3.734 -7.391 -28.766 1 93.94 192 PHE B C 1
ATOM 6513 O O . PHE B 1 192 ? 3.115 -6.5 -28.172 1 93.94 192 PHE B O 1
ATOM 6520 N N . SER B 1 193 ? 3.162 -8.555 -29.109 1 93.62 193 SER B N 1
ATOM 6521 C CA . SER B 1 193 ? 1.727 -8.734 -28.922 1 93.62 193 SER B CA 1
ATOM 6522 C C . SER B 1 193 ? 1.377 -8.93 -27.453 1 93.62 193 SER B C 1
ATOM 6524 O O . SER B 1 193 ? 1.843 -9.883 -26.828 1 93.62 193 SER B O 1
ATOM 6526 N N . VAL B 1 194 ? 0.542 -8.039 -26.953 1 91.69 194 VAL B N 1
ATOM 6527 C CA . VAL B 1 194 ? 0.102 -8.117 -25.562 1 91.69 194 VAL B CA 1
ATOM 6528 C C . VAL B 1 194 ? -0.845 -9.305 -25.391 1 91.69 194 VAL B C 1
ATOM 6530 O O . VAL B 1 194 ? -0.873 -9.938 -24.328 1 91.69 194 VAL B O 1
ATOM 6533 N N . TYR B 1 195 ? -1.497 -9.656 -26.391 1 88.44 195 TYR B N 1
ATOM 6534 C CA . TYR B 1 195 ? -2.441 -10.773 -26.375 1 88.44 195 TYR B CA 1
ATOM 6535 C C . TYR B 1 195 ? -1.727 -12.094 -26.125 1 88.44 195 TYR B C 1
ATOM 6537 O O . TYR B 1 195 ? -2.217 -12.93 -25.359 1 88.44 195 TYR B O 1
ATOM 6545 N N . SER B 1 196 ? -0.607 -12.25 -26.672 1 88 196 SER B N 1
ATOM 6546 C CA . SER B 1 196 ? 0.138 -13.492 -26.531 1 88 196 SER B CA 1
ATOM 6547 C C . SER B 1 196 ? 1.05 -13.461 -25.297 1 88 196 SER B C 1
ATOM 6549 O O . SER B 1 196 ? 1.297 -14.492 -24.672 1 88 196 SER B O 1
ATOM 6551 N N . ASN B 1 197 ? 1.524 -12.258 -24.984 1 91.06 197 ASN B N 1
ATOM 6552 C CA . ASN B 1 197 ? 2.523 -12.148 -23.922 1 91.06 197 ASN B CA 1
ATOM 6553 C C . ASN B 1 197 ? 1.874 -12.055 -22.547 1 91.06 197 ASN B C 1
ATOM 6555 O O . ASN B 1 197 ? 2.465 -12.469 -21.547 1 91.06 197 ASN B O 1
ATOM 6559 N N . TRP B 1 198 ? 0.711 -11.555 -22.438 1 88.69 198 TRP B N 1
ATOM 6560 C CA . TRP B 1 198 ? 0.042 -11.344 -21.156 1 88.69 198 TRP B CA 1
ATOM 6561 C C . TRP B 1 198 ? -0.217 -12.672 -20.453 1 88.69 198 TRP B C 1
ATOM 6563 O O . TRP B 1 198 ? 0.122 -12.836 -19.281 1 88.69 198 TRP B O 1
ATOM 6573 N N . PRO B 1 199 ? -0.805 -13.695 -21.172 1 84.44 199 PRO B N 1
ATOM 6574 C CA . PRO B 1 199 ? -1.057 -14.969 -20.5 1 84.44 199 PRO B CA 1
ATOM 6575 C C . PRO B 1 199 ? 0.225 -15.648 -20.016 1 84.44 199 PRO B C 1
ATOM 6577 O O . PRO B 1 199 ? 0.214 -16.344 -19 1 84.44 199 PRO B O 1
ATOM 6580 N N . LYS B 1 200 ? 1.263 -15.383 -20.734 1 87 200 LYS B N 1
ATOM 6581 C CA . LYS B 1 200 ? 2.541 -15.953 -20.312 1 87 200 LYS B CA 1
ATOM 6582 C C . LYS B 1 200 ? 3.035 -15.305 -19.016 1 87 200 LYS B C 1
ATOM 6584 O O . LYS B 1 200 ? 3.592 -15.984 -18.156 1 87 200 LYS B O 1
ATOM 6589 N N . LEU B 1 201 ? 2.826 -14.078 -18.953 1 89.25 201 LEU B N 1
ATOM 6590 C CA . LEU B 1 201 ? 3.275 -13.32 -17.781 1 89.25 201 LEU B CA 1
ATOM 6591 C C . LEU B 1 201 ? 2.492 -13.719 -16.547 1 8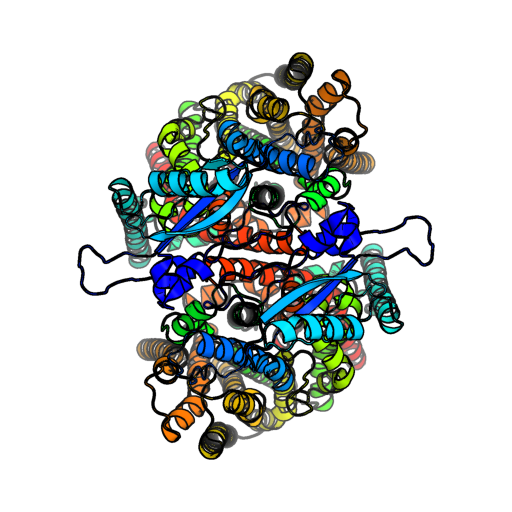9.25 201 LEU B C 1
ATOM 6593 O O . LEU B 1 201 ? 3.066 -13.852 -15.461 1 89.25 201 LEU B O 1
ATOM 6597 N N . ILE B 1 202 ? 1.178 -14.016 -16.703 1 86.31 202 ILE B N 1
ATOM 6598 C CA . ILE B 1 202 ? 0.334 -14.227 -15.523 1 86.31 202 ILE B CA 1
ATOM 6599 C C . ILE B 1 202 ? 0.121 -15.727 -15.312 1 86.31 202 ILE B C 1
ATOM 6601 O O . ILE B 1 202 ? -0.614 -16.141 -14.414 1 86.31 202 ILE B O 1
ATOM 6605 N N . SER B 1 203 ? 0.781 -16.578 -16.062 1 84.12 203 SER B N 1
ATOM 6606 C CA . SER B 1 203 ? 0.601 -18.031 -15.984 1 84.12 203 SER B CA 1
ATOM 6607 C C . SER B 1 203 ? 1.067 -18.562 -14.641 1 84.12 203 SER B C 1
ATOM 6609 O O . SER B 1 203 ? 2.09 -18.125 -14.109 1 84.12 203 SER B O 1
ATOM 6611 N N . ILE B 1 204 ? 0.314 -19.484 -14.062 1 80.12 204 ILE B N 1
ATOM 6612 C CA . ILE B 1 204 ? 0.648 -20.078 -12.773 1 80.12 204 ILE B CA 1
ATOM 6613 C C . ILE B 1 204 ? 1.079 -21.531 -12.961 1 80.12 204 ILE B C 1
ATOM 6615 O O . ILE B 1 204 ? 1.289 -22.25 -11.984 1 80.12 204 ILE B O 1
ATOM 6619 N N . THR B 1 205 ? 1.235 -21.938 -14.125 1 76.5 205 THR B N 1
ATOM 6620 C CA . THR B 1 205 ? 1.631 -23.312 -14.406 1 76.5 205 THR B CA 1
ATOM 6621 C C . THR B 1 205 ? 3.15 -23.453 -14.414 1 76.5 205 THR B C 1
ATOM 6623 O O . THR B 1 205 ? 3.857 -22.547 -14.867 1 76.5 205 THR B O 1
ATOM 6626 N N . SER B 1 206 ? 3.598 -24.312 -13.492 1 71.31 206 SER B N 1
ATOM 6627 C CA . SER B 1 206 ? 5.039 -24.531 -13.406 1 71.31 206 SER B CA 1
ATOM 6628 C C . SER B 1 206 ? 5.445 -25.797 -14.148 1 71.31 206 SER B C 1
ATOM 6630 O O . SER B 1 206 ? 4.676 -26.766 -14.219 1 71.31 206 SER B O 1
ATOM 6632 N N . GLY B 1 207 ? 6.508 -25.625 -14.898 1 67.12 207 GLY B N 1
ATOM 6633 C CA . GLY B 1 207 ? 7.035 -26.828 -15.508 1 67.12 207 GLY B CA 1
ATOM 6634 C C . GLY B 1 207 ? 7.59 -27.812 -14.492 1 67.12 207 GLY B C 1
ATOM 6635 O O . GLY B 1 207 ? 7.93 -27.438 -13.375 1 67.12 207 GLY B O 1
ATOM 6636 N N . ARG B 1 208 ? 7.555 -29.156 -14.695 1 61.66 208 ARG B N 1
ATOM 6637 C CA . ARG B 1 208 ? 8 -30.25 -13.836 1 61.66 208 ARG B CA 1
ATOM 6638 C C . ARG B 1 208 ? 9.445 -30.031 -13.398 1 61.66 208 ARG B C 1
ATOM 6640 O O . ARG B 1 208 ? 9.828 -30.422 -12.289 1 61.66 208 ARG B O 1
ATOM 6647 N N . ASP B 1 209 ? 10.25 -29.344 -14.117 1 73.81 209 ASP B N 1
ATOM 6648 C CA . ASP B 1 209 ? 11.68 -29.266 -13.836 1 73.81 209 ASP B CA 1
ATOM 6649 C C . ASP B 1 209 ? 12.039 -27.922 -13.195 1 73.81 209 ASP B C 1
ATOM 6651 O O . ASP B 1 209 ? 13.211 -27.609 -13.008 1 73.81 209 ASP B O 1
ATOM 6655 N N . GLN B 1 210 ? 11.086 -27.266 -12.719 1 82.12 210 GLN B N 1
ATOM 6656 C CA . GLN B 1 210 ? 11.383 -25.953 -12.156 1 82.12 210 GLN B CA 1
ATOM 6657 C C . GLN B 1 210 ? 11.492 -26.031 -10.633 1 82.12 210 GLN B C 1
ATOM 6659 O O . GLN B 1 210 ? 10.852 -26.859 -9.992 1 82.12 210 GLN B O 1
ATOM 6664 N N . LEU B 1 211 ? 12.516 -25.391 -10.172 1 92.06 211 LEU B N 1
ATOM 6665 C CA . LEU B 1 211 ? 12.656 -25.203 -8.734 1 92.06 211 LEU B CA 1
ATOM 6666 C C . LEU B 1 211 ? 11.617 -24.219 -8.211 1 92.06 211 LEU B C 1
ATOM 6668 O O . LEU B 1 211 ? 11.93 -23.047 -7.988 1 92.06 211 LEU B O 1
ATOM 6672 N N . ALA B 1 212 ? 10.492 -24.703 -7.953 1 91.56 212 ALA B N 1
ATOM 6673 C CA . ALA B 1 212 ? 9.32 -23.891 -7.656 1 91.56 212 ALA B CA 1
ATOM 6674 C C . ALA B 1 212 ? 9.523 -23.078 -6.379 1 91.56 212 ALA B C 1
ATOM 6676 O O . ALA B 1 212 ? 9.008 -21.969 -6.25 1 91.56 212 ALA B O 1
ATOM 6677 N N . SER B 1 213 ? 10.305 -23.656 -5.441 1 95.44 213 SER B N 1
ATOM 6678 C CA . SER B 1 213 ? 10.516 -22.969 -4.164 1 95.44 213 SER B CA 1
ATOM 6679 C C . SER B 1 213 ? 11.273 -21.656 -4.355 1 95.44 213 SER B C 1
ATOM 6681 O O . SER B 1 213 ? 11.164 -20.75 -3.533 1 95.44 213 SER B O 1
ATOM 6683 N N . LEU B 1 214 ? 12.008 -21.547 -5.402 1 96.81 214 LEU B N 1
ATOM 6684 C CA . LEU B 1 214 ? 12.789 -20.344 -5.664 1 96.81 214 LEU B CA 1
ATOM 6685 C C . LEU B 1 214 ? 11.867 -19.156 -5.949 1 96.81 214 LEU B C 1
ATOM 6687 O O . LEU B 1 214 ? 12.234 -18.016 -5.68 1 96.81 214 LEU B O 1
ATOM 6691 N N . ASN B 1 215 ? 10.672 -19.453 -6.488 1 95.81 215 ASN B N 1
ATOM 6692 C CA . ASN B 1 215 ? 9.727 -18.375 -6.762 1 95.81 215 ASN B CA 1
ATOM 6693 C C . ASN B 1 215 ? 9.289 -17.672 -5.477 1 95.81 215 ASN B C 1
ATOM 6695 O O . ASN B 1 215 ? 9.219 -16.438 -5.43 1 95.81 215 ASN B O 1
ATOM 6699 N N . GLY B 1 216 ? 9.039 -18.453 -4.516 1 96.56 216 GLY B N 1
ATOM 6700 C CA . GLY B 1 216 ? 8.672 -17.875 -3.232 1 96.56 216 GLY B CA 1
ATOM 6701 C C . GLY B 1 216 ? 9.805 -17.109 -2.578 1 96.56 216 GLY B C 1
ATOM 6702 O O . GLY B 1 216 ? 9.609 -16 -2.072 1 96.56 216 GLY B O 1
ATOM 6703 N N . ILE B 1 217 ? 10.992 -17.656 -2.609 1 97.94 217 ILE B N 1
ATOM 6704 C CA . ILE B 1 217 ? 12.156 -17.016 -1.998 1 97.94 217 ILE B CA 1
ATOM 6705 C C . ILE B 1 217 ? 12.445 -15.688 -2.689 1 97.94 217 ILE B C 1
ATOM 6707 O O . ILE B 1 217 ? 12.703 -14.68 -2.027 1 97.94 217 ILE B O 1
ATOM 6711 N N . ARG B 1 218 ? 12.336 -15.703 -3.973 1 97.62 218 ARG B N 1
ATOM 6712 C CA . ARG B 1 218 ? 12.602 -14.508 -4.766 1 97.62 218 ARG B CA 1
ATOM 6713 C C . ARG B 1 218 ? 11.617 -13.398 -4.422 1 97.62 218 ARG B C 1
ATOM 6715 O O . ARG B 1 218 ? 12.016 -12.25 -4.211 1 97.62 218 ARG B O 1
ATOM 6722 N N . THR B 1 219 ? 10.359 -13.742 -4.391 1 97.5 219 THR B N 1
ATOM 6723 C CA . THR B 1 219 ? 9.312 -12.758 -4.156 1 97.5 219 THR B CA 1
ATOM 6724 C C . THR B 1 219 ? 9.414 -12.18 -2.748 1 97.5 219 THR B C 1
ATOM 6726 O O . THR B 1 219 ? 9.328 -10.961 -2.562 1 97.5 219 THR B O 1
ATOM 6729 N N . ILE B 1 220 ? 9.68 -12.992 -1.779 1 97.38 220 ILE B N 1
ATOM 6730 C CA . ILE B 1 220 ? 9.773 -12.555 -0.391 1 97.38 220 ILE B CA 1
ATOM 6731 C C . ILE B 1 220 ? 11.023 -11.711 -0.2 1 97.38 220 ILE B C 1
ATOM 6733 O O . ILE B 1 220 ? 10.992 -10.672 0.471 1 97.38 220 ILE B O 1
ATOM 6737 N N . SER B 1 221 ? 12.109 -12.117 -0.811 1 98.12 221 SER B N 1
ATOM 6738 C CA . SER B 1 221 ? 13.344 -11.352 -0.725 1 98.12 221 SER B CA 1
ATOM 6739 C C . SER B 1 221 ? 13.203 -9.992 -1.394 1 98.12 221 SER B C 1
ATOM 6741 O O . SER B 1 221 ? 13.734 -8.992 -0.899 1 98.12 221 SER B O 1
ATOM 6743 N N . MET B 1 222 ? 12.492 -9.961 -2.504 1 98.06 222 MET B N 1
ATOM 6744 C CA . MET B 1 222 ? 12.266 -8.688 -3.176 1 98.06 222 MET B CA 1
ATOM 6745 C C . MET B 1 222 ? 11.445 -7.75 -2.297 1 98.06 222 MET B C 1
ATOM 6747 O O . MET B 1 222 ? 11.758 -6.562 -2.189 1 98.06 222 MET B O 1
ATOM 6751 N N . GLY B 1 223 ? 10.414 -8.281 -1.689 1 97.88 223 GLY B N 1
ATOM 6752 C CA . GLY B 1 223 ? 9.648 -7.492 -0.737 1 97.88 223 GLY B CA 1
ATOM 6753 C C . GLY B 1 223 ? 10.492 -6.941 0.396 1 97.88 223 GLY B C 1
ATOM 6754 O O . GLY B 1 223 ? 10.32 -5.793 0.805 1 97.88 223 GLY B O 1
ATOM 6755 N N . TRP B 1 224 ? 11.398 -7.758 0.838 1 98.06 224 TRP B N 1
ATOM 6756 C CA . TRP B 1 224 ? 12.281 -7.375 1.932 1 98.06 224 TRP B CA 1
ATOM 6757 C C . TRP B 1 224 ? 13.219 -6.246 1.508 1 98.06 224 TRP B C 1
ATOM 6759 O O . TRP B 1 224 ? 13.43 -5.293 2.262 1 98.06 224 TRP B O 1
ATOM 6769 N N . VAL B 1 225 ? 13.711 -6.305 0.316 1 97.56 225 V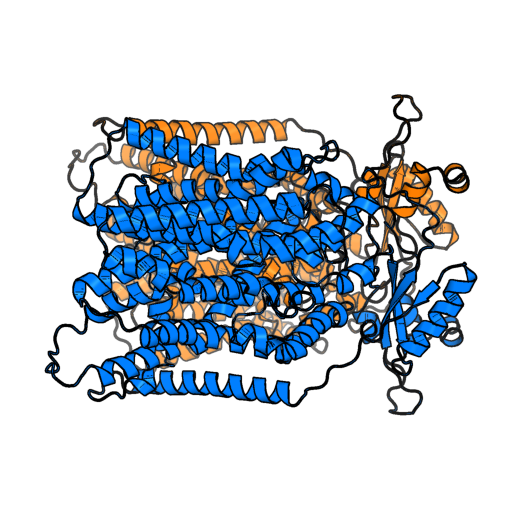AL B N 1
ATOM 6770 C CA . VAL B 1 225 ? 14.57 -5.258 -0.226 1 97.56 225 VAL B CA 1
ATOM 6771 C C . VAL B 1 225 ? 13.789 -3.951 -0.331 1 97.56 225 VAL B C 1
ATOM 6773 O O . VAL B 1 225 ? 14.266 -2.9 0.107 1 97.56 225 VAL B O 1
ATOM 6776 N N . VAL B 1 226 ? 12.609 -4 -0.856 1 97.81 226 VAL B N 1
ATOM 6777 C CA . VAL B 1 226 ? 11.789 -2.805 -1.009 1 97.81 226 VAL B CA 1
ATOM 6778 C C . VAL B 1 226 ? 11.461 -2.225 0.365 1 97.81 226 VAL B C 1
ATOM 6780 O O . VAL B 1 226 ? 11.516 -1.009 0.561 1 97.81 226 VAL B O 1
ATOM 6783 N N . LEU B 1 227 ? 11.188 -3.119 1.319 1 97.44 227 LEU B N 1
ATOM 6784 C CA . LEU B 1 227 ? 10.898 -2.684 2.682 1 97.44 227 LEU B CA 1
ATOM 6785 C C . LEU B 1 227 ? 12.078 -1.908 3.266 1 97.44 227 LEU B C 1
ATOM 6787 O O . LEU B 1 227 ? 11.891 -0.833 3.84 1 97.44 227 LEU B O 1
ATOM 6791 N N . GLY B 1 228 ? 13.234 -2.467 3.121 1 95.75 228 GLY B N 1
ATOM 6792 C CA . GLY B 1 228 ? 14.43 -1.785 3.598 1 95.75 228 GLY B CA 1
ATOM 6793 C C . GLY B 1 228 ? 14.625 -0.419 2.969 1 95.75 228 GLY B C 1
ATOM 6794 O O . GLY B 1 228 ? 14.961 0.545 3.66 1 95.75 228 GLY B O 1
ATOM 6795 N N . HIS B 1 229 ? 14.352 -0.299 1.71 1 96.31 229 HIS B N 1
ATOM 6796 C CA . HIS B 1 229 ? 14.57 0.96 1.005 1 96.31 229 HIS B CA 1
ATOM 6797 C C . HIS B 1 229 ? 13.492 1.981 1.367 1 96.31 229 HIS B C 1
ATOM 6799 O O . HIS B 1 229 ? 13.75 3.188 1.363 1 96.31 229 HIS B O 1
ATOM 6805 N N . VAL B 1 230 ? 12.297 1.543 1.691 1 96.5 230 VAL B N 1
ATOM 6806 C CA . VAL B 1 230 ? 11.266 2.465 2.158 1 96.5 230 VAL B CA 1
ATOM 6807 C C . VAL B 1 230 ? 11.695 3.084 3.488 1 96.5 230 VAL B C 1
ATOM 6809 O O . VAL B 1 230 ? 11.578 4.297 3.68 1 96.5 230 VAL B O 1
ATOM 6812 N N . TYR B 1 231 ? 12.219 2.248 4.383 1 94.25 231 TYR B N 1
ATOM 6813 C CA . TYR B 1 231 ? 12.719 2.766 5.648 1 94.25 231 TYR B CA 1
ATOM 6814 C C . TYR B 1 231 ? 13.859 3.748 5.422 1 94.25 231 TYR B C 1
ATOM 6816 O O . TYR B 1 231 ? 13.891 4.828 6.02 1 94.25 231 TYR B O 1
ATOM 6824 N N . LEU B 1 232 ? 14.766 3.422 4.551 1 91.69 232 LEU B N 1
ATOM 6825 C CA . LEU B 1 232 ? 15.945 4.246 4.293 1 91.69 232 LEU B CA 1
ATOM 6826 C C . LEU B 1 232 ? 15.539 5.602 3.719 1 91.69 232 LEU B C 1
ATOM 6828 O O . LEU B 1 232 ? 16.047 6.641 4.152 1 91.69 232 LEU B O 1
ATOM 6832 N N . LEU B 1 233 ? 14.656 5.582 2.809 1 92.12 233 LEU B N 1
ATOM 6833 C CA . LEU B 1 233 ? 14.266 6.836 2.164 1 92.12 233 LEU B CA 1
ATOM 6834 C C . LEU B 1 233 ? 13.445 7.703 3.111 1 92.12 233 LEU B C 1
ATOM 6836 O O . LEU B 1 233 ? 13.523 8.93 3.053 1 92.12 233 LEU B O 1
ATOM 6840 N N . ASN B 1 234 ? 12.695 7.09 3.967 1 92.88 234 ASN B N 1
ATOM 6841 C CA . ASN B 1 234 ? 11.969 7.863 4.973 1 92.88 234 ASN B CA 1
ATOM 6842 C C . ASN B 1 234 ? 12.93 8.539 5.949 1 92.88 234 ASN B C 1
ATOM 6844 O O . ASN B 1 234 ? 12.672 9.656 6.402 1 92.88 234 ASN B O 1
ATOM 6848 N N . VAL B 1 235 ? 14.008 7.934 6.246 1 88.88 235 VAL B N 1
ATOM 6849 C CA . VAL B 1 235 ? 15 8.484 7.168 1 88.88 235 VAL B CA 1
ATOM 6850 C C . VAL B 1 235 ? 15.727 9.648 6.508 1 88.88 235 VAL B C 1
ATOM 6852 O O . VAL B 1 235 ? 16.062 10.633 7.176 1 88.88 235 VAL B O 1
ATOM 6855 N N . ILE B 1 236 ? 15.914 9.531 5.176 1 86.69 236 ILE B N 1
ATOM 6856 C CA . ILE B 1 236 ? 16.656 10.562 4.441 1 86.69 236 ILE B CA 1
ATOM 6857 C C . ILE B 1 236 ? 15.742 11.758 4.184 1 86.69 236 ILE B C 1
ATOM 6859 O O . ILE B 1 236 ? 16.219 12.883 4.004 1 86.69 236 ILE B O 1
ATOM 6863 N N . SER B 1 237 ? 14.453 11.562 4.238 1 90.25 237 SER B N 1
ATOM 6864 C CA . SER B 1 237 ? 13.477 12.625 4.02 1 90.25 237 SER B CA 1
ATOM 6865 C C . SER B 1 237 ? 13.297 13.477 5.277 1 90.25 237 SER B C 1
ATOM 6867 O O . SER B 1 237 ? 13.727 13.086 6.363 1 90.25 237 SER B O 1
ATOM 6869 N N . PRO B 1 238 ? 12.797 14.719 5.117 1 90.88 238 PRO B N 1
ATOM 6870 C CA . PRO B 1 238 ? 12.5 15.523 6.309 1 90.88 238 PRO B CA 1
ATOM 6871 C C . PRO B 1 238 ? 11.562 14.812 7.277 1 90.88 238 PRO B C 1
ATOM 6873 O O . PRO B 1 238 ? 10.508 14.312 6.871 1 90.88 238 PRO B O 1
ATOM 6876 N N . THR B 1 239 ? 12.008 14.758 8.547 1 92.38 239 THR B N 1
ATOM 6877 C CA . THR B 1 239 ? 11.242 14.023 9.547 1 92.38 239 THR B CA 1
ATOM 6878 C C . THR B 1 239 ? 10.93 14.898 10.75 1 92.38 239 THR B C 1
ATOM 6880 O O . THR B 1 239 ? 11.609 15.906 10.984 1 92.38 239 THR B O 1
ATOM 6883 N N . LEU B 1 240 ? 9.945 14.492 11.523 1 93.31 240 LEU B N 1
ATOM 6884 C CA . LEU B 1 240 ? 9.523 15.203 12.727 1 93.31 240 LEU B CA 1
ATOM 6885 C C . LEU B 1 240 ? 10.289 14.703 13.953 1 93.31 240 LEU B C 1
ATOM 6887 O O . LEU B 1 240 ? 10.477 15.453 14.914 1 93.31 240 LEU B O 1
ATOM 6891 N N . ASN B 1 241 ? 10.75 13.461 13.914 1 92.31 241 ASN B N 1
ATOM 6892 C CA . ASN B 1 241 ? 11.125 12.836 15.18 1 92.31 241 ASN B CA 1
ATOM 6893 C C . ASN B 1 241 ? 12.383 11.984 15.039 1 92.31 241 ASN B C 1
ATOM 6895 O O . ASN B 1 241 ? 12.562 11.008 15.766 1 92.31 241 ASN B O 1
ATOM 6899 N N . ILE B 1 242 ? 13.203 12.305 14.125 1 88.38 242 ILE B N 1
ATOM 6900 C CA . ILE B 1 242 ? 14.359 11.469 13.844 1 88.38 242 ILE B CA 1
ATOM 6901 C C . ILE B 1 242 ? 15.266 11.406 15.078 1 88.38 242 ILE B C 1
ATOM 6903 O O . ILE B 1 242 ? 15.898 10.383 15.336 1 88.38 242 ILE B O 1
ATOM 6907 N N . ALA B 1 243 ? 15.32 12.5 15.867 1 86.06 243 ALA B N 1
ATOM 6908 C CA . ALA B 1 243 ? 16.188 12.562 17.031 1 86.06 243 ALA B CA 1
ATOM 6909 C C . ALA B 1 243 ? 15.789 11.523 18.078 1 86.06 243 ALA B C 1
ATOM 6911 O O . ALA B 1 243 ? 16.641 10.953 18.766 1 86.06 243 ALA B O 1
ATOM 6912 N N . GLY B 1 244 ? 14.508 11.289 18.25 1 85.75 244 GLY B N 1
ATOM 6913 C CA . GLY B 1 244 ? 14.031 10.281 19.188 1 85.75 244 GLY B CA 1
ATOM 6914 C C . GLY B 1 244 ? 13.922 8.898 18.562 1 85.75 244 GLY B C 1
ATOM 6915 O O . GLY B 1 244 ? 14.102 7.891 19.25 1 85.75 244 GLY B O 1
ATOM 6916 N N . TYR B 1 245 ? 13.734 8.836 17.297 1 87.94 245 TYR B N 1
ATOM 6917 C CA . TYR B 1 245 ? 13.453 7.59 16.594 1 87.94 245 TYR B CA 1
ATOM 6918 C C . TYR B 1 245 ? 14.742 6.84 16.266 1 87.94 245 TYR B C 1
ATOM 6920 O O . TYR B 1 245 ? 14.836 5.629 16.5 1 87.94 245 TYR B O 1
ATOM 6928 N N . ALA B 1 246 ? 15.766 7.52 15.789 1 84.12 246 ALA B N 1
ATOM 6929 C CA . ALA B 1 246 ? 16.969 6.906 15.227 1 84.12 246 ALA B CA 1
ATOM 6930 C C . ALA B 1 246 ? 17.719 6.109 16.281 1 84.12 246 ALA B C 1
ATOM 6932 O O . ALA B 1 246 ? 18.047 4.941 16.062 1 84.12 246 ALA B O 1
ATOM 6933 N N . PRO B 1 247 ? 17.953 6.691 17.484 1 82.5 247 PRO B N 1
ATOM 6934 C CA . PRO B 1 247 ? 18.688 5.926 18.5 1 82.5 247 PRO B CA 1
ATOM 6935 C C . PRO B 1 247 ? 17.953 4.664 18.938 1 82.5 247 PRO B C 1
ATOM 6937 O O . PRO B 1 247 ? 18.562 3.607 19.094 1 82.5 247 PRO B O 1
ATOM 6940 N N . ASP B 1 248 ? 16.672 4.754 19.078 1 85.75 248 ASP B N 1
ATOM 6941 C CA . ASP B 1 248 ? 15.883 3.605 19.5 1 85.75 248 ASP B CA 1
ATOM 6942 C C . ASP B 1 248 ? 15.805 2.557 18.391 1 85.75 248 ASP B C 1
ATOM 6944 O O . ASP B 1 248 ? 15.828 1.354 18.656 1 85.75 248 ASP B O 1
ATOM 6948 N N . PHE B 1 249 ? 15.742 3.043 17.25 1 86.56 249 PHE B N 1
ATOM 6949 C CA . PHE B 1 249 ? 15.633 2.15 16.094 1 86.56 249 PHE B CA 1
ATOM 6950 C C . PHE B 1 249 ? 16.906 1.346 15.914 1 86.56 249 PHE B C 1
ATOM 6952 O O . PHE B 1 249 ? 16.859 0.139 15.672 1 86.56 249 PHE B O 1
ATOM 6959 N N . MET B 1 250 ? 18.031 1.919 16.094 1 83.62 250 MET B N 1
ATOM 6960 C CA . MET B 1 250 ? 19.328 1.299 15.828 1 83.62 250 MET B CA 1
ATOM 6961 C C . MET B 1 250 ? 19.688 0.293 16.922 1 83.62 250 MET B C 1
ATOM 6963 O O . MET B 1 250 ? 20.328 -0.718 16.656 1 83.62 250 MET B O 1
ATOM 6967 N N . LYS B 1 251 ? 19.219 0.516 18.156 1 86.12 251 LYS B N 1
ATOM 6968 C CA . LYS B 1 251 ? 19.609 -0.343 19.266 1 86.12 251 LYS B CA 1
ATOM 6969 C C . LYS B 1 251 ? 18.594 -1.477 19.469 1 86.12 251 LYS B C 1
ATOM 6971 O O . LYS B 1 251 ? 18.797 -2.354 20.312 1 86.12 251 LYS B O 1
ATOM 6976 N N . SER B 1 252 ? 17.609 -1.482 18.672 1 90.12 252 SER B N 1
ATOM 6977 C CA . SER B 1 252 ? 16.516 -2.408 18.922 1 90.12 252 SER B CA 1
ATOM 6978 C C . SER B 1 252 ? 16.828 -3.791 18.359 1 90.12 252 SER B C 1
ATOM 6980 O O . SER B 1 252 ? 17.219 -3.92 17.188 1 90.12 252 SER B O 1
ATOM 6982 N N . PHE B 1 253 ? 16.562 -4.812 19.094 1 92.31 253 PHE B N 1
ATOM 6983 C CA . PHE B 1 253 ? 16.75 -6.203 18.688 1 92.31 253 PHE B CA 1
ATOM 6984 C C . PHE B 1 253 ? 15.727 -6.598 17.625 1 92.31 253 PHE B C 1
ATOM 6986 O O . PHE B 1 253 ? 16.062 -7.293 16.656 1 92.31 253 PHE B O 1
ATOM 6993 N N . GLU B 1 254 ? 14.555 -6.082 17.781 1 90.81 254 GLU B N 1
ATOM 6994 C CA . GLU B 1 254 ? 13.445 -6.465 16.906 1 90.81 254 GLU B CA 1
ATOM 6995 C C . GLU B 1 254 ? 13.594 -5.848 15.516 1 90.81 254 GLU B C 1
ATOM 6997 O O . GLU B 1 254 ? 13.031 -6.352 14.547 1 90.81 254 GLU B O 1
ATOM 7002 N N . ARG B 1 255 ? 14.391 -4.816 15.383 1 91.12 255 ARG B N 1
ATOM 7003 C CA . ARG B 1 255 ? 14.445 -4.09 14.117 1 91.12 255 ARG B CA 1
ATOM 7004 C C . ARG B 1 255 ? 15.672 -4.496 13.305 1 91.12 255 ARG B C 1
ATOM 7006 O O . ARG B 1 255 ? 15.953 -3.898 12.266 1 91.12 255 ARG B O 1
ATOM 7013 N N . LEU B 1 256 ? 16.312 -5.547 13.742 1 92.69 256 LEU B N 1
ATOM 7014 C CA . LEU B 1 256 ? 17.469 -6.043 13.016 1 92.69 256 LEU B CA 1
ATOM 7015 C C . LEU B 1 256 ? 17.078 -6.566 11.641 1 92.69 256 LEU B C 1
ATOM 7017 O O . LEU B 1 256 ? 17.906 -6.645 10.734 1 92.69 256 LEU B O 1
ATOM 7021 N N . TYR B 1 257 ? 15.836 -6.883 11.484 1 92.81 257 TYR B N 1
ATOM 7022 C CA . TYR B 1 257 ? 15.359 -7.324 10.18 1 92.81 257 TYR B CA 1
ATOM 7023 C C . TYR B 1 257 ? 15.398 -6.18 9.172 1 92.81 257 TYR B C 1
ATOM 7025 O O . TYR B 1 257 ? 15.359 -6.406 7.961 1 92.81 257 TYR B O 1
ATOM 7033 N N . ILE B 1 258 ? 15.594 -4.969 9.664 1 93.31 258 ILE B N 1
ATOM 7034 C CA . ILE B 1 258 ? 15.719 -3.822 8.766 1 93.31 258 ILE B CA 1
ATOM 7035 C C . ILE B 1 258 ? 17.172 -3.35 8.734 1 93.31 258 ILE B C 1
ATOM 7037 O O . ILE B 1 258 ? 17.734 -3.139 7.652 1 93.31 258 ILE B O 1
ATOM 7041 N N . THR B 1 259 ? 17.797 -3.201 9.914 1 90.81 259 THR B N 1
ATOM 7042 C CA . THR B 1 259 ? 19.141 -2.643 9.977 1 90.81 259 THR B CA 1
ATOM 7043 C C . THR B 1 259 ? 20.172 -3.65 9.477 1 90.81 259 THR B C 1
ATOM 7045 O O . THR B 1 259 ? 21.297 -3.279 9.133 1 90.81 259 THR B O 1
ATOM 7048 N N . ASN B 1 260 ? 19.859 -4.91 9.438 1 92.81 260 ASN B N 1
ATOM 7049 C CA . ASN B 1 260 ? 20.719 -5.945 8.875 1 92.81 260 ASN B CA 1
ATOM 7050 C C . ASN B 1 260 ? 20.031 -6.691 7.738 1 92.81 260 ASN B C 1
ATOM 7052 O O . ASN B 1 260 ? 20.172 -7.91 7.609 1 92.81 260 ASN B O 1
ATOM 7056 N N . ALA B 1 261 ? 19.328 -5.988 6.992 1 92.75 261 ALA B N 1
ATOM 7057 C CA . ALA B 1 261 ? 18.516 -6.574 5.93 1 92.75 261 ALA B CA 1
ATOM 7058 C C . ALA B 1 261 ? 19.344 -6.855 4.688 1 92.75 261 ALA B C 1
ATOM 7060 O O . ALA B 1 261 ? 18.828 -7.336 3.676 1 92.75 261 ALA B O 1
ATOM 7061 N N . THR B 1 262 ? 20.625 -6.645 4.668 1 93.25 262 THR B N 1
ATOM 7062 C CA . THR B 1 262 ? 21.469 -6.797 3.494 1 93.25 262 THR B CA 1
ATOM 7063 C C . THR B 1 262 ? 21.531 -8.258 3.061 1 93.25 262 THR B C 1
ATOM 7065 O O . THR B 1 262 ? 21.859 -8.555 1.906 1 93.25 262 THR B O 1
ATOM 7068 N N . VAL B 1 263 ? 21.203 -9.141 3.951 1 96.31 263 VAL B N 1
ATOM 7069 C CA . VAL B 1 263 ? 21.234 -10.562 3.631 1 96.31 263 VAL B CA 1
ATOM 7070 C C . VAL B 1 263 ? 20.141 -10.891 2.605 1 96.31 263 VAL B C 1
ATOM 7072 O O . VAL B 1 263 ? 20.188 -11.93 1.95 1 96.31 263 VAL B O 1
ATOM 7075 N N . SER B 1 264 ? 19.141 -9.984 2.48 1 96.62 264 SER B N 1
ATOM 7076 C CA . SER B 1 264 ? 18.109 -10.18 1.454 1 96.62 264 SER B CA 1
ATOM 7077 C C . SER B 1 264 ? 18.734 -10.188 0.059 1 96.62 264 SER B C 1
ATOM 7079 O O . SER B 1 264 ? 18.281 -10.93 -0.817 1 96.62 264 SER B O 1
ATOM 7081 N N . VAL B 1 265 ? 19.781 -9.406 -0.132 1 96.81 265 VAL B N 1
ATOM 7082 C CA . VAL B 1 265 ? 20.469 -9.336 -1.416 1 96.81 265 VAL B CA 1
ATOM 7083 C C . VAL B 1 265 ? 21.297 -10.609 -1.632 1 96.81 265 VAL B C 1
ATOM 7085 O O . VAL B 1 265 ? 21.406 -11.102 -2.758 1 96.81 265 VAL B O 1
ATOM 7088 N N . ASP B 1 266 ? 21.828 -11.141 -0.564 1 98 266 ASP B N 1
ATOM 7089 C CA . ASP B 1 266 ? 22.609 -12.375 -0.652 1 98 266 ASP B CA 1
ATOM 7090 C C . ASP B 1 266 ? 21.734 -13.547 -1.093 1 98 266 ASP B C 1
ATOM 7092 O O . ASP B 1 266 ? 22.219 -14.477 -1.746 1 98 266 ASP B O 1
ATOM 7096 N N . SER B 1 267 ? 20.438 -13.477 -0.733 1 98.38 267 SER B N 1
ATOM 7097 C CA . SER B 1 267 ? 19.516 -14.484 -1.229 1 98.38 267 SER B CA 1
ATOM 7098 C C . SER B 1 267 ? 19.469 -14.492 -2.754 1 98.38 267 SER B C 1
ATOM 7100 O O . SER B 1 267 ? 19.391 -15.555 -3.371 1 98.38 267 SER B O 1
ATOM 7102 N N . PHE B 1 268 ? 19.562 -13.336 -3.32 1 98 268 PHE B N 1
ATOM 7103 C CA . PHE B 1 268 ? 19.516 -13.234 -4.773 1 98 268 PHE B CA 1
ATOM 7104 C C . PHE B 1 268 ? 20.797 -13.766 -5.402 1 98 268 PHE B C 1
ATOM 7106 O O . PHE B 1 268 ? 20.75 -14.43 -6.441 1 98 268 PHE B O 1
ATOM 7113 N N . PHE B 1 269 ? 21.922 -13.438 -4.785 1 98.31 269 PHE B N 1
ATOM 7114 C CA . PHE B 1 269 ? 23.188 -13.969 -5.293 1 98.31 269 PHE B CA 1
ATOM 7115 C C . PHE B 1 269 ? 23.188 -15.492 -5.262 1 98.31 269 PHE B C 1
ATOM 7117 O O . PHE B 1 269 ? 23.594 -16.141 -6.227 1 98.31 269 PHE B O 1
ATOM 7124 N N . MET B 1 270 ? 22.703 -15.977 -4.195 1 97.94 270 MET B N 1
ATOM 7125 C CA . MET B 1 270 ? 22.672 -17.422 -4.059 1 97.94 270 MET B CA 1
ATOM 7126 C C . MET B 1 270 ? 21.75 -18.047 -5.109 1 97.94 270 MET B C 1
ATOM 7128 O O . MET B 1 270 ? 22.125 -19.031 -5.762 1 97.94 270 MET B O 1
ATOM 7132 N N . MET B 1 271 ? 20.594 -17.516 -5.273 1 97.5 271 MET B N 1
ATOM 7133 C CA . MET B 1 271 ? 19.641 -18.031 -6.25 1 97.5 271 MET B CA 1
ATOM 7134 C C . MET B 1 271 ? 20.203 -17.938 -7.664 1 97.5 271 MET B C 1
ATOM 7136 O O . MET B 1 271 ? 20 -18.844 -8.477 1 97.5 271 MET B O 1
ATOM 7140 N N . SER B 1 272 ? 20.875 -16.859 -7.93 1 97.44 272 SER B N 1
ATOM 7141 C CA . SER B 1 272 ? 21.531 -16.688 -9.234 1 97.44 272 SER B CA 1
ATOM 7142 C C . SER B 1 272 ? 22.531 -17.812 -9.492 1 97.44 272 SER B C 1
ATOM 7144 O O . SER B 1 272 ? 22.578 -18.359 -10.586 1 97.44 272 SER B O 1
ATOM 7146 N N . GLY B 1 273 ? 23.312 -18.141 -8.484 1 98.12 273 GLY B N 1
ATOM 7147 C CA . GLY B 1 273 ? 24.266 -19.234 -8.602 1 98.12 273 GLY B CA 1
ATOM 7148 C C . GLY B 1 273 ? 23.609 -20.578 -8.797 1 98.12 273 GLY B C 1
ATOM 7149 O O . GLY B 1 273 ? 24.016 -21.359 -9.648 1 98.12 273 GLY B O 1
ATOM 7150 N N . VAL B 1 274 ? 22.562 -20.844 -8.055 1 97.88 274 VAL B N 1
ATOM 7151 C CA . VAL B 1 274 ? 21.859 -22.109 -8.109 1 97.88 274 VAL B CA 1
ATOM 7152 C C . VAL B 1 274 ? 21.297 -22.328 -9.516 1 97.88 274 VAL B C 1
ATOM 7154 O O . VAL B 1 274 ? 21.516 -23.375 -10.125 1 97.88 274 VAL B O 1
ATOM 7157 N N . LEU B 1 275 ? 20.625 -21.328 -9.984 1 95.75 275 LEU B N 1
ATOM 7158 C CA . LEU B 1 275 ? 19.953 -21.453 -11.273 1 95.75 275 LEU B CA 1
ATOM 7159 C C . LEU B 1 275 ? 20.969 -21.562 -12.406 1 95.75 275 LEU B C 1
ATOM 7161 O O . LEU B 1 275 ? 20.781 -22.344 -13.336 1 95.75 275 LEU B O 1
ATOM 7165 N N . LEU B 1 276 ? 21.984 -20.781 -12.281 1 96.62 276 LEU B N 1
ATOM 7166 C CA . LEU B 1 276 ? 23.016 -20.797 -13.305 1 96.62 276 LEU B CA 1
ATOM 7167 C C . LEU B 1 276 ? 23.641 -22.172 -13.438 1 96.62 276 LEU B C 1
ATOM 7169 O O . LEU B 1 276 ? 23.719 -22.734 -14.539 1 96.62 276 LEU B O 1
ATOM 7173 N N . SER B 1 277 ? 24.062 -22.688 -12.32 1 96.94 277 SER B N 1
ATOM 7174 C CA . SER B 1 277 ? 24.734 -23.984 -12.336 1 96.94 277 SER B CA 1
ATOM 7175 C C . SER B 1 277 ? 23.75 -25.109 -12.688 1 96.94 277 SER B C 1
ATOM 7177 O O . SER B 1 277 ? 24.062 -25.984 -13.492 1 96.94 277 SER B O 1
ATOM 7179 N N . PHE B 1 278 ? 22.609 -25.094 -12.164 1 94.94 278 PHE B N 1
ATOM 7180 C CA . PHE B 1 278 ? 21.594 -26.125 -12.391 1 94.94 278 PHE B CA 1
ATOM 7181 C C . PHE B 1 278 ? 21.219 -26.188 -13.867 1 94.94 278 PHE B C 1
ATOM 7183 O O . PHE B 1 278 ? 21.203 -27.281 -14.453 1 94.94 278 PHE B O 1
ATOM 7190 N N . LEU B 1 279 ? 21 -25.062 -14.5 1 91.25 279 LEU B N 1
ATOM 7191 C CA . LEU B 1 279 ? 20.562 -25 -15.891 1 91.25 279 LEU B CA 1
ATOM 7192 C C . LEU B 1 279 ? 21.719 -25.281 -16.844 1 91.25 279 LEU B C 1
ATOM 7194 O O . LEU B 1 279 ? 21.547 -25.906 -17.891 1 91.25 279 LEU B O 1
ATOM 7198 N N . PHE B 1 280 ? 22.844 -24.766 -16.484 1 94.44 280 PHE B N 1
ATOM 7199 C CA . PHE B 1 280 ? 24.031 -25 -17.297 1 94.44 280 PHE B CA 1
ATOM 7200 C C . PHE B 1 280 ? 24.344 -26.484 -17.406 1 94.44 280 PHE B C 1
ATOM 7202 O O . PHE B 1 280 ? 24.547 -27 -18.5 1 94.44 280 PHE B O 1
ATOM 7209 N N . LEU B 1 281 ? 24.312 -27.156 -16.312 1 94.12 281 LEU B N 1
ATOM 7210 C CA . LEU B 1 281 ? 24.625 -28.578 -16.297 1 94.12 281 LEU B CA 1
ATOM 7211 C C . LEU B 1 281 ? 23.562 -29.391 -17.016 1 94.12 281 LEU B C 1
ATOM 7213 O O . LEU B 1 281 ? 23.859 -30.375 -17.688 1 94.12 281 LEU B O 1
ATOM 7217 N N . LYS B 1 282 ? 22.375 -28.969 -16.812 1 91.06 282 LYS B N 1
ATOM 7218 C CA . LYS B 1 282 ? 21.297 -29.625 -17.547 1 91.06 282 LYS B CA 1
ATOM 7219 C C . LYS B 1 282 ? 21.5 -29.531 -19.047 1 91.06 282 LYS B C 1
ATOM 7221 O O . LYS B 1 282 ? 21.312 -30.516 -19.766 1 91.06 282 LYS B O 1
ATOM 7226 N N . GLU B 1 283 ? 21.922 -28.391 -19.469 1 90.81 283 GLU B N 1
ATOM 7227 C CA . GLU B 1 283 ? 22.094 -28.125 -20.906 1 90.81 283 GLU B CA 1
ATOM 7228 C C . GLU B 1 283 ? 23.312 -28.859 -21.453 1 90.81 283 GLU B C 1
ATOM 7230 O O . GLU B 1 283 ? 23.25 -29.484 -22.516 1 90.81 283 GLU B O 1
ATOM 7235 N N . VAL B 1 284 ? 24.391 -28.812 -20.797 1 92.88 284 VAL B N 1
ATOM 7236 C CA . VAL B 1 284 ? 25.641 -29.375 -21.312 1 92.88 284 VAL B CA 1
ATOM 7237 C C . VAL B 1 284 ? 25.562 -30.906 -21.266 1 92.88 284 VAL B C 1
ATOM 7239 O O . VAL B 1 284 ? 26.172 -31.594 -22.078 1 92.88 284 VAL B O 1
ATOM 7242 N N . GLU B 1 285 ? 24.859 -31.375 -20.297 1 90.62 285 GLU B N 1
ATOM 7243 C CA . GLU B 1 285 ? 24.672 -32.812 -20.234 1 90.62 285 GLU B CA 1
ATOM 7244 C C . GLU B 1 285 ? 23.844 -33.312 -21.422 1 90.62 285 GLU B C 1
ATOM 7246 O O . GLU B 1 285 ? 24.062 -34.438 -21.922 1 90.62 285 GLU B O 1
ATOM 7251 N N . ARG B 1 286 ? 22.984 -32.531 -21.797 1 89.38 286 ARG B N 1
ATOM 7252 C CA . ARG B 1 286 ? 22.109 -32.875 -22.906 1 89.38 286 ARG B CA 1
ATOM 7253 C C . ARG B 1 286 ? 22.812 -32.656 -24.25 1 89.38 286 ARG B C 1
ATOM 7255 O O . ARG B 1 286 ? 22.734 -33.531 -25.141 1 89.38 286 ARG B O 1
ATOM 7262 N N . THR B 1 287 ? 23.609 -31.578 -24.438 1 90.88 287 THR B N 1
ATOM 7263 C CA . THR B 1 287 ? 24.156 -31.188 -25.734 1 90.88 287 THR B CA 1
ATOM 7264 C C . THR B 1 287 ? 25.656 -31.484 -25.797 1 90.88 287 THR B C 1
ATOM 7266 O O . THR B 1 287 ? 26.234 -31.531 -26.891 1 90.88 287 THR B O 1
ATOM 7269 N N . ASN B 1 288 ? 26.25 -31.562 -24.766 1 91.81 288 ASN B N 1
ATOM 7270 C CA . ASN B 1 288 ? 27.688 -31.734 -24.641 1 91.81 288 ASN B CA 1
ATOM 7271 C C . ASN B 1 288 ? 28.438 -30.609 -25.359 1 91.81 288 ASN B C 1
ATOM 7273 O O . ASN B 1 288 ? 29.484 -30.844 -25.969 1 91.81 288 ASN B O 1
ATOM 7277 N N . HIS B 1 289 ? 27.828 -29.422 -25.422 1 92.06 289 HIS B N 1
ATOM 7278 C CA . HIS B 1 289 ? 28.406 -28.266 -26.078 1 92.06 289 HIS B CA 1
ATOM 7279 C C . HIS B 1 289 ? 28.203 -27 -25.234 1 92.06 289 HIS B C 1
ATOM 7281 O O . HIS B 1 289 ? 27.172 -26.859 -24.578 1 92.06 289 HIS B O 1
ATOM 7287 N N . PHE B 1 290 ? 29.25 -26.156 -25.188 1 93.12 290 PHE B N 1
ATOM 7288 C CA . PHE B 1 290 ? 29.172 -24.875 -24.484 1 93.12 290 PHE B CA 1
ATOM 7289 C C . PHE B 1 290 ? 29.75 -23.75 -25.344 1 93.12 290 PHE B C 1
ATOM 7291 O O . PHE B 1 290 ? 30.938 -23.766 -25.656 1 93.12 290 PHE B O 1
ATOM 7298 N N . ASN B 1 291 ? 28.875 -22.781 -25.828 1 92.5 291 ASN B N 1
ATOM 7299 C CA . ASN B 1 291 ? 29.281 -21.578 -26.531 1 92.5 291 ASN B CA 1
ATOM 7300 C C . ASN B 1 291 ? 29.328 -20.359 -25.609 1 92.5 291 ASN B C 1
ATOM 7302 O O . ASN B 1 291 ? 28.297 -19.781 -25.281 1 92.5 291 ASN B O 1
ATOM 7306 N N . VAL B 1 292 ? 30.484 -19.922 -25.312 1 93 292 VAL B N 1
ATOM 7307 C CA . VAL B 1 292 ? 30.703 -18.875 -24.312 1 93 292 VAL B CA 1
ATOM 7308 C C . VAL B 1 292 ? 30.172 -17.547 -24.844 1 93 292 VAL B C 1
ATOM 7310 O O . VAL B 1 292 ? 29.625 -16.734 -24.078 1 93 292 VAL B O 1
ATOM 7313 N N . VAL B 1 293 ? 30.312 -17.281 -26.094 1 92.81 293 VAL B N 1
ATOM 7314 C CA . VAL B 1 293 ? 29.875 -16.016 -26.688 1 92.81 293 VAL B CA 1
ATOM 7315 C C . VAL B 1 293 ? 28.359 -15.906 -26.609 1 92.81 293 VAL B C 1
ATOM 7317 O O . VAL B 1 293 ? 27.812 -14.883 -26.188 1 92.81 293 VAL B O 1
ATOM 7320 N N . LYS B 1 294 ? 27.719 -16.969 -27 1 89.5 294 LYS B N 1
ATOM 7321 C CA . LYS B 1 294 ? 26.25 -17 -26.922 1 89.5 294 LYS B CA 1
ATOM 7322 C C . LYS B 1 294 ? 25.781 -16.859 -25.484 1 89.5 294 LYS B C 1
ATOM 7324 O O . LYS B 1 294 ? 24.766 -16.219 -25.219 1 89.5 294 LYS B O 1
ATOM 7329 N N . PHE B 1 295 ? 26.625 -17.469 -24.719 1 91.94 295 PHE B N 1
ATOM 7330 C CA . PHE B 1 295 ? 26.328 -17.453 -23.297 1 91.94 295 PHE B CA 1
ATOM 7331 C C . PHE B 1 295 ? 26.344 -16.031 -22.75 1 91.94 295 PHE B C 1
ATOM 7333 O O . PHE B 1 295 ? 25.406 -15.602 -22.094 1 91.94 295 PHE B O 1
ATOM 7340 N N . TYR B 1 296 ? 27.312 -15.227 -23.062 1 94.81 296 TYR B N 1
ATOM 7341 C CA . TYR B 1 296 ? 27.484 -13.859 -22.578 1 94.81 296 TYR B CA 1
ATOM 7342 C C . TYR B 1 296 ? 26.484 -12.922 -23.234 1 94.81 296 TYR B C 1
ATOM 7344 O O . TYR B 1 296 ? 25.906 -12.055 -22.562 1 94.81 296 TYR B O 1
ATOM 7352 N N . VAL B 1 297 ? 26.188 -13.086 -24.469 1 92.06 297 VAL B N 1
ATOM 7353 C CA . VAL B 1 297 ? 25.297 -12.211 -25.219 1 92.06 297 VAL B CA 1
ATOM 7354 C C . VAL B 1 297 ? 23.859 -12.406 -24.734 1 92.06 297 VAL B C 1
ATOM 7356 O O . VAL B 1 297 ? 23.109 -11.43 -24.594 1 92.06 297 VAL B O 1
ATOM 7359 N N . HIS B 1 298 ? 23.547 -13.609 -24.469 1 90.44 298 HIS B N 1
ATOM 7360 C CA . HIS B 1 298 ? 22.203 -13.93 -24 1 90.44 298 HIS B CA 1
ATOM 7361 C C . HIS B 1 298 ? 21.875 -13.172 -22.703 1 90.44 298 HIS B C 1
ATOM 7363 O O . HIS B 1 298 ? 20.828 -12.523 -22.609 1 90.44 298 HIS B O 1
ATOM 7369 N N . ARG B 1 299 ? 22.734 -13.234 -21.812 1 92.69 299 ARG B N 1
ATOM 7370 C CA . ARG B 1 299 ? 22.516 -12.594 -20.516 1 92.69 299 ARG B CA 1
ATOM 7371 C C . ARG B 1 299 ? 22.453 -11.078 -20.656 1 92.69 299 ARG B C 1
ATOM 7373 O O . ARG B 1 299 ? 21.609 -10.422 -20.047 1 92.69 299 ARG B O 1
ATOM 7380 N N . TYR B 1 300 ? 23.359 -10.531 -21.453 1 95 300 TYR B N 1
ATOM 7381 C CA . TYR B 1 300 ? 23.406 -9.086 -21.641 1 95 300 TYR B CA 1
ATOM 7382 C C . TYR B 1 300 ? 22.125 -8.57 -22.281 1 95 300 TYR B C 1
ATOM 7384 O O . TYR B 1 300 ? 21.562 -7.562 -21.844 1 95 300 TYR B O 1
ATOM 7392 N N . VAL B 1 301 ? 21.625 -9.281 -23.281 1 93 301 VAL B N 1
ATOM 7393 C CA . VAL B 1 301 ? 20.453 -8.852 -24.031 1 93 301 VAL B CA 1
ATOM 7394 C C . VAL B 1 301 ? 19.203 -9.039 -23.172 1 93 301 VAL B C 1
ATOM 7396 O O . VAL B 1 301 ? 18.234 -8.273 -23.297 1 93 301 VAL B O 1
ATOM 7399 N N . ARG B 1 302 ? 19.266 -9.922 -22.281 1 91.31 302 ARG B N 1
ATOM 7400 C CA . ARG B 1 302 ? 18.125 -10.219 -21.438 1 91.31 302 ARG B CA 1
ATOM 7401 C C . ARG B 1 302 ? 17.938 -9.148 -20.359 1 91.31 302 ARG B C 1
ATOM 7403 O O . ARG B 1 302 ? 16.812 -8.781 -20.031 1 91.31 302 ARG B O 1
ATOM 7410 N N . LEU B 1 303 ? 18.984 -8.562 -19.891 1 94.62 303 LEU B N 1
ATOM 7411 C CA . LEU B 1 303 ? 18.906 -7.684 -18.734 1 94.62 303 LEU B CA 1
ATOM 7412 C C . LEU B 1 303 ? 18.984 -6.219 -19.156 1 94.62 303 LEU B C 1
ATOM 7414 O O . LEU B 1 303 ? 18.312 -5.363 -18.578 1 94.62 303 LEU B O 1
ATOM 7418 N N . THR B 1 304 ? 19.656 -5.887 -20.188 1 96.5 304 THR B N 1
ATOM 7419 C CA . THR B 1 304 ? 20.141 -4.535 -20.453 1 96.5 304 THR B CA 1
ATOM 7420 C C . THR B 1 304 ? 19.016 -3.664 -21.016 1 96.5 304 THR B C 1
ATOM 7422 O O . THR B 1 304 ? 18.922 -2.482 -20.672 1 96.5 304 THR B O 1
ATOM 7425 N N . PRO B 1 305 ? 18.141 -4.172 -21.891 1 95 305 PRO B N 1
ATOM 7426 C CA . PRO B 1 305 ? 17.109 -3.299 -22.438 1 95 305 PRO B CA 1
ATOM 7427 C C . PRO B 1 305 ? 16.203 -2.688 -21.375 1 95 305 PRO B C 1
ATOM 7429 O O . PRO B 1 305 ? 15.938 -1.483 -21.406 1 95 305 PRO B O 1
ATOM 7432 N N . ALA B 1 306 ? 15.758 -3.475 -20.438 1 95.94 306 ALA B N 1
ATOM 7433 C CA . ALA B 1 306 ? 14.93 -2.957 -19.359 1 95.94 306 ALA B CA 1
ATOM 7434 C C . ALA B 1 306 ? 15.703 -1.942 -18.516 1 95.94 306 ALA B C 1
ATOM 7436 O O . ALA B 1 306 ? 15.164 -0.904 -18.125 1 95.94 306 ALA B O 1
ATOM 7437 N N . LEU B 1 307 ? 16.953 -2.201 -18.266 1 97.5 307 LEU B N 1
ATOM 7438 C CA . LEU B 1 307 ? 17.812 -1.278 -17.516 1 97.5 307 LEU B CA 1
ATOM 7439 C C . LEU B 1 307 ? 17.984 0.035 -18.281 1 97.5 307 LEU B C 1
ATOM 7441 O O . LEU B 1 307 ? 17.891 1.113 -17.688 1 97.5 307 LEU B O 1
ATOM 7445 N N . ALA B 1 308 ? 18.156 -0.073 -19.547 1 97 308 ALA B N 1
ATOM 7446 C CA . ALA B 1 308 ? 18.375 1.103 -20.391 1 97 308 ALA B CA 1
ATOM 7447 C C . ALA B 1 308 ? 17.156 2.02 -20.375 1 97 308 ALA B C 1
ATOM 7449 O O . ALA B 1 308 ? 17.281 3.244 -20.312 1 97 308 ALA B O 1
ATOM 7450 N N . ILE B 1 309 ? 16.016 1.463 -20.438 1 96.31 309 ILE B N 1
ATOM 7451 C CA . ILE B 1 309 ? 14.805 2.266 -20.469 1 96.31 309 ILE B CA 1
ATOM 7452 C C . ILE B 1 309 ? 14.625 2.969 -19.125 1 96.31 309 ILE B C 1
ATOM 7454 O O . ILE B 1 309 ? 14.195 4.125 -19.062 1 96.31 309 ILE B O 1
ATOM 7458 N N . VAL B 1 310 ? 14.898 2.275 -18.016 1 96.62 310 VAL B N 1
ATOM 7459 C CA . VAL B 1 310 ? 14.773 2.883 -16.703 1 96.62 310 VAL B CA 1
ATOM 7460 C C . VAL B 1 310 ? 15.773 4.027 -16.547 1 96.62 310 VAL B C 1
ATOM 7462 O O . VAL B 1 310 ? 15.453 5.07 -15.984 1 96.62 310 VAL B O 1
ATOM 7465 N N . LEU B 1 311 ? 16.984 3.824 -17.109 1 96.94 311 LEU B N 1
ATOM 7466 C CA . LEU B 1 311 ? 18 4.883 -17.094 1 96.94 311 LEU B CA 1
ATOM 7467 C C . LEU B 1 311 ? 17.516 6.094 -17.891 1 96.94 311 LEU B C 1
ATOM 7469 O O . LEU B 1 311 ? 17.625 7.23 -17.422 1 96.94 311 LEU B O 1
ATOM 7473 N N . LEU B 1 312 ? 16.922 5.836 -19.016 1 96.31 312 LEU B N 1
ATOM 7474 C CA . LEU B 1 312 ? 16.406 6.906 -19.859 1 96.31 312 LEU B CA 1
ATOM 7475 C C . LEU B 1 312 ? 15.266 7.652 -19.172 1 96.31 312 LEU B C 1
ATOM 7477 O O . LEU B 1 312 ? 15.242 8.883 -19.156 1 96.31 312 LEU B O 1
ATOM 7481 N N . LEU B 1 313 ? 14.359 6.914 -18.578 1 95.12 313 LEU B N 1
ATOM 7482 C CA . LEU B 1 313 ? 13.234 7.527 -17.891 1 95.12 313 LEU B CA 1
ATOM 7483 C C . LEU B 1 313 ? 13.703 8.352 -16.703 1 95.12 313 LEU B C 1
ATOM 7485 O O . LEU B 1 313 ? 13.125 9.398 -16.391 1 95.12 313 LEU B O 1
ATOM 7489 N N . THR B 1 314 ? 14.758 7.926 -16.062 1 93.94 314 THR B N 1
ATOM 7490 C CA . THR B 1 314 ? 15.289 8.617 -14.891 1 93.94 314 THR B CA 1
ATOM 7491 C C . THR B 1 314 ? 15.883 9.969 -15.281 1 93.94 314 THR B C 1
ATOM 7493 O O . THR B 1 314 ? 15.703 10.961 -14.578 1 93.94 314 THR B O 1
ATOM 7496 N N . VAL B 1 315 ? 16.469 10.062 -16.391 1 94.06 315 VAL B N 1
ATOM 7497 C CA . VAL B 1 315 ? 17.141 11.289 -16.812 1 94.06 315 VAL B CA 1
ATOM 7498 C C . VAL B 1 315 ? 16.141 12.195 -17.531 1 94.06 315 VAL B C 1
ATOM 7500 O O . VAL B 1 315 ? 16.359 13.406 -17.641 1 94.06 315 VAL B O 1
ATOM 7503 N N . SER B 1 316 ? 14.945 11.648 -17.906 1 94.44 316 SER B N 1
ATOM 7504 C CA . SER B 1 316 ? 14.055 12.422 -18.766 1 94.44 316 SER B CA 1
ATOM 7505 C C . SER B 1 316 ? 12.672 12.555 -18.125 1 94.44 316 SER B C 1
ATOM 7507 O O . SER B 1 316 ? 12.453 13.414 -17.266 1 94.44 316 SER B O 1
ATOM 7509 N N . LEU B 1 317 ? 11.797 11.578 -18.266 1 93.31 317 LEU B N 1
ATOM 7510 C CA . LEU B 1 317 ? 10.359 11.734 -18.078 1 93.31 317 LEU B CA 1
ATOM 7511 C C . LEU B 1 317 ? 10 11.719 -16.594 1 93.31 317 LEU B C 1
ATOM 7513 O O . LEU B 1 317 ? 9.008 12.328 -16.172 1 93.31 317 LEU B O 1
ATOM 7517 N N . LEU B 1 318 ? 10.75 11.039 -15.828 1 91.44 318 LEU B N 1
ATOM 7518 C CA . LEU B 1 318 ? 10.406 10.945 -14.414 1 91.44 318 LEU B CA 1
ATOM 7519 C C . LEU B 1 318 ? 10.531 12.305 -13.734 1 91.44 318 LEU B C 1
ATOM 7521 O O . LEU B 1 318 ? 9.938 12.523 -12.672 1 91.44 318 LEU B O 1
ATOM 7525 N N . ASN B 1 319 ? 11.25 13.234 -14.32 1 89.31 319 ASN B N 1
ATOM 7526 C CA . ASN B 1 319 ? 11.391 14.594 -13.797 1 89.31 319 ASN B CA 1
ATOM 7527 C C . ASN B 1 319 ? 10.062 15.344 -13.82 1 89.31 319 ASN B C 1
ATOM 7529 O O . ASN B 1 319 ? 9.875 16.312 -13.094 1 89.31 319 ASN B O 1
ATOM 7533 N N . PHE B 1 320 ? 9.125 14.875 -14.633 1 90.88 320 PHE B N 1
ATOM 7534 C CA . PHE B 1 320 ? 7.863 15.578 -14.812 1 90.88 320 PHE B CA 1
ATOM 7535 C C . PHE B 1 320 ? 6.75 14.898 -14.023 1 90.88 320 PHE B C 1
ATOM 7537 O O . PHE B 1 320 ? 5.586 15.297 -14.117 1 90.88 320 PHE B O 1
ATOM 7544 N N . MET B 1 321 ? 7.031 13.93 -13.281 1 89.31 321 MET B N 1
ATOM 7545 C CA . MET B 1 321 ? 6.008 13.125 -12.617 1 89.31 321 MET B CA 1
ATOM 7546 C C . MET B 1 321 ? 5.605 13.75 -11.281 1 89.31 321 MET B C 1
ATOM 7548 O O . MET B 1 321 ? 4.621 13.328 -10.672 1 89.31 321 MET B O 1
ATOM 7552 N N . GLY B 1 322 ? 6.309 14.727 -10.875 1 88.25 322 GLY B N 1
ATOM 7553 C CA . GLY B 1 322 ? 5.973 15.32 -9.594 1 88.25 322 GLY B CA 1
ATOM 7554 C C . GLY B 1 322 ? 6.453 16.75 -9.453 1 88.25 322 GLY B C 1
ATOM 7555 O O . GLY B 1 322 ? 7.031 17.312 -10.391 1 88.25 322 GLY B O 1
ATOM 7556 N N . THR B 1 323 ? 6.031 17.375 -8.383 1 90.31 323 THR B N 1
ATOM 7557 C CA . THR B 1 323 ? 6.445 18.703 -7.957 1 90.31 323 THR B CA 1
ATOM 7558 C C . THR B 1 323 ? 6.438 18.812 -6.434 1 90.31 323 THR B C 1
ATOM 7560 O O . THR B 1 323 ? 5.871 17.953 -5.75 1 90.31 323 THR B O 1
ATOM 7563 N N . GLY B 1 324 ? 7.207 19.75 -5.969 1 91.94 324 GLY B N 1
ATOM 7564 C CA . GLY B 1 324 ? 7.301 19.953 -4.531 1 91.94 324 GLY B CA 1
ATOM 7565 C C . GLY B 1 324 ? 8.523 20.75 -4.117 1 91.94 324 GLY B C 1
ATOM 7566 O O . GLY B 1 324 ? 9.391 21.031 -4.945 1 91.94 324 GLY B O 1
ATOM 7567 N N . PRO B 1 325 ? 8.531 21.109 -2.861 1 92.56 325 PRO B N 1
ATOM 7568 C CA . PRO B 1 325 ? 9.641 21.922 -2.367 1 92.56 325 PRO B CA 1
ATOM 7569 C C . PRO B 1 325 ? 10.992 21.219 -2.482 1 92.56 325 PRO B C 1
ATOM 7571 O O . PRO B 1 325 ? 12.016 21.875 -2.678 1 92.56 325 PRO B O 1
ATOM 7574 N N . LEU B 1 326 ? 10.984 19.875 -2.385 1 90.19 326 LEU B N 1
ATOM 7575 C CA . LEU B 1 326 ? 12.234 19.125 -2.377 1 90.19 326 LEU B CA 1
ATOM 7576 C C . LEU B 1 326 ? 12.453 18.422 -3.711 1 90.19 326 LEU B C 1
ATOM 7578 O O . LEU B 1 326 ? 13.406 17.656 -3.863 1 90.19 326 LEU B O 1
ATOM 7582 N N . TRP B 1 327 ? 11.609 18.625 -4.629 1 88.81 327 TRP B N 1
ATOM 7583 C CA . TRP B 1 327 ? 11.648 17.875 -5.875 1 88.81 327 TRP B CA 1
ATOM 7584 C C . TRP B 1 327 ? 12.992 18.047 -6.578 1 88.81 327 TRP B C 1
ATOM 7586 O O . TRP B 1 327 ? 13.648 17.062 -6.93 1 88.81 327 TRP B O 1
ATOM 7596 N N . ASN B 1 328 ? 13.406 19.312 -6.711 1 83.31 328 ASN B N 1
ATOM 7597 C CA . ASN B 1 328 ? 14.641 19.578 -7.438 1 83.31 328 ASN B CA 1
ATOM 7598 C C . ASN B 1 328 ? 15.859 19.031 -6.695 1 83.31 328 ASN B C 1
ATOM 7600 O O . ASN B 1 328 ? 16.766 18.484 -7.312 1 83.31 328 ASN B O 1
ATOM 7604 N N . THR B 1 329 ? 15.789 19.141 -5.438 1 79.06 329 THR B N 1
ATOM 7605 C CA . THR B 1 329 ? 16.906 18.672 -4.637 1 79.06 329 THR B CA 1
ATOM 7606 C C . THR B 1 329 ? 17.016 17.141 -4.715 1 79.06 329 THR B C 1
ATOM 7608 O O . THR B 1 329 ? 18.109 16.594 -4.832 1 79.06 329 THR B O 1
ATOM 7611 N N . VAL B 1 330 ? 15.93 16.484 -4.625 1 79.44 330 VAL B N 1
ATOM 7612 C CA . VAL B 1 330 ? 15.922 15.031 -4.59 1 79.44 330 VAL B CA 1
ATOM 7613 C C . VAL B 1 330 ? 16.141 14.477 -5.996 1 79.44 330 VAL B C 1
ATOM 7615 O O . VAL B 1 330 ? 17.016 13.633 -6.203 1 79.44 330 VAL B O 1
ATOM 7618 N N . TYR B 1 331 ? 15.438 15 -6.898 1 78.62 331 TYR B N 1
ATOM 7619 C CA . TYR B 1 331 ? 15.453 14.391 -8.227 1 78.62 331 TYR B CA 1
ATOM 7620 C C . TYR B 1 331 ? 16.625 14.906 -9.055 1 78.62 331 TYR B C 1
ATOM 7622 O O . TYR B 1 331 ? 17.156 14.195 -9.906 1 78.62 331 TYR B O 1
ATOM 7630 N N . ASP B 1 332 ? 17.078 16.156 -8.828 1 77 332 ASP B N 1
ATOM 7631 C CA . ASP B 1 332 ? 18.188 16.703 -9.602 1 77 332 ASP B CA 1
ATOM 7632 C C . ASP B 1 332 ? 19.5 15.969 -9.289 1 77 332 ASP B C 1
ATOM 7634 O O . ASP B 1 332 ? 20.328 15.773 -10.18 1 77 332 ASP B O 1
ATOM 7638 N N . TYR B 1 333 ? 19.578 15.594 -8.086 1 77.12 333 TYR B N 1
ATOM 7639 C CA . TYR B 1 333 ? 20.781 14.844 -7.723 1 77.12 333 TYR B CA 1
ATOM 7640 C C . TYR B 1 333 ? 20.875 13.547 -8.508 1 77.12 333 TYR B C 1
ATOM 7642 O O . TYR B 1 333 ? 21.922 13.234 -9.086 1 77.12 333 TYR B O 1
ATOM 7650 N N . GLN B 1 334 ? 19.875 12.836 -8.531 1 83.62 334 GLN B N 1
ATOM 7651 C CA . GLN B 1 334 ? 19.844 11.562 -9.25 1 83.62 334 GLN B CA 1
ATOM 7652 C C . GLN B 1 334 ? 19.938 11.781 -10.758 1 83.62 334 GLN B C 1
ATOM 7654 O O . GLN B 1 334 ? 20.641 11.039 -11.453 1 83.62 334 GLN B O 1
ATOM 7659 N N . ARG B 1 335 ? 19.266 12.758 -11.211 1 86.44 335 ARG B N 1
ATOM 7660 C CA . ARG B 1 335 ? 19.281 13.055 -12.633 1 86.44 335 ARG B CA 1
ATOM 7661 C C . ARG B 1 335 ? 20.688 13.43 -13.094 1 86.44 335 ARG B C 1
ATOM 7663 O O . ARG B 1 335 ? 21.156 12.938 -14.125 1 86.44 335 ARG B O 1
ATOM 7670 N N . GLU B 1 336 ? 21.359 14.258 -12.328 1 87.19 336 GLU B N 1
ATOM 7671 C CA . GLU B 1 336 ? 22.719 14.68 -12.68 1 87.19 336 GLU B CA 1
ATOM 7672 C C . GLU B 1 336 ? 23.688 13.5 -12.648 1 87.19 336 GLU B C 1
ATOM 7674 O O . GLU B 1 336 ? 24.531 13.375 -13.523 1 87.19 336 GLU B O 1
ATOM 7679 N N . ALA B 1 337 ? 23.531 12.68 -11.633 1 89.75 337 ALA B N 1
ATOM 7680 C CA . ALA B 1 337 ? 24.375 11.492 -11.539 1 89.75 337 ALA B CA 1
ATOM 7681 C C . ALA B 1 337 ? 24.172 10.578 -12.742 1 89.75 337 ALA B C 1
ATOM 7683 O O . ALA B 1 337 ? 25.141 10.062 -13.312 1 89.75 337 ALA B O 1
ATOM 7684 N N . CYS B 1 338 ? 22.984 10.43 -13.164 1 92.94 338 CYS B N 1
ATOM 7685 C CA . CYS B 1 338 ? 22.672 9.523 -14.266 1 92.94 338 CYS B CA 1
ATOM 7686 C C . CYS B 1 338 ? 23.047 10.148 -15.602 1 92.94 338 CYS B C 1
ATOM 7688 O O . CYS B 1 338 ? 23.422 9.445 -16.547 1 92.94 338 CYS B O 1
ATOM 7690 N N . GLU B 1 339 ? 22.953 11.461 -15.688 1 93.38 339 GLU B N 1
ATOM 7691 C CA . GLU B 1 339 ? 23.359 12.125 -16.922 1 93.38 339 GLU B CA 1
ATOM 7692 C C . GLU B 1 339 ? 24.859 11.992 -17.156 1 93.38 339 GLU B C 1
ATOM 7694 O O . GLU B 1 339 ? 25.297 11.805 -18.297 1 93.38 339 GLU B O 1
ATOM 7699 N N . GLN B 1 340 ? 25.547 11.969 -16.109 1 93.5 340 GLN B N 1
ATOM 7700 C CA . GLN B 1 340 ? 27 11.938 -16.219 1 93.5 340 GLN B CA 1
ATOM 7701 C C . GLN B 1 340 ? 27.516 10.5 -16.312 1 93.5 340 GLN B C 1
ATOM 7703 O O . GLN B 1 340 ? 28.5 10.234 -16.984 1 93.5 340 GLN B O 1
ATOM 7708 N N . ASN B 1 341 ? 26.812 9.555 -15.633 1 95 341 ASN B N 1
ATOM 7709 C CA . ASN B 1 341 ? 27.453 8.266 -15.422 1 95 341 ASN B CA 1
ATOM 7710 C C . ASN B 1 341 ? 26.547 7.117 -15.883 1 95 341 ASN B C 1
ATOM 7712 O O . ASN B 1 341 ? 26.766 5.961 -15.516 1 95 341 ASN B O 1
ATOM 7716 N N . TRP B 1 342 ? 25.547 7.352 -16.719 1 94.88 342 TRP B N 1
ATOM 7717 C CA . TRP B 1 342 ? 24.625 6.316 -17.172 1 94.88 342 TRP B CA 1
ATOM 7718 C C . TRP B 1 342 ? 25.391 5.188 -17.875 1 94.88 342 TRP B C 1
ATOM 7720 O O . TRP B 1 342 ? 24.953 4.031 -17.828 1 94.88 342 TRP B O 1
ATOM 7730 N N . TRP B 1 343 ? 26.5 5.438 -18.516 1 96.38 343 TRP B N 1
ATOM 7731 C CA . TRP B 1 343 ? 27.25 4.465 -19.297 1 96.38 343 TRP B CA 1
ATOM 7732 C C . TRP B 1 343 ? 27.859 3.402 -18.391 1 96.38 343 TRP B C 1
ATOM 7734 O O . TRP B 1 343 ? 28.094 2.268 -18.812 1 96.38 343 TRP B O 1
ATOM 7744 N N . THR B 1 344 ? 28.172 3.736 -17.156 1 97.44 344 THR B N 1
ATOM 7745 C CA . THR B 1 344 ? 28.75 2.766 -16.234 1 97.44 344 THR B CA 1
ATOM 7746 C C . THR B 1 344 ? 27.734 1.659 -15.93 1 97.44 344 THR B C 1
ATOM 7748 O O . THR B 1 344 ? 28.125 0.513 -15.688 1 97.44 344 THR B O 1
ATOM 7751 N N . ASN B 1 345 ? 26.453 2.037 -15.914 1 97.38 345 ASN B N 1
ATOM 7752 C CA . ASN B 1 345 ? 25.406 1.048 -15.68 1 97.38 345 ASN B CA 1
ATOM 7753 C C . ASN B 1 345 ? 25.266 0.083 -16.844 1 97.38 345 ASN B C 1
ATOM 7755 O O . ASN B 1 345 ? 25.094 -1.119 -16.656 1 97.38 345 ASN B O 1
ATOM 7759 N N . LEU B 1 346 ? 25.375 0.586 -18.047 1 97.38 346 LEU B N 1
ATOM 7760 C CA . LEU B 1 346 ? 25.203 -0.243 -19.25 1 97.38 346 LEU B CA 1
ATOM 7761 C C . LEU B 1 346 ? 26.391 -1.179 -19.422 1 97.38 346 LEU B C 1
ATOM 7763 O O . LEU B 1 346 ? 26.25 -2.264 -20 1 97.38 346 LEU B O 1
ATOM 7767 N N . LEU B 1 347 ? 27.5 -0.78 -18.875 1 97.56 347 LEU B N 1
ATOM 7768 C CA . LEU B 1 347 ? 28.688 -1.618 -18.953 1 97.56 347 LEU B CA 1
ATOM 7769 C C . LEU B 1 347 ? 28.828 -2.48 -17.703 1 97.56 347 LEU B C 1
ATOM 7771 O O . LEU B 1 347 ? 29.734 -3.312 -17.609 1 97.56 347 LEU B O 1
ATOM 7775 N N . TYR B 1 348 ? 27.969 -2.32 -16.766 1 97.88 348 TYR B N 1
ATOM 7776 C CA . TYR B 1 348 ? 27.922 -3.08 -15.523 1 97.88 348 TYR B CA 1
ATOM 7777 C C . TYR B 1 348 ? 29.219 -2.924 -14.742 1 97.88 348 TYR B C 1
ATOM 7779 O O . TYR B 1 348 ? 29.797 -3.91 -14.273 1 97.88 348 TYR B O 1
ATOM 7787 N N . VAL B 1 349 ? 29.734 -1.61 -14.602 1 97.69 349 VAL B N 1
ATOM 7788 C CA . VAL B 1 349 ? 30.953 -1.336 -13.852 1 97.69 349 VAL B CA 1
ATOM 7789 C C . VAL B 1 349 ? 30.703 -0.224 -12.836 1 97.69 349 VAL B C 1
ATOM 7791 O O . VAL B 1 349 ? 31.641 0.334 -12.266 1 97.69 349 VAL B O 1
ATOM 7794 N N . ASN B 1 350 ? 29.438 0.132 -12.594 1 95.38 350 ASN B N 1
ATOM 7795 C CA . ASN B 1 350 ? 29.078 1.244 -11.719 1 95.38 350 ASN B CA 1
ATOM 7796 C C . ASN B 1 350 ? 29.438 0.957 -10.266 1 95.38 350 ASN B C 1
ATOM 7798 O O . ASN B 1 350 ? 29.5 1.873 -9.445 1 95.38 350 ASN B O 1
ATOM 7802 N N . ASN B 1 351 ? 29.734 -0.323 -9.891 1 95.25 351 ASN B N 1
ATOM 7803 C CA . ASN B 1 351 ? 30.125 -0.66 -8.523 1 95.25 351 ASN B CA 1
ATOM 7804 C C . ASN B 1 351 ? 31.609 -0.36 -8.281 1 95.25 351 ASN B C 1
ATOM 7806 O O . ASN B 1 351 ? 32.062 -0.365 -7.141 1 95.25 351 ASN B O 1
ATOM 7810 N N . PHE B 1 352 ? 32.344 -0.029 -9.391 1 95.12 352 PHE B N 1
ATOM 7811 C CA . PHE B 1 352 ? 33.781 0.266 -9.281 1 95.12 352 PHE B CA 1
ATOM 7812 C C . PHE B 1 352 ? 34.062 1.686 -9.75 1 95.12 352 PHE B C 1
ATOM 7814 O O . PHE B 1 352 ? 35.031 2.316 -9.281 1 95.12 352 PHE B O 1
ATOM 7821 N N . VAL B 1 353 ? 33.25 2.143 -10.672 1 94.88 353 VAL B N 1
ATOM 7822 C CA . VAL B 1 353 ? 33.531 3.406 -11.344 1 94.88 353 VAL B CA 1
ATOM 7823 C C . VAL B 1 353 ? 32.562 4.48 -10.867 1 94.88 353 VAL B C 1
ATOM 7825 O O . VAL B 1 353 ? 31.344 4.316 -10.969 1 94.88 353 VAL B O 1
ATOM 7828 N N . HIS B 1 354 ? 33.094 5.613 -10.414 1 91.19 354 HIS B N 1
ATOM 7829 C CA . HIS B 1 354 ? 32.344 6.766 -9.953 1 91.19 354 HIS B CA 1
ATOM 7830 C C . HIS B 1 354 ? 31.312 6.359 -8.883 1 91.19 354 HIS B C 1
ATOM 7832 O O . HIS B 1 354 ? 30.125 6.672 -9 1 91.19 354 HIS B O 1
ATOM 7838 N N . THR B 1 355 ? 31.797 5.723 -7.875 1 89.81 355 THR B N 1
ATOM 7839 C CA . THR B 1 355 ? 30.922 5.18 -6.836 1 89.81 355 THR B CA 1
ATOM 7840 C C . THR B 1 355 ? 30.391 6.293 -5.941 1 89.81 355 THR B C 1
ATOM 7842 O O . THR B 1 355 ? 29.438 6.094 -5.199 1 89.81 355 THR B O 1
ATOM 7845 N N . ASP B 1 356 ? 30.953 7.473 -6.047 1 84.25 356 ASP B N 1
ATOM 7846 C CA . ASP B 1 356 ? 30.516 8.625 -5.273 1 84.25 356 ASP B CA 1
ATOM 7847 C C . ASP B 1 356 ? 29.281 9.273 -5.914 1 84.25 356 ASP B C 1
ATOM 7849 O O . ASP B 1 356 ? 28.547 10.008 -5.254 1 84.25 356 ASP B O 1
ATOM 7853 N N . LYS B 1 357 ? 29.125 9.016 -7.234 1 87.56 357 LYS B N 1
ATOM 7854 C CA . LYS B 1 357 ? 27.984 9.539 -7.977 1 87.56 357 LYS B CA 1
ATOM 7855 C C . LYS B 1 357 ? 27.375 8.469 -8.875 1 87.56 357 LYS B C 1
ATOM 7857 O O . LYS B 1 357 ? 27.203 8.68 -10.078 1 87.56 357 LYS B O 1
ATOM 7862 N N . MET B 1 358 ? 26.938 7.449 -8.211 1 90.25 358 MET B N 1
ATOM 7863 C CA . MET B 1 358 ? 26.375 6.324 -8.961 1 90.25 358 MET B CA 1
ATOM 7864 C C . MET B 1 358 ? 24.984 6.672 -9.508 1 90.25 358 MET B C 1
ATOM 7866 O O . MET B 1 358 ? 24.172 7.273 -8.805 1 90.25 358 MET B O 1
ATOM 7870 N N . CYS B 1 359 ? 24.844 6.34 -10.766 1 91.88 359 CYS B N 1
ATOM 7871 C CA . CYS B 1 359 ? 23.484 6.41 -11.312 1 91.88 359 CYS B CA 1
ATOM 7872 C C . CYS B 1 359 ? 22.641 5.262 -10.797 1 91.88 359 CYS B C 1
ATOM 7874 O O . CYS B 1 359 ? 22.922 4.094 -11.055 1 91.88 359 CYS B O 1
ATOM 7876 N N . LEU B 1 360 ? 21.547 5.598 -10.094 1 92.44 360 LEU B N 1
ATOM 7877 C CA . LEU B 1 360 ? 20.703 4.57 -9.5 1 92.44 360 LEU B CA 1
ATOM 7878 C C . LEU B 1 360 ? 21.531 3.643 -8.609 1 92.44 360 LEU B C 1
ATOM 7880 O O . LEU B 1 360 ? 21.797 2.496 -8.977 1 92.44 360 LEU B O 1
ATOM 7884 N N . GLY B 1 361 ? 21.828 4.102 -7.441 1 91.25 361 GLY B N 1
ATOM 7885 C CA . GLY B 1 361 ? 22.75 3.459 -6.516 1 91.25 361 GLY B CA 1
ATOM 7886 C C . GLY B 1 361 ? 22.406 2.006 -6.246 1 91.25 361 GLY B C 1
ATOM 7887 O O . GLY B 1 361 ? 23.297 1.187 -6.016 1 91.25 361 GLY B O 1
ATOM 7888 N N . HIS B 1 362 ? 21.156 1.573 -6.375 1 93 362 HIS B N 1
ATOM 7889 C CA . HIS B 1 362 ? 20.75 0.211 -6.039 1 93 362 HIS B CA 1
ATOM 7890 C C . HIS B 1 362 ? 21.172 -0.771 -7.125 1 93 362 HIS B C 1
ATOM 7892 O O . HIS B 1 362 ? 21.188 -1.984 -6.906 1 93 362 HIS B O 1
ATOM 7898 N N . THR B 1 363 ? 21.625 -0.27 -8.266 1 95.94 363 THR B N 1
ATOM 7899 C CA . THR B 1 363 ? 21.969 -1.149 -9.375 1 95.94 363 THR B CA 1
ATOM 7900 C C . THR B 1 363 ? 23.375 -1.692 -9.227 1 95.94 363 THR B C 1
ATOM 7902 O O . THR B 1 363 ? 23.875 -2.4 -10.102 1 95.94 363 THR B O 1
ATOM 7905 N N . TRP B 1 364 ? 24.094 -1.358 -8.133 1 95.88 364 TRP B N 1
ATOM 7906 C CA . TRP B 1 364 ? 25.375 -1.999 -7.863 1 95.88 364 TRP B CA 1
ATOM 7907 C C . TRP B 1 364 ? 25.234 -3.518 -7.898 1 95.88 364 TRP B C 1
ATOM 7909 O O . TRP B 1 364 ? 26.141 -4.215 -8.367 1 95.88 364 TRP B O 1
ATOM 7919 N N . TYR B 1 365 ? 24.172 -4.031 -7.348 1 96.81 365 TYR B N 1
ATOM 7920 C CA . TYR B 1 365 ? 23.922 -5.469 -7.32 1 96.81 365 TYR B CA 1
ATOM 7921 C C . TYR B 1 365 ? 23.953 -6.059 -8.727 1 96.81 365 TYR B C 1
ATOM 7923 O O . TYR B 1 365 ? 24.516 -7.137 -8.938 1 96.81 365 TYR B O 1
ATOM 7931 N N . LEU B 1 366 ? 23.312 -5.375 -9.68 1 97 366 LEU B N 1
ATOM 7932 C CA . LEU B 1 366 ? 23.266 -5.859 -11.055 1 97 366 LEU B CA 1
ATOM 7933 C C . LEU B 1 366 ? 24.656 -5.938 -11.656 1 97 366 LEU B C 1
ATOM 7935 O O . LEU B 1 366 ? 24.953 -6.836 -12.445 1 97 366 LEU B O 1
ATOM 7939 N N . ALA B 1 367 ? 25.469 -4.949 -11.312 1 97.88 367 ALA B N 1
ATOM 7940 C CA . ALA B 1 367 ? 26.844 -4.973 -11.773 1 97.88 367 ALA B CA 1
ATOM 7941 C C . ALA B 1 367 ? 27.578 -6.203 -11.234 1 97.88 367 ALA B C 1
ATOM 7943 O O . ALA B 1 367 ? 28.25 -6.914 -11.992 1 97.88 367 ALA B O 1
ATOM 7944 N N . VAL B 1 368 ? 27.391 -6.516 -10.031 1 98.12 368 VAL B N 1
ATOM 7945 C CA . VAL B 1 368 ? 28.047 -7.664 -9.398 1 98.12 368 VAL B CA 1
ATOM 7946 C C . VAL B 1 368 ? 27.5 -8.953 -10.016 1 98.12 368 VAL B C 1
ATOM 7948 O O . VAL B 1 368 ? 28.281 -9.867 -10.336 1 98.12 368 VAL B O 1
ATOM 7951 N N . ASP B 1 369 ? 26.234 -9.016 -10.156 1 97.62 369 ASP B N 1
ATOM 7952 C CA . ASP B 1 369 ? 25.594 -10.211 -10.719 1 97.62 369 ASP B CA 1
ATOM 7953 C C . ASP B 1 369 ? 26.109 -10.492 -12.125 1 97.62 369 ASP B C 1
ATOM 7955 O O . ASP B 1 369 ? 26.406 -11.641 -12.469 1 97.62 369 ASP B O 1
ATOM 7959 N N . MET B 1 370 ? 26.188 -9.445 -12.938 1 97.88 370 MET B N 1
ATOM 7960 C CA . MET B 1 370 ? 26.688 -9.594 -14.297 1 97.88 370 MET B CA 1
ATOM 7961 C C . MET B 1 370 ? 28.172 -10 -14.289 1 97.88 370 MET B C 1
ATOM 7963 O O . MET B 1 370 ? 28.578 -10.859 -15.07 1 97.88 370 MET B O 1
ATOM 7967 N N . GLN B 1 371 ? 28.922 -9.43 -13.453 1 98.19 371 GLN B N 1
ATOM 7968 C CA . GLN B 1 371 ? 30.344 -9.75 -13.352 1 98.19 371 GLN B CA 1
ATOM 7969 C C . GLN B 1 371 ? 30.547 -11.203 -12.914 1 98.19 371 GLN B C 1
ATOM 7971 O O . GLN B 1 371 ? 31.406 -11.906 -13.453 1 98.19 371 GLN B O 1
ATOM 7976 N N . LEU B 1 372 ? 29.75 -11.625 -11.984 1 98.12 372 LEU B N 1
ATOM 7977 C CA . LEU B 1 372 ? 29.828 -13.016 -11.547 1 98.12 372 LEU B CA 1
ATOM 7978 C C . LEU B 1 372 ? 29.391 -13.953 -12.672 1 98.12 372 LEU B C 1
ATOM 7980 O O . LEU B 1 372 ? 29.953 -15.039 -12.828 1 98.12 372 LEU B O 1
ATOM 7984 N N . PHE B 1 373 ? 28.453 -13.539 -13.422 1 97.38 373 PHE B N 1
ATOM 7985 C CA . PHE B 1 373 ? 28.031 -14.32 -14.578 1 97.38 373 PHE B CA 1
ATOM 7986 C C . PHE B 1 373 ? 29.156 -14.445 -15.586 1 97.38 373 PHE B C 1
ATOM 7988 O O . PHE B 1 373 ? 29.422 -15.539 -16.109 1 97.38 373 PHE B O 1
ATOM 7995 N N . TRP B 1 374 ? 29.859 -13.359 -15.82 1 97.12 374 TRP B N 1
ATOM 7996 C CA . TRP B 1 374 ? 30.984 -13.359 -16.75 1 97.12 374 TRP B CA 1
ATOM 7997 C C . TRP B 1 374 ? 32.094 -14.258 -16.25 1 97.12 374 TRP B C 1
ATOM 7999 O O . TRP B 1 374 ? 32.812 -14.891 -17.047 1 97.12 374 TRP B O 1
ATOM 8009 N N . LEU B 1 375 ? 32.188 -14.367 -15 1 97.19 375 LEU B N 1
ATOM 8010 C CA . LEU B 1 375 ? 33.25 -15.148 -14.398 1 97.19 375 LEU B CA 1
ATOM 8011 C C . LEU B 1 375 ? 32.812 -16.594 -14.164 1 97.19 375 LEU B C 1
ATOM 8013 O O . LEU B 1 375 ? 33.625 -17.438 -13.805 1 97.19 375 LEU B O 1
ATOM 8017 N N . SER B 1 376 ? 31.656 -16.906 -14.43 1 97.62 376 SER B N 1
ATOM 8018 C CA . SER B 1 376 ? 31.047 -18.172 -14.023 1 97.62 376 SER B CA 1
ATOM 8019 C C . SER B 1 376 ? 31.703 -19.359 -14.719 1 97.62 376 SER B C 1
ATOM 8021 O O . SER B 1 376 ? 31.766 -20.453 -14.164 1 97.62 376 SER B O 1
ATOM 8023 N N . PRO B 1 377 ? 32.25 -19.203 -16.016 1 96.56 377 PRO B N 1
ATOM 8024 C CA . PRO B 1 377 ? 32.906 -20.344 -16.656 1 96.56 377 PRO B CA 1
ATOM 8025 C C . PRO B 1 377 ? 34.125 -20.859 -15.859 1 96.56 377 PRO B C 1
ATOM 8027 O O . PRO B 1 377 ? 34.469 -22.031 -15.953 1 96.56 377 PRO B O 1
ATOM 8030 N N . LEU B 1 378 ? 34.625 -20 -15.023 1 96.44 378 LEU B N 1
ATOM 8031 C CA . LEU B 1 378 ? 35.781 -20.391 -14.188 1 96.44 378 LEU B CA 1
ATOM 8032 C C . LEU B 1 378 ? 35.375 -21.469 -13.188 1 96.44 378 LEU B C 1
ATOM 8034 O O . LEU B 1 378 ? 36.219 -22.25 -12.734 1 96.44 378 LEU B O 1
ATOM 8038 N N . VAL B 1 379 ? 34.125 -21.547 -12.836 1 97.56 379 VAL B N 1
ATOM 8039 C CA . VAL B 1 379 ? 33.656 -22.516 -11.852 1 97.56 379 VAL B CA 1
ATOM 8040 C C . VAL B 1 379 ? 32.844 -23.594 -12.555 1 97.56 379 VAL B C 1
ATOM 8042 O O . VAL B 1 379 ? 32.938 -24.781 -12.227 1 97.56 379 VAL B O 1
ATOM 8045 N N . LEU B 1 380 ? 32.094 -23.266 -13.594 1 97.31 380 LEU B N 1
ATOM 8046 C CA . LEU B 1 380 ? 31.156 -24.172 -14.266 1 97.31 380 LEU B CA 1
ATOM 8047 C C . LEU B 1 380 ? 31.906 -25.203 -15.094 1 97.31 380 LEU B C 1
ATOM 8049 O O . LEU B 1 380 ? 31.547 -26.391 -15.109 1 97.31 380 LEU B O 1
ATOM 8053 N N . LEU B 1 381 ? 32.969 -24.75 -15.789 1 96.19 381 LEU B N 1
ATOM 8054 C CA . LEU B 1 381 ? 33.688 -25.641 -16.672 1 96.19 381 LEU B CA 1
ATOM 8055 C C . LEU B 1 381 ? 34.406 -26.75 -15.875 1 96.19 381 LEU B C 1
ATOM 8057 O O . LEU B 1 381 ? 34.312 -27.922 -16.25 1 96.19 381 LEU B O 1
ATOM 8061 N N . PRO B 1 382 ? 35.031 -26.375 -14.789 1 96.25 382 PRO B N 1
ATOM 8062 C CA . PRO B 1 382 ? 35.625 -27.438 -13.961 1 96.25 382 PRO B CA 1
ATOM 8063 C C . PRO B 1 382 ? 34.562 -28.406 -13.438 1 96.25 382 PRO B C 1
ATOM 8065 O O . PRO B 1 382 ? 34.781 -29.609 -13.383 1 96.25 382 PRO B O 1
ATOM 8068 N N . LEU B 1 383 ? 33.406 -27.984 -13.047 1 95.75 383 LEU B N 1
ATOM 8069 C CA . LEU B 1 383 ? 32.344 -28.844 -12.531 1 95.75 383 LEU B CA 1
ATOM 8070 C C . LEU B 1 383 ? 31.828 -29.766 -13.617 1 95.75 383 LEU B C 1
ATOM 8072 O O . LEU B 1 383 ? 31.344 -30.875 -13.328 1 95.75 383 LEU B O 1
ATOM 8076 N N . TRP B 1 384 ? 31.906 -29.281 -14.867 1 94.69 384 TRP B N 1
ATOM 8077 C CA . TRP B 1 384 ? 31.406 -30.031 -16.016 1 94.69 384 TRP B CA 1
ATOM 8078 C C . TRP B 1 384 ? 32.469 -31 -16.531 1 94.69 384 TRP B C 1
ATOM 8080 O O . TRP B 1 384 ? 32.188 -32.188 -16.734 1 94.69 384 TRP B O 1
ATOM 8090 N N . LYS B 1 385 ? 33.812 -30.594 -16.625 1 94.38 385 LYS B N 1
ATOM 8091 C CA . LYS B 1 385 ? 34.781 -31.344 -17.406 1 94.38 385 LYS B CA 1
ATOM 8092 C C . LYS B 1 385 ? 35.781 -32.062 -16.484 1 94.38 385 LYS B C 1
ATOM 8094 O O . LYS B 1 385 ? 36.375 -33.062 -16.891 1 94.38 385 LYS B O 1
ATOM 8099 N N . LEU B 1 386 ? 35.969 -31.547 -15.359 1 94.69 386 LEU B N 1
ATOM 8100 C CA . LEU B 1 386 ? 36.969 -32.125 -14.492 1 94.69 386 LEU B CA 1
ATOM 8101 C C . LEU B 1 386 ? 36.375 -33.125 -13.523 1 94.69 386 LEU B C 1
ATOM 8103 O O . LEU B 1 386 ? 35.156 -33.125 -13.289 1 94.69 386 LEU B O 1
ATOM 8107 N N . PRO B 1 387 ? 37.312 -34 -13.039 1 94.62 387 PRO B N 1
ATOM 8108 C CA . PRO B 1 387 ? 36.812 -34.938 -12.016 1 94.62 387 PRO B CA 1
ATOM 8109 C C . PRO B 1 387 ? 36.281 -34.219 -10.781 1 94.62 387 PRO B C 1
ATOM 8111 O O . PRO B 1 387 ? 36.781 -33.156 -10.414 1 94.62 387 PRO B O 1
ATOM 8114 N N . ARG B 1 388 ? 35.312 -34.812 -10.172 1 93.62 388 ARG B N 1
ATOM 8115 C CA . ARG B 1 388 ? 34.594 -34.25 -9.039 1 93.62 388 ARG B CA 1
ATOM 8116 C C . ARG B 1 388 ? 35.562 -33.75 -7.961 1 93.62 388 ARG B C 1
ATOM 8118 O O . ARG B 1 388 ? 35.406 -32.688 -7.398 1 93.62 388 ARG B O 1
ATOM 8125 N N . CYS B 1 389 ? 36.594 -34.469 -7.656 1 94.94 389 CYS B N 1
ATOM 8126 C CA . CYS B 1 389 ? 37.531 -34.156 -6.586 1 94.94 389 CYS B CA 1
ATOM 8127 C C . CYS B 1 389 ? 38.281 -32.844 -6.895 1 94.94 389 CYS B C 1
ATOM 8129 O O . CYS B 1 389 ? 38.5 -32.031 -6.004 1 94.94 389 CYS B O 1
ATOM 8131 N N . ILE B 1 390 ? 38.656 -32.688 -8.109 1 95.88 390 ILE B N 1
ATOM 8132 C CA . ILE B 1 390 ? 39.406 -31.5 -8.516 1 95.88 390 ILE B CA 1
ATOM 8133 C C . ILE B 1 390 ? 38.5 -30.281 -8.547 1 95.88 390 ILE B C 1
ATOM 8135 O O . ILE B 1 390 ? 38.844 -29.203 -8.078 1 95.88 390 ILE B O 1
ATOM 8139 N N . ALA B 1 391 ? 37.344 -30.516 -9.109 1 96.06 391 ALA B N 1
ATOM 8140 C CA . ALA B 1 391 ? 36.344 -29.422 -9.219 1 96.06 391 ALA B CA 1
ATOM 8141 C C . ALA B 1 391 ? 35.938 -28.922 -7.836 1 96.06 391 ALA B C 1
ATOM 8143 O O . ALA B 1 391 ? 35.875 -27.703 -7.609 1 96.06 391 ALA B O 1
ATOM 8144 N N . LEU B 1 392 ? 35.719 -29.781 -6.914 1 95.31 392 LEU B N 1
ATOM 8145 C CA . LEU B 1 392 ? 35.312 -29.406 -5.566 1 95.31 392 LEU B CA 1
ATOM 8146 C C . LEU B 1 392 ? 36.469 -28.781 -4.793 1 95.31 392 LEU B C 1
ATOM 8148 O O . LEU B 1 392 ? 36.25 -27.891 -3.967 1 95.31 392 LEU B O 1
ATOM 8152 N N . SER B 1 393 ? 37.688 -29.281 -5.012 1 96.81 393 SER B N 1
ATOM 8153 C CA . SER B 1 393 ? 38.844 -28.656 -4.391 1 96.81 393 SER B CA 1
ATOM 8154 C C . SER B 1 393 ? 39.062 -27.234 -4.883 1 96.81 393 SER B C 1
ATOM 8156 O O . SER B 1 393 ? 39.375 -26.344 -4.094 1 96.81 393 SER B O 1
ATOM 8158 N N . TRP B 1 394 ? 38.875 -27.078 -6.164 1 97.06 394 TRP B N 1
ATOM 8159 C CA . TRP B 1 394 ? 38.969 -25.734 -6.75 1 97.06 394 TRP B CA 1
ATOM 8160 C C . TRP B 1 394 ? 37.906 -24.797 -6.152 1 97.06 394 TRP B C 1
ATOM 8162 O O . TRP B 1 394 ? 38.219 -23.672 -5.777 1 97.06 394 TRP B O 1
ATOM 8172 N N . SER B 1 395 ? 36.719 -25.281 -6.086 1 97.38 395 SER B N 1
ATOM 8173 C CA . SER B 1 395 ? 35.625 -24.484 -5.512 1 97.38 395 SER B CA 1
ATOM 8174 C C . SER B 1 395 ? 35.875 -24.172 -4.043 1 97.38 395 SER B C 1
ATOM 8176 O O . SER B 1 395 ? 35.562 -23.078 -3.568 1 97.38 395 SER B O 1
ATOM 8178 N N . SER B 1 396 ? 36.406 -25.109 -3.307 1 96.75 396 SER B N 1
ATOM 8179 C CA . SER B 1 396 ? 36.75 -24.906 -1.9 1 96.75 396 SER B CA 1
ATOM 8180 C C . SER B 1 396 ? 37.812 -23.844 -1.735 1 96.75 396 SER B C 1
ATOM 8182 O O . SER B 1 396 ? 37.781 -23.047 -0.795 1 96.75 396 SER B O 1
ATOM 8184 N N . LEU B 1 397 ? 38.781 -23.875 -2.6 1 97.44 397 LEU B N 1
ATOM 8185 C CA . LEU B 1 397 ? 39.812 -22.859 -2.588 1 97.44 397 LEU B CA 1
ATOM 8186 C C . LEU B 1 397 ? 39.219 -21.469 -2.826 1 97.44 397 LEU B C 1
ATOM 8188 O O . LEU B 1 397 ? 39.594 -20.5 -2.152 1 97.44 397 LEU B O 1
ATOM 8192 N N . LEU B 1 398 ? 38.344 -21.406 -3.77 1 97.69 398 LEU B N 1
ATOM 8193 C CA . LEU B 1 398 ? 37.688 -20.141 -4.062 1 97.69 398 LEU B CA 1
ATOM 8194 C C . LEU B 1 398 ? 36.875 -19.672 -2.873 1 97.69 398 LEU B C 1
ATOM 8196 O O . LEU B 1 398 ? 36.781 -18.469 -2.615 1 97.69 398 LEU B O 1
ATOM 8200 N N . LEU B 1 399 ? 36.219 -20.594 -2.158 1 97.44 399 LEU B N 1
ATOM 8201 C CA . LEU B 1 399 ? 35.469 -20.25 -0.96 1 97.44 399 LEU B CA 1
ATOM 8202 C C . LEU B 1 399 ? 36.375 -19.703 0.124 1 97.44 399 LEU B C 1
ATOM 8204 O O . LEU B 1 399 ? 36.031 -18.734 0.807 1 97.44 399 LEU 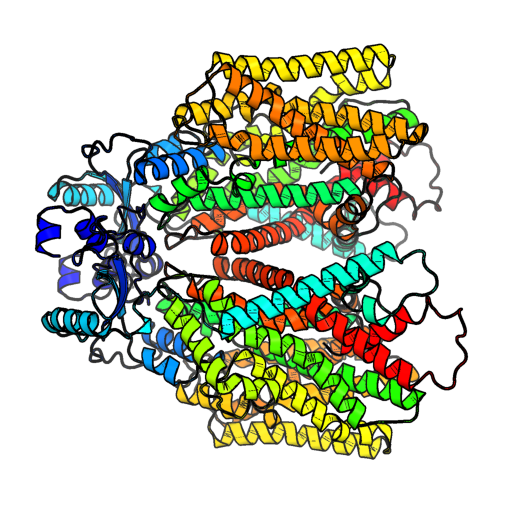B O 1
ATOM 8208 N N . LEU B 1 400 ? 37.5 -20.328 0.271 1 96.88 400 LEU B N 1
ATOM 8209 C CA . LEU B 1 400 ? 38.469 -19.875 1.261 1 96.88 400 LEU B CA 1
ATOM 8210 C C . LEU B 1 400 ? 39 -18.484 0.92 1 96.88 400 LEU B C 1
ATOM 8212 O O . LEU B 1 400 ? 39.156 -17.641 1.809 1 96.88 400 LEU B O 1
ATOM 8216 N N . VAL B 1 401 ? 39.219 -18.266 -0.343 1 97.19 401 VAL B N 1
ATOM 8217 C CA . VAL B 1 401 ? 39.625 -16.938 -0.79 1 97.19 401 VAL B CA 1
ATOM 8218 C C . VAL B 1 401 ? 38.5 -15.938 -0.546 1 97.19 401 VAL B C 1
ATOM 8220 O O . VAL B 1 401 ? 38.75 -14.797 -0.162 1 97.19 401 VAL B O 1
ATOM 8223 N N . GLY B 1 402 ? 37.344 -16.375 -0.781 1 96.44 402 GLY B N 1
ATOM 8224 C CA . GLY B 1 402 ? 36.156 -15.539 -0.563 1 96.44 402 GLY B CA 1
ATOM 8225 C C . GLY B 1 402 ? 35.969 -15.148 0.89 1 96.44 402 GLY B C 1
ATOM 8226 O O . GLY B 1 402 ? 35.375 -14.117 1.187 1 96.44 402 GLY B O 1
ATOM 8227 N N . TRP B 1 403 ? 36.469 -15.969 1.744 1 95.44 403 TRP B N 1
ATOM 8228 C CA . TRP B 1 403 ? 36.406 -15.664 3.17 1 95.44 403 TRP B CA 1
ATOM 8229 C C . TRP B 1 403 ? 37.594 -14.805 3.584 1 95.44 403 TRP B C 1
ATOM 8231 O O . TRP B 1 403 ? 37.438 -13.859 4.367 1 95.44 403 TRP B O 1
ATOM 8241 N N . ALA B 1 404 ? 38.719 -15.047 3.018 1 96.75 404 ALA B N 1
ATOM 8242 C CA . ALA B 1 404 ? 39.969 -14.391 3.41 1 96.75 404 ALA B CA 1
ATOM 8243 C C . ALA B 1 404 ? 40 -12.945 2.926 1 96.75 404 ALA B C 1
ATOM 8245 O O . ALA B 1 404 ? 40.5 -12.062 3.619 1 96.75 404 ALA B O 1
ATOM 8246 N N . VAL B 1 405 ? 39.5 -12.695 1.803 1 96.88 405 VAL B N 1
ATOM 8247 C CA . VAL B 1 405 ? 39.594 -11.367 1.201 1 96.88 405 VAL B CA 1
ATOM 8248 C C . VAL B 1 405 ? 38.781 -10.375 2.027 1 96.88 405 VAL B C 1
ATOM 8250 O O . VAL B 1 405 ? 39.312 -9.367 2.498 1 96.88 405 VAL B O 1
ATOM 8253 N N . PRO B 1 406 ? 37.531 -10.633 2.264 1 96.88 406 PRO B N 1
ATOM 8254 C CA . PRO B 1 406 ? 36.812 -9.68 3.094 1 96.88 406 PRO B CA 1
ATOM 8255 C C . PRO B 1 406 ? 37.375 -9.57 4.508 1 96.88 406 PRO B C 1
ATOM 8257 O O . PRO B 1 406 ? 37.344 -8.484 5.094 1 96.88 406 PRO B O 1
ATOM 8260 N N . PHE B 1 407 ? 37.812 -10.703 5.062 1 97.12 407 PHE B N 1
ATOM 8261 C CA . PHE B 1 407 ? 38.406 -10.664 6.387 1 97.12 407 PHE B CA 1
ATOM 8262 C C . PHE B 1 407 ? 39.594 -9.695 6.41 1 97.12 407 PHE B C 1
ATOM 8264 O O . PHE B 1 407 ? 39.688 -8.836 7.297 1 97.12 407 PHE B O 1
ATOM 8271 N N . THR B 1 408 ? 40.469 -9.805 5.418 1 97.62 408 THR B N 1
ATOM 8272 C CA . THR B 1 408 ? 41.656 -8.992 5.359 1 97.62 408 THR B CA 1
ATOM 8273 C C . THR B 1 408 ? 41.312 -7.523 5.117 1 97.62 408 THR B C 1
ATOM 8275 O O . THR B 1 408 ? 41.875 -6.633 5.766 1 97.62 408 THR B O 1
ATOM 8278 N N . ILE B 1 409 ? 40.406 -7.207 4.238 1 97.31 409 ILE B N 1
ATOM 8279 C CA . ILE B 1 409 ? 40.031 -5.84 3.91 1 97.31 409 ILE B CA 1
ATOM 8280 C C . ILE B 1 409 ? 39.406 -5.172 5.133 1 97.31 409 ILE B C 1
ATOM 8282 O O . ILE B 1 409 ? 39.75 -4.035 5.473 1 97.31 409 ILE B O 1
ATOM 8286 N N . VAL B 1 410 ? 38.531 -5.895 5.828 1 95.88 410 VAL B N 1
ATOM 8287 C CA . VAL B 1 410 ? 37.844 -5.344 6.992 1 95.88 410 VAL B CA 1
ATOM 8288 C C . VAL B 1 410 ? 38.844 -5.086 8.117 1 95.88 410 VAL B C 1
ATOM 8290 O O . VAL B 1 410 ? 38.812 -4.051 8.781 1 95.88 410 VAL B O 1
ATOM 8293 N N . TYR B 1 411 ? 39.781 -6.02 8.258 1 96.12 411 TYR B N 1
ATOM 8294 C CA . TYR B 1 411 ? 40.781 -5.898 9.328 1 96.12 411 TYR B CA 1
ATOM 8295 C C . TYR B 1 411 ? 41.75 -4.766 9.039 1 96.12 411 TYR B C 1
ATOM 8297 O O . TYR B 1 411 ? 42.031 -3.945 9.914 1 96.12 411 TYR B O 1
ATOM 8305 N N . VAL B 1 412 ? 42.188 -4.641 7.836 1 96.56 412 VAL B N 1
ATOM 8306 C CA . VAL B 1 412 ? 43.219 -3.688 7.469 1 96.56 412 VAL B CA 1
ATOM 8307 C C . VAL B 1 412 ? 42.625 -2.281 7.383 1 96.56 412 VAL B C 1
ATOM 8309 O O . VAL B 1 412 ? 43.25 -1.314 7.836 1 96.56 412 VAL B O 1
ATOM 8312 N N . LYS B 1 413 ? 41.438 -2.143 6.902 1 94.62 413 LYS B N 1
ATOM 8313 C CA . LYS B 1 413 ? 40.812 -0.829 6.719 1 94.62 413 LYS B CA 1
ATOM 8314 C C . LYS B 1 413 ? 39.969 -0.436 7.93 1 94.62 413 LYS B C 1
ATOM 8316 O O . LYS B 1 413 ? 39.375 0.643 7.953 1 94.62 413 LYS B O 1
ATOM 8321 N N . GLU B 1 414 ? 39.906 -1.305 8.914 1 92.62 414 GLU B N 1
ATOM 8322 C CA . GLU B 1 414 ? 39.188 -1.049 10.156 1 92.62 414 GLU B CA 1
ATOM 8323 C C . GLU B 1 414 ? 37.75 -0.665 9.875 1 92.62 414 GLU B C 1
ATOM 8325 O O . GLU B 1 414 ? 37.25 0.356 10.367 1 92.62 414 GLU B O 1
ATOM 8330 N N . LEU B 1 415 ? 37.156 -1.496 9.07 1 92.75 415 LEU B N 1
ATOM 8331 C CA . LEU B 1 415 ? 35.75 -1.231 8.688 1 92.75 415 LEU B CA 1
ATOM 8332 C C . LEU B 1 415 ? 34.781 -1.669 9.781 1 92.75 415 LEU B C 1
ATOM 8334 O O . LEU B 1 415 ? 35.156 -2.449 10.664 1 92.75 415 LEU B O 1
ATOM 8338 N N . THR B 1 416 ? 33.656 -1.081 9.797 1 87.81 416 THR B N 1
ATOM 8339 C CA . THR B 1 416 ? 32.594 -1.407 10.742 1 87.81 416 THR B CA 1
ATOM 8340 C C . THR B 1 416 ? 31.328 -1.876 10.016 1 87.81 416 THR B C 1
ATOM 8342 O O . THR B 1 416 ? 31.156 -1.609 8.82 1 87.81 416 THR B O 1
ATOM 8345 N N . PRO B 1 417 ? 30.516 -2.691 10.75 1 85.62 417 PRO B N 1
ATOM 8346 C CA . PRO B 1 417 ? 29.234 -3.064 10.133 1 85.62 417 PRO B CA 1
ATOM 8347 C C . PRO B 1 417 ? 28.375 -1.854 9.781 1 85.62 417 PRO B C 1
ATOM 8349 O O . PRO B 1 417 ? 28.516 -0.792 10.391 1 85.62 417 PRO B O 1
ATOM 8352 N N . LEU B 1 418 ? 27.5 -2.207 8.844 1 76.94 418 LEU B N 1
ATOM 8353 C CA . LEU B 1 418 ? 26.625 -1.138 8.391 1 76.94 418 LEU B CA 1
ATOM 8354 C C . LEU B 1 418 ? 25.734 -0.656 9.523 1 76.94 418 LEU B C 1
ATOM 8356 O O . LEU B 1 418 ? 25.188 -1.466 10.281 1 76.94 418 LEU B O 1
ATOM 8360 N N . PHE B 1 419 ? 25.516 0.534 9.844 1 69.12 419 PHE B N 1
ATOM 8361 C CA . PHE B 1 419 ? 24.656 1.197 10.82 1 69.12 419 PHE B CA 1
ATOM 8362 C C . PHE B 1 419 ? 25.188 0.998 12.234 1 69.12 419 PHE B C 1
ATOM 8364 O O . PHE B 1 419 ? 24.422 1.087 13.203 1 69.12 419 PHE B O 1
ATOM 8371 N N . ALA B 1 420 ? 26.469 0.44 12.359 1 66.56 420 ALA B N 1
ATOM 8372 C CA . ALA B 1 420 ? 27.125 0.345 13.656 1 66.56 420 ALA B CA 1
ATOM 8373 C C . ALA B 1 420 ? 27.844 1.643 14 1 66.56 420 ALA B C 1
ATOM 8375 O O . ALA B 1 420 ? 27.812 2.605 13.227 1 66.56 420 ALA B O 1
ATOM 8376 N N . ALA B 1 421 ? 28.375 1.5 15.258 1 59.88 421 ALA B N 1
ATOM 8377 C CA . ALA B 1 421 ? 29.094 2.635 15.828 1 59.88 421 ALA B CA 1
ATOM 8378 C C . ALA B 1 421 ? 30.344 2.949 15.008 1 59.88 421 ALA B C 1
ATOM 8380 O O . ALA B 1 421 ? 31.031 2.039 14.539 1 59.88 421 ALA B O 1
ATOM 8381 N N . GLY B 1 422 ? 30.266 3.988 14.047 1 61.59 422 GLY B N 1
ATOM 8382 C CA . GLY B 1 422 ? 31.375 4.5 13.258 1 61.59 422 GLY B CA 1
ATOM 8383 C C . GLY B 1 422 ? 31.062 5.824 12.578 1 61.59 422 GLY B C 1
ATOM 8384 O O . GLY B 1 422 ? 29.922 6.289 12.609 1 61.59 422 GLY B O 1
ATOM 8385 N N . GLY B 1 423 ? 32.031 6.586 12.219 1 67.56 423 GLY B N 1
ATOM 8386 C CA . GLY B 1 423 ? 31.875 7.852 11.516 1 67.56 423 GLY B CA 1
ATOM 8387 C C . GLY B 1 423 ? 31.422 7.684 10.078 1 67.56 423 GLY B C 1
ATOM 8388 O O . GLY B 1 423 ? 31.312 6.562 9.586 1 67.56 423 GLY B O 1
ATOM 8389 N N . LEU B 1 424 ? 30.859 8.578 9.461 1 73.81 424 LEU B N 1
ATOM 8390 C CA . LEU B 1 424 ? 30.344 8.609 8.094 1 73.81 424 LEU B CA 1
ATOM 8391 C C . LEU B 1 424 ? 31.406 8.148 7.105 1 73.81 424 LEU B C 1
ATOM 8393 O O . LEU B 1 424 ? 31.094 7.461 6.133 1 73.81 424 LEU B O 1
ATOM 8397 N N . GLN B 1 425 ? 32.625 8.477 7.422 1 78 425 GLN B N 1
ATOM 8398 C CA . GLN B 1 425 ? 33.719 8.062 6.539 1 78 425 GLN B CA 1
ATOM 8399 C C . GLN B 1 425 ? 33.875 6.543 6.555 1 78 425 GLN B C 1
ATOM 8401 O O . GLN B 1 425 ? 34.062 5.926 5.508 1 78 425 GLN B O 1
ATOM 8406 N N . THR B 1 426 ? 33.781 5.988 7.672 1 81.75 426 THR B N 1
ATOM 8407 C CA . THR B 1 426 ? 33.906 4.543 7.797 1 81.75 426 THR B CA 1
ATOM 8408 C C . THR B 1 426 ? 32.781 3.834 7.074 1 81.75 426 THR B C 1
ATOM 8410 O O . THR B 1 426 ? 32.969 2.773 6.477 1 81.75 426 THR B O 1
ATOM 8413 N N . LEU B 1 427 ? 31.672 4.406 7.137 1 82.25 427 LEU B N 1
ATOM 8414 C CA . LEU B 1 427 ? 30.531 3.83 6.434 1 82.25 427 LEU B CA 1
ATOM 8415 C C . LEU B 1 427 ? 30.75 3.842 4.926 1 82.25 427 LEU B C 1
ATOM 8417 O O . LEU B 1 427 ? 30.5 2.846 4.246 1 82.25 427 LEU B O 1
ATOM 8421 N N . PHE B 1 428 ? 31.188 4.961 4.445 1 84.06 428 PHE B N 1
ATOM 8422 C CA . PHE B 1 428 ? 31.469 5.051 3.016 1 84.06 428 PHE B CA 1
ATOM 8423 C C . PHE B 1 428 ? 32.531 4.035 2.6 1 84.06 428 PHE B C 1
ATOM 8425 O O . PHE B 1 428 ? 32.406 3.389 1.558 1 84.06 428 PHE B O 1
ATOM 8432 N N . ASP B 1 429 ? 33.531 3.941 3.385 1 88.62 429 ASP B N 1
ATOM 8433 C CA . ASP B 1 429 ? 34.594 2.986 3.094 1 88.62 429 ASP B CA 1
ATOM 8434 C C . ASP B 1 429 ? 34.062 1.553 3.113 1 88.62 429 ASP B C 1
ATOM 8436 O O . ASP B 1 429 ? 34.469 0.728 2.291 1 88.62 429 ASP B O 1
ATOM 8440 N N . THR B 1 430 ? 33.25 1.317 4.039 1 91.19 430 THR B N 1
ATOM 8441 C CA . THR B 1 430 ? 32.656 -0.015 4.117 1 91.19 430 THR B CA 1
ATOM 8442 C C . THR B 1 430 ? 31.859 -0.323 2.863 1 91.19 430 THR B C 1
ATOM 8444 O O . THR B 1 430 ? 31.906 -1.437 2.338 1 91.19 430 THR B O 1
ATOM 8447 N N . MET B 1 431 ? 31.188 0.675 2.348 1 91.69 431 MET B N 1
ATOM 8448 C CA . MET B 1 431 ? 30.406 0.478 1.13 1 91.69 431 MET B CA 1
ATOM 8449 C C . MET B 1 431 ? 31.328 0.274 -0.075 1 91.69 431 MET B C 1
ATOM 8451 O O . MET B 1 431 ? 31.172 -0.697 -0.818 1 91.69 431 MET B O 1
ATOM 8455 N N . LYS B 1 432 ? 32.312 1.044 -0.175 1 91.69 432 LYS B N 1
ATOM 8456 C CA . LYS B 1 432 ? 33.156 1.11 -1.347 1 91.69 432 LYS B CA 1
ATOM 8457 C C . LYS B 1 432 ? 34.094 -0.111 -1.427 1 91.69 432 LYS B C 1
ATOM 8459 O O . LYS B 1 432 ? 34.312 -0.656 -2.51 1 91.69 432 LYS B O 1
ATOM 8464 N N . TYR B 1 433 ? 34.531 -0.604 -0.268 1 94.31 433 TYR B N 1
ATOM 8465 C CA . TYR B 1 433 ? 35.562 -1.615 -0.298 1 94.31 433 TYR B CA 1
ATOM 8466 C C . TYR B 1 433 ? 35.031 -2.984 0.08 1 94.31 433 TYR B C 1
ATOM 8468 O O . TYR B 1 433 ? 35.656 -4.008 -0.178 1 94.31 433 TYR B O 1
ATOM 8476 N N . TYR B 1 434 ? 33.906 -2.975 0.64 1 94.75 434 TYR B N 1
ATOM 8477 C CA . TYR B 1 434 ? 33.406 -4.246 1.157 1 94.75 434 TYR B CA 1
ATOM 8478 C C . TYR B 1 434 ? 32.031 -4.586 0.551 1 94.75 434 TYR B C 1
ATOM 8480 O O . TYR B 1 434 ? 31.844 -5.699 0.058 1 94.75 434 TYR B O 1
ATOM 8488 N N . TYR B 1 435 ? 31.156 -3.678 0.496 1 94.12 435 TYR B N 1
ATOM 8489 C CA . TYR B 1 435 ? 29.781 -4 0.186 1 94.12 435 TYR B CA 1
ATOM 8490 C C . TYR B 1 435 ? 29.547 -4.043 -1.32 1 94.12 435 TYR B C 1
ATOM 8492 O O . TYR B 1 435 ? 28.875 -4.941 -1.826 1 94.12 435 TYR B O 1
ATOM 8500 N N . TRP B 1 436 ? 30.125 -3.158 -2.129 1 95.25 436 TRP B N 1
ATOM 8501 C CA . TRP B 1 436 ? 29.781 -3.014 -3.541 1 95.25 436 TRP B CA 1
ATOM 8502 C C . TRP B 1 436 ? 30.656 -3.93 -4.402 1 95.25 436 TRP B C 1
ATOM 8504 O O . TRP B 1 436 ? 30.172 -4.48 -5.402 1 95.25 436 TRP B O 1
ATOM 8514 N N . PRO B 1 437 ? 31.844 -4.219 -4.008 1 96.56 437 PRO B N 1
ATOM 8515 C CA . PRO B 1 437 ? 32.719 -4.945 -4.934 1 96.56 437 PRO B CA 1
ATOM 8516 C C . PRO B 1 437 ? 32.375 -6.43 -5.027 1 96.56 437 PRO B C 1
ATOM 8518 O O . PRO B 1 437 ? 31.938 -7.031 -4.043 1 96.56 437 PRO B O 1
ATOM 8521 N N . VAL B 1 438 ? 32.688 -7.004 -6.172 1 97.38 438 VAL B N 1
ATOM 8522 C CA . VAL B 1 438 ? 32.375 -8.391 -6.496 1 97.38 438 VAL B CA 1
ATOM 8523 C C . VAL B 1 438 ? 33.281 -9.32 -5.684 1 97.38 438 VAL B C 1
ATOM 8525 O O . VAL B 1 438 ? 32.844 -10.414 -5.297 1 97.38 438 VAL B O 1
ATOM 8528 N N . TYR B 1 439 ? 34.5 -8.906 -5.32 1 96.5 439 TYR B N 1
ATOM 8529 C CA . TYR B 1 439 ? 35.469 -9.781 -4.68 1 96.5 439 TYR B CA 1
ATOM 8530 C C . TYR B 1 439 ? 35.125 -10.039 -3.227 1 96.5 439 TYR B C 1
ATOM 8532 O O . TYR B 1 439 ? 35.625 -10.969 -2.605 1 96.5 439 TYR B O 1
ATOM 8540 N N . THR B 1 440 ? 34.188 -9.297 -2.666 1 95.81 440 THR B N 1
ATOM 8541 C CA . THR B 1 440 ? 33.75 -9.539 -1.295 1 95.81 440 THR B CA 1
ATOM 8542 C C . THR B 1 440 ? 32.344 -10.125 -1.272 1 95.81 440 THR B C 1
ATOM 8544 O O . THR B 1 440 ? 31.828 -10.508 -0.214 1 95.81 440 THR B O 1
ATOM 8547 N N . ARG B 1 441 ? 31.703 -10.234 -2.441 1 95.62 441 ARG B N 1
ATOM 8548 C CA . ARG B 1 441 ? 30.281 -10.578 -2.445 1 95.62 441 ARG B CA 1
ATOM 8549 C C . ARG B 1 441 ? 30.047 -11.914 -3.145 1 95.62 441 ARG B C 1
ATOM 8551 O O . ARG B 1 441 ? 28.922 -12.414 -3.166 1 95.62 441 ARG B O 1
ATOM 8558 N N . TYR B 1 442 ? 31.031 -12.562 -3.691 1 97.69 442 TYR B N 1
ATOM 8559 C CA . TYR B 1 442 ? 30.797 -13.672 -4.609 1 97.69 442 TYR B CA 1
ATOM 8560 C C . TYR B 1 442 ? 30.531 -14.961 -3.846 1 97.69 442 TYR B C 1
ATOM 8562 O O . TYR B 1 442 ? 30.062 -15.945 -4.426 1 97.69 442 TYR B O 1
ATOM 8570 N N . VAL B 1 443 ? 30.766 -15.039 -2.527 1 97.75 443 VAL B N 1
ATOM 8571 C CA . VAL B 1 443 ? 30.703 -16.281 -1.775 1 97.75 443 VAL B CA 1
ATOM 8572 C C . VAL B 1 443 ? 29.266 -16.812 -1.786 1 97.75 443 VAL B C 1
ATOM 8574 O O . VAL B 1 443 ? 29.031 -17.984 -2.07 1 97.75 443 VAL B O 1
ATOM 8577 N N . PRO B 1 444 ? 28.25 -15.961 -1.454 1 98.31 444 PRO B N 1
ATOM 8578 C CA . PRO B 1 444 ? 26.875 -16.484 -1.561 1 98.31 444 PRO B CA 1
ATOM 8579 C C . PRO B 1 444 ? 26.562 -17.031 -2.947 1 98.31 444 PRO B C 1
ATOM 8581 O O . PRO B 1 444 ? 25.906 -18.062 -3.068 1 98.31 444 PRO B O 1
ATOM 8584 N N . TRP B 1 445 ? 27.016 -16.391 -3.955 1 98.44 445 TRP B N 1
ATOM 8585 C CA . TRP B 1 445 ? 26.812 -16.844 -5.324 1 98.44 445 TRP B CA 1
ATOM 8586 C C . TRP B 1 445 ? 27.516 -18.188 -5.562 1 98.44 445 TRP B C 1
ATOM 8588 O O . TRP B 1 445 ? 26.922 -19.094 -6.156 1 98.44 445 TRP B O 1
ATOM 8598 N N . LEU B 1 446 ? 28.75 -18.297 -5.094 1 98.56 446 LEU B N 1
ATOM 8599 C CA . LEU B 1 446 ? 29.516 -19.531 -5.262 1 98.56 446 LEU B CA 1
ATOM 8600 C C . LEU B 1 446 ? 28.828 -20.703 -4.535 1 98.56 446 LEU B C 1
ATOM 8602 O O . LEU B 1 446 ? 28.781 -21.812 -5.059 1 98.56 446 LEU B O 1
ATOM 8606 N N . LEU B 1 447 ? 28.375 -20.422 -3.371 1 98.5 447 LEU B N 1
ATOM 8607 C CA . LEU B 1 447 ? 27.609 -21.438 -2.652 1 98.5 447 LEU B CA 1
ATOM 8608 C C . LEU B 1 447 ? 26.359 -21.844 -3.432 1 98.5 447 LEU B C 1
ATOM 8610 O O . LEU B 1 447 ? 25.953 -23 -3.406 1 98.5 447 LEU B O 1
ATOM 8614 N N . GLY B 1 448 ? 25.766 -20.922 -4.098 1 98.62 448 GLY B N 1
ATOM 8615 C CA . GLY B 1 448 ? 24.625 -21.219 -4.969 1 98.62 448 GLY B CA 1
ATOM 8616 C C . GLY B 1 448 ? 25 -22.109 -6.137 1 98.62 448 GLY B C 1
ATOM 8617 O O . GLY B 1 448 ? 24.281 -23.062 -6.441 1 98.62 448 GLY B O 1
ATOM 8618 N N . VAL B 1 449 ? 26.125 -21.812 -6.75 1 98.38 449 VAL B N 1
ATOM 8619 C CA . VAL B 1 449 ? 26.609 -22.625 -7.863 1 98.38 449 VAL B CA 1
ATOM 8620 C C . VAL B 1 449 ? 26.812 -24.062 -7.402 1 98.38 449 VAL B C 1
ATOM 8622 O O . VAL B 1 449 ? 26.406 -25.016 -8.078 1 98.38 449 VAL B O 1
ATOM 8625 N N . LEU B 1 450 ? 27.422 -24.188 -6.289 1 98.06 450 LEU B N 1
ATOM 8626 C CA . LEU B 1 450 ? 27.688 -25.516 -5.75 1 98.06 450 LEU B CA 1
ATOM 8627 C C . LEU B 1 450 ? 26.375 -26.234 -5.41 1 98.06 450 LEU B C 1
ATOM 8629 O O . LEU B 1 450 ? 26.25 -27.438 -5.629 1 98.06 450 LEU B O 1
ATOM 8633 N N . LEU B 1 451 ? 25.469 -25.516 -4.891 1 98.12 451 LEU B N 1
ATOM 8634 C CA . LEU B 1 451 ? 24.172 -26.109 -4.582 1 98.12 451 LEU B CA 1
ATOM 8635 C C . LEU B 1 451 ? 23.484 -26.578 -5.852 1 98.12 451 LEU B C 1
ATOM 8637 O O . LEU B 1 451 ? 22.859 -27.641 -5.867 1 98.12 451 LEU B O 1
ATOM 8641 N N . GLY B 1 452 ? 23.531 -25.734 -6.898 1 97.62 452 GLY B N 1
ATOM 8642 C CA . GLY B 1 452 ? 22.969 -26.156 -8.172 1 97.62 452 GLY B CA 1
ATOM 8643 C C . GLY B 1 452 ? 23.531 -27.484 -8.664 1 97.62 452 GLY B C 1
ATOM 8644 O O . GLY B 1 452 ? 22.797 -28.328 -9.156 1 97.62 452 GLY B O 1
ATOM 8645 N N . TYR B 1 453 ? 24.797 -27.625 -8.461 1 96.88 453 TYR B N 1
ATOM 8646 C CA . TYR B 1 453 ? 25.484 -28.875 -8.812 1 96.88 453 TYR B CA 1
ATOM 8647 C C . TYR B 1 453 ? 24.969 -30.031 -7.953 1 96.88 453 TYR B C 1
ATOM 8649 O O . TYR B 1 453 ? 24.672 -31.109 -8.469 1 96.88 453 TYR B O 1
ATOM 8657 N N . ILE B 1 454 ? 24.859 -29.781 -6.703 1 96.19 454 ILE B N 1
ATOM 8658 C CA . ILE B 1 454 ? 24.422 -30.797 -5.762 1 96.19 454 ILE B CA 1
ATOM 8659 C C . ILE B 1 454 ? 22.984 -31.219 -6.074 1 96.19 454 ILE B C 1
ATOM 8661 O O . ILE B 1 454 ? 22.641 -32.406 -6.016 1 96.19 454 ILE B O 1
ATOM 8665 N N . LEU B 1 455 ? 22.156 -30.281 -6.387 1 96.19 455 LEU B N 1
ATOM 8666 C CA . LEU B 1 455 ? 20.766 -30.562 -6.707 1 96.19 455 LEU B CA 1
ATOM 8667 C C . LEU B 1 455 ? 20.656 -31.438 -7.949 1 96.19 455 LEU B C 1
ATOM 8669 O O . LEU B 1 455 ? 19.844 -32.375 -7.984 1 96.19 455 LEU B O 1
ATOM 8673 N N . ARG B 1 456 ? 21.469 -31.141 -8.891 1 93.25 456 ARG B N 1
ATOM 8674 C CA . ARG B 1 456 ? 21.469 -31.938 -10.117 1 93.25 456 ARG B CA 1
ATOM 8675 C C . ARG B 1 456 ? 21.891 -33.375 -9.836 1 93.25 456 ARG B C 1
ATOM 8677 O O . ARG B 1 456 ? 21.281 -34.312 -10.344 1 93.25 456 ARG B O 1
ATOM 8684 N N . GLU B 1 457 ? 22.891 -33.531 -9.07 1 92.69 457 GLU B N 1
ATOM 8685 C CA . GLU B 1 457 ? 23.375 -34.875 -8.703 1 92.69 457 GLU B CA 1
ATOM 8686 C C . GLU B 1 457 ? 22.359 -35.594 -7.84 1 92.69 457 GLU B C 1
ATOM 8688 O O . GLU B 1 457 ? 22.156 -36.812 -7.992 1 92.69 457 GLU B O 1
ATOM 8693 N N . ALA B 1 458 ? 21.781 -34.906 -6.984 1 93.81 458 ALA B N 1
ATOM 8694 C CA . ALA B 1 458 ? 20.797 -35.5 -6.078 1 93.81 458 ALA B CA 1
ATOM 8695 C C . ALA B 1 458 ? 19.562 -36 -6.844 1 93.81 458 ALA B C 1
ATOM 8697 O O . ALA B 1 458 ? 18.938 -36.969 -6.461 1 93.81 458 ALA B O 1
ATOM 8698 N N . ARG B 1 459 ? 19.188 -35.281 -7.816 1 90.31 459 ARG B N 1
ATOM 8699 C CA . ARG B 1 459 ? 18.031 -35.688 -8.617 1 90.31 459 ARG B CA 1
ATOM 8700 C C . ARG B 1 459 ? 18.328 -36.969 -9.383 1 90.31 459 ARG B C 1
ATOM 8702 O O . ARG B 1 459 ? 17.422 -37.781 -9.648 1 90.31 459 ARG B O 1
ATOM 8709 N N . LYS B 1 460 ? 19.594 -37.156 -9.648 1 88.75 460 LYS B N 1
ATOM 8710 C CA . LYS B 1 460 ? 20.016 -38.375 -10.328 1 88.75 460 LYS B CA 1
ATOM 8711 C C . LYS B 1 460 ? 20.094 -39.562 -9.359 1 88.75 460 LYS B C 1
ATOM 8713 O O . LYS B 1 460 ? 19.594 -40.656 -9.648 1 88.75 460 LYS B O 1
ATOM 8718 N N . GLU B 1 461 ? 20.656 -39.281 -8.258 1 90.06 461 GLU B N 1
ATOM 8719 C CA . GLU B 1 461 ? 20.938 -40.344 -7.297 1 90.06 461 GLU B CA 1
ATOM 8720 C C . GLU B 1 461 ? 19.766 -40.562 -6.359 1 90.06 461 GLU B C 1
ATOM 8722 O O . GLU B 1 461 ? 19.609 -41.656 -5.801 1 90.06 461 GLU B O 1
ATOM 8727 N N . LYS B 1 462 ? 18.922 -39.594 -6.066 1 87.75 462 LYS B N 1
ATOM 8728 C CA . LYS B 1 462 ? 17.781 -39.625 -5.164 1 87.75 462 LYS B CA 1
ATOM 8729 C C . LYS B 1 462 ? 18.188 -40.062 -3.766 1 87.75 462 LYS B C 1
ATOM 8731 O O . LYS B 1 462 ? 17.688 -41.094 -3.264 1 87.75 462 LYS B O 1
ATOM 8736 N N . PRO B 1 463 ? 19 -39.281 -3.162 1 87.62 463 PRO B N 1
ATOM 8737 C CA . PRO B 1 463 ? 19.453 -39.688 -1.824 1 87.62 463 PRO B CA 1
ATOM 8738 C C . PRO B 1 463 ? 18.328 -39.688 -0.794 1 87.62 463 PRO B C 1
ATOM 8740 O O . PRO B 1 463 ? 17.438 -38.812 -0.844 1 87.62 463 PRO B O 1
ATOM 8743 N N . GLU B 1 464 ? 18.359 -40.719 0.101 1 92.94 464 GLU B N 1
ATOM 8744 C CA . GLU B 1 464 ? 17.391 -40.781 1.194 1 92.94 464 GLU B CA 1
ATOM 8745 C C . GLU B 1 464 ? 18.031 -40.375 2.52 1 92.94 464 GLU B C 1
ATOM 8747 O O . GLU B 1 464 ? 18.891 -41.062 3.047 1 92.94 464 GLU B O 1
ATOM 8752 N N . LEU B 1 465 ? 17.609 -39.25 2.975 1 95.25 465 LEU B N 1
ATOM 8753 C CA . LEU B 1 465 ? 18.141 -38.75 4.238 1 95.25 465 LEU B CA 1
ATOM 8754 C C . LEU B 1 465 ? 17.344 -39.312 5.418 1 95.25 465 LEU B C 1
ATOM 8756 O O . LEU B 1 465 ? 16.125 -39.5 5.316 1 95.25 465 LEU B O 1
ATOM 8760 N N . SER B 1 466 ? 18.031 -39.594 6.547 1 96.06 466 SER B N 1
ATOM 8761 C CA . SER B 1 466 ? 17.359 -40.062 7.762 1 96.06 466 SER B CA 1
ATOM 8762 C C . SER B 1 466 ? 16.609 -38.938 8.445 1 96.06 466 SER B C 1
ATOM 8764 O O . SER B 1 466 ? 16.859 -37.75 8.18 1 96.06 466 SER B O 1
ATOM 8766 N N . ARG B 1 467 ? 15.719 -39.281 9.312 1 93.94 467 ARG B N 1
ATOM 8767 C CA . ARG B 1 467 ? 14.922 -38.312 10.055 1 93.94 467 ARG B CA 1
ATOM 8768 C C . ARG B 1 467 ? 15.812 -37.406 10.883 1 93.94 467 ARG B C 1
ATOM 8770 O O . ARG B 1 467 ? 15.531 -36.219 11.016 1 93.94 467 ARG B O 1
ATOM 8777 N N . TRP B 1 468 ? 16.859 -38 11.398 1 96.31 468 TRP B N 1
ATOM 8778 C CA . TRP B 1 468 ? 17.766 -37.219 12.234 1 96.31 468 TRP B CA 1
ATOM 8779 C C . TRP B 1 468 ? 18.562 -36.219 11.391 1 96.31 468 TRP B C 1
ATOM 8781 O O . TRP B 1 468 ? 18.859 -35.125 11.844 1 96.31 468 TRP B O 1
ATOM 8791 N N . GLN B 1 469 ? 18.938 -36.656 10.195 1 96.62 469 GLN B N 1
ATOM 8792 C CA . GLN B 1 469 ? 19.656 -35.75 9.297 1 96.62 469 GLN B CA 1
ATOM 8793 C C . GLN B 1 469 ? 18.766 -34.594 8.859 1 96.62 469 GLN B C 1
ATOM 8795 O O . GLN B 1 469 ? 19.25 -33.469 8.742 1 96.62 469 GLN B O 1
ATOM 8800 N N . ILE B 1 470 ? 17.547 -34.906 8.633 1 97 470 ILE B N 1
ATOM 8801 C CA . ILE B 1 470 ? 16.594 -33.875 8.234 1 97 470 ILE B CA 1
ATOM 8802 C C . ILE B 1 470 ? 16.391 -32.875 9.375 1 97 470 ILE B C 1
ATOM 8804 O O . ILE B 1 470 ? 16.422 -31.672 9.172 1 97 470 ILE B O 1
ATOM 8808 N N . LEU B 1 471 ? 16.203 -33.375 10.57 1 96.81 471 LEU B N 1
ATOM 8809 C CA . LEU B 1 471 ? 16.016 -32.531 11.734 1 96.81 471 LEU B CA 1
ATOM 8810 C C . LEU B 1 471 ? 17.25 -31.656 11.984 1 96.81 471 LEU B C 1
ATOM 8812 O O . LEU B 1 471 ? 17.125 -30.484 12.32 1 96.81 471 LEU B O 1
ATOM 8816 N N . LEU B 1 472 ? 18.375 -32.281 11.875 1 97.62 472 LEU B N 1
ATOM 8817 C CA . LEU B 1 472 ? 19.625 -31.531 12.047 1 97.62 472 LEU B CA 1
ATOM 8818 C C . LEU B 1 472 ? 19.766 -30.438 10.992 1 97.62 472 LEU B C 1
ATOM 8820 O O . LEU B 1 472 ? 20.203 -29.328 11.289 1 97.62 472 LEU B O 1
ATOM 8824 N N . GLY B 1 473 ? 19.422 -30.766 9.742 1 97.94 473 GLY B N 1
ATOM 8825 C CA . GLY B 1 473 ? 19.453 -29.781 8.664 1 97.94 473 GLY B CA 1
ATOM 8826 C C . GLY B 1 473 ? 18.578 -28.578 8.93 1 97.94 473 GLY B C 1
ATOM 8827 O O . GLY B 1 473 ? 19.031 -27.422 8.805 1 97.94 473 GLY B O 1
ATOM 8828 N N . TRP B 1 474 ? 17.391 -28.797 9.32 1 98.06 474 TRP B N 1
ATOM 8829 C CA . TRP B 1 474 ? 16.453 -27.703 9.586 1 98.06 474 TRP B CA 1
ATOM 8830 C C . TRP B 1 474 ? 16.891 -26.891 10.789 1 98.06 474 TRP B C 1
ATOM 8832 O O . TRP B 1 474 ? 16.766 -25.656 10.797 1 98.06 474 TRP B O 1
ATOM 8842 N N . THR B 1 475 ? 17.375 -27.547 11.867 1 98.25 475 THR B N 1
ATOM 8843 C CA . THR B 1 475 ? 17.828 -26.844 13.062 1 98.25 475 THR B CA 1
ATOM 8844 C C . THR B 1 475 ? 19.047 -25.969 12.742 1 98.25 475 THR B C 1
ATOM 8846 O O . THR B 1 475 ? 19.078 -24.797 13.117 1 98.25 475 THR B O 1
ATOM 8849 N N . LEU B 1 476 ? 20.016 -26.547 12.039 1 98.25 476 LEU B N 1
ATOM 8850 C CA . LEU B 1 476 ? 21.219 -25.797 11.672 1 98.25 476 LEU B CA 1
ATOM 8851 C C . LEU B 1 476 ? 20.859 -24.625 10.766 1 98.25 476 LEU B C 1
ATOM 8853 O O . LEU B 1 476 ? 21.422 -23.547 10.898 1 98.25 476 LEU B O 1
ATOM 8857 N N . SER B 1 477 ? 20 -24.891 9.797 1 98.44 477 SER B N 1
ATOM 8858 C CA . SER B 1 477 ? 19.547 -23.828 8.906 1 98.44 477 SER B CA 1
ATOM 8859 C C . SER B 1 477 ? 18.922 -22.672 9.688 1 98.44 477 SER B C 1
ATOM 8861 O O . SER B 1 477 ? 19.297 -21.516 9.477 1 98.44 477 SER B O 1
ATOM 8863 N N . THR B 1 478 ? 18.031 -22.969 10.633 1 98.12 478 THR B N 1
ATOM 8864 C CA . THR B 1 478 ? 17.344 -21.953 11.422 1 98.12 478 THR B CA 1
ATOM 8865 C C . THR B 1 478 ? 18.328 -21.188 12.305 1 98.12 478 THR B C 1
ATOM 8867 O O . THR B 1 478 ? 18.297 -19.969 12.359 1 98.12 478 THR B O 1
ATOM 8870 N N . VAL B 1 479 ? 19.172 -21.891 12.906 1 98.31 479 VAL B N 1
ATOM 8871 C CA . VAL B 1 479 ? 20.141 -21.281 13.82 1 98.31 479 VAL B CA 1
ATOM 8872 C C . VAL B 1 479 ? 21.094 -20.391 13.031 1 98.31 479 VAL B C 1
ATOM 8874 O O . VAL B 1 479 ? 21.406 -19.281 13.461 1 98.31 479 VAL B O 1
ATOM 8877 N N . LEU B 1 480 ? 21.578 -20.859 11.914 1 98.44 480 LEU B N 1
ATOM 8878 C CA . LEU B 1 480 ? 22.516 -20.094 11.094 1 98.44 480 LEU B CA 1
ATOM 8879 C C . LEU B 1 480 ? 21.859 -18.812 10.57 1 98.44 480 LEU B C 1
ATOM 8881 O O . LEU B 1 480 ? 22.469 -17.75 10.602 1 98.44 480 LEU B O 1
ATOM 8885 N N . MET B 1 481 ? 20.672 -18.922 10.133 1 98.25 481 MET B N 1
ATOM 8886 C CA . MET B 1 481 ? 19.984 -17.766 9.562 1 98.25 481 MET B CA 1
ATOM 8887 C C . MET B 1 481 ? 19.641 -16.75 10.648 1 98.25 481 MET B C 1
ATOM 8889 O O . MET B 1 481 ? 19.797 -15.539 10.445 1 98.25 481 MET B O 1
ATOM 8893 N N . LEU B 1 482 ? 19.188 -17.219 11.836 1 97.88 482 LEU B N 1
ATOM 8894 C CA . LEU B 1 482 ? 18.906 -16.312 12.938 1 97.88 482 LEU B CA 1
ATOM 8895 C C . LEU B 1 482 ? 20.188 -15.672 13.453 1 97.88 482 LEU B C 1
ATOM 8897 O O . LEU B 1 482 ? 20.188 -14.492 13.82 1 97.88 482 LEU B O 1
ATOM 8901 N N . ALA B 1 483 ? 21.219 -16.469 13.445 1 97.69 483 ALA B N 1
ATOM 8902 C CA . ALA B 1 483 ? 22.5 -15.922 13.852 1 97.69 483 ALA B CA 1
ATOM 8903 C C . ALA B 1 483 ? 22.984 -14.852 12.883 1 97.69 483 ALA B C 1
ATOM 8905 O O . ALA B 1 483 ? 23.531 -13.828 13.289 1 97.69 483 ALA B O 1
ATOM 8906 N N . ALA B 1 484 ? 22.828 -15.086 11.633 1 97.69 484 ALA B N 1
ATOM 8907 C CA . ALA B 1 484 ? 23.219 -14.109 10.617 1 97.69 484 ALA B CA 1
ATOM 8908 C C . ALA B 1 484 ? 22.422 -12.82 10.75 1 97.69 484 ALA B C 1
ATOM 8910 O O . ALA B 1 484 ? 22.953 -11.727 10.562 1 97.69 484 ALA B O 1
ATOM 8911 N N . LEU B 1 485 ? 21.188 -12.945 11.094 1 96.19 485 LEU B N 1
ATOM 8912 C CA . LEU B 1 485 ? 20.297 -11.781 11.156 1 96.19 485 LEU B CA 1
ATOM 8913 C C . LEU B 1 485 ? 20.484 -11.039 12.477 1 96.19 485 LEU B C 1
ATOM 8915 O O . LEU B 1 485 ? 20.656 -9.82 12.484 1 96.19 485 LEU B O 1
ATOM 8919 N N . TYR B 1 486 ? 20.547 -11.773 13.609 1 95.44 486 TYR B N 1
ATOM 8920 C CA . TYR B 1 486 ? 20.5 -11.141 14.922 1 95.44 486 TYR B CA 1
ATOM 8921 C C . TYR B 1 486 ? 21.891 -11.047 15.539 1 95.44 486 TYR B C 1
ATOM 8923 O O . TYR B 1 486 ? 22.078 -10.359 16.547 1 95.44 486 TYR B O 1
ATOM 8931 N N . GLY B 1 487 ? 22.859 -11.688 14.914 1 94.56 487 GLY B N 1
ATOM 8932 C CA . GLY B 1 487 ? 24.219 -11.664 15.438 1 94.56 487 GLY B CA 1
ATOM 8933 C C . GLY B 1 487 ? 24.859 -10.289 15.367 1 94.56 487 GLY B C 1
ATOM 8934 O O . GLY B 1 487 ? 25.875 -10.031 16.031 1 94.56 487 GLY B O 1
ATOM 8935 N N . ALA B 1 488 ? 24.234 -9.383 14.68 1 92.94 488 ALA B N 1
ATOM 8936 C CA . ALA B 1 488 ? 24.781 -8.031 14.531 1 92.94 488 ALA B CA 1
ATOM 8937 C C . ALA B 1 488 ? 24.406 -7.156 15.727 1 92.94 488 ALA B C 1
ATOM 8939 O O . ALA B 1 488 ? 24.938 -6.059 15.883 1 92.94 488 ALA B O 1
ATOM 8940 N N . TYR B 1 489 ? 23.547 -7.602 16.641 1 92.94 489 TYR B N 1
ATOM 8941 C CA . TYR B 1 489 ? 22.953 -6.828 17.719 1 92.94 489 TYR B CA 1
ATOM 8942 C C . TYR B 1 489 ? 24.031 -6.191 18.594 1 92.94 489 TYR B C 1
ATOM 8944 O O . TYR B 1 489 ? 24 -4.992 18.859 1 92.94 489 TYR B O 1
ATOM 8952 N N . PRO B 1 490 ? 25.094 -6.914 18.953 1 91.56 490 PRO B N 1
ATOM 8953 C CA . PRO B 1 490 ? 26.094 -6.316 19.844 1 91.56 490 PRO B CA 1
ATOM 8954 C C . PRO B 1 490 ? 26.875 -5.176 19.172 1 91.56 490 PRO B C 1
ATOM 8956 O O . PRO B 1 490 ? 27.25 -4.215 19.844 1 91.56 490 PRO B O 1
ATOM 8959 N N . PHE B 1 491 ? 27.062 -5.211 17.906 1 89.69 491 PHE B N 1
ATOM 8960 C CA . PHE B 1 491 ? 27.875 -4.223 17.203 1 89.69 491 PHE B CA 1
ATOM 8961 C C . PHE B 1 491 ? 27.109 -2.904 17.062 1 89.69 491 PHE B C 1
ATOM 8963 O O . PHE B 1 491 ? 27.719 -1.867 16.766 1 89.69 491 PHE B O 1
ATOM 8970 N N . GLN B 1 492 ? 25.781 -2.928 17.25 1 87.25 492 GLN B N 1
ATOM 8971 C CA . GLN B 1 492 ? 24.953 -1.741 17.031 1 87.25 492 GLN B CA 1
ATOM 8972 C C . GLN B 1 492 ? 24.672 -1.032 18.359 1 87.25 492 GLN B C 1
ATOM 8974 O O . GLN B 1 492 ? 24.047 0.027 18.375 1 87.25 492 GLN B O 1
ATOM 8979 N N . GLN B 1 493 ? 25.203 -1.647 19.406 1 87.69 493 GLN B N 1
ATOM 8980 C CA . GLN B 1 493 ? 25 -1.029 20.703 1 87.69 493 GLN B CA 1
ATOM 8981 C C . GLN B 1 493 ? 26 0.101 20.953 1 87.69 493 GLN B C 1
ATOM 8983 O O . GLN B 1 493 ? 27.156 0.008 20.547 1 87.69 493 GLN B O 1
ATOM 8988 N N . PRO B 1 494 ? 25.578 1.155 21.609 1 80.25 494 PRO B N 1
ATOM 8989 C CA . PRO B 1 494 ? 26.469 2.285 21.891 1 80.25 494 PRO B CA 1
ATOM 8990 C C . PRO B 1 494 ? 27.641 1.904 22.797 1 80.25 494 PRO B C 1
ATOM 8992 O O . PRO B 1 494 ? 28.688 2.551 22.75 1 80.25 494 PRO B O 1
ATOM 8995 N N . THR B 1 495 ? 27.484 0.862 23.547 1 84.19 495 THR B N 1
ATOM 8996 C CA . THR B 1 495 ? 28.5 0.464 24.516 1 84.19 495 THR B CA 1
ATOM 8997 C C . THR B 1 495 ? 29.531 -0.443 23.859 1 84.19 495 THR B C 1
ATOM 8999 O O . THR B 1 495 ? 30.531 -0.809 24.5 1 84.19 495 THR B O 1
ATOM 9002 N N . TYR B 1 496 ? 29.359 -0.706 22.578 1 87.81 496 TYR B N 1
ATOM 9003 C CA . TYR B 1 496 ? 30.281 -1.629 21.922 1 87.81 496 TYR B CA 1
ATOM 9004 C C . TYR B 1 496 ? 31.641 -0.985 21.719 1 87.81 496 TYR B C 1
ATOM 9006 O O . TYR B 1 496 ? 31.734 0.156 21.266 1 87.81 496 TYR B O 1
ATOM 9014 N N . VAL B 1 497 ? 32.688 -1.724 22.109 1 87.06 497 VAL B N 1
ATOM 9015 C CA . VAL B 1 497 ? 34.062 -1.304 21.891 1 87.06 497 VAL B CA 1
ATOM 9016 C C . VAL B 1 497 ? 34.625 -2.016 20.656 1 87.06 497 VAL B C 1
ATOM 9018 O O . VAL B 1 497 ? 34.562 -3.244 20.562 1 87.06 497 VAL B O 1
ATOM 9021 N N . TYR B 1 498 ? 35.094 -1.216 19.734 1 88.31 498 TYR B N 1
ATOM 9022 C CA . TYR B 1 498 ? 35.594 -1.732 18.453 1 88.31 498 TYR B CA 1
ATOM 9023 C C . TYR B 1 498 ? 36.625 -2.811 18.672 1 88.31 498 TYR B C 1
ATOM 9025 O O . TYR B 1 498 ? 37.625 -2.594 19.375 1 88.31 498 TYR B O 1
ATOM 9033 N N . ASN B 1 499 ? 36.375 -3.922 18.141 1 92.94 499 ASN B N 1
ATOM 9034 C CA . ASN B 1 499 ? 37.312 -5.043 18.047 1 92.94 499 ASN B CA 1
ATOM 9035 C C . ASN B 1 499 ? 37.5 -5.496 16.594 1 92.94 499 ASN B C 1
ATOM 9037 O O . ASN B 1 499 ? 36.625 -6.176 16.047 1 92.94 499 ASN B O 1
ATOM 9041 N N . GLY B 1 500 ? 38.594 -5.207 16.047 1 92.81 500 GLY B N 1
ATOM 9042 C CA . GLY B 1 500 ? 38.844 -5.426 14.625 1 92.81 500 GLY B CA 1
ATOM 9043 C C . GLY B 1 500 ? 38.75 -6.879 14.219 1 92.81 500 GLY B C 1
ATOM 9044 O O . GLY B 1 500 ? 38.219 -7.191 13.141 1 92.81 500 GLY B O 1
ATOM 9045 N N . VAL B 1 501 ? 39.219 -7.762 15.008 1 95.62 501 VAL B N 1
ATOM 9046 C CA . VAL B 1 501 ? 39.219 -9.188 14.695 1 95.62 501 VAL B CA 1
ATOM 9047 C C . VAL B 1 501 ? 37.781 -9.719 14.734 1 95.62 501 VAL B C 1
ATOM 9049 O O . VAL B 1 501 ? 37.375 -10.461 13.844 1 95.62 501 VAL B O 1
ATOM 9052 N N . GLU B 1 502 ? 37.094 -9.305 15.734 1 95 502 GLU B N 1
ATOM 9053 C CA . GLU B 1 502 ? 35.688 -9.734 15.875 1 95 502 GLU B CA 1
ATOM 9054 C C . GLU B 1 502 ? 34.844 -9.258 14.711 1 95 502 GLU B C 1
ATOM 9056 O O . GLU B 1 502 ? 34.062 -10.031 14.148 1 95 502 GLU B O 1
ATOM 9061 N N . ILE B 1 503 ? 35 -8.055 14.367 1 94.5 503 ILE B N 1
ATOM 9062 C CA . ILE B 1 503 ? 34.219 -7.469 13.289 1 94.5 503 ILE B CA 1
ATOM 9063 C C . ILE B 1 503 ? 34.625 -8.109 11.961 1 94.5 503 ILE B C 1
ATOM 9065 O O . ILE B 1 503 ? 33.781 -8.383 11.117 1 94.5 503 ILE B O 1
ATOM 9069 N N . ALA B 1 504 ? 35.906 -8.344 11.789 1 96.44 504 ALA B N 1
ATOM 9070 C CA . ALA B 1 504 ? 36.375 -8.984 10.562 1 96.44 504 ALA B CA 1
ATOM 9071 C C . ALA B 1 504 ? 35.781 -10.375 10.414 1 96.44 504 ALA B C 1
ATOM 9073 O O . ALA B 1 504 ? 35.344 -10.766 9.32 1 96.44 504 ALA B O 1
ATOM 9074 N N . PHE B 1 505 ? 35.75 -11.109 11.461 1 96.19 505 PHE B N 1
ATOM 9075 C CA . PHE B 1 505 ? 35.125 -12.438 11.422 1 96.19 505 PHE B CA 1
ATOM 9076 C C . PHE B 1 505 ? 33.625 -12.336 11.125 1 96.19 505 PHE B C 1
ATOM 9078 O O . PHE B 1 505 ? 33.094 -13.102 10.32 1 96.19 505 PHE B O 1
ATOM 9085 N N . TRP B 1 506 ? 33 -11.43 11.781 1 95.31 506 TRP B N 1
ATOM 9086 C CA . TRP B 1 506 ? 31.562 -11.266 11.594 1 95.31 506 TRP B CA 1
ATOM 9087 C C . TRP B 1 506 ? 31.234 -10.922 10.141 1 95.31 506 TRP B C 1
ATOM 9089 O O . TRP B 1 506 ? 30.422 -11.594 9.5 1 95.31 506 TRP B O 1
ATOM 9099 N N . LEU B 1 507 ? 31.906 -9.898 9.586 1 95.62 507 LEU B N 1
ATOM 9100 C CA . LEU B 1 507 ? 31.594 -9.391 8.258 1 95.62 507 LEU B CA 1
ATOM 9101 C C . LEU B 1 507 ? 32 -10.391 7.18 1 95.62 507 LEU B C 1
ATOM 9103 O O . LEU B 1 507 ? 31.5 -10.336 6.055 1 95.62 507 LEU B O 1
ATOM 9107 N N . SER B 1 508 ? 32.906 -11.305 7.531 1 96.31 508 SER B N 1
ATOM 9108 C CA . SER B 1 508 ? 33.312 -12.289 6.543 1 96.31 508 SER B CA 1
ATOM 9109 C C . SER B 1 508 ? 32.469 -13.547 6.617 1 96.31 508 SER B C 1
ATOM 9111 O O . SER B 1 508 ? 32.375 -14.297 5.641 1 96.31 508 SER B O 1
ATOM 9113 N N . LEU B 1 509 ? 31.688 -13.758 7.703 1 96.19 509 LEU B N 1
ATOM 9114 C CA . LEU B 1 509 ? 31.078 -15.07 7.895 1 96.19 509 LEU B CA 1
ATOM 9115 C C . LEU B 1 509 ? 29.562 -14.969 7.859 1 96.19 509 LEU B C 1
ATOM 9117 O O . LEU B 1 509 ? 28.875 -15.953 7.574 1 96.19 509 LEU B O 1
ATOM 9121 N N . PHE B 1 510 ? 28.969 -13.883 8.25 1 96.38 510 PHE B N 1
ATOM 9122 C CA . PHE B 1 510 ? 27.531 -13.852 8.469 1 96.38 510 PHE B CA 1
ATOM 9123 C C . PHE B 1 510 ? 26.766 -14.086 7.168 1 96.38 510 PHE B C 1
ATOM 9125 O O . PHE B 1 510 ? 25.688 -14.68 7.168 1 96.38 510 PHE B O 1
ATOM 9132 N N . ARG B 1 511 ? 27.312 -13.68 6.035 1 96.88 511 ARG B N 1
ATOM 9133 C CA . ARG B 1 511 ? 26.672 -13.914 4.746 1 96.88 511 ARG B CA 1
ATOM 9134 C C . ARG B 1 511 ? 26.75 -15.391 4.359 1 96.88 511 ARG B C 1
ATOM 9136 O O . ARG B 1 511 ? 25.844 -15.906 3.707 1 96.88 511 ARG B O 1
ATOM 9143 N N . VAL B 1 512 ? 27.844 -15.984 4.746 1 97.25 512 VAL B N 1
ATOM 9144 C CA . VAL B 1 512 ? 28.016 -17.422 4.523 1 97.25 512 VAL B CA 1
ATOM 9145 C C . VAL B 1 512 ? 26.969 -18.188 5.328 1 97.25 512 VAL B C 1
ATOM 9147 O O . VAL B 1 512 ? 26.344 -19.125 4.812 1 97.25 512 VAL B O 1
ATOM 9150 N N . MET B 1 513 ? 26.797 -17.766 6.539 1 98.06 513 MET B N 1
ATOM 9151 C CA . MET B 1 513 ? 25.812 -18.406 7.406 1 98.06 513 MET B CA 1
ATOM 9152 C C . MET B 1 513 ? 24.422 -18.312 6.809 1 98.06 513 MET B C 1
ATOM 9154 O O . MET B 1 513 ? 23.703 -19.312 6.738 1 98.06 513 MET B O 1
ATOM 9158 N N . TRP B 1 514 ? 24.047 -17.172 6.355 1 98.44 514 TRP B N 1
ATOM 9159 C CA . TRP B 1 514 ? 22.734 -16.969 5.742 1 98.44 514 TRP B CA 1
ATOM 9160 C C . TRP B 1 514 ? 22.578 -17.859 4.512 1 98.44 514 TRP B C 1
ATOM 9162 O O . TRP B 1 514 ? 21.547 -18.531 4.355 1 98.44 514 TRP B O 1
ATOM 9172 N N . SER B 1 515 ? 23.578 -17.844 3.682 1 98.5 515 SER B N 1
ATOM 9173 C CA . SER B 1 515 ? 23.516 -18.578 2.424 1 98.5 515 SER B CA 1
ATOM 9174 C C . SER B 1 515 ? 23.438 -20.094 2.664 1 98.5 515 SER B C 1
ATOM 9176 O O . SER B 1 515 ? 22.734 -20.797 1.947 1 98.5 515 SER B O 1
ATOM 9178 N N . LEU B 1 516 ? 24.156 -20.578 3.664 1 98.25 516 LEU B N 1
ATOM 9179 C CA . LEU B 1 516 ? 24.094 -22 4.004 1 98.25 516 LEU B CA 1
ATOM 9180 C C . LEU B 1 516 ? 22.703 -22.375 4.508 1 98.25 516 LEU B C 1
ATOM 9182 O O . LEU B 1 516 ? 22.172 -23.422 4.148 1 98.25 516 LEU B O 1
ATOM 9186 N N . GLY B 1 517 ? 22.203 -21.531 5.352 1 98.56 517 GLY B N 1
ATOM 9187 C CA . GLY B 1 517 ? 20.844 -21.766 5.812 1 98.56 517 GLY B CA 1
ATOM 9188 C C . GLY B 1 517 ? 19.828 -21.781 4.688 1 98.56 517 GLY B C 1
ATOM 9189 O O . GLY B 1 517 ? 18.984 -22.688 4.609 1 98.56 517 GLY B O 1
ATOM 9190 N N . LEU B 1 518 ? 19.922 -20.844 3.797 1 98.44 518 LEU B N 1
ATOM 9191 C CA . LEU B 1 518 ? 19.031 -20.781 2.646 1 98.44 518 LEU B CA 1
ATOM 9192 C C . LEU B 1 518 ? 19.25 -21.969 1.717 1 98.44 518 LEU B C 1
ATOM 9194 O O . LEU B 1 518 ? 18.297 -22.469 1.119 1 98.44 518 LEU B O 1
ATOM 9198 N N . GLY B 1 519 ? 20.516 -22.375 1.582 1 98.56 519 GLY B N 1
ATOM 9199 C CA . GLY B 1 519 ? 20.844 -23.531 0.769 1 98.56 519 GLY B CA 1
ATOM 9200 C C . GLY B 1 519 ? 20.125 -24.797 1.219 1 98.56 519 GLY B C 1
ATOM 9201 O O . GLY B 1 519 ? 19.625 -25.562 0.39 1 98.56 519 GLY B O 1
ATOM 9202 N N . TRP B 1 520 ? 20.031 -24.953 2.49 1 98.31 520 TRP B N 1
ATOM 9203 C CA . TRP B 1 520 ? 19.312 -26.109 3.012 1 98.31 520 TRP B CA 1
ATOM 9204 C C . TRP B 1 520 ? 17.828 -26.016 2.662 1 98.31 520 TRP B C 1
ATOM 9206 O O . TRP B 1 520 ? 17.219 -27.031 2.297 1 98.31 520 TRP B O 1
ATOM 9216 N N . ILE B 1 521 ? 17.25 -24.875 2.797 1 98.38 521 ILE B N 1
ATOM 9217 C CA . ILE B 1 521 ? 15.836 -24.688 2.486 1 98.38 521 ILE B CA 1
ATOM 9218 C C . ILE B 1 521 ? 15.562 -25.078 1.038 1 98.38 521 ILE B C 1
ATOM 9220 O O . ILE B 1 521 ? 14.633 -25.844 0.762 1 98.38 521 ILE B O 1
ATOM 9224 N N . ILE B 1 522 ? 16.391 -24.641 0.145 1 98.19 522 ILE B N 1
ATOM 9225 C CA . ILE B 1 522 ? 16.219 -24.938 -1.274 1 98.19 522 ILE B CA 1
ATOM 9226 C C . ILE B 1 522 ? 16.391 -26.438 -1.517 1 98.19 522 ILE B C 1
ATOM 9228 O O . ILE B 1 522 ? 15.578 -27.047 -2.203 1 98.19 522 ILE B O 1
ATOM 9232 N N . PHE B 1 523 ? 17.438 -27 -0.888 1 97.69 523 PHE B N 1
ATOM 9233 C CA . PHE B 1 523 ? 17.719 -28.422 -1.044 1 97.69 523 PHE B CA 1
ATOM 9234 C C . PHE B 1 523 ? 16.578 -29.266 -0.506 1 97.69 523 PHE B C 1
ATOM 9236 O O . PHE B 1 523 ? 16.109 -30.188 -1.183 1 97.69 523 PHE B O 1
ATOM 9243 N N . ALA B 1 524 ? 16.141 -28.953 0.694 1 97.31 524 ALA B N 1
ATOM 9244 C CA . ALA B 1 524 ? 15.086 -29.719 1.341 1 97.31 524 ALA B CA 1
ATOM 9245 C C . ALA B 1 524 ? 13.781 -29.625 0.547 1 97.31 524 ALA B C 1
ATOM 9247 O O . ALA B 1 524 ? 13.062 -30.609 0.411 1 97.31 524 ALA B O 1
ATOM 9248 N N . CYS B 1 525 ? 13.469 -28.5 0.004 1 95.94 525 CYS B N 1
ATOM 9249 C CA . CYS B 1 525 ? 12.25 -28.328 -0.78 1 95.94 525 CYS B CA 1
ATOM 9250 C C . CYS B 1 525 ? 12.312 -29.109 -2.082 1 95.94 525 CYS B C 1
ATOM 9252 O O . CYS B 1 525 ? 11.32 -29.688 -2.512 1 95.94 525 CYS B O 1
ATOM 9254 N N . ASP B 1 526 ? 13.492 -29.109 -2.662 1 94.88 526 ASP B N 1
ATOM 9255 C CA . ASP B 1 526 ? 13.648 -29.781 -3.945 1 94.88 526 ASP B CA 1
ATOM 9256 C C . ASP B 1 526 ? 13.609 -31.297 -3.77 1 94.88 526 ASP B C 1
ATOM 9258 O O . ASP B 1 526 ? 13.078 -32.031 -4.621 1 94.88 526 ASP B O 1
ATOM 9262 N N . GLN B 1 527 ? 14.164 -31.797 -2.627 1 94.62 527 GLN B N 1
ATOM 9263 C CA . GLN B 1 527 ? 14.305 -33.25 -2.43 1 94.62 527 GLN B CA 1
ATOM 9264 C C . GLN B 1 527 ? 13.102 -33.812 -1.688 1 94.62 527 GLN B C 1
ATOM 9266 O O . GLN B 1 527 ? 13.078 -35 -1.368 1 94.62 527 GLN B O 1
ATOM 9271 N N . GLY B 1 528 ? 12.117 -33.031 -1.373 1 92.94 528 GLY B N 1
ATOM 9272 C CA . GLY B 1 528 ? 10.883 -33.531 -0.784 1 92.94 528 GLY B CA 1
ATOM 9273 C C . GLY B 1 528 ? 10.883 -33.469 0.732 1 92.94 528 GLY B C 1
ATOM 9274 O O . GLY B 1 528 ? 10.008 -34.062 1.377 1 92.94 528 GLY B O 1
ATOM 9275 N N . TYR B 1 529 ? 11.82 -32.844 1.311 1 94.94 529 TYR B N 1
ATOM 9276 C CA . TYR B 1 529 ? 11.922 -32.75 2.762 1 94.94 529 TYR B CA 1
ATOM 9277 C C . TYR B 1 529 ? 11.469 -31.375 3.254 1 94.94 529 TYR B C 1
ATOM 9279 O O . TYR B 1 529 ? 11.695 -31.016 4.41 1 94.94 529 TYR B O 1
ATOM 9287 N N . GLY B 1 530 ? 10.859 -30.578 2.424 1 94.31 530 GLY B N 1
ATOM 9288 C CA . GLY B 1 530 ? 10.547 -29.188 2.742 1 94.31 530 GLY B CA 1
ATOM 9289 C C . GLY B 1 530 ? 9.266 -29.047 3.539 1 94.31 530 GLY B C 1
ATOM 9290 O O . GLY B 1 530 ? 9.062 -28.031 4.211 1 94.31 530 GLY B O 1
ATOM 9291 N N . GLY B 1 531 ? 8.32 -29.984 3.508 1 89.94 531 GLY B N 1
ATOM 9292 C CA . GLY B 1 531 ? 7.074 -29.922 4.254 1 89.94 531 GLY B CA 1
ATOM 9293 C C . GLY B 1 531 ? 6.281 -28.656 3.994 1 89.94 531 GLY B C 1
ATOM 9294 O O . GLY B 1 531 ? 6.02 -28.312 2.842 1 89.94 531 GLY B O 1
ATOM 9295 N N . ILE B 1 532 ? 5.906 -27.938 5.094 1 86.38 532 ILE B N 1
ATOM 9296 C CA . ILE B 1 532 ? 5.074 -26.75 5.027 1 86.38 532 ILE B CA 1
ATOM 9297 C C . ILE B 1 532 ? 5.855 -25.609 4.375 1 86.38 532 ILE B C 1
ATOM 9299 O O . ILE B 1 532 ? 5.281 -24.781 3.674 1 86.38 532 ILE B O 1
ATOM 9303 N N . VAL B 1 533 ? 7.133 -25.641 4.555 1 93.62 533 VAL B N 1
ATOM 9304 C CA . VAL B 1 533 ? 7.969 -24.594 3.975 1 93.62 533 VAL B CA 1
ATOM 9305 C C . VAL B 1 533 ? 7.898 -24.672 2.449 1 93.62 533 VAL B C 1
ATOM 9307 O O . VAL B 1 533 ? 7.75 -23.641 1.783 1 93.62 533 VAL B O 1
ATOM 9310 N N . ASN B 1 534 ? 7.965 -25.844 1.937 1 94 534 ASN B N 1
ATOM 9311 C CA . ASN B 1 534 ? 7.859 -26.016 0.492 1 94 534 ASN B CA 1
ATOM 9312 C C . ASN B 1 534 ? 6.473 -25.641 -0.019 1 94 534 ASN B C 1
ATOM 9314 O O . ASN B 1 534 ? 6.344 -25.047 -1.095 1 94 534 ASN B O 1
ATOM 9318 N N . THR B 1 535 ? 5.492 -26.031 0.824 1 87.88 535 THR B N 1
ATOM 9319 C CA . THR B 1 535 ? 4.125 -25.719 0.427 1 87.88 535 THR B CA 1
ATOM 9320 C C . THR 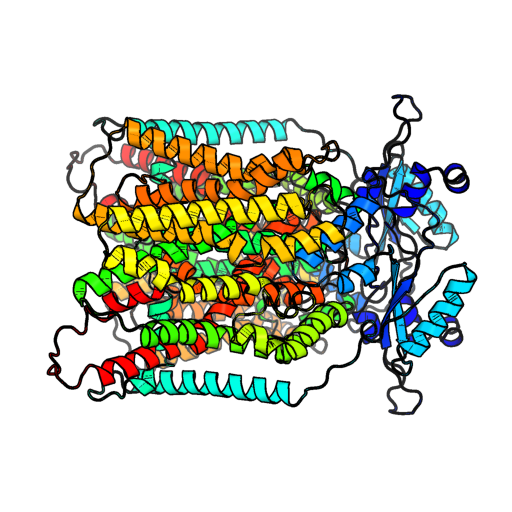B 1 535 ? 3.934 -24.219 0.291 1 87.88 535 THR B C 1
ATOM 9322 O O . THR B 1 535 ? 3.291 -23.75 -0.651 1 87.88 535 THR B O 1
ATOM 9325 N N . ILE B 1 536 ? 4.508 -23.484 1.077 1 89.06 536 ILE B N 1
ATOM 9326 C CA . ILE B 1 536 ? 4.363 -22.031 1.069 1 89.06 536 ILE B CA 1
ATOM 9327 C C . ILE B 1 536 ? 5.227 -21.438 -0.04 1 89.06 536 ILE B C 1
ATOM 9329 O O . ILE B 1 536 ? 4.742 -20.656 -0.862 1 89.06 536 ILE B O 1
ATOM 9333 N N . LEU B 1 537 ? 6.434 -21.797 -0.129 1 94.44 537 LEU B N 1
ATOM 9334 C CA . LEU B 1 537 ? 7.391 -21.203 -1.051 1 94.44 537 LEU B CA 1
ATOM 9335 C C . LEU B 1 537 ? 7.086 -21.594 -2.49 1 94.44 537 LEU B C 1
ATOM 9337 O O . LEU B 1 537 ? 7.434 -20.875 -3.426 1 94.44 537 LEU B O 1
ATOM 9341 N N . SER B 1 538 ? 6.441 -22.75 -2.68 1 92.62 538 SER B N 1
ATOM 9342 C CA . SER B 1 538 ? 6.168 -23.234 -4.023 1 92.62 538 SER B CA 1
ATOM 9343 C C . SER B 1 538 ? 4.734 -22.938 -4.445 1 92.62 538 SER B C 1
ATOM 9345 O O . SER B 1 538 ? 4.23 -23.516 -5.414 1 92.62 538 SER B O 1
ATOM 9347 N N . TRP B 1 539 ? 4.156 -22.062 -3.686 1 86.62 539 TRP B N 1
ATOM 9348 C CA . TRP B 1 539 ? 2.789 -21.672 -4.023 1 86.62 539 TRP B CA 1
ATOM 9349 C C . TRP B 1 539 ? 2.727 -21.062 -5.418 1 86.62 539 TRP B C 1
ATOM 9351 O O . TRP B 1 539 ? 3.545 -20.203 -5.766 1 86.62 539 TRP B O 1
ATOM 9361 N N . SER B 1 540 ? 1.753 -21.469 -6.242 1 85.94 540 SER B N 1
ATOM 9362 C CA . SER B 1 540 ? 1.657 -21.078 -7.645 1 85.94 540 SER B CA 1
ATOM 9363 C C . SER B 1 540 ? 1.449 -19.578 -7.789 1 85.94 540 SER B C 1
ATOM 9365 O O . SER B 1 540 ? 1.79 -18.984 -8.82 1 85.94 540 SER B O 1
ATOM 9367 N N . PHE B 1 541 ? 0.946 -19 -6.789 1 84 541 PHE B N 1
ATOM 9368 C CA . PHE B 1 541 ? 0.688 -17.562 -6.805 1 84 541 PHE B CA 1
ATOM 9369 C C . PHE B 1 541 ? 1.989 -16.781 -6.918 1 84 541 PHE B C 1
ATOM 9371 O O . PHE B 1 541 ? 1.997 -15.641 -7.395 1 84 541 PHE B O 1
ATOM 9378 N N . PHE B 1 542 ? 3.111 -17.359 -6.531 1 91.25 542 PHE B N 1
ATOM 9379 C CA . PHE B 1 542 ? 4.395 -16.672 -6.535 1 91.25 542 PHE B CA 1
ATOM 9380 C C . PHE B 1 542 ? 5.012 -16.672 -7.93 1 91.25 542 PHE B C 1
ATOM 9382 O O . PHE B 1 542 ? 5.953 -15.938 -8.203 1 91.25 542 PHE B O 1
ATOM 9389 N N . GLN B 1 543 ? 4.488 -17.453 -8.836 1 91.44 543 GLN B N 1
ATOM 9390 C CA . GLN B 1 543 ? 5.105 -17.609 -10.148 1 91.44 543 GLN B CA 1
ATOM 9391 C C . GLN B 1 543 ? 5.051 -16.312 -10.945 1 91.44 543 GLN B C 1
ATOM 9393 O O . GLN B 1 543 ? 6.09 -15.789 -11.352 1 91.44 543 GLN B O 1
ATOM 9398 N N . PRO B 1 544 ? 3.842 -15.727 -11.109 1 91.06 544 PRO B N 1
ATOM 9399 C CA . PRO B 1 544 ? 3.83 -14.453 -11.828 1 91.06 544 PRO B CA 1
ATOM 9400 C C . PRO B 1 544 ? 4.574 -13.344 -11.078 1 91.06 544 PRO B C 1
ATOM 9402 O O . PRO B 1 544 ? 5.199 -12.484 -11.695 1 91.06 544 PRO B O 1
ATOM 9405 N N . LEU B 1 545 ? 4.543 -13.344 -9.805 1 94.12 545 LEU B N 1
ATOM 9406 C CA . LEU B 1 545 ? 5.227 -12.328 -9.008 1 94.12 545 LEU B CA 1
ATOM 9407 C C . LEU B 1 545 ? 6.738 -12.438 -9.164 1 94.12 545 LEU B C 1
ATOM 9409 O O . LEU B 1 545 ? 7.438 -11.43 -9.203 1 94.12 545 LEU B O 1
ATOM 9413 N N . SER B 1 546 ? 7.152 -13.648 -9.203 1 95.12 546 SER B N 1
ATOM 9414 C CA . SER B 1 546 ? 8.578 -13.883 -9.383 1 95.12 546 SER B CA 1
ATOM 9415 C C . SER B 1 546 ? 9.062 -13.344 -10.734 1 95.12 546 SER B C 1
ATOM 9417 O O . SER B 1 546 ? 10.164 -12.812 -10.836 1 95.12 546 SER B O 1
ATOM 9419 N N . ARG B 1 547 ? 8.211 -13.383 -11.734 1 94.06 547 ARG B N 1
ATOM 9420 C CA . ARG B 1 547 ? 8.555 -12.898 -13.07 1 94.06 547 ARG B CA 1
ATOM 9421 C C . ARG B 1 547 ? 8.625 -11.375 -13.102 1 94.06 547 ARG B C 1
ATOM 9423 O O . ARG B 1 547 ? 9.273 -10.797 -13.977 1 94.06 547 ARG B O 1
ATOM 9430 N N . LEU B 1 548 ? 8.039 -10.789 -12.125 1 96.5 548 LEU B N 1
ATOM 9431 C CA . LEU B 1 548 ? 8.023 -9.328 -12.07 1 96.5 548 LEU B CA 1
ATOM 9432 C C . LEU B 1 548 ? 9.164 -8.805 -11.203 1 96.5 548 LEU B C 1
ATOM 9434 O O . LEU B 1 548 ? 9.414 -7.602 -11.172 1 96.5 548 LEU B O 1
ATOM 9438 N N . CYS B 1 549 ? 9.898 -9.672 -10.555 1 97 549 CYS B N 1
ATOM 9439 C CA . CYS B 1 549 ? 10.867 -9.266 -9.539 1 97 549 CYS B CA 1
ATOM 9440 C C . CYS B 1 549 ? 11.969 -8.398 -10.148 1 97 549 CYS B C 1
ATOM 9442 O O . CYS B 1 549 ? 12.391 -7.41 -9.547 1 97 549 CYS B O 1
ATOM 9444 N N . TYR B 1 550 ? 12.445 -8.742 -11.375 1 96.69 550 TYR B N 1
ATOM 9445 C CA . TYR B 1 550 ? 13.5 -7.941 -11.992 1 96.69 550 TYR B CA 1
ATOM 9446 C C . TYR B 1 550 ? 13.008 -6.527 -12.289 1 96.69 550 TYR B C 1
ATOM 9448 O O . TYR B 1 550 ? 13.703 -5.551 -11.992 1 96.69 550 TYR B O 1
ATOM 9456 N N . GLY B 1 551 ? 11.805 -6.43 -12.844 1 97.44 551 GLY B N 1
ATOM 9457 C CA . GLY B 1 551 ? 11.227 -5.121 -13.094 1 97.44 551 GLY B CA 1
ATOM 9458 C C . GLY B 1 551 ? 10.992 -4.316 -11.828 1 97.44 551 GLY B C 1
ATOM 9459 O O . GLY B 1 551 ? 11.266 -3.113 -11.797 1 97.44 551 GLY B O 1
ATOM 9460 N N . VAL B 1 552 ? 10.492 -4.969 -10.789 1 98.06 552 VAL B N 1
ATOM 9461 C CA . VAL B 1 552 ? 10.273 -4.309 -9.508 1 98.06 552 VAL B CA 1
ATOM 9462 C C . VAL B 1 552 ? 11.609 -3.824 -8.945 1 98.06 552 VAL B C 1
ATOM 9464 O O . VAL B 1 552 ? 11.703 -2.717 -8.406 1 98.06 552 VAL B O 1
ATOM 9467 N N . TYR B 1 553 ? 12.609 -4.668 -9.047 1 97.44 553 TYR B N 1
ATOM 9468 C CA . TYR B 1 553 ? 13.945 -4.293 -8.602 1 97.44 553 TYR B CA 1
ATOM 9469 C C . TYR B 1 553 ? 14.406 -3.012 -9.289 1 97.44 553 TYR B C 1
ATOM 9471 O O . TYR B 1 553 ? 14.898 -2.092 -8.633 1 97.44 553 TYR B O 1
ATOM 9479 N N . LEU B 1 554 ? 14.18 -2.893 -10.555 1 97.75 554 LEU B N 1
ATOM 9480 C CA . LEU B 1 554 ? 14.664 -1.754 -11.328 1 97.75 554 LEU B CA 1
ATOM 9481 C C . LEU B 1 554 ? 13.852 -0.501 -11.016 1 97.75 554 LEU B C 1
ATOM 9483 O O . LEU B 1 554 ? 14.414 0.584 -10.852 1 97.75 554 LEU B O 1
ATOM 9487 N N . LEU B 1 555 ? 12.57 -0.68 -10.789 1 97.19 555 LEU B N 1
ATOM 9488 C CA . LEU B 1 555 ? 11.688 0.482 -10.781 1 97.19 555 LEU B CA 1
ATOM 9489 C C . LEU B 1 555 ? 11.398 0.934 -9.352 1 97.19 555 LEU B C 1
ATOM 9491 O O . LEU B 1 555 ? 10.93 2.055 -9.133 1 97.19 555 LEU B O 1
ATOM 9495 N N . HIS B 1 556 ? 11.594 0.103 -8.367 1 97.38 556 HIS B N 1
ATOM 9496 C CA . HIS B 1 556 ? 11.125 0.445 -7.031 1 97.38 556 HIS B CA 1
ATOM 9497 C C . HIS B 1 556 ? 11.836 1.686 -6.5 1 97.38 556 HIS B C 1
ATOM 9499 O O . HIS B 1 556 ? 11.211 2.549 -5.883 1 97.38 556 HIS B O 1
ATOM 9505 N N . PHE B 1 557 ? 13.094 1.81 -6.789 1 94.62 557 PHE B N 1
ATOM 9506 C CA . PHE B 1 557 ? 13.859 2.898 -6.191 1 94.62 557 PHE B CA 1
ATOM 9507 C C . PHE B 1 557 ? 13.492 4.23 -6.832 1 94.62 557 PHE B C 1
ATOM 9509 O O . PHE B 1 557 ? 13.234 5.215 -6.133 1 94.62 557 PHE B O 1
ATOM 9516 N N . PRO B 1 558 ? 13.43 4.32 -8.195 1 94 558 PRO B N 1
ATOM 9517 C CA . PRO B 1 558 ? 12.945 5.562 -8.805 1 94 558 PRO B CA 1
ATOM 9518 C C . PRO B 1 558 ? 11.547 5.949 -8.32 1 94 558 PRO B C 1
ATOM 9520 O O . PRO B 1 558 ? 11.273 7.133 -8.117 1 94 558 PRO B O 1
ATOM 9523 N N . ILE B 1 559 ? 10.711 5.035 -8.125 1 94.19 559 ILE B N 1
ATOM 9524 C CA . ILE B 1 559 ? 9.359 5.309 -7.656 1 94.19 559 ILE B CA 1
ATOM 9525 C C . ILE B 1 559 ? 9.406 5.848 -6.227 1 94.19 559 ILE B C 1
ATOM 9527 O O . ILE B 1 559 ? 8.703 6.809 -5.898 1 94.19 559 ILE B O 1
ATOM 9531 N N . LEU B 1 560 ? 10.234 5.25 -5.406 1 94.38 560 LEU B N 1
ATOM 9532 C CA . LEU B 1 560 ? 10.398 5.73 -4.035 1 94.38 560 LEU B CA 1
ATOM 9533 C C . LEU B 1 560 ? 10.953 7.145 -4.016 1 94.38 560 LEU B C 1
ATOM 9535 O O . LEU B 1 560 ? 10.562 7.965 -3.182 1 94.38 560 LEU B O 1
ATOM 9539 N N . GLU B 1 561 ? 11.82 7.457 -4.914 1 92 561 GLU B N 1
ATOM 9540 C CA . GLU B 1 561 ? 12.406 8.797 -4.992 1 92 561 GLU B CA 1
ATOM 9541 C C . GLU B 1 561 ? 11.367 9.828 -5.41 1 92 561 GLU B C 1
ATOM 9543 O O . GLU B 1 561 ? 11.391 10.969 -4.938 1 92 561 GLU B O 1
ATOM 9548 N N . ILE B 1 562 ? 10.516 9.445 -6.324 1 92.31 562 ILE B N 1
ATOM 9549 C CA . ILE B 1 562 ? 9.43 10.336 -6.723 1 92.31 562 ILE B CA 1
ATOM 9550 C C . ILE B 1 562 ? 8.562 10.672 -5.508 1 92.31 562 ILE B C 1
ATOM 9552 O O . ILE B 1 562 ? 8.25 11.836 -5.27 1 92.31 562 ILE B O 1
ATOM 9556 N N . TYR B 1 563 ? 8.297 9.703 -4.75 1 91.38 563 TYR B N 1
ATOM 9557 C CA . TYR B 1 563 ? 7.465 9.906 -3.572 1 91.38 563 TYR B CA 1
ATOM 9558 C C . TYR B 1 563 ? 8.164 10.797 -2.553 1 91.38 563 TYR B C 1
ATOM 9560 O O . TYR B 1 563 ? 7.527 11.617 -1.891 1 91.38 563 TYR B O 1
ATOM 9568 N N . SER B 1 564 ? 9.43 10.648 -2.406 1 91.12 564 SER B N 1
ATOM 9569 C CA . SER B 1 564 ? 10.203 11.484 -1.496 1 91.12 564 SER B CA 1
ATOM 9570 C C . SER B 1 564 ? 10.258 12.93 -1.981 1 91.12 564 SER B C 1
ATOM 9572 O O . SER B 1 564 ? 10.336 13.859 -1.175 1 91.12 564 SER B O 1
ATOM 9574 N N . GLY B 1 565 ? 10.234 13.086 -3.289 1 90.56 565 GLY B N 1
ATOM 9575 C CA . GLY B 1 565 ? 10.328 14.414 -3.863 1 90.56 565 GLY B CA 1
ATOM 9576 C C . GLY B 1 565 ? 9.031 15.195 -3.771 1 90.56 565 GLY B C 1
ATOM 9577 O O . GLY B 1 565 ? 9.039 16.438 -3.781 1 90.56 565 GLY B O 1
ATOM 9578 N N . VAL B 1 566 ? 7.93 14.508 -3.58 1 93.19 566 VAL B N 1
ATOM 9579 C CA . VAL B 1 566 ? 6.637 15.188 -3.615 1 93.19 566 VAL B CA 1
ATOM 9580 C C . VAL B 1 566 ? 6.188 15.523 -2.195 1 93.19 566 VAL B C 1
ATOM 9582 O O . VAL B 1 566 ? 5.172 16.188 -2.002 1 93.19 566 VAL B O 1
ATOM 9585 N N . ILE B 1 567 ? 6.965 15.18 -1.231 1 92.81 567 ILE B N 1
ATOM 9586 C CA . ILE B 1 567 ? 6.613 15.438 0.162 1 92.81 567 ILE B CA 1
ATOM 9587 C C . ILE B 1 567 ? 6.5 16.938 0.402 1 92.81 567 ILE B C 1
ATOM 9589 O O . ILE B 1 567 ? 7.305 17.719 -0.111 1 92.81 567 ILE B O 1
ATOM 9593 N N . GLN B 1 568 ? 5.445 17.344 1.156 1 95 568 GLN B N 1
ATOM 9594 C CA . GLN B 1 568 ? 5.242 18.766 1.439 1 95 568 GLN B CA 1
ATOM 9595 C C . GLN B 1 568 ? 5.176 19.031 2.943 1 95 568 GLN B C 1
ATOM 9597 O O . GLN B 1 568 ? 5.016 20.172 3.375 1 95 568 GLN B O 1
ATOM 9602 N N . SER B 1 569 ? 5.199 18.016 3.699 1 93.94 569 SER B N 1
ATOM 9603 C CA . SER B 1 569 ? 5.289 18.062 5.156 1 93.94 569 SER B CA 1
ATOM 9604 C C . SER B 1 569 ? 6.254 17 5.688 1 93.94 569 SER B C 1
ATOM 9606 O O . SER B 1 569 ? 6.461 15.969 5.051 1 93.94 569 SER B O 1
ATOM 9608 N N . PRO B 1 570 ? 6.895 17.328 6.812 1 93.88 570 PRO B N 1
ATOM 9609 C CA . PRO B 1 570 ? 7.816 16.328 7.355 1 93.88 570 PRO B CA 1
ATOM 9610 C C . PRO B 1 570 ? 7.117 15.023 7.719 1 93.88 570 PRO B C 1
ATOM 9612 O O . PRO B 1 570 ? 5.949 15.031 8.117 1 93.88 570 PRO B O 1
ATOM 9615 N N . ILE B 1 571 ? 7.855 14.016 7.602 1 93.5 571 ILE B N 1
ATOM 9616 C CA . ILE B 1 571 ? 7.32 12.68 7.836 1 93.5 571 ILE B CA 1
ATOM 9617 C C . ILE B 1 571 ? 7.441 12.328 9.312 1 93.5 571 ILE B C 1
ATOM 9619 O O . ILE B 1 571 ? 8.414 12.695 9.969 1 93.5 571 ILE B O 1
ATOM 9623 N N . TYR B 1 572 ? 6.41 11.664 9.852 1 94.62 572 TYR B N 1
ATOM 9624 C CA . TYR B 1 572 ? 6.48 11.047 11.172 1 94.62 572 TYR B CA 1
ATOM 9625 C C . TYR B 1 572 ? 6.969 9.609 11.078 1 94.62 572 TYR B C 1
ATOM 9627 O O . TYR B 1 572 ? 6.254 8.734 10.578 1 94.62 572 TYR B O 1
ATOM 9635 N N . LEU B 1 573 ? 8.148 9.352 11.562 1 94.31 573 LEU B N 1
ATOM 9636 C CA . LEU B 1 573 ? 8.727 8.016 11.484 1 94.31 573 LEU B CA 1
ATOM 9637 C C . LEU B 1 573 ? 8.117 7.09 12.531 1 94.31 573 LEU B C 1
ATOM 9639 O O . LEU B 1 573 ? 8.266 7.32 13.734 1 94.31 573 LEU B O 1
ATOM 9643 N N . ALA B 1 574 ? 7.402 6.148 12.102 1 94 574 ALA B N 1
ATOM 9644 C CA . ALA B 1 574 ? 6.781 5.109 12.922 1 94 574 ALA B CA 1
ATOM 9645 C C . ALA B 1 574 ? 6.422 3.889 12.07 1 94 574 ALA B C 1
ATOM 9647 O O . ALA B 1 574 ? 6.023 4.027 10.914 1 94 574 ALA B O 1
ATOM 9648 N N . ASP B 1 575 ? 6.578 2.701 12.609 1 92.69 575 ASP B N 1
ATOM 9649 C CA . ASP B 1 575 ? 6.312 1.474 11.859 1 92.69 575 ASP B CA 1
ATOM 9650 C C . ASP B 1 575 ? 4.875 1.438 11.359 1 92.69 575 ASP B C 1
ATOM 9652 O O . ASP B 1 575 ? 4.605 0.935 10.266 1 92.69 575 ASP B O 1
ATOM 9656 N N . ILE B 1 576 ? 3.947 1.956 12.125 1 92.5 576 ILE B N 1
ATOM 9657 C CA . ILE B 1 576 ? 2.529 1.924 11.781 1 92.5 576 ILE B CA 1
ATOM 9658 C C . ILE B 1 576 ? 2.295 2.713 10.492 1 92.5 576 ILE B C 1
ATOM 9660 O O . ILE B 1 576 ? 1.328 2.459 9.773 1 92.5 576 ILE B O 1
ATOM 9664 N N . ASN B 1 577 ? 3.164 3.709 10.219 1 93.44 577 ASN B N 1
ATOM 9665 C CA . ASN B 1 577 ? 3.062 4.496 8.992 1 93.44 577 ASN B CA 1
ATOM 9666 C C . ASN B 1 577 ? 3.865 3.871 7.855 1 93.44 577 ASN B C 1
ATOM 9668 O O . ASN B 1 577 ? 3.41 3.844 6.711 1 93.44 577 ASN B O 1
ATOM 9672 N N . VAL B 1 578 ? 5.035 3.311 8.172 1 94.81 578 VAL B N 1
ATOM 9673 C CA . VAL B 1 578 ? 5.988 2.875 7.156 1 94.81 578 VAL B CA 1
ATOM 9674 C C . VAL B 1 578 ? 5.508 1.575 6.516 1 94.81 578 VAL B C 1
ATOM 9676 O O . VAL B 1 578 ? 5.645 1.382 5.309 1 94.81 578 VAL B O 1
ATOM 9679 N N . ILE B 1 579 ? 4.902 0.699 7.238 1 95.19 579 ILE B N 1
ATOM 9680 C CA . ILE B 1 579 ? 4.547 -0.626 6.742 1 95.19 579 ILE B CA 1
ATOM 9681 C C . ILE B 1 579 ? 3.465 -0.502 5.672 1 95.19 579 ILE B C 1
ATOM 9683 O O . ILE B 1 579 ? 3.605 -1.046 4.574 1 95.19 579 ILE B O 1
ATOM 9687 N N . PRO B 1 580 ? 2.359 0.179 5.941 1 95.5 580 PRO B N 1
ATOM 9688 C CA . PRO B 1 580 ? 1.399 0.348 4.848 1 95.5 580 PRO B CA 1
ATOM 9689 C C . PRO B 1 580 ? 1.999 1.072 3.645 1 95.5 580 PRO B C 1
ATOM 9691 O O . PRO B 1 580 ? 1.622 0.795 2.502 1 95.5 580 PRO B O 1
ATOM 9694 N N . GLN B 1 581 ? 2.869 2.051 3.9 1 96.31 581 GLN B N 1
ATOM 9695 C CA . GLN B 1 581 ? 3.557 2.725 2.803 1 96.31 581 GLN B CA 1
ATOM 9696 C C . GLN B 1 581 ? 4.344 1.729 1.954 1 96.31 581 GLN B C 1
ATOM 9698 O O . GLN B 1 581 ? 4.348 1.82 0.725 1 96.31 581 GLN B O 1
ATOM 9703 N N . PHE B 1 582 ? 5 0.821 2.641 1 96.94 582 PHE B N 1
ATOM 9704 C CA . PHE B 1 582 ? 5.742 -0.24 1.968 1 96.94 582 PHE B CA 1
ATOM 9705 C C . PHE B 1 582 ? 4.828 -1.032 1.04 1 96.94 582 PHE B C 1
ATOM 9707 O O . PHE B 1 582 ? 5.16 -1.253 -0.126 1 96.94 582 PHE B O 1
ATOM 9714 N N . PHE B 1 583 ? 3.689 -1.4 1.517 1 97.06 583 PHE B N 1
ATOM 9715 C CA . PHE B 1 583 ? 2.768 -2.172 0.693 1 97.06 583 PHE B CA 1
ATOM 9716 C C . PHE B 1 583 ? 2.293 -1.354 -0.502 1 97.06 583 PHE B C 1
ATOM 9718 O O . PHE B 1 583 ? 2.156 -1.881 -1.608 1 97.06 583 PHE B O 1
ATOM 9725 N N . GLY B 1 584 ? 2.025 -0.124 -0.258 1 97.38 584 GLY B N 1
ATOM 9726 C CA . GLY B 1 584 ? 1.643 0.746 -1.358 1 97.38 584 GLY B CA 1
ATOM 9727 C C . GLY B 1 584 ? 2.715 0.864 -2.426 1 97.38 584 GLY B C 1
ATOM 9728 O O . GLY B 1 584 ? 2.424 0.75 -3.619 1 97.38 584 GLY B O 1
ATOM 9729 N N . MET B 1 585 ? 3.955 1.018 -1.994 1 97.38 585 MET B N 1
ATOM 9730 C CA . MET B 1 585 ? 5.07 1.189 -2.92 1 97.38 585 MET B CA 1
ATOM 9731 C C . MET B 1 585 ? 5.375 -0.111 -3.654 1 97.38 585 MET B C 1
ATOM 9733 O O . MET B 1 585 ? 5.746 -0.093 -4.828 1 97.38 585 MET B O 1
ATOM 9737 N N . LEU B 1 586 ? 5.27 -1.191 -2.926 1 97.06 586 LEU B N 1
ATOM 9738 C CA . LEU B 1 586 ? 5.488 -2.496 -3.541 1 97.06 586 LEU B CA 1
ATOM 9739 C C . LEU B 1 586 ? 4.484 -2.744 -4.664 1 97.06 586 LEU B C 1
ATOM 9741 O O . LEU B 1 586 ? 4.867 -3.156 -5.762 1 97.06 586 LEU B O 1
ATOM 9745 N N . LEU B 1 587 ? 3.25 -2.451 -4.434 1 95.56 587 LEU B N 1
ATOM 9746 C CA . LEU B 1 587 ? 2.213 -2.668 -5.438 1 95.56 587 LEU B CA 1
ATOM 9747 C C . LEU B 1 587 ? 2.363 -1.688 -6.594 1 95.56 587 LEU B C 1
ATOM 9749 O O . LEU B 1 587 ? 2.168 -2.057 -7.754 1 95.56 587 LEU B O 1
ATOM 9753 N N . MET B 1 588 ? 2.697 -0.458 -6.25 1 95.81 588 MET B N 1
ATOM 9754 C CA . MET B 1 588 ? 2.918 0.528 -7.305 1 95.81 588 MET B CA 1
ATOM 9755 C C . MET B 1 588 ? 4.066 0.104 -8.211 1 95.81 588 MET B C 1
ATOM 9757 O O . MET B 1 588 ? 3.959 0.199 -9.438 1 95.81 588 MET B O 1
ATOM 9761 N N . SER B 1 589 ? 5.117 -0.362 -7.602 1 97.25 589 SER B N 1
ATOM 9762 C CA . SER B 1 589 ? 6.25 -0.843 -8.383 1 97.25 589 SER B CA 1
ATOM 9763 C C . SER B 1 589 ? 5.859 -2.041 -9.242 1 97.25 589 SER B C 1
ATOM 9765 O O . SER B 1 589 ? 6.27 -2.141 -10.406 1 97.25 589 SER B O 1
ATOM 9767 N N . GLY B 1 590 ? 5.07 -2.945 -8.68 1 96.44 590 GLY B N 1
ATOM 9768 C CA . GLY B 1 590 ? 4.586 -4.09 -9.43 1 96.44 590 GLY B CA 1
ATOM 9769 C C . GLY B 1 590 ? 3.713 -3.703 -10.609 1 96.44 590 GLY B C 1
ATOM 9770 O O . GLY B 1 590 ? 3.863 -4.246 -11.703 1 96.44 590 GLY B O 1
ATOM 9771 N N . LEU B 1 591 ? 2.863 -2.75 -10.414 1 94.75 591 LEU B N 1
ATOM 9772 C CA . LEU B 1 591 ? 1.932 -2.328 -11.453 1 94.75 591 LEU B CA 1
ATOM 9773 C C . LEU B 1 591 ? 2.67 -1.652 -12.609 1 94.75 591 LEU B C 1
ATOM 9775 O O . LEU B 1 591 ? 2.352 -1.883 -13.773 1 94.75 591 LEU B O 1
ATOM 9779 N N . TRP B 1 592 ? 3.646 -0.885 -12.289 1 95.19 592 TRP B N 1
ATOM 9780 C CA . TRP B 1 592 ? 4.402 -0.197 -13.328 1 95.19 592 TRP B CA 1
ATOM 9781 C C . TRP B 1 592 ? 5.355 -1.155 -14.031 1 95.19 592 TRP B C 1
ATOM 9783 O O . TRP B 1 592 ? 5.785 -0.897 -15.164 1 95.19 592 TRP B O 1
ATOM 9793 N N . THR B 1 593 ? 5.688 -2.244 -13.406 1 97.5 593 THR B N 1
ATOM 9794 C CA . THR B 1 593 ? 6.574 -3.244 -13.992 1 97.5 593 THR B CA 1
ATOM 9795 C C . THR B 1 593 ? 5.863 -4.016 -15.102 1 97.5 593 THR B C 1
ATOM 9797 O O . THR B 1 593 ? 6.5 -4.484 -16.047 1 97.5 593 THR B O 1
ATOM 9800 N N . ILE B 1 594 ? 4.535 -4.129 -15.07 1 95.62 594 ILE B N 1
ATOM 9801 C CA . ILE B 1 594 ? 3.766 -4.922 -16.031 1 95.62 594 ILE B CA 1
ATOM 9802 C C . ILE B 1 594 ? 3.967 -4.367 -17.438 1 95.62 594 ILE B C 1
ATOM 9804 O O . ILE B 1 594 ? 4.426 -5.082 -18.328 1 95.62 594 ILE B O 1
ATOM 9808 N N . PRO B 1 595 ? 3.691 -3.092 -17.672 1 95.19 595 PRO B N 1
ATOM 9809 C CA . PRO B 1 595 ? 3.939 -2.59 -19.031 1 95.19 595 PRO B CA 1
ATOM 9810 C C . PRO B 1 595 ? 5.414 -2.65 -19.422 1 95.19 595 PRO B C 1
ATOM 9812 O O . PRO B 1 595 ? 5.738 -2.846 -20.594 1 95.19 595 PRO B O 1
ATOM 9815 N N . MET B 1 596 ? 6.293 -2.512 -18.516 1 95.12 596 MET B N 1
ATOM 9816 C CA . MET B 1 596 ? 7.719 -2.574 -18.812 1 95.12 596 MET B CA 1
ATOM 9817 C C . MET B 1 596 ? 8.109 -3.963 -19.312 1 95.12 596 MET B C 1
ATOM 9819 O O . MET B 1 596 ? 8.859 -4.09 -20.281 1 95.12 596 MET B O 1
ATOM 9823 N N . VAL B 1 597 ? 7.59 -5 -18.656 1 95.31 597 VAL B N 1
ATOM 9824 C CA . VAL B 1 597 ? 7.895 -6.375 -19.031 1 95.31 597 VAL B CA 1
ATOM 9825 C C . VAL B 1 597 ? 7.289 -6.672 -20.406 1 95.31 597 VAL B C 1
ATOM 9827 O O . VAL B 1 597 ? 7.945 -7.27 -21.266 1 95.31 597 VAL B O 1
ATOM 9830 N N . LEU B 1 598 ? 6.129 -6.207 -20.672 1 94.5 598 LEU B N 1
ATOM 9831 C CA . LEU B 1 598 ? 5.414 -6.508 -21.906 1 94.5 598 LEU B CA 1
ATOM 9832 C C . LEU B 1 598 ? 6.035 -5.762 -23.094 1 94.5 598 LEU B C 1
ATOM 9834 O O . LEU B 1 598 ? 6.023 -6.258 -24.219 1 94.5 598 LEU B O 1
ATOM 9838 N N . LEU B 1 599 ? 6.629 -4.625 -22.828 1 94.75 599 LEU B N 1
ATOM 9839 C CA . LEU B 1 599 ? 7.133 -3.789 -23.922 1 94.75 599 LEU B CA 1
ATOM 9840 C C . LEU B 1 599 ? 8.625 -4.027 -24.141 1 94.75 599 LEU B C 1
ATOM 9842 O O . LEU B 1 599 ? 9.109 -3.912 -25.266 1 94.75 599 LEU B O 1
ATOM 9846 N N . PHE B 1 600 ? 9.344 -4.367 -23.062 1 94.25 600 PHE B N 1
ATOM 9847 C CA . PHE B 1 600 ? 10.789 -4.285 -23.203 1 94.25 600 PHE B CA 1
ATOM 9848 C C . PHE B 1 600 ? 11.453 -5.613 -22.859 1 94.25 600 PHE B C 1
ATOM 9850 O O . PHE B 1 600 ? 12.602 -5.855 -23.234 1 94.25 600 PHE B O 1
ATOM 9857 N N . GLU B 1 601 ? 10.844 -6.445 -22.172 1 92.69 601 GLU B N 1
ATOM 9858 C CA . GLU B 1 601 ? 11.461 -7.711 -21.797 1 92.69 601 GLU B CA 1
ATOM 9859 C C . GLU B 1 601 ? 10.93 -8.859 -22.656 1 92.69 601 GLU B C 1
ATOM 9861 O O . GLU B 1 601 ? 11.703 -9.562 -23.312 1 92.69 601 GLU B O 1
ATOM 9866 N N . SER B 1 602 ? 9.625 -8.977 -22.734 1 90.94 602 SER B N 1
ATOM 9867 C CA . SER B 1 602 ? 8.992 -10.102 -23.406 1 90.94 602 SER B CA 1
ATOM 9868 C C . SER B 1 602 ? 9.328 -10.117 -24.906 1 90.94 602 SER B C 1
ATOM 9870 O O . SER B 1 602 ? 9.672 -11.164 -25.453 1 90.94 602 SER B O 1
ATOM 9872 N N . PRO B 1 603 ? 9.273 -8.984 -25.594 1 90.81 603 PRO B N 1
ATOM 9873 C CA . PRO B 1 603 ? 9.578 -9.016 -27.031 1 90.81 603 PRO B CA 1
ATOM 9874 C C . PRO B 1 603 ? 11.023 -9.43 -27.312 1 90.81 603 PRO B C 1
ATOM 9876 O O . PRO B 1 603 ? 11.289 -10.109 -28.297 1 90.81 603 PRO B O 1
ATOM 9879 N N . ILE B 1 604 ? 11.953 -9.016 -26.484 1 87.56 604 ILE B N 1
ATOM 9880 C CA . ILE B 1 604 ? 13.367 -9.312 -26.688 1 87.56 604 ILE B CA 1
ATOM 9881 C C . ILE B 1 604 ? 13.602 -10.82 -26.531 1 87.56 604 ILE B C 1
ATOM 9883 O O . ILE B 1 604 ? 14.367 -11.406 -27.297 1 87.56 604 ILE B O 1
ATOM 9887 N N . ILE B 1 605 ? 12.961 -11.367 -25.594 1 82.62 605 ILE B N 1
ATOM 9888 C CA . ILE B 1 605 ? 13.062 -12.805 -25.391 1 82.62 605 ILE B CA 1
ATOM 9889 C C . ILE B 1 605 ? 12.562 -13.539 -26.641 1 82.62 605 ILE B C 1
ATOM 9891 O O . ILE B 1 605 ? 13.211 -14.477 -27.109 1 82.62 605 ILE B O 1
ATOM 9895 N N . PHE B 1 606 ? 11.523 -13.016 -27.188 1 83.75 606 PHE B N 1
ATOM 9896 C CA . PHE B 1 606 ? 10.922 -13.625 -28.375 1 83.75 606 PHE B CA 1
ATOM 9897 C C . PHE B 1 606 ? 11.82 -13.453 -29.594 1 83.75 606 PHE B C 1
ATOM 9899 O O . PHE B 1 606 ? 12.039 -14.398 -30.344 1 83.75 606 PHE B O 1
ATOM 9906 N N . ILE B 1 607 ? 12.344 -12.328 -29.766 1 85.25 607 ILE B N 1
ATOM 9907 C CA . ILE B 1 607 ? 13.188 -12.016 -30.906 1 85.25 607 ILE B CA 1
ATOM 9908 C C . ILE B 1 607 ? 14.477 -12.836 -30.844 1 85.25 607 ILE B C 1
ATOM 9910 O O . ILE B 1 607 ? 14.93 -13.375 -31.859 1 85.25 607 ILE B O 1
ATOM 9914 N N . GLU B 1 608 ? 15.008 -12.922 -29.672 1 83.94 608 GLU B N 1
ATOM 9915 C CA . GLU B 1 608 ? 16.219 -13.719 -29.5 1 83.94 608 GLU B CA 1
ATOM 9916 C C . GLU B 1 608 ? 15.977 -15.18 -29.859 1 83.94 608 GLU B C 1
ATOM 9918 O O . GLU B 1 608 ? 16.781 -15.797 -30.547 1 83.94 608 GLU B O 1
ATOM 9923 N N . LYS B 1 609 ? 14.883 -15.672 -29.375 1 78.75 609 LYS B N 1
ATOM 9924 C CA . LYS B 1 609 ? 14.547 -17.062 -29.656 1 78.75 609 LYS B CA 1
ATOM 9925 C C . LYS B 1 609 ? 14.328 -17.281 -31.156 1 78.75 609 LYS B C 1
ATOM 9927 O O . LYS B 1 609 ? 14.727 -18.312 -31.703 1 78.75 609 LYS B O 1
ATOM 9932 N N . SER B 1 610 ? 13.711 -16.328 -31.766 1 78.69 610 SER B N 1
ATOM 9933 C CA . SER B 1 610 ? 13.438 -16.422 -33.188 1 78.69 610 SER B CA 1
ATOM 9934 C C . SER B 1 610 ? 14.727 -16.344 -34 1 78.69 610 SER B C 1
ATOM 9936 O O . SER B 1 610 ? 14.859 -17.016 -35.031 1 78.69 610 SER B O 1
ATOM 9938 N N . LEU B 1 611 ? 15.609 -15.57 -33.5 1 77.25 611 LEU B N 1
ATOM 9939 C CA . LEU B 1 611 ? 16.875 -15.406 -34.219 1 77.25 611 LEU B CA 1
ATOM 9940 C C . LEU B 1 611 ? 17.766 -16.625 -34.031 1 77.25 611 LEU B C 1
ATOM 9942 O O . LEU B 1 611 ? 18.453 -17.047 -34.969 1 77.25 611 LEU B O 1
ATOM 9946 N N . ILE B 1 612 ? 17.719 -17.188 -32.875 1 69.94 612 ILE B N 1
ATOM 9947 C CA . ILE B 1 612 ? 18.531 -18.359 -32.594 1 69.94 612 ILE B CA 1
ATOM 9948 C C . ILE B 1 612 ? 17.922 -19.594 -33.25 1 69.94 612 ILE B C 1
ATOM 9950 O O . ILE B 1 612 ? 18.641 -20.438 -33.781 1 69.94 612 ILE B O 1
ATOM 9954 N N . GLY B 1 613 ? 16.547 -19.781 -33.062 1 59.47 613 GLY B N 1
ATOM 9955 C CA . GLY B 1 613 ? 15.891 -20.875 -33.75 1 59.47 613 GLY B CA 1
ATOM 9956 C C . GLY B 1 613 ? 16.094 -20.844 -35.25 1 59.47 613 GLY B C 1
ATOM 9957 O O . GLY B 1 613 ? 16.234 -21.906 -35.875 1 59.47 613 GLY B O 1
ATOM 9958 N N . ALA B 1 614 ? 16.062 -19.766 -35.875 1 53.47 614 ALA B N 1
ATOM 9959 C CA . ALA B 1 614 ? 16.281 -19.609 -37.312 1 53.47 614 ALA B CA 1
ATOM 9960 C C . ALA B 1 614 ? 17.703 -20.047 -37.688 1 53.47 614 ALA B C 1
ATOM 9962 O O . ALA B 1 614 ? 17.906 -20.641 -38.75 1 53.47 614 ALA B O 1
ATOM 9963 N N . VAL B 1 615 ? 18.484 -19.828 -36.719 1 50.06 615 VAL B N 1
ATOM 9964 C CA . VAL B 1 615 ? 19.875 -20.203 -37 1 50.06 615 VAL B CA 1
ATOM 9965 C C . VAL B 1 615 ? 20.031 -21.703 -36.875 1 50.06 615 VAL B C 1
ATOM 9967 O O . VAL B 1 615 ? 20.766 -22.344 -37.625 1 50.06 615 VAL B O 1
ATOM 9970 N N . SER B 1 616 ? 19.203 -22.234 -35.844 1 48.66 616 SER B N 1
ATOM 9971 C CA . SER B 1 616 ? 19.328 -23.688 -35.656 1 48.66 616 SER B CA 1
ATOM 9972 C C . SER B 1 616 ? 18.484 -24.453 -36.688 1 48.66 616 SER B C 1
ATOM 9974 O O . SER B 1 616 ? 18.703 -25.641 -36.906 1 48.66 616 SER B O 1
ATOM 9976 N N . GLY B 1 617 ? 17.328 -24.047 -37.094 1 44.34 617 GLY B N 1
ATOM 9977 C CA . GLY B 1 617 ? 16.438 -24.719 -38.031 1 44.34 617 GLY B CA 1
ATOM 9978 C C . GLY B 1 617 ? 17.031 -24.906 -39.406 1 44.34 617 GLY B C 1
ATOM 9979 O O . GLY B 1 617 ? 16.328 -25.219 -40.375 1 44.34 617 GLY B O 1
ATOM 9980 N N . ARG B 1 618 ? 18.125 -24.734 -39.906 1 39.31 618 ARG B N 1
ATOM 9981 C CA . ARG B 1 618 ? 18.391 -25.328 -41.219 1 39.31 618 ARG B CA 1
ATOM 9982 C C . ARG B 1 618 ? 18.062 -26.812 -41.219 1 39.31 618 ARG B C 1
ATOM 9984 O O . ARG B 1 618 ? 17.656 -27.359 -42.25 1 39.31 618 ARG B O 1
ATOM 9991 N N . GLN B 1 619 ? 18.547 -27.75 -40.312 1 34.25 619 GLN B N 1
ATOM 9992 C CA . GLN B 1 619 ? 18.359 -29.141 -40.719 1 34.25 619 GLN B CA 1
ATOM 9993 C C . GLN B 1 619 ? 16.969 -29.625 -40.344 1 34.25 619 GLN B C 1
ATOM 9995 O O . GLN B 1 619 ? 16.547 -30.703 -40.781 1 34.25 619 GLN B O 1
ATOM 10000 N N . ARG B 1 620 ? 16.328 -29.484 -39.125 1 37.62 620 ARG B N 1
ATOM 10001 C CA . ARG B 1 620 ? 15.211 -30.391 -38.875 1 37.62 620 ARG B CA 1
ATOM 10002 C C . ARG B 1 620 ? 13.938 -29.922 -39.562 1 37.62 620 ARG B C 1
ATOM 10004 O O . ARG B 1 620 ? 13.719 -28.703 -39.719 1 37.62 620 ARG B O 1
ATOM 10011 N N . GLU B 1 621 ? 13.312 -30.781 -40.406 1 31.56 621 GLU B N 1
ATOM 10012 C CA . GLU B 1 621 ? 11.984 -30.781 -41 1 31.56 621 GLU B CA 1
ATOM 10013 C C . GLU B 1 621 ? 10.938 -30.297 -40 1 31.56 621 GLU B C 1
ATOM 10015 O O . GLU B 1 621 ? 11.039 -30.547 -38.812 1 31.56 621 GLU B O 1
ATOM 10020 N N . PRO B 1 622 ? 9.953 -29.359 -40.344 1 33.16 622 PRO B N 1
ATOM 10021 C CA . PRO B 1 622 ? 8.867 -28.781 -39.562 1 33.16 622 PRO B CA 1
ATOM 10022 C C . PRO B 1 622 ? 8.031 -29.828 -38.844 1 33.16 622 PRO B C 1
ATOM 10024 O O . PRO B 1 622 ? 7.23 -30.531 -39.469 1 33.16 622 PRO B O 1
ATOM 10027 N N . GLU B 1 623 ? 8.555 -30.875 -38.125 1 29.27 623 GLU B N 1
ATOM 10028 C CA . GLU B 1 623 ? 7.508 -31.75 -37.594 1 29.27 623 GLU B CA 1
ATOM 10029 C C . GLU B 1 623 ? 6.516 -30.953 -36.75 1 29.27 623 GLU B C 1
ATOM 10031 O O . GLU B 1 623 ? 6.914 -30.203 -35.844 1 29.27 623 GLU B O 1
ATOM 10036 N N . VAL B 1 624 ? 5.207 -30.719 -37.156 1 30.83 624 VAL B N 1
ATOM 10037 C CA . VAL B 1 624 ? 3.939 -30.109 -36.781 1 30.83 624 VAL B CA 1
ATOM 10038 C C . VAL B 1 624 ? 3.648 -30.375 -35.312 1 30.83 624 VAL B C 1
ATOM 10040 O O . VAL B 1 624 ? 2.875 -29.641 -34.688 1 30.83 624 VAL B O 1
ATOM 10043 N N . GLU B 1 625 ? 3.848 -31.625 -34.812 1 27.48 625 GLU B N 1
ATOM 10044 C CA . GLU B 1 625 ? 3.098 -32.062 -33.656 1 27.48 625 GLU B CA 1
ATOM 10045 C C . GLU B 1 625 ? 3.553 -31.297 -32.406 1 27.48 625 GLU B C 1
ATOM 10047 O O . GLU B 1 625 ? 2.812 -31.203 -31.422 1 27.48 625 GLU B O 1
ATOM 10052 N N . TYR B 1 626 ? 4.859 -31.078 -32.188 1 26.53 626 TYR B N 1
ATOM 10053 C CA . TYR B 1 626 ? 5.324 -30.75 -30.859 1 26.53 626 TYR B CA 1
ATOM 10054 C C . TYR B 1 626 ? 5.043 -29.297 -30.516 1 26.53 626 TYR B C 1
ATOM 10056 O O . TYR B 1 626 ? 5.969 -28.484 -30.438 1 26.53 626 TYR B O 1
ATOM 10064 N N . ARG B 1 627 ? 4.098 -28.609 -31.141 1 30.92 627 ARG B N 1
ATOM 10065 C CA . ARG B 1 627 ? 3.719 -27.219 -30.875 1 30.92 627 ARG B CA 1
ATOM 10066 C C . ARG B 1 627 ? 3.344 -27.016 -29.422 1 30.92 627 ARG B C 1
ATOM 10068 O O . ARG B 1 627 ? 3.508 -25.922 -28.875 1 30.92 627 ARG B O 1
ATOM 10075 N N . ASN B 1 628 ? 2.473 -27.906 -28.812 1 29.48 628 ASN B N 1
ATOM 10076 C CA . ASN B 1 628 ? 1.921 -27.672 -27.469 1 29.48 628 ASN B CA 1
ATOM 10077 C C . ASN B 1 628 ? 2.992 -27.797 -26.391 1 29.48 628 ASN B C 1
ATOM 10079 O O . ASN B 1 628 ? 2.83 -27.266 -25.297 1 29.48 628 ASN B O 1
ATOM 10083 N N . LEU B 1 629 ? 4.004 -28.781 -26.516 1 27.16 629 LEU B N 1
ATOM 10084 C CA . LEU B 1 629 ? 4.957 -29.078 -25.453 1 27.16 629 LEU B CA 1
ATOM 10085 C C . LEU B 1 629 ? 6.066 -28.031 -25.406 1 27.16 629 LEU B C 1
ATOM 10087 O O . LEU B 1 629 ? 6.734 -27.891 -24.375 1 27.16 629 LEU B O 1
ATOM 10091 N N . GLU B 1 630 ? 6.512 -27.484 -26.5 1 29.34 630 GLU B N 1
ATOM 10092 C CA . GLU B 1 630 ? 7.684 -26.609 -26.531 1 29.34 630 GLU B CA 1
ATOM 10093 C C . GLU B 1 630 ? 7.422 -25.297 -25.797 1 29.34 630 GLU B C 1
ATOM 10095 O O . GLU B 1 630 ? 8.359 -24.641 -25.328 1 29.34 630 GLU B O 1
ATOM 10100 N N . ASN B 1 631 ? 6.254 -24.781 -25.922 1 31.83 631 ASN B N 1
ATOM 10101 C CA . ASN B 1 631 ? 6.004 -23.516 -25.234 1 31.83 631 ASN B CA 1
ATOM 10102 C C . ASN B 1 631 ? 6.219 -23.656 -23.734 1 31.83 631 ASN B C 1
ATOM 10104 O O . ASN B 1 631 ? 6.379 -22.656 -23.031 1 31.83 631 ASN B O 1
ATOM 10108 N N . HIS B 1 632 ? 5.996 -24.875 -23.188 1 31.88 632 HIS B N 1
ATOM 10109 C CA . HIS B 1 632 ? 6.172 -25.047 -21.75 1 31.88 632 HIS B CA 1
ATOM 10110 C C . HIS B 1 632 ? 7.648 -25.188 -21.391 1 31.88 632 HIS B C 1
ATOM 10112 O O . HIS B 1 632 ? 8.039 -24.922 -20.25 1 31.88 632 HIS B O 1
ATOM 10118 N N . GLU B 1 633 ? 8.523 -25.859 -22.219 1 31.19 633 GLU B N 1
ATOM 10119 C CA . GLU B 1 633 ? 9.906 -26.109 -21.828 1 31.19 633 GLU B CA 1
ATOM 10120 C C . GLU B 1 633 ? 10.727 -24.828 -21.844 1 31.19 633 GLU B C 1
ATOM 10122 O O . GLU B 1 633 ? 11.641 -24.656 -21.031 1 31.19 633 GLU B O 1
ATOM 10127 N N . VAL B 1 634 ? 10.625 -24 -22.844 1 32.94 634 VAL B N 1
ATOM 10128 C CA . VAL B 1 634 ? 11.422 -22.766 -22.938 1 32.94 634 VAL B CA 1
ATOM 10129 C C . VAL B 1 634 ? 11 -21.797 -21.828 1 32.94 634 VAL B C 1
ATOM 10131 O O . VAL B 1 634 ? 11.766 -20.922 -21.453 1 32.94 634 VAL B O 1
ATOM 10134 N N . GLU B 1 635 ? 9.805 -21.828 -21.406 1 34.72 635 GLU B N 1
ATOM 10135 C CA . GLU B 1 635 ? 9.359 -20.922 -20.359 1 34.72 635 GLU B CA 1
ATOM 10136 C C . GLU B 1 635 ? 10.086 -21.188 -19.047 1 34.72 635 GLU B C 1
ATOM 10138 O O . GLU B 1 635 ? 10.234 -20.297 -18.219 1 34.72 635 GLU B O 1
ATOM 10143 N N . ASP B 1 636 ? 10.438 -22.422 -18.766 1 35.28 636 ASP B N 1
ATOM 10144 C CA . ASP B 1 636 ? 11.172 -22.781 -17.562 1 35.28 636 ASP B CA 1
ATOM 10145 C C . ASP B 1 636 ? 12.57 -22.156 -17.562 1 35.28 636 ASP B C 1
ATOM 10147 O O . ASP B 1 636 ? 13.109 -21.828 -16.516 1 35.28 636 ASP B O 1
ATOM 10151 N N . GLN B 1 637 ? 13.219 -22.188 -18.703 1 32.09 637 GLN B N 1
ATOM 10152 C CA . GLN B 1 637 ? 14.539 -21.578 -18.719 1 32.09 637 GLN B CA 1
ATOM 10153 C C . GLN B 1 637 ? 14.461 -20.078 -18.453 1 32.09 637 GLN B C 1
ATOM 10155 O O . GLN B 1 637 ? 15.406 -19.469 -17.953 1 32.09 637 GLN B O 1
ATOM 10160 N N . ASP B 1 638 ? 13.367 -19.406 -18.828 1 34.16 638 ASP B N 1
ATOM 10161 C CA . ASP B 1 638 ? 13.266 -17.953 -18.859 1 34.16 638 ASP B CA 1
ATOM 10162 C C . ASP B 1 638 ? 13.016 -17.391 -17.453 1 34.16 638 ASP B C 1
ATOM 10164 O O . ASP B 1 638 ? 13.258 -16.203 -17.203 1 34.16 638 ASP B O 1
ATOM 10168 N N . SER B 1 639 ? 12.227 -18.047 -16.641 1 34.97 639 SER B N 1
ATOM 10169 C CA . SER B 1 639 ? 12.016 -17.547 -15.289 1 34.97 639 SER B CA 1
ATOM 10170 C C . SER B 1 639 ? 13.305 -17.578 -14.477 1 34.97 639 SER B C 1
ATOM 10172 O O . SER B 1 639 ? 13.352 -17.078 -13.352 1 34.97 639 SER B O 1
ATOM 10174 N N . ALA B 1 640 ? 14.258 -18.438 -14.781 1 31.55 640 ALA B N 1
ATOM 10175 C CA . ALA B 1 640 ? 15.523 -18.594 -14.07 1 31.55 640 ALA B CA 1
ATOM 10176 C C . ALA B 1 640 ? 16.375 -17.328 -14.219 1 31.55 640 ALA B C 1
ATOM 10178 O O . ALA B 1 640 ? 17.359 -17.141 -13.484 1 31.55 640 ALA B O 1
ATOM 10179 N N . HIS B 1 641 ? 16.391 -16.672 -15.398 1 31.8 641 HIS B N 1
ATOM 10180 C CA . HIS B 1 641 ? 17.438 -15.688 -15.625 1 31.8 641 HIS B CA 1
ATOM 10181 C C . HIS B 1 641 ? 17.031 -14.32 -15.094 1 31.8 641 HIS B C 1
ATOM 10183 O O . HIS B 1 641 ? 17.75 -13.336 -15.266 1 31.8 641 HIS B O 1
ATOM 10189 N N . GLY B 1 642 ? 15.703 -14.031 -14.734 1 27.5 642 GLY B N 1
ATOM 10190 C CA . GLY B 1 642 ? 15.492 -12.742 -14.086 1 27.5 642 GLY B CA 1
ATOM 10191 C C . GLY B 1 642 ? 15.703 -12.797 -12.578 1 27.5 642 GLY B C 1
ATOM 10192 O O . GLY B 1 642 ? 15.531 -13.852 -11.961 1 27.5 642 GLY B O 1
#

pLDDT: mean 86.71, std 16.26, range [26.41, 98.62]

Foldseek 3Di:
DVVCVVVPPPLVVLQVQQWDDDDPLVLQQQQEAQGHQVSQQVRWDDPPPDPPTWGKKKFKKWKFDPCVVVPVCPVVFLNSLLLQLLLLLCLVQLLFVVLSVVPVTSIRIIMGIDTPVDAQQRVLVVVQVVQVVVPIGMHTDRLLMDDDDDADPLQVVLVVVVVVLVVLQVQLQVLCVVCVVPPDDDLLSNLLHCVVVVCLLQPLDADPPFLLLLLLLLLVLLLLVLLLLLQSLLSNFRASRSSPCSLCLLLDLVNLCRQVVLLSLLSVLLLLQLLVQLVLQVVCVVVVDDDLVCQLVVLLLQQQQLLVSLLSCLLYVLLVVADESCSSVLSVLLNVLSVVCVVCLSVLNQLQPPSNRGNRSLCLSVSLSSVCSNCVCVLNVCLNPPDPVVSVVVLVVLLVQLLVQLLVLCLVVVAADRLFPDDSVSSSSCSNRANRDNSNSNNSNSNSNVLSSVLNVCVVVLDDDDPVRLVVLQVQLVVLQCCLSSVCSLRSDPPDDRDSNVRSNNSSPSSVSNSSSVSSCSSCLSSVNNPVSVVSSSRSSSQSSLLLSSQLSSVLNSLSSSVSSNDHDHHYDDPVPSVVVSVVSSVVSSVVSVVSCSSGNSSSVSVVCVVVVVVVPDDDDPPPPCVVVVVNPVSSSSSSSD/DVVCVVVPPPLVVLQVQQWDDDDPLVLQQQQEAQGHQVSQQVRWDDPPPDPVTWGKKKFKKWKFDPCVVVPVCPVVFLNSLLLQLLLLLCLVQLLFVVLSVVPVTSIRIIMGIDTPPDAQQRVLVVVQVVQVVVPIGMHTDRLLMDDDDDADPLQVVLVVVVVVLVVLQVQLQVLCVVCVVPPDDDLLSNLLHCVVVVCLLQPLDADPPFLLLLLLLLLVLLLLVLLLLLQSLLSNFRASRSSPCSLCLLLDLVNLCRQVVLLSLLSVLLLLQLLVQLVVLVVCVVVVDDDLVCQLVVLLLQQQQLLVSLLSCLLYVLLVVAAESCSSVLSVLLNVLSVVCVVCLSVLNQLQPPSNRGNRSLCLSVSLSSVCSNVVCVLNVCLNPPDPVVSVVVLVVLLVQLLVQLLVLCLVVVAADRLFPDDSVSSSSCSNRANRDNSNSNNSNSNSNVLSSVLNVCVVVLDDDDPVRLVVLQVQLVVLQCCLSSVCSLRSDPPDDRDSNVRSNNSSPSSVSNSSSVSSCSSCLSSVNNPVSVVSSSRSSSQSSLLLSSQLSSVLNSLSSNVSSNDHDHHYDDPVVSVVVSVVSSVVSSVVSVVSCSSGNSSSVSVVCVVVVVVVPPPDDPPPPCVVVVVNPVSSSSSSSD

Radius of gyration: 32.95 Å; Cα contacts (8 Å, |Δi|>4): 1970; chains: 2; bounding box: 91×93×87 Å

Nearest PDB structures (foldseek):
  7p5j-assembly1_B  TM=1.287E-01  e=4.179E-01  Homo sapiens
  7p5j-assembly1_B  TM=1.380E-01  e=4.456E-01  Homo sapiens

Organism: NCBI:txid2509291

InterPro domains:
  IPR002656 Acyltransferase 3 domain [PF01757] (212-592)
  IPR006621 Nose resistant-to-fluoxetine protein, N-terminal [PF20146] (4-126)
  IPR006621 Nose resistant-to-fluoxetine protein, N-terminal [SM00703] (1-151)
  IPR052728 Oxygen and lipid transport regulator [PTHR11161] (9-624)